Protein AF-A0A0N0GN56-F1 (afdb_monomer)

Secondary structure (DSSP, 8-state):
-----S-----GGGT-----PPTTPPP-HHHHHHHHHHHHHHHHHHHHHHH-SEEEEGGG-TT-EEEETTEEEE-SEEEEETTEEEEE-S-EETTS-TTS-TTS--EEPTTTSSPPPPPTTPPPPSSS-EE-TTS-EEPPPSEEEEEEEEEEEEEE-TTT-GGGS-GGGTS-----EEEEEEEEEEEEEE--SSPPPTTS--HHHHHHH-----EEEEEEPPPP--SSTT---TT-S---SS-EEEEEEEEE-STTSS--EEEEETBTT--EEEEEEEESTTS--EEEES-SBSSSSSB--TT-EEEEE-HHHHHHT---EEEEEEEEETTEEEEEGGG-SS---GGG--SS-EEEEESEEEE--EE-TTS-TTSS-EEEETTEEEEEESS---TT-EEEEEEEGGGTEE---B-TTSPBPPB------EEEEEEEEEEEETTEEEEEEE---EE--GGG-EEEEEEE--SEEE---TT-TTS-EE-SS-EEEEEEETTEE-TT-EEEEEESSSEETTSSSEEEEE--TTSEEEE-EEE--SS--EEEEEEEEEETTEE-TTTSPPEEEEEEE--GGGSB--GGG-HHHHHTT--BHHHHHHHHHHS-------SEEEESTTSSBS-HHHHHHHH--TT-EEEEEE-SEEEEE-S-EEEE--TT-EEEEEEEEEEEEEEEES--EEEES-SEEEEEEEEEEEESS---EEEES-SEEEEES-EEEEEE-TT-EEEEEES-SEEEEES-EEEEEE---THHHHHHHHH-GGGGGGTTT--GGGTTSPPPHHHHHHHHHHHTSTTHHHHHHHHHHHHTSSTT----HHHHHHHHHHHHHHT-SS---HHHHHHHHHHHHHHHH-SSB-EEEEE--SSSEEEEES-EEEEEEEESSSSB--S--HHHHHHHHHHHHTTSSB--B-S-EEEEES-EEEEEEEBHHHHHHHHHHHHHT-BPPPB-SEEEEES-EE--SS-EEEESSEEEEES-EE--SSSEEEEEE-SEEEEES-EEEEEEEEEESSPEEEE--EEEEEEE--

InterPro domains:
  IPR045392 Protein of unknown function DUF6519 [PF20129] (1-105)
  IPR045392 Protein of unknown function DUF6519 [PF20129] (139-192)
  IPR045392 Protein of unknown function DUF6519 [PF20129] (216-433)

Mean predicted aligned error: 19.08 Å

pLDDT: mean 87.14, std 9.73, range [38.59, 97.88]

Solvent-accessible surface area (backbone atoms only — not comparable to full-atom values): 54132 Å² total; per-residue (Å²): 115,56,57,82,64,73,49,89,68,74,53,81,93,74,66,71,84,72,71,80,91,60,90,95,60,88,85,55,68,32,56,56,53,26,38,49,52,45,51,49,53,50,52,22,50,54,40,20,77,72,56,40,58,43,29,24,42,55,92,39,57,17,66,41,76,42,77,50,77,54,39,41,34,30,38,38,29,33,38,32,41,60,29,43,82,46,77,38,93,55,73,35,29,59,47,60,32,96,57,45,65,34,41,40,44,48,56,31,53,80,84,62,88,47,54,68,83,56,49,74,76,57,63,66,55,93,48,67,38,38,69,45,104,80,59,46,82,37,73,50,73,68,25,33,29,43,32,27,40,39,35,35,64,44,68,42,44,53,89,80,40,62,81,72,44,54,75,90,66,75,74,64,74,90,74,72,45,76,41,83,44,58,44,59,37,31,39,50,66,41,80,58,85,74,78,75,53,76,85,51,88,47,71,66,57,56,61,68,70,52,74,68,64,24,26,42,24,51,44,36,35,76,59,76,81,65,93,44,99,85,57,82,72,90,81,39,18,31,67,48,93,58,70,36,22,27,26,44,30,29,52,37,56,29,78,88,78,53,75,31,24,30,32,32,19,58,57,38,37,29,57,66,28,43,54,72,43,74,38,65,69,85,73,52,48,34,33,34,32,76,48,46,55,90,48,94,82,60,38,67,47,57,72,27,29,36,31,40,37,23,52,63,33,62,63,53,56,48,66,50,30,37,30,37,25,67,40,60,58,86,43,32,41,30,47,42,75,91,59,37,75,52,83,80,50,68,62,72,39,78,45,75,30,29,35,32,44,32,61,46,79,44,77,60,64,63,36,58,83,86,51,62,87,88,59,64,66,42,76,77,55,61,32,37,30,38,30,38,31,59,57,49,62,48,48,60,33,22,45,77,46,30,34,34,43,94,73,29,30,48,74,56,66,56,44,99,84,69,46,58,42,72,39,66,56,69,45,69,67,70,35,76,38,62,39,28,35,32,38,31,54,94,54,43,63,44,81,71,41,78,39,60,47,66,40,67,55,83,94,59,52,53,43,59,40,88,69,46,51,59,74,44,73,44,71,64,56,84,93,45,58,87,52,58,45,69,52,97,55,45,40,34,34,32,32,25,46,79,93,42,52,36,54,69,44,44,30,39,37,41,38,78,59,41,28,27,64,92,71,33,50,53,37,75,27,55,15,36,80,79,3,44,24,62,46,50,45,18,45,43,57,58,94,63,41,70,39,43,35,42,37,39,58,38,58,98,87,37,80,53,87,92,71,51,55,72,47,77,34,43,35,33,53,59,52,49,70,76,38,79,36,84,27,89,89,36,68,71,38,44,75,69,68,38,48,21,47,39,56,48,51,54,56,53,68,67,59,68,92,70,92,87,79,72,84,44,51,35,25,23,92,92,37,86,26,73,43,64,64,61,47,48,73,71,57,59,45,65,63,27,80,40,34,37,32,41,44,77,43,83,44,72,57,88,66,67,44,78,45,67,39,29,75,62,10,32,42,35,42,34,40,68,26,83,50,10,32,40,37,24,71,46,30,29,40,36,41,30,30,22,31,29,40,37,42,31,22,25,27,33,43,35,41,56,73,33,56,40,33,34,38,37,44,21,40,27,40,37,38,35,43,27,36,41,38,33,42,17,50,79,67,38,27,49,32,36,42,28,68,30,50,32,37,39,37,32,49,22,38,30,34,13,23,25,74,54,69,79,60,49,55,55,54,49,27,74,53,30,62,81,52,52,83,48,51,85,71,56,40,80,96,40,70,89,51,81,53,51,57,67,59,23,42,53,52,51,61,60,40,67,41,89,64,46,46,57,47,46,42,54,29,46,55,52,36,62,45,71,99,80,29,57,72,55,61,62,39,40,48,32,50,47,53,46,44,51,51,77,68,42,99,57,86,80,49,37,69,64,43,17,50,44,50,42,45,35,43,49,24,50,52,44,77,45,72,9,32,18,38,22,32,34,56,29,64,20,42,34,40,40,28,55,21,35,32,51,11,27,41,28,37,44,20,72,36,60,53,91,69,83,55,63,68,59,47,25,53,46,22,55,30,35,70,69,61,44,34,38,84,38,61,39,84,4,31,42,36,38,34,48,22,39,38,24,34,38,40,52,9,41,68,41,52,56,49,35,52,55,23,67,74,65,52,37,52,44,63,72,30,19,33,31,34,37,37,33,51,23,37,37,62,23,91,57,62,32,52,48,68,18,43,27,38,36,42,32,47,26,40,37,54,47,86,46,71,41,42,28,39,40,40,22,64,38,40,39,40,33,47,26,36,26,81,66,16,30,38,26,32,21,42,42,73,80,46,72,47,74,43,46,46,41,44,79,42,69,48,112

Organism: NCBI:txid857265

Nearest PDB structures (foldseek):
  8df2-assembly1_D  TM=5.346E-01  e=2.810E-01  Akkermansia muciniphila
  8dek-assembly1_A  TM=5.411E-01  e=3.521E-01  Akkermansia muciniphila
  8df2-assembly1_B  TM=5.342E-01  e=5.051E-01  Akkermansia muciniphila
  8df2-assembly1_C  TM=5.339E-01  e=4.828E-01  Akkermansia muciniphila

Radius of gyration: 48.56 Å; Cα contacts (8 Å, |Δi|>4): 2511; chains: 1; bounding box: 110×68×136 Å

Structure (mmCIF, N/CA/C/O backbone):
data_AF-A0A0N0GN56-F1
#
_entry.id   AF-A0A0N0GN56-F1
#
loop_
_atom_site.group_PDB
_atom_site.id
_atom_site.type_symbol
_atom_site.label_atom_id
_atom_site.label_alt_id
_atom_site.label_comp_id
_atom_site.label_asym_id
_atom_site.label_entity_id
_atom_site.label_seq_id
_atom_site.pdbx_PDB_ins_code
_atom_site.Cartn_x
_atom_site.Cartn_y
_atom_site.Cartn_z
_atom_site.occupancy
_atom_site.B_iso_or_equiv
_atom_site.auth_seq_id
_atom_site.auth_comp_id
_atom_site.auth_asym_id
_atom_site.auth_atom_id
_atom_site.pdbx_PDB_model_num
ATOM 1 N N . MET A 1 1 ? -22.949 -3.051 36.235 1.00 74.06 1 MET A N 1
ATOM 2 C CA . MET A 1 1 ? -22.511 -4.186 37.077 1.00 74.06 1 MET A CA 1
ATOM 3 C C . MET A 1 1 ? -23.472 -4.323 38.257 1.00 74.06 1 MET A C 1
ATOM 5 O O . MET A 1 1 ? -23.955 -3.305 38.732 1.00 74.06 1 MET A O 1
ATOM 9 N N . LYS A 1 2 ? -23.795 -5.554 38.660 1.00 84.31 2 LYS A N 1
ATOM 10 C CA . LYS A 1 2 ? -24.793 -5.956 39.678 1.00 84.31 2 LYS A CA 1
ATOM 11 C C . LYS A 1 2 ? -24.222 -7.005 40.649 1.00 84.31 2 LYS A C 1
ATOM 13 O O . LYS A 1 2 ? -24.972 -7.693 41.329 1.00 84.31 2 LYS A O 1
ATOM 18 N N . ALA A 1 3 ? -22.906 -7.213 40.626 1.00 86.88 3 ALA A N 1
ATOM 19 C CA . ALA A 1 3 ? -22.238 -8.258 41.391 1.00 86.88 3 ALA A CA 1
ATOM 20 C C . ALA A 1 3 ? -21.689 -7.705 42.709 1.00 86.88 3 ALA A C 1
ATOM 22 O O . ALA A 1 3 ? -21.178 -6.584 42.755 1.00 86.88 3 ALA A O 1
ATOM 23 N N . ASP A 1 4 ? -21.770 -8.528 43.749 1.00 88.06 4 ASP A N 1
ATOM 24 C CA . ASP A 1 4 ? -21.054 -8.316 45.001 1.00 88.06 4 ASP A CA 1
ATOM 25 C C . ASP A 1 4 ? -19.596 -8.759 44.811 1.00 88.06 4 ASP A C 1
ATOM 27 O O . ASP A 1 4 ? -19.342 -9.918 44.473 1.00 88.06 4 ASP A O 1
ATOM 31 N N . LEU A 1 5 ? -18.659 -7.816 44.920 1.00 90.69 5 LEU A N 1
ATOM 32 C CA . LEU A 1 5 ? -17.244 -7.997 44.587 1.00 90.69 5 LEU A CA 1
ATOM 33 C C . LEU A 1 5 ? -16.364 -7.417 45.689 1.00 90.69 5 LEU A C 1
ATOM 35 O O . LEU A 1 5 ? -16.663 -6.365 46.253 1.00 90.69 5 LEU A O 1
ATOM 39 N N . THR A 1 6 ? -15.210 -8.039 45.935 1.00 91.56 6 THR A N 1
ATOM 40 C CA . THR A 1 6 ? -14.276 -7.546 46.958 1.00 91.56 6 THR A CA 1
ATOM 41 C C . THR A 1 6 ? -13.559 -6.268 46.507 1.00 91.56 6 THR A C 1
ATOM 43 O O . THR A 1 6 ? -13.352 -5.348 47.309 1.00 91.56 6 THR A O 1
ATOM 46 N N . ARG A 1 7 ? -13.075 -6.247 45.254 1.00 91.50 7 ARG A N 1
ATOM 47 C CA . ARG A 1 7 ? -12.394 -5.125 44.568 1.00 91.50 7 ARG A CA 1
ATOM 48 C C . ARG A 1 7 ? -12.033 -5.510 43.125 1.00 91.50 7 ARG A C 1
ATOM 50 O O . ARG A 1 7 ? -11.931 -6.695 42.820 1.00 91.50 7 ARG A O 1
ATOM 57 N N . SER A 1 8 ? -11.720 -4.514 42.299 1.00 89.19 8 SER A N 1
ATOM 58 C CA . SER A 1 8 ? -10.972 -4.696 41.047 1.00 89.19 8 SER A CA 1
ATOM 59 C C . SER A 1 8 ? -9.474 -4.455 41.281 1.00 89.19 8 SER A C 1
ATOM 61 O O . SER A 1 8 ? -9.111 -3.533 42.014 1.00 89.19 8 SER A O 1
ATOM 63 N N . THR A 1 9 ? -8.599 -5.294 40.715 1.00 90.38 9 THR A N 1
ATOM 64 C CA . THR A 1 9 ? -7.135 -5.206 40.907 1.00 90.38 9 THR A CA 1
ATOM 65 C C . THR A 1 9 ? -6.310 -5.127 39.625 1.00 90.38 9 THR A C 1
ATOM 67 O O . THR A 1 9 ? -5.106 -4.901 39.739 1.00 90.38 9 THR A O 1
ATOM 70 N N . ASP A 1 10 ? -6.905 -5.246 38.429 1.00 89.19 10 ASP A N 1
ATOM 71 C CA . ASP A 1 10 ? -6.140 -5.108 37.177 1.00 89.19 10 ASP A CA 1
ATOM 72 C C . ASP A 1 10 ? -5.543 -3.699 37.065 1.00 89.19 10 ASP A C 1
ATOM 74 O O . ASP A 1 10 ? -6.233 -2.686 37.185 1.00 89.19 10 ASP A O 1
ATOM 78 N N . GLN A 1 11 ? -4.233 -3.643 36.828 1.00 87.44 11 GLN A N 1
ATOM 79 C CA . GLN A 1 11 ? -3.478 -2.407 36.645 1.00 87.44 11 GLN A CA 1
ATOM 80 C C . GLN A 1 11 ? -2.708 -2.479 35.324 1.00 87.44 11 GLN A C 1
ATOM 82 O O . GLN A 1 11 ? -1.548 -2.912 35.301 1.00 87.44 11 GLN A O 1
ATOM 87 N N . PRO A 1 12 ? -3.311 -2.023 34.208 1.00 88.75 12 PRO A N 1
ATOM 88 C CA . PRO A 1 12 ? -2.708 -2.130 32.883 1.00 88.75 12 PRO A CA 1
ATOM 89 C C . PRO A 1 12 ? -1.294 -1.548 32.767 1.00 88.75 12 PRO A C 1
ATOM 91 O O . PRO A 1 12 ? -0.465 -2.108 32.047 1.00 88.75 12 PRO A O 1
ATOM 94 N N . ALA A 1 13 ? -1.003 -0.480 33.517 1.00 88.00 13 ALA A N 1
ATOM 95 C CA . ALA A 1 13 ? 0.289 0.207 33.536 1.00 88.00 13 ALA A CA 1
ATOM 96 C C . ALA A 1 13 ? 1.439 -0.608 34.161 1.00 88.00 13 ALA A C 1
ATOM 98 O O . ALA A 1 13 ? 2.600 -0.289 33.930 1.00 88.00 13 ALA A O 1
ATOM 99 N N . LEU A 1 14 ? 1.142 -1.652 34.945 1.00 90.25 14 LEU A N 1
ATOM 100 C CA . LEU A 1 14 ? 2.160 -2.521 35.552 1.00 90.25 14 LEU A CA 1
ATOM 101 C C . LEU A 1 14 ? 2.526 -3.726 34.675 1.00 90.25 14 LEU A C 1
ATOM 103 O O . LEU A 1 14 ? 3.444 -4.473 35.008 1.00 90.25 14 LEU A O 1
ATOM 107 N N . HIS A 1 15 ? 1.832 -3.915 33.548 1.00 92.44 15 HIS A N 1
ATOM 108 C CA . HIS A 1 15 ? 2.120 -4.959 32.559 1.00 92.44 15 HIS A CA 1
ATOM 109 C C . HIS A 1 15 ? 2.107 -6.397 33.114 1.00 92.44 15 HIS A C 1
ATOM 111 O O . HIS A 1 15 ? 2.840 -7.268 32.634 1.00 92.44 15 HIS A O 1
ATOM 117 N N . TYR A 1 16 ? 1.257 -6.682 34.106 1.00 94.50 16 TYR A N 1
ATOM 118 C CA . TYR A 1 16 ? 1.056 -8.054 34.567 1.00 94.50 16 TYR A CA 1
ATOM 119 C C . TYR A 1 16 ? 0.500 -8.941 33.447 1.00 94.50 16 TYR A C 1
ATOM 121 O O . TYR A 1 16 ? -0.388 -8.548 32.693 1.00 94.50 16 TYR A O 1
ATOM 129 N N . ARG A 1 17 ? 1.043 -10.161 33.346 1.00 93.88 17 ARG A N 1
ATOM 130 C CA . ARG A 1 17 ? 0.671 -11.151 32.319 1.00 93.88 17 ARG A CA 1
ATOM 131 C C . ARG A 1 17 ? -0.308 -12.216 32.820 1.00 93.88 17 ARG A C 1
ATOM 133 O O . ARG A 1 17 ? -1.021 -12.814 32.020 1.00 93.88 17 ARG A O 1
ATOM 140 N N . SER A 1 18 ? -0.289 -12.525 34.113 1.00 95.12 18 SER A N 1
ATOM 141 C CA . SER A 1 18 ? -1.111 -13.583 34.710 1.00 95.12 18 SER A CA 1
ATOM 142 C C . SER A 1 18 ? -1.076 -13.510 36.233 1.00 95.12 18 SER A C 1
ATOM 144 O O . SER A 1 18 ? -0.006 -13.248 36.790 1.00 95.12 18 SER A O 1
ATOM 146 N N . VAL A 1 19 ? -2.169 -13.894 36.883 1.00 95.06 19 VAL A N 1
ATOM 147 C CA . VAL A 1 19 ? -2.247 -14.144 38.326 1.00 95.06 19 VAL A CA 1
ATOM 148 C C . VAL A 1 19 ? -1.756 -15.566 38.628 1.00 95.06 19 VAL A C 1
ATOM 150 O O . VAL A 1 19 ? -1.991 -16.508 37.867 1.00 95.06 19 VAL A O 1
ATOM 153 N N . ARG A 1 20 ? -1.016 -15.750 39.729 1.00 94.69 20 ARG A N 1
ATOM 154 C CA . ARG A 1 20 ? -0.431 -17.046 40.118 1.00 94.69 20 ARG A CA 1
ATOM 155 C C . ARG A 1 20 ? -1.016 -17.530 41.439 1.00 94.69 20 ARG A C 1
ATOM 157 O O . ARG A 1 20 ? -0.731 -16.960 42.487 1.00 94.69 20 ARG A O 1
ATOM 164 N N . MET A 1 21 ? -1.779 -18.623 41.390 1.00 94.06 21 MET A N 1
ATOM 165 C CA . MET A 1 21 ? -2.294 -19.276 42.595 1.00 94.06 21 MET A CA 1
ATOM 166 C C . MET A 1 21 ? -1.149 -19.853 43.434 1.00 94.06 21 MET A C 1
ATOM 168 O O . MET A 1 21 ? -0.272 -20.546 42.915 1.00 94.06 21 MET A O 1
ATOM 172 N N . GLN A 1 22 ? -1.183 -19.601 44.740 1.00 93.38 22 GLN A N 1
ATOM 173 C CA . GLN A 1 22 ? -0.234 -20.164 45.698 1.00 93.38 22 GLN A CA 1
ATOM 174 C C . GLN A 1 22 ? -0.864 -21.323 46.469 1.00 93.38 22 GLN A C 1
ATOM 176 O O . GLN A 1 22 ? -2.019 -21.254 46.893 1.00 93.38 22 GLN A O 1
ATOM 181 N N . GLN A 1 23 ? -0.087 -22.382 46.693 1.00 94.25 23 GLN A N 1
ATOM 182 C CA . GLN A 1 23 ? -0.547 -23.549 47.440 1.00 94.25 23 GLN A CA 1
ATOM 183 C C . GLN A 1 23 ? -0.969 -23.162 48.868 1.00 94.25 23 GLN A C 1
ATOM 185 O O . GLN A 1 23 ? -0.217 -22.516 49.596 1.00 94.25 23 GLN A O 1
ATOM 190 N N . GLY A 1 24 ? -2.171 -23.585 49.271 1.00 93.62 24 GLY A N 1
ATOM 191 C CA . GLY A 1 24 ? -2.682 -23.420 50.637 1.00 93.62 24 GLY A CA 1
ATOM 192 C C . GLY A 1 24 ? -3.113 -21.998 51.016 1.00 93.62 24 GLY A C 1
ATOM 193 O O . GLY A 1 24 ? -3.394 -21.757 52.189 1.00 93.62 24 GLY A O 1
ATOM 194 N N . ARG A 1 25 ? -3.161 -21.052 50.068 1.00 92.75 25 ARG A N 1
ATOM 195 C CA . ARG A 1 25 ? -3.676 -19.692 50.299 1.00 92.75 25 ARG A CA 1
ATOM 196 C C . ARG A 1 25 ? -5.165 -19.597 49.953 1.00 92.75 25 ARG A C 1
ATOM 198 O O . ARG A 1 25 ? -5.656 -20.337 49.105 1.00 92.75 25 ARG A O 1
ATOM 205 N N . VAL A 1 26 ? -5.867 -18.683 50.626 1.00 92.75 26 VAL A N 1
ATOM 206 C CA . VAL A 1 26 ? -7.277 -18.365 50.352 1.00 92.75 26 VAL A CA 1
ATOM 207 C C . VAL A 1 26 ? -7.380 -17.707 48.976 1.00 92.75 26 VAL A C 1
ATOM 209 O O . VAL A 1 26 ? -6.558 -16.854 48.654 1.00 92.75 26 VAL A O 1
ATOM 212 N N . GLN A 1 27 ? -8.371 -18.110 48.182 1.00 89.81 27 GLN A N 1
ATOM 213 C CA . GLN A 1 27 ? -8.668 -17.491 46.890 1.00 89.81 27 GLN A CA 1
ATOM 214 C C . GLN A 1 27 ? -9.666 -16.350 47.071 1.00 89.81 27 GLN A C 1
ATOM 216 O O . GLN A 1 27 ? -10.633 -16.496 47.820 1.00 89.81 27 GLN A O 1
ATOM 221 N N . LEU A 1 28 ? -9.433 -15.239 46.375 1.00 91.31 28 LEU A N 1
ATOM 222 C CA . LEU A 1 28 ? -10.363 -14.118 46.294 1.00 91.31 28 LEU A CA 1
ATOM 223 C C . LEU A 1 28 ? -10.974 -14.045 44.891 1.00 91.31 28 LEU A C 1
ATOM 225 O O . LEU A 1 28 ? -10.330 -14.393 43.902 1.00 91.31 28 LEU A O 1
ATOM 229 N N . ASP A 1 29 ? -12.200 -13.535 44.801 1.00 92.44 29 ASP A N 1
ATOM 230 C CA . ASP A 1 29 ? -12.862 -13.209 43.531 1.00 92.44 29 ASP A CA 1
ATOM 231 C C . ASP A 1 29 ? -12.021 -12.234 42.693 1.00 92.44 29 ASP A C 1
ATOM 233 O O . ASP A 1 29 ? -11.911 -12.395 41.478 1.00 92.44 29 ASP A O 1
ATOM 237 N N . ALA A 1 30 ? -11.357 -11.279 43.355 1.00 92.69 30 ALA A N 1
ATOM 238 C CA . ALA A 1 30 ? -10.481 -10.298 42.721 1.00 92.69 30 ALA A CA 1
ATOM 239 C C . ALA A 1 30 ? -9.366 -10.948 41.881 1.00 92.69 30 ALA A C 1
ATOM 241 O O . ALA A 1 30 ? -9.117 -10.500 40.767 1.00 92.69 30 ALA A O 1
ATOM 242 N N . ASP A 1 31 ? -8.756 -12.040 42.360 1.00 94.00 31 ASP A N 1
ATOM 243 C CA . ASP A 1 31 ? -7.668 -12.734 41.654 1.00 94.00 31 ASP A CA 1
ATOM 244 C C . ASP A 1 31 ? -8.163 -13.390 40.351 1.00 94.00 31 ASP A C 1
ATOM 246 O O . ASP A 1 31 ? -7.476 -13.385 39.326 1.00 94.00 31 ASP A O 1
ATOM 250 N N . TRP A 1 32 ? -9.371 -13.963 40.379 1.00 92.69 32 TRP A N 1
ATOM 251 C CA . TRP A 1 32 ? -9.999 -14.577 39.207 1.00 92.69 32 TRP A CA 1
ATOM 252 C C . TRP A 1 32 ? -10.462 -13.516 38.200 1.00 92.69 32 TRP A C 1
ATOM 254 O O . TRP A 1 32 ? -10.197 -13.641 37.002 1.00 92.69 32 TRP A O 1
ATOM 264 N N . ASN A 1 33 ? -11.087 -12.442 38.690 1.00 93.44 33 ASN A N 1
ATOM 265 C CA . ASN A 1 33 ? -11.523 -11.312 37.872 1.00 93.44 33 ASN A CA 1
ATOM 266 C C . ASN A 1 33 ? -10.335 -10.611 37.192 1.00 93.44 33 ASN A C 1
ATOM 268 O O . ASN A 1 33 ? -10.395 -10.339 35.994 1.00 93.44 33 ASN A O 1
ATOM 272 N N . GLU A 1 34 ? -9.230 -10.382 37.912 1.00 94.56 34 GLU A N 1
ATOM 273 C CA . GLU A 1 34 ? -8.000 -9.799 37.358 1.00 94.56 34 GLU A CA 1
ATOM 274 C C . GLU A 1 34 ? -7.398 -10.685 36.263 1.00 94.56 34 GLU A C 1
ATOM 276 O O . GLU A 1 34 ? -7.030 -10.191 35.197 1.00 94.56 34 GLU A O 1
ATOM 281 N N . GLN A 1 35 ? -7.345 -12.005 36.471 1.00 95.50 35 GLN A N 1
ATOM 282 C CA . GLN A 1 35 ? -6.849 -12.922 35.445 1.00 95.50 35 GLN A CA 1
ATOM 283 C C . GLN A 1 35 ? -7.685 -12.855 34.155 1.00 95.50 35 GLN A C 1
ATOM 285 O O . GLN A 1 35 ? -7.108 -12.893 33.063 1.00 95.50 35 GLN A O 1
ATOM 290 N N . ASN A 1 36 ? -9.011 -12.743 34.261 1.00 93.94 36 ASN A N 1
ATOM 291 C CA . ASN A 1 36 ? -9.884 -12.580 33.097 1.00 93.94 36 ASN A CA 1
ATOM 292 C C . ASN A 1 36 ? -9.672 -11.223 32.415 1.00 93.94 36 ASN A C 1
ATOM 294 O O . ASN A 1 36 ? -9.503 -11.185 31.198 1.00 93.94 36 ASN A O 1
ATOM 298 N N . ALA A 1 37 ? -9.598 -10.132 33.183 1.00 92.69 37 ALA A N 1
ATOM 299 C CA . ALA A 1 37 ? -9.342 -8.791 32.656 1.00 92.69 37 ALA A CA 1
ATOM 300 C C . ALA A 1 37 ? -8.014 -8.716 31.880 1.00 92.69 37 ALA A C 1
ATOM 302 O O . ALA A 1 37 ? -7.984 -8.209 30.759 1.00 92.69 37 ALA A O 1
ATOM 303 N N . ILE A 1 38 ? -6.932 -9.301 32.413 1.00 94.56 38 ILE A N 1
ATOM 304 C CA . ILE A 1 38 ? -5.623 -9.354 31.739 1.00 94.56 38 ILE A CA 1
ATOM 305 C C . ILE A 1 38 ? -5.708 -10.099 30.397 1.00 94.56 38 ILE A C 1
ATOM 307 O O . ILE A 1 38 ? -5.122 -9.660 29.405 1.00 94.56 38 ILE A O 1
ATOM 311 N N . VAL A 1 39 ? -6.412 -11.236 30.352 1.00 95.06 39 VAL A N 1
ATOM 312 C CA . VAL A 1 39 ? -6.535 -12.048 29.128 1.00 95.06 39 VAL A CA 1
ATOM 313 C C . VAL A 1 39 ? -7.394 -11.343 28.087 1.00 95.06 39 VAL A C 1
ATOM 315 O O . VAL A 1 39 ? -6.968 -11.257 26.936 1.00 95.06 39 VAL A O 1
ATOM 318 N N . ASN A 1 40 ? -8.548 -10.808 28.486 1.00 92.81 40 ASN A N 1
ATOM 319 C CA . ASN A 1 40 ? -9.449 -10.089 27.586 1.00 92.81 40 ASN A CA 1
ATOM 320 C C . ASN A 1 40 ? -8.754 -8.865 26.991 1.00 92.81 40 ASN A C 1
ATOM 322 O O . ASN A 1 40 ? -8.650 -8.767 25.772 1.00 92.81 40 ASN A O 1
ATOM 326 N N . ARG A 1 41 ? -8.125 -8.029 27.829 1.00 92.19 41 ARG A N 1
ATOM 327 C CA . ARG A 1 41 ? -7.338 -6.871 27.378 1.00 92.19 41 ARG A CA 1
ATOM 328 C C . ARG A 1 41 ? -6.251 -7.262 26.381 1.00 92.19 41 ARG A C 1
ATOM 330 O O . ARG A 1 41 ? -6.036 -6.556 25.404 1.00 92.19 41 ARG A O 1
ATOM 337 N N . ARG A 1 42 ? -5.552 -8.382 26.602 1.00 94.44 42 ARG A N 1
ATOM 338 C CA . ARG A 1 42 ? -4.550 -8.874 25.646 1.00 94.44 42 ARG A CA 1
ATOM 339 C C . ARG A 1 42 ? -5.187 -9.240 24.302 1.00 94.44 42 ARG A C 1
ATOM 341 O O . ARG A 1 42 ? -4.675 -8.812 23.275 1.00 94.44 42 ARG A O 1
ATOM 348 N N . VAL A 1 43 ? -6.256 -10.038 24.305 1.00 94.44 43 VAL A N 1
ATOM 349 C CA . VAL A 1 43 ? -6.912 -10.523 23.076 1.00 94.44 43 VAL A CA 1
ATOM 350 C C . VAL A 1 43 ? -7.551 -9.376 22.294 1.00 94.44 43 VAL A C 1
ATOM 352 O O . VAL A 1 43 ? -7.404 -9.310 21.074 1.00 94.44 43 VAL A O 1
ATOM 355 N N . GLU A 1 44 ? -8.223 -8.459 22.982 1.00 93.38 44 GLU A N 1
ATOM 356 C CA . GLU A 1 44 ? -8.873 -7.291 22.386 1.00 93.38 44 GLU A CA 1
ATOM 357 C C . GLU A 1 44 ? -7.838 -6.344 21.765 1.00 93.38 44 GLU A C 1
ATOM 359 O O . GLU A 1 44 ? -7.980 -5.975 20.599 1.00 93.38 44 GLU A O 1
ATOM 364 N N . THR A 1 45 ? -6.751 -6.028 22.482 1.00 93.06 45 THR A N 1
ATOM 365 C CA . THR A 1 45 ? -5.652 -5.210 21.940 1.00 93.06 45 THR A CA 1
ATOM 366 C C . THR A 1 45 ? -4.967 -5.891 20.756 1.00 93.06 45 THR A C 1
ATOM 368 O O . THR A 1 45 ? -4.803 -5.256 19.722 1.00 93.06 45 THR A O 1
ATOM 371 N N . GLU A 1 46 ? -4.625 -7.184 20.846 1.00 94.06 46 GLU A N 1
ATOM 372 C CA . GLU A 1 46 ? -4.020 -7.925 19.722 1.00 94.06 46 GLU A CA 1
ATOM 373 C C . GLU A 1 46 ? -4.935 -7.918 18.485 1.00 94.06 46 GLU A C 1
ATOM 375 O O . GLU A 1 46 ? -4.467 -7.742 17.359 1.00 94.06 46 GLU A O 1
ATOM 380 N N . THR A 1 47 ? -6.247 -8.065 18.684 1.00 92.94 47 THR A N 1
ATOM 381 C CA . THR A 1 47 ? -7.238 -8.030 17.600 1.00 92.94 47 THR A CA 1
ATOM 382 C C . THR A 1 47 ? -7.322 -6.641 16.974 1.00 92.94 47 THR A C 1
ATOM 384 O O . THR A 1 47 ? -7.282 -6.524 15.749 1.00 92.94 47 THR A O 1
ATOM 387 N N . ARG A 1 48 ? -7.388 -5.591 17.798 1.00 92.19 48 ARG A N 1
ATOM 388 C CA . ARG A 1 48 ? -7.417 -4.195 17.349 1.00 92.19 48 ARG A CA 1
ATOM 389 C C . ARG A 1 48 ? -6.149 -3.813 16.585 1.00 92.19 48 ARG A C 1
ATOM 391 O O . ARG A 1 48 ? -6.250 -3.260 15.497 1.00 92.19 48 ARG A O 1
ATOM 398 N N . ASP A 1 49 ? -4.973 -4.149 17.107 1.00 92.50 49 ASP A N 1
ATOM 399 C CA . ASP A 1 49 ? -3.688 -3.841 16.467 1.00 92.50 49 ASP A CA 1
ATOM 400 C C . ASP A 1 49 ? -3.510 -4.596 15.136 1.00 92.50 49 ASP A C 1
ATOM 402 O O . ASP A 1 49 ? -2.813 -4.123 14.239 1.00 92.50 49 ASP A O 1
ATOM 406 N N . THR A 1 50 ? -4.156 -5.759 14.985 1.00 89.25 50 THR A N 1
ATOM 407 C CA . THR A 1 50 ? -4.079 -6.584 13.766 1.00 89.25 50 THR A CA 1
ATOM 408 C C . THR A 1 50 ? -5.098 -6.174 12.701 1.00 89.25 50 THR A C 1
ATOM 410 O O . THR A 1 50 ? -4.782 -6.201 11.512 1.00 89.25 50 THR A O 1
ATOM 413 N N . LEU A 1 51 ? -6.332 -5.850 13.099 1.00 89.38 51 LEU A N 1
ATOM 414 C CA . LEU A 1 51 ? -7.460 -5.646 12.180 1.00 89.38 51 LEU A CA 1
ATOM 415 C C . LEU A 1 51 ? -7.890 -4.176 12.042 1.00 89.38 51 LEU A C 1
ATOM 417 O O . LEU A 1 51 ? -8.577 -3.836 11.081 1.00 89.38 51 LEU A O 1
ATOM 421 N N . GLY A 1 52 ? -7.488 -3.313 12.975 1.00 89.56 52 GLY A N 1
ATOM 422 C CA . GLY A 1 52 ? -7.982 -1.946 13.123 1.00 89.56 52 GLY A CA 1
ATOM 423 C C . GLY A 1 52 ? -9.178 -1.829 14.077 1.00 89.56 52 GLY A C 1
ATOM 424 O O . GLY A 1 52 ? -9.624 -2.800 14.692 1.00 89.56 52 GLY A O 1
ATOM 425 N N . ASP A 1 53 ? -9.704 -0.608 14.202 1.00 89.62 53 ASP A N 1
ATOM 426 C CA . ASP A 1 53 ? -10.814 -0.278 15.111 1.00 89.62 53 ASP A CA 1
ATOM 427 C C . ASP A 1 53 ? -12.159 -0.883 14.662 1.00 89.62 53 ASP A C 1
ATOM 429 O O . ASP A 1 53 ? -13.008 -1.198 15.491 1.00 89.62 53 ASP A O 1
ATOM 433 N N . VAL A 1 54 ? -12.361 -1.074 13.357 1.00 91.38 54 VAL A N 1
ATOM 434 C CA . VAL A 1 54 ? -13.558 -1.700 12.772 1.00 91.38 54 VAL A CA 1
ATOM 435 C C . VAL A 1 54 ? -13.092 -2.667 11.696 1.00 91.38 54 VAL A C 1
ATOM 437 O O . VAL A 1 54 ? -12.350 -2.249 10.812 1.00 91.38 54 VAL A O 1
ATOM 440 N N . ALA A 1 55 ? -13.526 -3.928 11.732 1.00 90.94 55 ALA A N 1
ATOM 441 C CA . ALA A 1 55 ? -13.132 -4.906 10.718 1.00 90.94 55 ALA A CA 1
ATOM 442 C C . ALA A 1 55 ? -14.174 -6.012 10.510 1.00 90.94 55 ALA A C 1
ATOM 444 O O . ALA A 1 55 ? -14.568 -6.690 11.457 1.00 90.94 55 ALA A O 1
ATOM 445 N N . ALA A 1 56 ? -14.584 -6.256 9.266 1.00 91.12 56 ALA A N 1
ATOM 446 C CA . ALA A 1 56 ? -15.519 -7.326 8.907 1.00 91.12 56 ALA A CA 1
ATOM 447 C C . ALA A 1 56 ? -14.824 -8.402 8.047 1.00 91.12 56 ALA A C 1
ATOM 449 O O . ALA A 1 56 ? -14.208 -8.067 7.032 1.00 91.12 56 ALA A O 1
ATOM 450 N N . PRO A 1 57 ? -14.899 -9.701 8.392 1.00 88.69 57 PRO A N 1
ATOM 451 C CA . PRO A 1 57 ? -14.331 -10.750 7.553 1.00 88.69 57 PRO A CA 1
ATOM 452 C C . PRO A 1 57 ? -15.062 -10.838 6.210 1.00 88.69 57 PRO A C 1
ATOM 454 O O . PRO A 1 57 ? -16.265 -11.066 6.164 1.00 88.69 57 PRO A O 1
ATOM 457 N N . LEU A 1 58 ? -14.328 -10.765 5.102 1.00 82.50 58 LEU A N 1
ATOM 458 C CA . LEU A 1 58 ? -14.899 -10.794 3.752 1.00 82.50 58 LEU A CA 1
ATOM 459 C C . LEU A 1 58 ? -15.647 -12.101 3.431 1.00 82.50 58 LEU A C 1
ATOM 461 O O . LEU A 1 58 ? -16.595 -12.097 2.659 1.00 82.50 58 LEU A O 1
ATOM 465 N N . ALA A 1 59 ? -15.206 -13.234 3.987 1.00 73.62 59 ALA A N 1
ATOM 466 C CA . ALA A 1 59 ? -15.832 -14.539 3.745 1.00 73.62 59 ALA A CA 1
ATOM 467 C C . ALA A 1 59 ? -17.139 -14.751 4.535 1.00 73.62 59 ALA A C 1
ATOM 469 O O . ALA A 1 59 ? -17.878 -15.692 4.254 1.00 73.62 59 ALA A O 1
ATOM 470 N N . LEU A 1 60 ? -17.383 -13.914 5.544 1.00 75.56 60 LEU A N 1
ATOM 471 C CA . LEU A 1 60 ? -18.572 -13.907 6.392 1.00 75.56 60 LEU A CA 1
ATOM 472 C C . LEU A 1 60 ? -18.991 -12.443 6.546 1.00 75.56 60 LEU A C 1
ATOM 474 O O . LEU A 1 60 ? -18.914 -11.904 7.653 1.00 75.56 60 LEU A O 1
ATOM 478 N N . ASP A 1 61 ? -19.353 -11.817 5.421 1.00 67.69 61 ASP A N 1
ATOM 479 C CA . ASP A 1 61 ? -19.615 -10.384 5.214 1.00 67.69 61 ASP A CA 1
ATOM 480 C C . ASP A 1 61 ? -20.891 -9.883 5.917 1.00 67.69 61 ASP A C 1
ATOM 482 O O . ASP A 1 61 ? -21.740 -9.182 5.357 1.00 67.69 61 ASP A O 1
ATOM 486 N N . GLY A 1 62 ? -20.999 -10.228 7.196 1.00 83.38 62 GLY A N 1
ATOM 487 C CA . GLY A 1 62 ? -22.060 -9.821 8.090 1.00 83.38 62 GLY A CA 1
ATOM 488 C C . GLY A 1 62 ? -22.112 -8.322 8.287 1.00 83.38 62 GLY A C 1
ATOM 489 O O . GLY A 1 62 ? -21.163 -7.584 7.998 1.00 83.38 62 GLY A O 1
ATOM 490 N N . PHE A 1 63 ? -23.244 -7.883 8.827 1.00 95.00 63 PHE A N 1
ATOM 491 C CA . PHE A 1 63 ? -23.508 -6.478 9.106 1.00 95.00 63 PHE A CA 1
ATOM 492 C C . PHE A 1 63 ? -23.498 -5.589 7.848 1.00 95.00 63 PHE A C 1
ATOM 494 O O . PHE A 1 63 ? -23.393 -4.371 7.971 1.00 95.00 63 PHE A O 1
ATOM 501 N N . ASP A 1 64 ? -23.638 -6.167 6.647 1.00 94.06 64 ASP A N 1
ATOM 502 C CA . ASP A 1 64 ? -23.970 -5.393 5.450 1.00 94.06 64 ASP A CA 1
ATOM 503 C C . ASP A 1 64 ? -25.367 -4.812 5.607 1.00 94.06 64 ASP A C 1
ATOM 505 O O . ASP A 1 64 ? -26.301 -5.498 6.035 1.00 94.06 64 ASP A O 1
ATOM 509 N N . LEU A 1 65 ? -25.484 -3.541 5.245 1.00 95.88 65 LEU A N 1
ATOM 510 C CA . LEU A 1 65 ? -26.709 -2.776 5.336 1.00 95.88 65 LEU A CA 1
ATOM 511 C C . LEU A 1 65 ? -27.255 -2.536 3.938 1.00 95.88 65 LEU A C 1
ATOM 513 O O . LEU A 1 65 ? -26.616 -1.880 3.113 1.00 95.88 65 LEU A O 1
ATOM 517 N N . THR A 1 66 ? -28.458 -3.044 3.683 1.00 95.56 66 THR A N 1
ATOM 518 C CA . THR A 1 66 ? -29.148 -2.905 2.394 1.00 95.56 66 THR A CA 1
ATOM 519 C C . THR A 1 66 ? -30.556 -2.363 2.596 1.00 95.56 66 THR A C 1
ATOM 521 O O . THR A 1 66 ? -31.226 -2.673 3.580 1.00 95.56 66 THR A O 1
ATOM 524 N N . VAL A 1 67 ? -31.019 -1.511 1.679 1.00 95.19 67 VAL A N 1
ATOM 525 C CA . VAL A 1 67 ? -32.380 -0.962 1.752 1.00 95.19 67 VAL A CA 1
ATOM 526 C C . VAL A 1 67 ? -33.390 -2.082 1.508 1.00 95.19 67 VAL A C 1
ATOM 528 O O . VAL A 1 67 ? -33.281 -2.821 0.532 1.00 95.19 67 VAL A O 1
ATOM 531 N N . SER A 1 68 ? -34.394 -2.180 2.375 1.00 90.38 68 SER A N 1
ATOM 532 C CA . SER A 1 68 ? -35.481 -3.153 2.279 1.00 90.38 68 SER A CA 1
ATOM 533 C C . SER A 1 68 ? -36.812 -2.462 2.580 1.00 90.38 68 SER A C 1
ATOM 535 O O . SER A 1 68 ? -37.259 -2.376 3.726 1.00 90.38 68 SER A O 1
ATOM 537 N N . GLY A 1 69 ? -37.431 -1.894 1.540 1.00 86.38 69 GLY A N 1
ATOM 538 C CA . GLY A 1 69 ? -38.646 -1.086 1.677 1.00 86.38 69 GLY A CA 1
ATOM 539 C C . GLY A 1 69 ? -38.419 0.157 2.547 1.00 86.38 69 GLY A C 1
ATOM 540 O O . GLY A 1 69 ? -37.480 0.912 2.319 1.00 86.38 69 GLY A O 1
ATOM 541 N N . GLY A 1 70 ? -39.270 0.365 3.558 1.00 86.75 70 GLY A N 1
ATOM 542 C CA . GLY A 1 70 ? -39.140 1.450 4.549 1.00 86.75 70 GLY A CA 1
ATOM 543 C C . GLY A 1 70 ? -38.181 1.140 5.709 1.00 86.75 70 GLY A C 1
ATOM 544 O O . GLY A 1 70 ? -38.313 1.711 6.793 1.00 86.75 70 GLY A O 1
ATOM 545 N N . ASN A 1 71 ? -37.281 0.175 5.523 1.00 92.38 71 ASN A N 1
ATOM 546 C CA . ASN A 1 71 ? -36.370 -0.328 6.543 1.00 92.38 71 ASN A CA 1
ATOM 547 C C . ASN A 1 71 ? -34.993 -0.639 5.929 1.00 92.38 71 ASN A C 1
ATOM 549 O O . ASN A 1 71 ? -34.799 -0.559 4.715 1.00 92.38 71 ASN A O 1
ATOM 553 N N . ILE A 1 72 ? -34.031 -1.001 6.772 1.00 96.19 72 ILE A N 1
ATOM 554 C CA . ILE A 1 72 ? -32.671 -1.372 6.383 1.00 96.19 72 ILE A CA 1
ATOM 555 C C . ILE A 1 72 ? -32.400 -2.777 6.926 1.00 96.19 72 ILE A C 1
ATOM 557 O O . I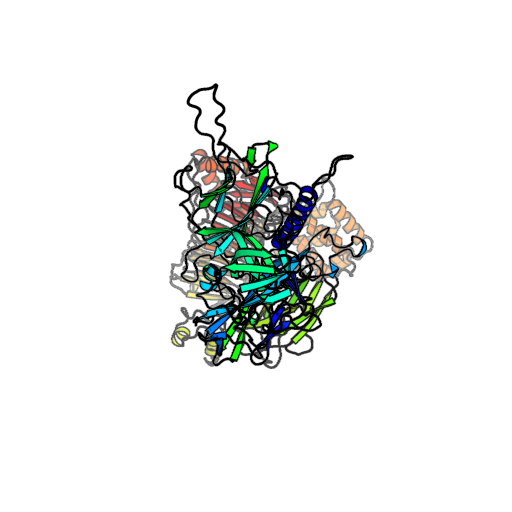LE A 1 72 ? -32.514 -3.021 8.129 1.00 96.19 72 ILE A O 1
ATOM 561 N N . ALA A 1 73 ? -32.096 -3.706 6.021 1.00 96.25 73 ALA A N 1
ATOM 562 C CA . ALA A 1 73 ? -31.747 -5.087 6.325 1.00 96.25 73 ALA A CA 1
ATOM 563 C C . ALA A 1 73 ? -30.279 -5.199 6.756 1.00 96.25 73 ALA A C 1
ATOM 565 O O . ALA A 1 73 ? -29.430 -4.463 6.260 1.00 96.25 73 ALA A O 1
ATOM 566 N N . ILE A 1 74 ? -30.008 -6.137 7.663 1.00 96.38 74 ILE A N 1
ATOM 567 C CA . ILE A 1 74 ? -28.706 -6.431 8.265 1.00 96.38 74 ILE A CA 1
ATOM 568 C C . ILE A 1 74 ? -28.343 -7.875 7.908 1.00 96.38 74 ILE A C 1
ATOM 570 O O . ILE A 1 74 ? -29.072 -8.806 8.277 1.00 96.38 74 ILE A O 1
ATOM 574 N N . SER A 1 75 ? -27.226 -8.081 7.206 1.00 94.94 75 SER A N 1
ATOM 575 C CA . SER A 1 75 ? -26.764 -9.429 6.847 1.00 94.94 75 SER A CA 1
ATOM 576 C C . SER A 1 75 ? -26.233 -10.214 8.065 1.00 94.94 75 SER A C 1
ATOM 578 O O . SER A 1 75 ? -25.683 -9.623 9.006 1.00 94.94 75 SER A O 1
ATOM 580 N N . PRO A 1 76 ? -26.389 -11.553 8.091 1.00 95.12 76 PRO A N 1
ATOM 581 C CA . PRO A 1 76 ? -25.755 -12.407 9.096 1.00 95.12 76 PRO A CA 1
ATOM 582 C C . PRO A 1 76 ? -24.236 -12.484 8.891 1.00 95.12 76 PRO A C 1
ATOM 584 O O . PRO A 1 76 ? -23.760 -12.470 7.760 1.00 95.12 76 PRO A O 1
ATOM 587 N N . GLY A 1 77 ? -23.473 -12.618 9.975 1.00 93.69 77 GLY A N 1
ATOM 588 C CA . GLY A 1 77 ? -22.018 -12.785 9.940 1.00 93.69 77 GLY A CA 1
ATOM 589 C C . GLY A 1 77 ? -21.327 -12.150 11.144 1.00 93.69 77 GLY A C 1
ATOM 590 O O . GLY A 1 77 ? -21.889 -12.115 12.239 1.00 93.69 77 GLY A O 1
ATOM 591 N N . ARG A 1 78 ? -20.086 -11.689 10.960 1.00 93.81 78 ARG A N 1
ATOM 592 C CA . ARG A 1 78 ? -19.221 -11.214 12.054 1.00 93.81 78 ARG A CA 1
ATOM 593 C C . ARG A 1 78 ? -18.655 -9.835 11.767 1.00 93.81 78 ARG A C 1
ATOM 595 O O . ARG A 1 78 ? -18.373 -9.511 10.619 1.00 93.81 78 ARG A O 1
ATOM 602 N N . ILE A 1 79 ? -18.422 -9.063 12.818 1.00 94.50 79 ILE A N 1
ATOM 603 C CA . ILE A 1 79 ? -17.639 -7.829 12.755 1.00 94.50 79 ILE A CA 1
ATOM 604 C C . ILE A 1 79 ? -16.867 -7.654 14.062 1.00 94.50 79 ILE A C 1
ATOM 606 O O . ILE A 1 79 ? -17.359 -8.005 15.130 1.00 94.50 79 ILE A O 1
ATOM 610 N N . TYR A 1 80 ? -15.646 -7.142 13.976 1.00 94.12 80 TYR A N 1
ATOM 611 C CA . TYR A 1 80 ? -14.815 -6.789 15.118 1.00 94.12 80 TYR A CA 1
ATOM 612 C C . TYR A 1 80 ? -14.868 -5.280 15.327 1.00 94.12 80 TYR A C 1
ATOM 614 O O . TYR A 1 80 ? -14.723 -4.523 14.363 1.00 94.12 80 TYR A O 1
ATOM 622 N N . LEU A 1 81 ? -15.072 -4.854 16.572 1.00 94.25 81 LEU A N 1
ATOM 623 C CA . LEU A 1 81 ? -15.184 -3.448 16.940 1.00 94.25 81 LEU A CA 1
ATOM 624 C C . LEU A 1 81 ? -14.327 -3.143 18.172 1.00 94.25 81 LEU A C 1
ATOM 626 O O . LEU A 1 81 ? -14.599 -3.649 19.255 1.00 94.25 81 LEU A O 1
ATOM 630 N N . ASN A 1 82 ? -13.262 -2.356 18.002 1.00 90.69 82 ASN A N 1
ATOM 631 C CA . ASN A 1 82 ? -12.201 -2.130 18.995 1.00 90.69 82 ASN A CA 1
ATOM 632 C C . ASN A 1 82 ? -11.706 -3.432 19.656 1.00 90.69 82 ASN A C 1
ATOM 634 O O . ASN A 1 82 ? -11.487 -3.483 20.862 1.00 90.69 82 ASN A O 1
ATOM 638 N N . GLY A 1 83 ? -11.558 -4.498 18.864 1.00 91.75 83 GLY A N 1
ATOM 639 C CA . GLY A 1 83 ? -11.131 -5.818 19.337 1.00 91.75 83 GLY A CA 1
ATOM 640 C C . GLY A 1 83 ? -12.256 -6.736 19.832 1.00 91.75 83 GLY A C 1
ATOM 641 O O . GLY A 1 83 ? -12.031 -7.936 19.977 1.00 91.75 83 GLY A O 1
ATOM 642 N N . LEU A 1 84 ? -13.475 -6.223 20.023 1.00 93.88 84 LEU A N 1
ATOM 643 C CA . LEU A 1 84 ? -14.630 -7.005 20.460 1.00 93.88 84 LEU A CA 1
ATOM 644 C C . LEU A 1 84 ? -15.316 -7.709 19.280 1.00 93.88 84 LEU A C 1
ATOM 646 O O . LEU A 1 84 ? -15.658 -7.072 18.285 1.00 93.88 84 LEU A O 1
ATOM 650 N N . LEU A 1 85 ? -15.553 -9.017 19.393 1.00 93.75 85 LEU A N 1
ATOM 651 C CA . LEU A 1 85 ? -16.239 -9.814 18.369 1.00 93.75 85 LEU A CA 1
ATOM 652 C C . LEU A 1 85 ? -17.762 -9.675 18.490 1.00 93.75 85 LEU A C 1
ATOM 654 O O . LEU A 1 85 ? -18.354 -10.196 19.428 1.00 93.75 85 LEU A O 1
ATOM 658 N N . CYS A 1 86 ? -18.398 -9.060 17.497 1.00 94.88 86 CYS A N 1
ATOM 659 C CA . CYS A 1 86 ? -19.849 -9.031 17.333 1.00 94.88 86 CYS A CA 1
ATOM 660 C C . CYS A 1 86 ? -20.295 -10.113 16.338 1.00 94.88 86 CYS A C 1
ATOM 662 O O . CYS A 1 86 ? -19.762 -10.213 15.229 1.00 94.88 86 CYS A O 1
ATOM 664 N N . GLU A 1 87 ? -21.315 -10.891 16.704 1.00 94.56 87 GLU A N 1
ATOM 665 C CA . GLU A 1 87 ? -21.887 -11.936 15.848 1.00 94.56 87 GLU A CA 1
ATOM 666 C C . GLU A 1 87 ? -23.379 -11.685 15.611 1.00 94.56 87 GLU A C 1
ATOM 668 O O . GLU A 1 87 ? -24.156 -11.514 16.554 1.00 94.56 87 GLU A O 1
ATOM 673 N N . ASN A 1 88 ? -23.785 -11.691 14.340 1.00 95.00 88 ASN A N 1
ATOM 674 C CA . ASN A 1 88 ? -25.182 -11.702 13.932 1.00 95.00 88 ASN A CA 1
ATOM 675 C C . ASN A 1 88 ? -25.524 -13.068 13.324 1.00 95.00 88 ASN A C 1
ATOM 677 O O . ASN A 1 88 ? -25.116 -13.381 12.205 1.00 95.00 88 ASN A O 1
ATOM 681 N N . ALA A 1 89 ? -26.266 -13.891 14.065 1.00 92.50 89 ALA A N 1
ATOM 682 C CA . ALA A 1 89 ? -26.527 -15.281 13.690 1.00 92.50 89 ALA A CA 1
ATOM 683 C C . ALA A 1 89 ? -27.512 -15.441 12.514 1.00 92.50 89 ALA A C 1
ATOM 685 O O . ALA A 1 89 ? -27.466 -16.452 11.816 1.00 92.50 89 ALA A O 1
ATOM 686 N N . ALA A 1 90 ? -28.407 -14.473 12.293 1.00 93.81 90 ALA A N 1
ATOM 687 C CA . ALA A 1 90 ? -29.451 -14.537 11.271 1.00 93.81 90 ALA A CA 1
ATOM 688 C C . ALA A 1 90 ? -29.729 -13.153 10.664 1.00 93.81 90 ALA A C 1
ATOM 690 O O . ALA A 1 90 ? -29.403 -12.127 11.254 1.00 93.81 90 ALA A O 1
ATOM 691 N N . ALA A 1 91 ? -30.335 -13.114 9.475 1.00 91.56 91 ALA A N 1
ATOM 692 C CA . ALA A 1 91 ? -30.735 -11.850 8.862 1.00 91.56 91 ALA A CA 1
ATOM 693 C C . ALA A 1 91 ? -31.719 -11.087 9.768 1.00 91.56 91 ALA A C 1
ATOM 695 O O . ALA A 1 91 ? -32.655 -11.676 10.313 1.00 91.56 91 ALA A O 1
ATOM 696 N N . ALA A 1 92 ? -31.510 -9.780 9.906 1.00 94.81 92 ALA A N 1
ATOM 697 C CA . ALA A 1 92 ? -32.325 -8.895 10.736 1.00 94.81 92 ALA A CA 1
ATOM 698 C C . ALA A 1 92 ? -32.597 -7.567 10.011 1.00 94.81 92 ALA A C 1
ATOM 700 O O . ALA A 1 92 ? -32.179 -7.368 8.873 1.00 94.81 92 ALA A O 1
ATOM 701 N N . THR A 1 93 ? -33.304 -6.646 10.660 1.00 95.56 93 THR A N 1
ATOM 702 C CA . THR A 1 93 ? -33.472 -5.260 10.200 1.00 95.56 93 THR A CA 1
ATOM 703 C C . THR A 1 93 ? -33.202 -4.296 11.350 1.00 95.56 93 THR A C 1
ATOM 705 O O . THR A 1 93 ? -33.172 -4.730 12.501 1.00 95.56 93 THR A O 1
ATOM 708 N N . LEU A 1 94 ? -33.053 -2.995 11.084 1.00 94.81 94 LEU A N 1
ATOM 709 C CA . LEU A 1 94 ? -32.787 -2.012 12.148 1.00 94.81 94 LEU A CA 1
ATOM 710 C C . LEU A 1 94 ? -33.835 -2.003 13.270 1.00 94.81 94 LEU A C 1
ATOM 712 O O . LEU A 1 94 ? -33.478 -1.773 14.419 1.00 94.81 94 LEU A O 1
ATOM 716 N N . ILE A 1 95 ? -35.103 -2.283 12.972 1.00 94.69 95 ILE A N 1
ATOM 717 C CA . ILE A 1 95 ? -36.180 -2.314 13.982 1.00 94.69 95 ILE A CA 1
ATOM 718 C C . ILE A 1 95 ? -36.459 -3.724 14.527 1.00 94.69 95 ILE A C 1
ATOM 720 O O . ILE A 1 95 ? -37.312 -3.892 15.389 1.00 94.69 95 ILE A O 1
ATOM 724 N N . SER A 1 96 ? -35.779 -4.753 14.012 1.00 94.25 96 SER A N 1
ATOM 725 C CA . SER A 1 96 ? -35.991 -6.157 14.401 1.00 94.25 96 SER A CA 1
ATOM 726 C C . SER A 1 96 ? -34.696 -6.866 14.809 1.00 94.25 96 SER A C 1
ATOM 728 O O . SER A 1 96 ? -34.626 -8.095 14.787 1.00 94.25 96 SER A O 1
ATOM 730 N N . GLN A 1 97 ? -33.642 -6.102 15.089 1.00 94.62 97 GLN A N 1
ATOM 731 C CA . GLN A 1 97 ? -32.351 -6.617 15.533 1.00 94.62 97 GLN A CA 1
ATOM 732 C C . GLN A 1 97 ? -32.439 -7.142 16.982 1.00 94.62 97 GLN A C 1
ATOM 734 O O . GLN A 1 97 ? -33.223 -6.608 17.764 1.00 94.62 97 GLN A O 1
ATOM 739 N N . PRO A 1 98 ? -31.643 -8.155 17.377 1.00 91.25 98 PRO A N 1
ATOM 740 C CA . PRO A 1 98 ? -31.848 -8.879 18.639 1.00 91.25 98 PRO A CA 1
ATOM 741 C C . PRO A 1 98 ? -31.770 -8.021 19.906 1.00 91.25 98 PRO A C 1
ATOM 743 O O . PRO A 1 98 ? -32.481 -8.280 20.872 1.00 91.25 98 PRO A O 1
ATOM 746 N N . SER A 1 99 ? -30.901 -7.010 19.905 1.00 92.56 99 SER A N 1
ATOM 747 C CA . SER A 1 99 ? -30.582 -6.228 21.104 1.00 92.56 99 SER A CA 1
ATOM 748 C C . SER A 1 99 ? -31.245 -4.855 21.143 1.00 92.56 99 SER A C 1
ATOM 750 O O . SER A 1 99 ? -30.960 -4.091 22.059 1.00 92.56 99 SER A O 1
ATOM 752 N N . LEU A 1 100 ? -32.088 -4.506 20.167 1.00 94.38 100 LEU A N 1
ATOM 753 C CA . LEU A 1 100 ? -32.866 -3.266 20.179 1.00 94.38 100 LEU A CA 1
ATOM 754 C C . LEU A 1 100 ? -34.353 -3.636 20.243 1.00 94.38 100 LEU A C 1
ATOM 756 O O . LEU A 1 100 ? -34.844 -4.266 19.305 1.00 94.38 100 LEU A O 1
ATOM 760 N N . PRO A 1 101 ? -35.083 -3.272 21.313 1.00 93.44 101 PRO A N 1
ATOM 761 C CA . PRO A 1 101 ? -36.507 -3.571 21.404 1.00 93.44 101 PRO A CA 1
ATOM 762 C C . PRO A 1 101 ? -37.269 -3.000 20.204 1.00 93.44 101 PRO A C 1
ATOM 764 O O . PRO A 1 101 ? -37.070 -1.849 19.823 1.00 93.44 101 PRO A O 1
ATOM 767 N N . GLY A 1 102 ? -38.153 -3.798 19.601 1.00 92.56 102 GLY A N 1
ATOM 768 C CA . GLY A 1 102 ? -38.761 -3.455 18.309 1.00 92.56 102 GLY A CA 1
ATOM 769 C C . GLY A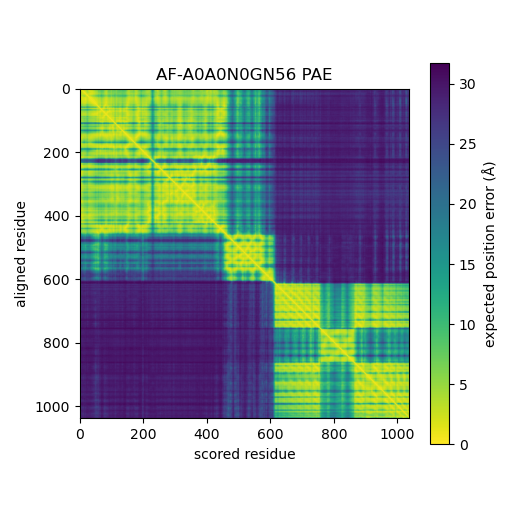 1 102 ? -39.705 -2.249 18.323 1.00 92.56 102 GLY A C 1
ATOM 770 O O . GLY A 1 102 ? -40.127 -1.793 17.267 1.00 92.56 102 GLY A O 1
ATOM 771 N N . ASN A 1 103 ? -40.056 -1.727 19.497 1.00 92.31 103 ASN A N 1
ATOM 772 C CA . ASN A 1 103 ? -40.820 -0.492 19.669 1.00 92.31 103 ASN A CA 1
ATOM 773 C C . ASN A 1 103 ? -39.926 0.748 19.868 1.00 92.31 103 ASN A C 1
ATOM 775 O O . ASN A 1 103 ? -40.451 1.847 20.016 1.00 92.31 103 ASN A O 1
ATOM 779 N N . VAL A 1 104 ? -38.598 0.616 19.865 1.00 93.38 104 VAL A N 1
ATOM 780 C CA . VAL A 1 104 ? -37.659 1.741 19.988 1.00 93.38 104 VAL A CA 1
ATOM 781 C C . VAL A 1 104 ? -37.310 2.291 18.604 1.00 93.38 104 VAL A C 1
ATOM 783 O O . VAL A 1 104 ? -36.983 1.541 17.686 1.00 93.38 104 VAL A O 1
ATOM 786 N N . SER A 1 105 ? -37.345 3.620 18.457 1.00 93.38 105 SER A N 1
ATOM 787 C CA . SER A 1 105 ? -36.828 4.304 17.263 1.00 93.38 105 SER A CA 1
ATOM 788 C C . SER A 1 105 ? -35.316 4.079 17.160 1.00 93.38 105 SER A C 1
ATOM 790 O O . SER A 1 105 ? -34.617 4.380 18.123 1.00 93.38 105 SER A O 1
ATOM 792 N N . PRO A 1 106 ? -34.769 3.610 16.025 1.00 94.69 106 PRO A N 1
ATOM 793 C CA . PRO A 1 106 ? -33.326 3.431 15.864 1.00 94.69 106 PRO A CA 1
ATOM 794 C C . PRO A 1 106 ? -32.588 4.741 15.523 1.00 94.69 106 PRO A C 1
ATOM 796 O O . PRO A 1 106 ? -31.405 4.691 15.187 1.00 94.69 106 PRO A O 1
ATOM 799 N N . ILE A 1 107 ? -33.263 5.899 15.551 1.00 93.19 107 ILE A N 1
ATOM 800 C CA . ILE A 1 107 ? -32.706 7.196 15.143 1.00 93.19 107 ILE A CA 1
ATOM 801 C C . ILE A 1 107 ? -32.269 8.010 16.366 1.00 93.19 107 ILE A C 1
ATOM 803 O O . ILE A 1 107 ? -33.082 8.310 17.239 1.00 93.19 107 ILE A O 1
ATOM 807 N N . ILE A 1 108 ? -31.009 8.447 16.374 1.00 89.31 108 ILE A N 1
ATOM 808 C CA . ILE A 1 108 ? -30.500 9.490 17.268 1.00 89.31 108 ILE A CA 1
ATOM 809 C C . ILE A 1 108 ? -30.599 10.841 16.570 1.00 89.31 108 ILE A C 1
ATOM 811 O O . ILE A 1 108 ? -30.029 11.057 15.497 1.00 89.31 108 ILE A O 1
ATOM 815 N N . VAL A 1 109 ? -31.280 11.770 17.237 1.00 76.00 109 VAL A N 1
ATOM 816 C CA . VAL A 1 109 ? -31.334 13.178 16.845 1.00 76.00 109 VAL A CA 1
ATOM 817 C C . VAL A 1 109 ? -30.208 13.926 17.563 1.00 76.00 109 VAL A C 1
ATOM 819 O O . VAL A 1 109 ? -29.985 13.714 18.760 1.00 76.00 109 VAL A O 1
ATOM 822 N N . THR A 1 110 ? -29.505 14.804 16.845 1.00 64.50 110 THR A N 1
ATOM 823 C CA . THR A 1 110 ? -28.241 15.454 17.257 1.00 64.50 110 THR A CA 1
ATOM 824 C C . THR A 1 110 ? -28.251 16.148 18.624 1.00 64.50 110 THR A C 1
ATOM 826 O O . THR A 1 110 ? -27.189 16.336 19.209 1.00 64.50 110 THR A O 1
ATOM 829 N N . SER A 1 111 ? -29.416 16.504 19.170 1.00 57.28 111 SER A N 1
ATOM 830 C CA . SER A 1 111 ? -29.548 17.168 20.471 1.00 57.28 111 SER A CA 1
ATOM 831 C C . SER A 1 111 ? -29.509 16.238 21.690 1.00 57.28 111 SER A C 1
ATOM 833 O O . SER A 1 111 ? -29.409 16.737 22.804 1.00 57.28 111 SER A O 1
ATOM 835 N N . SER A 1 112 ? -29.648 14.919 21.512 1.00 60.25 112 SER A N 1
ATOM 836 C CA . SER A 1 112 ? -29.953 13.986 22.616 1.00 60.25 112 SER A CA 1
ATOM 837 C C . SER A 1 112 ? -28.834 13.008 22.983 1.00 60.25 112 SER A C 1
ATOM 839 O O . SER A 1 112 ? -28.830 12.512 24.102 1.00 60.25 112 SER A O 1
ATOM 841 N N . GLY A 1 113 ? -27.892 12.715 22.079 1.00 70.62 113 GLY A N 1
ATOM 842 C CA . GLY A 1 113 ? -26.749 11.817 22.331 1.00 70.62 113 GLY A CA 1
ATOM 843 C C . GLY A 1 113 ? -27.082 10.330 22.564 1.00 70.62 113 GLY A C 1
ATOM 844 O O . GLY A 1 113 ? -26.201 9.489 22.412 1.00 70.62 113 GLY A O 1
ATOM 845 N N . TYR A 1 114 ? -28.339 9.990 22.861 1.00 79.94 114 TYR A N 1
ATOM 846 C CA . TYR A 1 114 ? -28.824 8.641 23.162 1.00 79.94 114 TYR A CA 1
ATOM 847 C C . TYR A 1 114 ? -30.174 8.378 22.476 1.00 79.94 114 TYR A C 1
ATOM 849 O O . TYR A 1 114 ? -30.866 9.306 22.056 1.00 79.94 114 TYR A O 1
ATOM 857 N N . LEU A 1 115 ? -30.570 7.106 22.373 1.00 89.06 115 LEU A N 1
ATOM 858 C CA . LEU A 1 115 ? -31.929 6.746 21.956 1.00 89.06 115 LEU A CA 1
ATOM 859 C C . LEU A 1 115 ? -32.908 7.015 23.102 1.00 89.06 115 LEU A C 1
ATOM 861 O O . LEU A 1 115 ? -32.622 6.670 24.244 1.00 89.06 115 LEU A O 1
ATOM 865 N N . GLY A 1 116 ? -34.065 7.601 22.796 1.00 86.19 116 GLY A N 1
ATOM 866 C CA . GLY A 1 116 ? -35.117 7.834 23.786 1.00 86.19 116 GLY A CA 1
ATOM 867 C C . GLY A 1 116 ? -35.895 6.563 24.141 1.00 86.19 116 GLY A C 1
ATOM 868 O O . GLY A 1 116 ? -36.038 5.659 23.314 1.00 86.19 116 GLY A O 1
ATOM 869 N N . LEU A 1 117 ? -36.445 6.523 25.360 1.00 88.25 117 LEU A N 1
ATOM 870 C CA . LEU A 1 117 ? -37.429 5.510 25.746 1.00 88.25 117 LEU A CA 1
ATOM 871 C C . LEU A 1 117 ? -38.669 5.591 24.839 1.00 88.25 117 LEU A C 1
ATOM 873 O O . LEU A 1 117 ? -39.106 6.695 24.490 1.00 88.25 117 LEU A O 1
ATOM 877 N N . PRO A 1 118 ? -39.269 4.447 24.475 1.00 90.38 118 PRO A N 1
ATOM 878 C CA . PRO A 1 118 ? -40.519 4.451 23.740 1.00 90.38 118 PRO A CA 1
ATOM 879 C C . PRO A 1 118 ? -41.662 4.935 24.654 1.00 90.38 118 PRO A C 1
ATOM 881 O O . PRO A 1 118 ? -41.628 4.698 25.865 1.00 90.38 118 PRO A O 1
ATOM 884 N N . PRO A 1 119 ? -42.700 5.590 24.107 1.00 89.12 119 PRO A N 1
ATOM 885 C CA . PRO A 1 119 ? -43.889 5.946 24.874 1.00 89.12 119 PRO A CA 1
ATOM 886 C C . PRO A 1 119 ? -44.552 4.722 25.522 1.00 89.12 119 PRO A C 1
ATOM 888 O O . PRO A 1 119 ? -44.508 3.613 24.984 1.00 89.12 119 PRO A O 1
ATOM 891 N N . ALA A 1 120 ? -45.227 4.934 26.653 1.00 85.19 120 ALA A N 1
ATOM 892 C CA . ALA A 1 120 ? -45.989 3.892 27.336 1.00 85.19 120 ALA A CA 1
ATOM 893 C C . ALA A 1 120 ? -46.974 3.194 26.375 1.00 85.19 120 ALA A C 1
ATOM 895 O O . ALA A 1 120 ? -47.783 3.847 25.715 1.00 85.19 120 ALA A O 1
ATOM 896 N N . GLY A 1 121 ? -46.908 1.861 26.298 1.00 83.31 121 GLY A N 1
ATOM 897 C CA . GLY A 1 121 ? -47.773 1.061 25.421 1.00 83.31 121 GLY A CA 1
ATOM 898 C C . GLY A 1 121 ? -47.423 1.111 23.927 1.00 83.31 121 GLY A C 1
ATOM 899 O O . GLY A 1 121 ? -48.230 0.667 23.109 1.00 83.31 121 GLY A O 1
ATOM 900 N N . ALA A 1 122 ? -46.249 1.630 23.552 1.00 88.50 122 ALA A N 1
ATOM 901 C CA . ALA A 1 122 ? -45.796 1.641 22.165 1.00 88.50 122 ALA A CA 1
ATOM 902 C C . ALA A 1 122 ? -45.718 0.223 21.573 1.00 88.50 122 ALA A C 1
ATOM 904 O O . ALA A 1 122 ? -45.058 -0.670 22.115 1.00 88.50 122 ALA A O 1
ATOM 905 N N . VAL A 1 123 ? -46.377 0.042 20.427 1.00 90.19 123 VAL A N 1
ATOM 906 C CA . VAL A 1 123 ? -46.340 -1.192 19.633 1.00 90.19 123 VAL A CA 1
ATOM 907 C C . VAL A 1 123 ? -45.034 -1.298 18.831 1.00 90.19 123 VAL A C 1
ATOM 909 O O . VAL A 1 123 ? -44.410 -0.271 18.554 1.00 90.19 123 VAL A O 1
ATOM 912 N N . PRO A 1 124 ? -44.610 -2.512 18.429 1.00 92.44 124 PRO A N 1
ATOM 913 C CA . PRO A 1 124 ? -43.453 -2.682 17.556 1.00 92.44 124 PRO A CA 1
ATOM 914 C C . PRO A 1 124 ? -43.577 -1.882 16.254 1.00 92.44 124 PRO A C 1
ATOM 916 O O . PRO A 1 124 ? -44.636 -1.861 15.621 1.00 92.44 124 PRO A O 1
ATOM 919 N N . LEU A 1 125 ? -42.482 -1.245 15.847 1.00 93.38 125 LEU A N 1
ATOM 920 C CA . LEU A 1 125 ? -42.392 -0.464 14.622 1.00 93.38 125 LEU A CA 1
ATOM 921 C C . LEU A 1 125 ? -42.493 -1.374 13.391 1.00 93.38 125 LEU A C 1
ATOM 923 O O . LEU A 1 125 ? -41.942 -2.474 13.359 1.00 93.38 125 LEU A O 1
ATOM 927 N N . THR A 1 126 ? -43.151 -0.888 12.339 1.00 91.75 126 THR A N 1
ATOM 928 C CA . THR A 1 126 ? -43.235 -1.576 11.035 1.00 91.75 126 THR A CA 1
ATOM 929 C C . THR A 1 126 ? -42.269 -1.008 9.991 1.00 91.75 126 THR A C 1
ATOM 931 O O . THR A 1 126 ? -42.033 -1.629 8.957 1.00 91.75 126 THR A O 1
ATOM 934 N N . SER A 1 127 ? -41.718 0.178 10.246 1.00 92.50 127 SER A N 1
ATOM 935 C CA . SER A 1 127 ? -40.741 0.887 9.412 1.00 92.50 127 SER A CA 1
ATOM 936 C C . SER A 1 127 ? -39.884 1.798 10.289 1.00 92.50 127 SER A C 1
ATOM 938 O O . SER A 1 127 ? -40.263 2.087 11.424 1.00 92.50 127 SER A O 1
ATOM 940 N N . ILE A 1 128 ? -38.759 2.289 9.768 1.00 94.62 128 ILE A N 1
ATOM 941 C CA . ILE A 1 128 ? -37.907 3.235 10.501 1.00 94.62 128 ILE A CA 1
ATOM 942 C C . ILE A 1 128 ? -38.667 4.557 10.689 1.00 94.62 128 ILE A C 1
ATOM 944 O O . ILE A 1 128 ? -39.010 5.222 9.713 1.00 94.62 128 ILE A O 1
ATOM 948 N N . GLN A 1 129 ? -38.943 4.922 11.940 1.00 91.81 129 GLN A N 1
ATOM 949 C CA . GLN A 1 129 ? -39.722 6.100 12.337 1.00 91.81 129 GLN A CA 1
ATOM 950 C C . GLN A 1 129 ? -39.203 6.653 13.664 1.00 91.81 129 GLN A C 1
ATOM 952 O O . GLN A 1 129 ? -38.551 5.929 14.414 1.00 91.81 129 GLN A O 1
ATOM 957 N N . ASN A 1 130 ? -39.522 7.914 13.959 1.00 89.56 130 ASN A N 1
ATOM 958 C CA . ASN A 1 130 ? -39.187 8.563 15.225 1.00 89.56 130 ASN A CA 1
ATOM 959 C C . ASN A 1 130 ? -40.450 8.930 16.024 1.00 89.56 130 ASN A C 1
ATOM 961 O O . ASN A 1 130 ? -41.526 9.087 15.448 1.00 89.56 130 ASN A O 1
ATOM 965 N N . TYR A 1 131 ? -40.318 9.104 17.338 1.00 88.38 131 TYR A N 1
ATOM 966 C CA . TYR A 1 131 ? -41.395 9.590 18.200 1.00 88.38 131 TYR A CA 1
ATOM 967 C C . TYR A 1 131 ? -41.363 11.120 18.294 1.00 88.38 131 TYR A C 1
ATOM 969 O O . TYR A 1 131 ? -40.345 11.713 18.645 1.00 88.38 131 TYR A O 1
ATOM 977 N N . GLY A 1 132 ? -42.483 11.773 17.975 1.00 80.12 132 GLY A N 1
ATOM 978 C CA . GLY A 1 132 ? -42.656 13.218 18.139 1.00 80.12 132 GLY A CA 1
ATOM 979 C C . GLY A 1 132 ? -42.927 13.635 19.591 1.00 80.12 132 GLY A C 1
ATOM 980 O O . GLY A 1 132 ? -43.094 12.797 20.477 1.00 80.12 132 GLY A O 1
ATOM 981 N N . SER A 1 133 ? -43.076 14.944 19.828 1.00 71.50 133 SER A N 1
ATOM 982 C CA . SER A 1 133 ? -43.268 15.579 21.152 1.00 71.50 133 SER A CA 1
ATOM 983 C C . SER A 1 133 ? -44.570 15.227 21.904 1.00 71.50 133 SER A C 1
ATOM 985 O O . SER A 1 133 ? -44.879 15.830 22.926 1.00 71.50 133 SER A O 1
ATOM 987 N N . GLY A 1 134 ? -45.320 14.228 21.441 1.00 71.44 134 GLY A N 1
ATOM 988 C CA . GLY A 1 134 ? -46.487 13.654 22.119 1.00 71.44 134 GLY A CA 1
ATOM 989 C C . GLY A 1 134 ? -46.554 12.127 22.019 1.00 71.44 134 GLY A C 1
ATOM 990 O O . GLY A 1 134 ? -47.629 11.560 22.176 1.00 71.44 134 GLY A O 1
ATOM 991 N N . GLY A 1 135 ? -45.443 11.461 21.679 1.00 80.50 135 GLY A N 1
ATOM 992 C CA . GLY A 1 135 ? -45.370 10.002 21.532 1.00 80.50 135 GLY A CA 1
ATOM 993 C C . GLY A 1 135 ? -45.969 9.439 20.236 1.00 80.50 135 GLY A C 1
ATOM 994 O O . GLY A 1 135 ? -45.997 8.227 20.054 1.00 80.50 135 GLY A O 1
ATOM 995 N N . ALA A 1 136 ? -46.430 10.291 19.315 1.00 86.44 136 ALA A N 1
ATOM 996 C CA . ALA A 1 136 ? -46.900 9.863 17.999 1.00 86.44 136 ALA A CA 1
ATOM 997 C C . ALA A 1 136 ? -45.727 9.532 17.060 1.00 86.44 136 ALA A C 1
ATOM 999 O O . ALA A 1 136 ? -44.702 10.216 17.079 1.00 86.44 136 ALA A O 1
ATOM 1000 N N . LEU A 1 137 ? -45.901 8.516 16.212 1.00 89.50 137 LEU A N 1
ATOM 1001 C CA . LEU A 1 137 ? -44.922 8.140 15.191 1.00 89.50 137 LEU A CA 1
ATOM 1002 C C . LEU A 1 137 ? -44.873 9.180 14.066 1.00 89.50 137 LEU A C 1
ATOM 1004 O O . LEU A 1 137 ? -45.906 9.590 13.535 1.00 89.50 137 LEU A O 1
ATOM 1008 N N . ALA A 1 138 ? -43.662 9.565 13.679 1.00 89.44 138 ALA A N 1
ATOM 1009 C CA . ALA A 1 138 ? -43.371 10.468 12.576 1.00 89.44 138 ALA A CA 1
ATOM 1010 C C . ALA A 1 138 ? -42.353 9.837 11.617 1.00 89.44 138 ALA A C 1
ATOM 1012 O O . ALA A 1 138 ? -41.513 9.023 12.014 1.00 89.44 138 ALA A O 1
ATOM 1013 N N . ALA A 1 139 ? -42.429 10.219 10.339 1.00 88.50 139 ALA A N 1
ATOM 1014 C CA . ALA A 1 139 ? -41.430 9.817 9.354 1.00 88.50 139 ALA A CA 1
ATOM 1015 C C . ALA A 1 139 ? -40.047 10.407 9.713 1.00 88.50 139 ALA A C 1
ATOM 1017 O O . ALA A 1 139 ? -39.992 11.482 10.320 1.00 88.50 139 ALA A O 1
ATOM 1018 N N . PRO A 1 140 ? -38.942 9.734 9.342 1.00 90.88 140 PRO A N 1
ATOM 1019 C CA . PRO A 1 140 ? -37.600 10.298 9.467 1.00 90.88 140 PRO A CA 1
ATOM 1020 C C . PRO A 1 140 ? -37.495 11.628 8.712 1.00 90.88 140 PRO A C 1
ATOM 1022 O O . PRO A 1 140 ? -38.155 11.807 7.686 1.00 90.88 140 PRO A O 1
ATOM 1025 N N . ALA A 1 141 ? -36.671 12.548 9.212 1.00 90.25 141 ALA A N 1
ATOM 1026 C CA . ALA A 1 141 ? -36.420 13.803 8.518 1.00 90.25 141 ALA A CA 1
ATOM 1027 C C . ALA A 1 141 ? -35.650 13.556 7.207 1.00 90.25 141 ALA A C 1
ATOM 1029 O O . ALA A 1 141 ? -34.948 12.555 7.049 1.00 90.25 141 ALA A O 1
ATOM 1030 N N . ASP A 1 142 ? -35.790 14.479 6.258 1.00 91.94 142 ASP A N 1
ATOM 1031 C CA . ASP A 1 142 ? -34.996 14.445 5.033 1.00 91.94 142 ASP A CA 1
ATOM 1032 C C . ASP A 1 142 ? -33.549 14.840 5.351 1.00 91.94 142 ASP A C 1
ATOM 1034 O O . ASP A 1 142 ? -33.299 15.867 5.989 1.00 91.94 142 ASP A O 1
ATOM 1038 N N . GLY A 1 143 ? -32.586 14.044 4.890 1.00 92.25 143 GLY A N 1
ATOM 1039 C CA . GLY A 1 143 ? -31.178 14.275 5.201 1.00 92.25 143 GLY A CA 1
ATOM 1040 C C . GLY A 1 143 ? -30.292 13.052 5.019 1.00 92.25 143 GLY A C 1
ATOM 1041 O O . GLY A 1 143 ? -30.707 12.017 4.488 1.00 92.25 143 GLY A O 1
ATOM 1042 N N . VAL A 1 144 ? -29.042 13.193 5.453 1.00 93.56 144 VAL A N 1
ATOM 1043 C CA . VAL A 1 144 ? -28.057 12.113 5.482 1.00 93.56 144 VAL A CA 1
ATOM 1044 C C . VAL A 1 144 ? -27.987 11.528 6.889 1.00 93.56 144 VAL A C 1
ATOM 1046 O O . VAL A 1 144 ? -27.997 12.252 7.883 1.00 93.56 144 VAL A O 1
ATOM 1049 N N . TYR A 1 145 ? -27.873 10.205 6.959 1.00 94.56 145 TYR A N 1
ATOM 1050 C CA . TYR A 1 145 ? -27.766 9.436 8.188 1.00 94.56 145 TYR A CA 1
ATOM 1051 C C . TYR A 1 145 ? -26.509 8.569 8.167 1.00 94.56 145 TYR A C 1
ATOM 1053 O O . TYR A 1 145 ? -26.218 7.891 7.176 1.00 94.56 145 TYR A O 1
ATOM 1061 N N . VAL A 1 146 ? -25.786 8.550 9.285 1.00 95.69 146 VAL A N 1
ATOM 1062 C CA . VAL A 1 146 ? -24.714 7.579 9.523 1.00 95.69 146 VAL A CA 1
ATOM 1063 C C . VAL A 1 146 ? -25.337 6.355 10.177 1.00 95.69 146 VAL A C 1
ATOM 1065 O O . VAL A 1 146 ? -25.802 6.433 11.313 1.00 95.69 146 VAL A O 1
ATOM 1068 N N . ALA A 1 147 ? -25.332 5.223 9.478 1.00 96.75 147 ALA A N 1
ATOM 1069 C CA . ALA A 1 147 ? -25.615 3.941 10.101 1.00 96.75 147 ALA A CA 1
ATOM 1070 C C . ALA A 1 147 ? -24.341 3.439 10.778 1.00 96.75 147 ALA A C 1
ATOM 1072 O O . ALA A 1 147 ? -23.310 3.253 10.122 1.00 96.75 147 ALA A O 1
ATOM 1073 N N . TYR A 1 148 ? -24.396 3.233 12.087 1.00 96.00 148 TYR A N 1
ATOM 1074 C CA . TYR A 1 148 ? -23.239 2.834 12.879 1.00 96.00 148 TYR A CA 1
ATOM 1075 C C . TYR A 1 148 ? -23.588 1.707 13.839 1.00 96.00 148 TYR A C 1
ATOM 1077 O O . TYR A 1 148 ? -24.725 1.598 14.294 1.00 96.00 148 TYR A O 1
ATOM 1085 N N . ILE A 1 149 ? -22.594 0.879 14.144 1.00 96.12 149 ILE A N 1
ATOM 1086 C CA . ILE A 1 149 ? -22.666 -0.137 15.186 1.00 96.12 149 ILE A CA 1
ATOM 1087 C C . ILE A 1 149 ? -22.103 0.426 16.487 1.00 96.12 149 ILE A C 1
ATOM 1089 O O . ILE A 1 149 ? -21.061 1.083 16.500 1.00 96.12 149 ILE A O 1
ATOM 1093 N N . GLU A 1 150 ? -22.803 0.158 17.578 1.00 94.56 150 GLU A N 1
ATOM 1094 C CA . GLU A 1 150 ? -22.346 0.364 18.943 1.00 94.56 150 GLU A CA 1
ATOM 1095 C C . GLU A 1 150 ? -22.293 -0.989 19.646 1.00 94.56 150 GLU A C 1
ATOM 1097 O O . GLU A 1 150 ? -23.262 -1.748 19.580 1.00 94.56 150 GLU A O 1
ATOM 1102 N N . THR A 1 151 ? -21.186 -1.292 20.325 1.00 94.31 151 THR A N 1
ATOM 1103 C CA . THR A 1 151 ? -21.065 -2.497 21.157 1.00 94.31 151 THR A CA 1
ATOM 1104 C C . THR A 1 151 ? -20.584 -2.179 22.564 1.00 94.31 151 THR A C 1
ATOM 1106 O O . THR A 1 151 ? -19.797 -1.251 22.762 1.00 94.31 151 THR A O 1
ATOM 1109 N N . TRP A 1 152 ? -21.067 -2.951 23.535 1.00 92.44 152 TRP A N 1
ATOM 1110 C CA . TRP A 1 152 ? -20.676 -2.861 24.937 1.00 92.44 152 TRP A CA 1
ATOM 1111 C C . TRP A 1 152 ? -20.924 -4.178 25.676 1.00 92.44 152 TRP A C 1
ATOM 1113 O O . TRP A 1 152 ? -21.595 -5.080 25.171 1.00 92.44 152 TRP A O 1
ATOM 1123 N N . LEU A 1 153 ? -20.409 -4.280 26.902 1.00 91.12 153 LEU A N 1
ATOM 1124 C CA . LEU A 1 153 ? -20.649 -5.420 27.785 1.00 91.12 153 LEU A CA 1
ATOM 1125 C C . LEU A 1 153 ? -21.829 -5.133 28.723 1.00 91.12 153 LEU A C 1
ATOM 1127 O O . LEU A 1 153 ? -21.812 -4.186 29.509 1.00 91.12 153 LEU A O 1
ATOM 1131 N N . ARG A 1 154 ? -22.872 -5.959 28.647 1.00 91.12 154 ARG A N 1
ATOM 1132 C CA . ARG A 1 154 ? -24.019 -5.949 29.556 1.00 91.12 154 ARG A CA 1
ATOM 1133 C C . ARG A 1 154 ? -23.812 -6.991 30.647 1.00 91.12 154 ARG A C 1
ATOM 1135 O O . ARG A 1 154 ? -23.619 -8.167 30.363 1.00 91.12 154 ARG A O 1
ATOM 1142 N N . HIS A 1 155 ? -23.925 -6.570 31.901 1.00 90.81 155 HIS A N 1
ATOM 1143 C CA . HIS A 1 155 ? -23.791 -7.470 33.043 1.00 90.81 155 HIS A CA 1
ATOM 1144 C C . HIS A 1 155 ? -25.102 -8.221 33.325 1.00 90.81 155 HIS A C 1
ATOM 1146 O O . HIS A 1 155 ? -26.142 -7.605 33.590 1.00 90.81 155 HIS A O 1
ATOM 1152 N N . ILE A 1 156 ? -25.033 -9.549 33.273 1.00 93.25 156 ILE A N 1
ATOM 1153 C CA . ILE A 1 156 ? -26.150 -10.488 33.385 1.00 93.25 156 ILE A CA 1
ATOM 1154 C C . ILE A 1 156 ? -26.026 -11.296 34.677 1.00 93.25 156 ILE A C 1
ATOM 1156 O O . ILE A 1 156 ? -24.989 -11.891 34.995 1.00 93.25 156 ILE A O 1
ATOM 1160 N N . THR A 1 157 ? -27.126 -11.344 35.413 1.00 91.62 157 THR A N 1
ATOM 1161 C CA . THR A 1 157 ? -27.319 -12.153 36.612 1.00 91.62 157 THR A CA 1
ATOM 1162 C C . THR A 1 157 ? -28.464 -13.133 36.391 1.00 91.62 157 THR A C 1
ATOM 1164 O O . THR A 1 157 ? -29.128 -13.139 35.353 1.00 91.62 157 THR A O 1
ATOM 1167 N N . ALA A 1 158 ? -28.747 -13.940 37.407 1.00 90.25 158 ALA A N 1
ATOM 1168 C CA . ALA A 1 158 ? -29.882 -14.844 37.375 1.00 90.25 158 ALA A CA 1
ATOM 1169 C C . ALA A 1 158 ? -31.258 -14.150 37.391 1.00 90.25 158 ALA A C 1
ATOM 1171 O O . ALA A 1 158 ? -32.278 -14.817 37.225 1.00 90.25 158 ALA A O 1
ATOM 1172 N N . LEU A 1 159 ? -31.302 -12.830 37.612 1.00 89.62 159 LEU A N 1
ATOM 1173 C CA . LEU A 1 159 ? -32.527 -12.035 37.498 1.00 89.62 159 LEU A CA 1
ATOM 1174 C C . LEU A 1 159 ? -32.919 -11.781 36.038 1.00 89.62 159 LEU A C 1
ATOM 1176 O O . LEU A 1 159 ? -34.097 -11.591 35.751 1.00 89.62 159 LEU A O 1
ATOM 1180 N N . GLU A 1 160 ? -31.943 -11.752 35.130 1.00 91.25 160 GLU A N 1
ATOM 1181 C CA . GLU A 1 160 ? -32.161 -11.661 33.685 1.00 91.25 160 GLU A CA 1
ATOM 1182 C C . GLU A 1 160 ? -32.258 -13.052 33.052 1.00 91.25 160 GLU A C 1
ATOM 1184 O O . GLU A 1 160 ? -33.143 -13.299 32.238 1.00 91.25 160 GLU A O 1
ATOM 1189 N N . ASP A 1 161 ? -31.353 -13.958 33.433 1.00 90.94 161 ASP A N 1
ATOM 1190 C CA . ASP A 1 161 ? -31.280 -15.319 32.901 1.00 90.94 161 ASP A CA 1
ATOM 1191 C C . ASP A 1 161 ? -31.274 -16.349 34.042 1.00 90.94 161 ASP A C 1
ATOM 1193 O O . ASP A 1 161 ? -30.214 -16.674 34.590 1.00 90.94 161 ASP A O 1
ATOM 1197 N N . PRO A 1 162 ? -32.443 -16.911 34.403 1.00 89.12 162 PRO A N 1
ATOM 1198 C CA . PRO A 1 162 ? -32.554 -17.886 35.483 1.00 89.12 162 PRO A CA 1
ATOM 1199 C C . PRO A 1 162 ? -31.692 -19.144 35.305 1.00 89.12 162 PRO A C 1
ATOM 1201 O O . PRO A 1 162 ? -31.418 -19.819 36.297 1.00 89.12 162 PRO A O 1
ATOM 1204 N N . LEU A 1 163 ? -31.243 -19.469 34.084 1.00 89.62 163 LEU A N 1
ATOM 1205 C CA . LEU A 1 163 ? -30.419 -20.654 33.805 1.00 89.62 163 LEU A CA 1
ATOM 1206 C C . LEU A 1 163 ? -28.970 -20.508 34.291 1.00 89.62 163 LEU A C 1
ATOM 1208 O O . LEU A 1 163 ? -28.241 -21.496 34.362 1.00 89.62 163 LEU A O 1
ATOM 1212 N N . ILE A 1 164 ? -28.547 -19.296 34.660 1.00 90.00 164 ILE A N 1
ATOM 1213 C CA . ILE A 1 164 ? -27.236 -19.037 35.271 1.00 90.00 164 ILE A CA 1
ATOM 1214 C C . ILE A 1 164 ? -27.105 -19.687 36.659 1.00 90.00 164 ILE A C 1
ATOM 1216 O O . ILE A 1 164 ? -25.984 -19.991 37.086 1.00 90.00 164 ILE A O 1
ATOM 1220 N N . ARG A 1 165 ? -28.228 -19.899 37.360 1.00 87.56 165 ARG A N 1
ATOM 1221 C CA . ARG A 1 165 ? -28.274 -20.517 38.693 1.00 87.56 165 ARG A CA 1
ATOM 1222 C C . ARG A 1 165 ? -28.012 -22.011 38.635 1.00 87.56 165 ARG A C 1
ATOM 1224 O O . ARG A 1 165 ? -28.678 -22.740 37.907 1.00 87.56 165 ARG A O 1
ATOM 1231 N N . GLU A 1 166 ? -27.135 -22.480 39.519 1.00 86.56 166 GLU A N 1
ATOM 1232 C CA . GLU A 1 166 ? -27.042 -23.906 39.820 1.00 86.56 166 GLU A CA 1
ATOM 1233 C C . GLU A 1 166 ? -28.212 -24.308 40.723 1.00 86.56 166 GLU A C 1
ATOM 1235 O O . GLU A 1 166 ? -28.266 -23.959 41.908 1.00 86.56 166 GLU A O 1
ATOM 1240 N N . VAL A 1 167 ? -29.155 -25.057 40.154 1.00 86.25 167 VAL A N 1
ATOM 1241 C CA . VAL A 1 167 ? -30.366 -25.518 40.843 1.00 86.25 167 VAL A CA 1
ATOM 1242 C C . VAL A 1 167 ? -30.043 -26.354 42.085 1.00 86.25 167 VAL A C 1
ATOM 1244 O O . VAL A 1 167 ? -30.794 -26.306 43.060 1.00 86.25 167 VAL A O 1
ATOM 1247 N N . ALA A 1 168 ? -28.907 -27.059 42.103 1.00 86.56 168 ALA A N 1
ATOM 1248 C CA . ALA A 1 168 ? -28.470 -27.865 43.240 1.00 86.56 168 ALA A CA 1
ATOM 1249 C C . ALA A 1 168 ? -28.080 -27.040 44.481 1.00 86.56 168 ALA A C 1
ATOM 1251 O O . ALA A 1 168 ? -28.089 -27.580 45.587 1.00 86.56 168 ALA A O 1
ATOM 1252 N N . LEU A 1 169 ? -27.756 -25.748 44.332 1.00 84.75 169 LEU A N 1
ATOM 1253 C CA . LEU A 1 169 ? -27.367 -24.885 45.457 1.00 84.75 169 LEU A CA 1
ATOM 1254 C C . LEU A 1 169 ? -28.563 -24.258 46.188 1.00 84.75 169 LEU A C 1
ATOM 1256 O O . LEU A 1 169 ? -28.380 -23.642 47.235 1.00 84.75 169 LEU A O 1
ATOM 1260 N N . GLY A 1 170 ? -29.788 -24.420 45.677 1.00 75.44 170 GLY A N 1
ATOM 1261 C CA . GLY A 1 170 ? -31.000 -23.983 46.375 1.00 75.44 170 GLY A CA 1
ATOM 1262 C C . GLY A 1 170 ? -31.200 -22.464 46.442 1.00 75.44 170 GLY A C 1
ATOM 1263 O O . GLY A 1 170 ? -31.902 -21.993 47.333 1.00 75.44 170 GLY A O 1
ATOM 1264 N N . GLY A 1 171 ? -30.604 -21.692 45.522 1.00 70.94 171 GLY A N 1
ATOM 1265 C CA . GLY A 1 171 ? -30.883 -20.256 45.365 1.00 70.94 171 GLY A CA 1
ATOM 1266 C C . GLY A 1 171 ? -29.686 -19.293 45.288 1.00 70.94 171 GLY A C 1
ATOM 1267 O O . GLY A 1 171 ? -29.828 -18.283 44.600 1.00 70.94 171 GLY A O 1
ATOM 1268 N N . PRO A 1 172 ? -28.531 -19.530 45.943 1.00 72.62 172 PRO A N 1
ATOM 1269 C CA . PRO A 1 172 ? -27.377 -18.638 45.840 1.00 72.62 172 PRO A CA 1
ATOM 1270 C C . PRO A 1 172 ? -26.757 -18.613 44.440 1.00 72.62 172 PRO A C 1
ATOM 1272 O O . PRO A 1 172 ? -26.488 -19.656 43.844 1.00 72.62 172 PRO A O 1
ATOM 1275 N N . ASP A 1 173 ? -26.464 -17.405 43.962 1.00 77.31 173 ASP A N 1
ATOM 1276 C CA . ASP A 1 173 ? -25.711 -17.173 42.732 1.00 77.31 173 ASP A CA 1
ATOM 1277 C C . ASP A 1 173 ? -24.207 -17.275 43.020 1.00 77.31 173 ASP A C 1
ATOM 1279 O O . ASP A 1 173 ? -23.702 -16.593 43.911 1.00 77.31 173 ASP A O 1
ATOM 1283 N N . SER A 1 174 ? -23.485 -18.128 42.285 1.00 81.56 174 SER A N 1
ATOM 1284 C CA . SER A 1 174 ? -22.034 -18.312 42.461 1.00 81.56 174 SER A CA 1
ATOM 1285 C C . SER A 1 174 ? -21.186 -17.404 41.567 1.00 81.56 174 SER A C 1
ATOM 1287 O O . SER A 1 174 ? -20.032 -17.133 41.884 1.00 81.56 174 SER A O 1
ATOM 1289 N N . ALA A 1 175 ? -21.738 -16.947 40.443 1.00 88.25 175 ALA A N 1
ATOM 1290 C CA . ALA A 1 175 ? -21.059 -16.092 39.477 1.00 88.25 175 ALA A CA 1
ATOM 1291 C C . ALA A 1 175 ? -22.082 -15.332 38.622 1.00 88.25 175 ALA A C 1
ATOM 1293 O O . ALA A 1 175 ? -23.255 -15.701 38.552 1.00 88.25 175 ALA A O 1
ATOM 1294 N N . THR A 1 176 ? -21.613 -14.328 37.886 1.00 91.94 176 THR A N 1
ATOM 1295 C CA . THR A 1 176 ? -22.392 -13.507 36.939 1.00 91.94 176 THR A CA 1
ATOM 1296 C C . THR A 1 176 ? -21.696 -13.495 35.576 1.00 91.94 176 THR A C 1
ATOM 1298 O O . THR A 1 176 ? -20.604 -14.053 35.460 1.00 91.94 176 THR A O 1
ATOM 1301 N N . ARG A 1 177 ? -22.350 -12.996 34.521 1.00 92.56 177 ARG A N 1
ATOM 1302 C CA . ARG A 1 177 ? -21.869 -13.072 33.127 1.00 92.56 177 ARG A CA 1
ATOM 1303 C C . ARG A 1 177 ? -21.759 -11.664 32.559 1.00 92.56 177 ARG A C 1
ATOM 1305 O O . ARG A 1 177 ? -22.629 -10.840 32.820 1.00 92.56 177 ARG A O 1
ATOM 1312 N N . ASP A 1 178 ? -20.757 -11.429 31.727 1.00 91.75 178 ASP A N 1
ATOM 1313 C CA . ASP A 1 178 ? -20.771 -10.305 30.798 1.00 91.75 178 ASP A CA 1
ATOM 1314 C C . ASP A 1 178 ? -21.256 -10.809 29.440 1.00 91.75 178 ASP A C 1
ATOM 1316 O O . ASP A 1 178 ? -20.701 -11.744 28.863 1.00 91.75 178 ASP A O 1
ATOM 1320 N N . GLN A 1 179 ? -22.339 -10.213 28.955 1.00 92.50 179 GLN A N 1
ATOM 1321 C CA . GLN A 1 179 ? -22.894 -10.448 27.633 1.00 92.50 179 GLN A CA 1
ATOM 1322 C C . GLN A 1 179 ? -22.435 -9.325 26.714 1.00 92.50 179 GLN A C 1
ATOM 1324 O O . GLN A 1 179 ? -22.725 -8.158 26.967 1.00 92.50 179 GLN A O 1
ATOM 1329 N N . LEU A 1 180 ? -21.768 -9.668 25.616 1.00 93.69 180 LEU A N 1
ATOM 1330 C CA . LEU A 1 180 ? -21.502 -8.693 24.572 1.00 93.69 180 LEU A CA 1
ATOM 1331 C C . LEU A 1 180 ? -22.801 -8.343 23.839 1.00 93.69 180 LEU A C 1
ATOM 1333 O O . LEU A 1 180 ? -23.471 -9.212 23.282 1.00 93.69 180 LEU A O 1
ATOM 1337 N N . VAL A 1 181 ? -23.141 -7.060 23.843 1.00 95.06 181 VAL A N 1
ATOM 1338 C CA . VAL A 1 181 ? -24.315 -6.504 23.178 1.00 95.06 181 VAL A CA 1
ATOM 1339 C C . VAL A 1 181 ? -23.859 -5.627 22.024 1.00 95.06 181 VAL A C 1
ATOM 1341 O O . VAL A 1 181 ? -22.907 -4.863 22.153 1.00 95.06 181 VAL A O 1
ATOM 1344 N N . TRP A 1 182 ? -24.550 -5.723 20.893 1.00 95.56 182 TRP A N 1
ATOM 1345 C CA . TRP A 1 182 ? -24.380 -4.825 19.756 1.00 95.56 182 TRP A CA 1
ATOM 1346 C C . TRP A 1 182 ? -25.730 -4.269 19.309 1.00 95.56 182 TRP A C 1
ATOM 1348 O O . TRP A 1 182 ? -26.741 -4.970 19.367 1.00 95.56 182 TRP A O 1
ATOM 1358 N N . GLN A 1 183 ? -25.743 -3.024 18.841 1.00 96.12 183 GLN A N 1
ATOM 1359 C CA . GLN A 1 183 ? -26.892 -2.382 18.201 1.00 96.12 183 GLN A CA 1
ATOM 1360 C C . GLN A 1 183 ? -26.424 -1.567 16.998 1.00 96.12 183 GLN A C 1
ATOM 1362 O O . GLN A 1 183 ? -25.391 -0.905 17.060 1.00 96.12 183 GLN A O 1
ATOM 1367 N N . ILE A 1 184 ? -27.211 -1.565 15.926 1.00 96.62 184 ILE A N 1
ATOM 1368 C CA . ILE A 1 184 ? -27.033 -0.662 14.789 1.00 96.62 184 ILE A CA 1
ATOM 1369 C C . ILE A 1 184 ? -28.051 0.469 14.897 1.00 96.62 184 ILE A C 1
ATOM 1371 O O . ILE A 1 184 ? -29.250 0.223 15.044 1.00 96.62 184 ILE A O 1
ATOM 1375 N N . LYS A 1 185 ? -27.571 1.707 14.824 1.00 95.81 185 LYS A N 1
ATOM 1376 C CA . LYS A 1 185 ? -28.359 2.932 15.002 1.00 95.81 185 LYS A CA 1
ATOM 1377 C C . LYS A 1 185 ? -28.119 3.885 13.838 1.00 95.81 185 LYS A C 1
ATOM 1379 O O . LYS A 1 185 ? -27.133 3.759 13.112 1.00 95.81 185 LYS A O 1
ATOM 1384 N N . LEU A 1 186 ? -29.025 4.839 13.669 1.00 95.62 186 LEU A N 1
ATOM 1385 C CA . LEU A 1 186 ? -28.938 5.900 12.672 1.00 95.62 186 LEU A CA 1
ATOM 1386 C C . LEU A 1 186 ? -28.690 7.231 13.373 1.00 95.62 186 LEU A C 1
ATOM 1388 O O . LEU A 1 186 ? -29.528 7.687 14.143 1.00 95.62 186 LEU A O 1
ATOM 1392 N N . LEU A 1 187 ? -27.560 7.867 13.092 1.00 94.75 187 LEU A N 1
ATOM 1393 C CA . LEU A 1 187 ? -27.280 9.231 13.530 1.00 94.75 187 LEU A CA 1
ATOM 1394 C C . LEU A 1 187 ? -27.664 10.204 12.417 1.00 94.75 187 LEU A C 1
ATOM 1396 O O . LEU A 1 187 ? -27.087 10.140 11.330 1.00 94.75 187 LEU A O 1
ATOM 1400 N N . ASP A 1 188 ? -28.607 11.102 12.692 1.00 92.38 188 ASP A N 1
ATOM 1401 C CA . ASP A 1 188 ? -28.942 12.200 11.781 1.00 92.38 188 ASP A CA 1
ATOM 1402 C C . ASP A 1 188 ? -27.772 13.192 11.702 1.00 92.38 188 ASP A C 1
ATOM 1404 O O . ASP A 1 188 ? -27.338 13.724 12.726 1.00 92.38 188 ASP A O 1
ATOM 1408 N N . VAL A 1 189 ? -27.239 13.437 10.502 1.00 90.56 189 VAL A N 1
ATOM 1409 C CA . VAL A 1 189 ? -26.185 14.443 10.269 1.00 90.56 189 VAL A CA 1
ATOM 1410 C C . VAL A 1 189 ? -26.665 15.617 9.412 1.00 90.56 189 VAL A C 1
ATOM 1412 O O . VAL A 1 189 ? -25.869 16.487 9.055 1.00 90.56 189 VAL A O 1
ATOM 1415 N N . GLY A 1 190 ? -27.967 15.680 9.125 1.00 86.56 190 GLY A N 1
ATOM 1416 C CA . GLY A 1 190 ? -28.605 16.730 8.342 1.00 86.56 190 GLY A CA 1
ATOM 1417 C C . GLY A 1 190 ? -28.283 16.679 6.847 1.00 86.56 190 GLY A C 1
ATOM 1418 O O . GLY A 1 190 ? -27.772 15.694 6.309 1.00 86.56 190 GLY A O 1
ATOM 1419 N N . ALA A 1 191 ? -28.613 17.763 6.144 1.00 82.50 191 ALA A N 1
ATOM 1420 C CA . ALA A 1 191 ? -28.309 17.915 4.726 1.00 82.50 191 ALA A CA 1
ATOM 1421 C C . ALA A 1 191 ? -26.838 18.318 4.529 1.00 82.50 191 ALA A C 1
ATOM 1423 O O . ALA A 1 191 ? -26.430 19.418 4.904 1.00 82.50 191 ALA A O 1
ATOM 1424 N N . VAL A 1 192 ? -26.050 17.439 3.907 1.00 80.19 192 VAL A N 1
ATOM 1425 C CA . VAL A 1 192 ? -24.630 17.664 3.598 1.00 80.19 192 VAL A CA 1
ATOM 1426 C C . VAL A 1 192 ? -24.450 17.708 2.077 1.00 80.19 192 VAL A C 1
ATOM 1428 O O . VAL A 1 192 ? -24.905 16.804 1.378 1.00 80.19 192 VAL A O 1
ATOM 1431 N N . SER A 1 193 ? -23.818 18.770 1.558 1.00 79.31 193 SER A N 1
ATOM 1432 C CA . SER A 1 193 ? -23.575 18.970 0.120 1.00 79.31 193 SER A CA 1
ATOM 1433 C C . SER A 1 193 ? -22.114 19.364 -0.153 1.00 79.31 193 SER A C 1
ATOM 1435 O O . SER A 1 193 ? -21.662 20.365 0.409 1.00 79.31 193 SER A O 1
ATOM 1437 N N . PRO A 1 194 ? -21.389 18.662 -1.050 1.00 84.31 194 PRO A N 1
ATOM 1438 C CA . PRO A 1 194 ? -21.811 17.451 -1.770 1.00 84.31 194 PRO A CA 1
ATOM 1439 C C . PRO A 1 194 ? -22.064 16.268 -0.816 1.00 84.31 194 PRO A C 1
ATOM 1441 O O . PRO A 1 194 ? -21.703 16.338 0.358 1.00 84.31 194 PRO A O 1
ATOM 1444 N N . ALA A 1 195 ? -22.708 15.204 -1.312 1.00 82.25 195 ALA A N 1
ATOM 1445 C CA . ALA A 1 195 ? -23.008 14.022 -0.503 1.00 82.25 195 ALA A CA 1
ATOM 1446 C C . ALA A 1 195 ? -21.720 13.473 0.154 1.00 82.25 195 ALA A C 1
ATOM 1448 O O . ALA A 1 195 ? -20.700 13.351 -0.533 1.00 82.25 195 ALA A O 1
ATOM 1449 N N . PRO A 1 196 ? -21.734 13.179 1.466 1.00 89.12 196 PRO A N 1
ATOM 1450 C CA . PRO A 1 196 ? -20.539 12.759 2.179 1.00 89.12 196 PRO A CA 1
ATOM 1451 C C . PRO A 1 196 ? -20.147 11.333 1.787 1.00 89.12 196 PRO A C 1
ATOM 1453 O O . PRO A 1 196 ? -20.989 10.517 1.417 1.00 89.12 196 PRO A O 1
ATOM 1456 N N . THR A 1 197 ? -18.859 11.038 1.923 1.00 89.25 197 THR A N 1
ATOM 1457 C CA . THR A 1 197 ? -18.308 9.676 1.858 1.00 89.25 197 THR A CA 1
ATOM 1458 C C . THR A 1 197 ? -17.983 9.204 3.269 1.00 89.25 197 THR A C 1
ATOM 1460 O O . THR A 1 197 ? -17.927 10.012 4.203 1.00 89.25 197 THR A O 1
ATOM 1463 N N . CYS A 1 198 ? -17.718 7.916 3.463 1.00 87.44 198 CYS A N 1
ATOM 1464 C CA . CYS A 1 198 ? -17.361 7.378 4.781 1.00 87.44 198 CYS A CA 1
ATOM 1465 C C . CYS A 1 198 ? -16.122 8.052 5.414 1.00 87.44 198 CYS A C 1
ATOM 1467 O O . CYS A 1 198 ? -16.020 8.128 6.644 1.00 87.44 198 CYS A O 1
ATOM 1469 N N . ALA A 1 199 ? -15.228 8.603 4.581 1.00 87.75 199 ALA A N 1
ATOM 1470 C CA . ALA A 1 199 ? -14.047 9.372 4.980 1.00 87.75 199 ALA A CA 1
ATOM 1471 C C . ALA A 1 199 ? -14.333 10.848 5.325 1.00 87.75 199 ALA A C 1
ATOM 1473 O O . ALA A 1 199 ? -13.456 11.533 5.850 1.00 87.75 199 ALA A O 1
ATOM 1474 N N . THR A 1 200 ? -15.535 11.363 5.053 1.00 88.81 200 THR A N 1
ATOM 1475 C CA . THR A 1 200 ? -15.897 12.746 5.382 1.00 88.81 200 THR A CA 1
ATOM 1476 C C . THR A 1 200 ? -15.977 12.930 6.910 1.00 88.81 200 THR A C 1
ATOM 1478 O O . THR A 1 200 ? -16.700 12.176 7.575 1.00 88.81 200 THR A O 1
ATOM 1481 N N . PRO A 1 201 ? -15.267 13.921 7.493 1.00 88.88 201 PRO A N 1
ATOM 1482 C CA . PRO A 1 201 ? -15.428 14.289 8.899 1.00 88.88 201 PRO A CA 1
ATOM 1483 C C . PRO A 1 201 ? -16.838 14.828 9.155 1.00 88.88 201 PRO A C 1
ATOM 1485 O O . PRO A 1 201 ? -17.326 15.676 8.407 1.00 88.88 201 PRO A O 1
ATOM 1488 N N . LEU A 1 202 ? -17.499 14.341 10.204 1.00 89.94 202 LEU A N 1
ATOM 1489 C CA . LEU A 1 202 ? -18.878 14.703 10.535 1.00 89.94 202 LEU A CA 1
ATOM 1490 C C . LEU A 1 202 ? -18.928 15.106 12.009 1.00 89.94 202 LEU A C 1
ATOM 1492 O O . LEU A 1 202 ? -18.844 14.252 12.884 1.00 89.94 202 LEU A O 1
ATOM 1496 N N . ALA A 1 203 ? -19.117 16.396 12.295 1.00 89.88 203 ALA A N 1
ATOM 1497 C CA . ALA A 1 203 ? -19.112 16.904 13.670 1.00 89.88 203 ALA A CA 1
ATOM 1498 C C . ALA A 1 203 ? -20.097 16.183 14.623 1.00 89.88 203 ALA A C 1
ATOM 1500 O O . ALA A 1 203 ? -19.703 15.906 15.757 1.00 89.88 203 ALA A O 1
ATOM 1501 N N . PRO A 1 204 ? -21.333 15.809 14.209 1.00 90.25 204 PRO A N 1
ATOM 1502 C CA . PRO A 1 204 ? -22.215 15.018 15.070 1.00 90.25 204 PRO A CA 1
ATOM 1503 C C . PRO A 1 204 ? -21.652 13.629 15.398 1.00 90.25 204 PRO A C 1
ATOM 1505 O O . PRO A 1 204 ? -21.845 13.134 16.506 1.00 90.25 204 PRO A O 1
ATOM 1508 N N . TRP A 1 205 ? -20.939 13.007 14.451 1.00 91.69 205 TRP A N 1
ATOM 1509 C CA . TRP A 1 205 ? -20.270 11.723 14.665 1.00 91.69 205 TRP A CA 1
ATOM 1510 C C . TRP A 1 205 ? -19.118 11.867 15.659 1.00 91.69 205 TRP A C 1
ATOM 1512 O O . TRP A 1 205 ? -19.053 11.113 16.626 1.00 91.69 205 TRP A O 1
ATOM 1522 N N . ASP A 1 206 ? -18.259 12.870 15.466 1.00 91.00 206 ASP A N 1
ATOM 1523 C CA . ASP A 1 206 ? -17.103 13.116 16.333 1.00 91.00 206 ASP A CA 1
ATOM 1524 C C . ASP A 1 206 ? -17.534 13.425 17.778 1.00 91.00 206 ASP A C 1
ATOM 1526 O O . ASP A 1 206 ? -16.903 12.966 18.730 1.00 91.00 206 ASP A O 1
ATOM 1530 N N . ALA A 1 207 ? -18.649 14.143 17.953 1.00 87.75 207 ALA A N 1
ATOM 1531 C CA . ALA A 1 207 ? -19.242 14.401 19.263 1.00 87.75 207 ALA A CA 1
ATOM 1532 C C . ALA A 1 207 ? -19.785 13.124 19.931 1.00 87.75 207 ALA A C 1
ATOM 1534 O O . ALA A 1 207 ? -19.569 12.927 21.127 1.00 87.75 207 ALA A O 1
ATOM 1535 N N . LEU A 1 208 ? -20.446 12.241 19.171 1.00 87.88 208 LEU A N 1
ATOM 1536 C CA . LEU A 1 208 ? -21.001 10.980 19.678 1.00 87.88 208 LEU A CA 1
ATOM 1537 C C . LEU A 1 208 ? -19.903 10.037 20.195 1.00 87.88 208 LEU A C 1
ATOM 1539 O O . LEU A 1 208 ? -20.038 9.441 21.266 1.00 87.88 208 LEU A O 1
ATOM 1543 N N . ILE A 1 209 ? -18.803 9.905 19.451 1.00 88.88 209 ILE A N 1
ATOM 1544 C CA . ILE A 1 209 ? -17.734 8.952 19.789 1.00 88.88 209 ILE A CA 1
ATOM 1545 C C . ILE A 1 209 ? -16.703 9.506 20.777 1.00 88.88 209 ILE A C 1
ATOM 1547 O O . ILE A 1 209 ? -15.842 8.749 21.225 1.00 88.88 209 ILE A O 1
ATOM 1551 N N . LYS A 1 210 ? -16.764 10.800 21.125 1.00 87.44 210 LYS A N 1
ATOM 1552 C CA . LYS A 1 210 ? -15.802 11.437 22.036 1.00 87.44 210 LYS A CA 1
ATOM 1553 C C . LYS A 1 210 ? -15.812 10.737 23.409 1.00 87.44 210 LYS A C 1
ATOM 1555 O O . LYS A 1 210 ? -16.822 10.837 24.102 1.00 87.44 210 LYS A O 1
ATOM 1560 N N . PRO A 1 211 ? -14.716 10.089 23.851 1.00 85.44 211 PRO A N 1
ATOM 1561 C CA . PRO A 1 211 ? -14.675 9.436 25.159 1.00 85.44 211 PRO A CA 1
ATOM 1562 C C . PRO A 1 211 ? -14.976 10.417 26.306 1.00 85.44 211 PRO A C 1
ATOM 1564 O O . PRO A 1 211 ? -14.631 11.598 26.185 1.00 85.44 211 PRO A O 1
ATOM 1567 N N . PRO A 1 212 ? -15.588 9.959 27.415 1.00 86.38 212 PRO A N 1
ATOM 1568 C CA . PRO A 1 212 ? -15.737 10.789 28.605 1.00 86.38 212 PRO A CA 1
ATOM 1569 C C . PRO A 1 212 ? -14.352 11.185 29.135 1.00 86.38 212 PRO A C 1
ATOM 1571 O O . PRO A 1 212 ? -13.465 10.344 29.280 1.00 86.38 212 PRO A O 1
ATOM 1574 N N . ASP A 1 213 ? -14.158 12.479 29.385 1.00 89.56 213 ASP A N 1
ATOM 1575 C CA . ASP A 1 213 ? -12.907 13.062 29.893 1.00 89.56 213 ASP A CA 1
ATOM 1576 C C . ASP A 1 213 ? -13.058 13.631 31.319 1.00 89.56 213 ASP A C 1
ATOM 1578 O O . ASP A 1 213 ? -12.092 14.132 31.897 1.00 89.56 213 ASP A O 1
ATOM 1582 N N . GLY A 1 214 ? -14.246 13.495 31.922 1.00 90.50 214 GLY A N 1
ATOM 1583 C CA . GLY A 1 214 ? -14.465 13.744 33.344 1.00 90.50 214 GLY A CA 1
ATOM 1584 C C . GLY A 1 214 ? -13.749 12.712 34.219 1.00 90.50 214 GLY A C 1
ATOM 1585 O O . GLY A 1 214 ? -13.752 11.516 33.931 1.00 90.50 214 GLY A O 1
ATOM 1586 N N . THR A 1 215 ? -13.126 13.165 35.308 1.00 94.75 215 THR A N 1
ATOM 1587 C CA . THR A 1 215 ? -12.355 12.292 36.210 1.00 94.75 215 THR A CA 1
ATOM 1588 C C . THR A 1 215 ? -12.779 12.466 37.665 1.00 94.75 215 THR A C 1
ATOM 1590 O O . THR A 1 215 ? -13.272 13.524 38.063 1.00 94.75 215 THR A O 1
ATOM 1593 N N . LEU A 1 216 ? -12.586 11.421 38.469 1.00 96.00 216 LEU A N 1
ATOM 1594 C CA . LEU A 1 216 ? -12.881 11.403 39.901 1.00 96.00 216 LEU A CA 1
ATOM 1595 C C . LEU A 1 216 ? -11.617 11.068 40.688 1.00 96.00 216 LEU A C 1
ATOM 1597 O O . LEU A 1 216 ? -10.824 10.234 40.266 1.00 96.00 216 LEU A O 1
ATOM 1601 N N . GLY A 1 217 ? -11.426 11.715 41.832 1.00 96.12 217 GLY A N 1
ATOM 1602 C CA . GLY A 1 217 ? -10.470 11.300 42.856 1.00 96.12 217 GLY A CA 1
ATOM 1603 C C . GLY A 1 217 ? -11.219 10.861 44.107 1.00 96.12 217 GLY A C 1
ATOM 1604 O O . GLY A 1 217 ? -12.217 11.488 44.467 1.00 96.12 217 GLY A O 1
ATOM 1605 N N . ALA A 1 218 ? -10.740 9.816 44.779 1.00 96.62 218 ALA A N 1
ATOM 1606 C CA . ALA A 1 218 ? -11.282 9.361 46.055 1.00 96.62 218 ALA A CA 1
ATOM 1607 C C . ALA A 1 218 ? -10.201 9.358 47.137 1.00 96.62 218 ALA A C 1
ATOM 1609 O O . ALA A 1 218 ? -9.029 9.099 46.865 1.00 96.62 218 ALA A O 1
ATOM 1610 N N . ARG A 1 219 ? -10.594 9.654 48.374 1.00 94.88 219 ARG A N 1
ATOM 1611 C CA . ARG A 1 219 ? -9.712 9.581 49.544 1.00 94.88 219 ARG A CA 1
ATOM 1612 C C . ARG A 1 219 ? -10.510 9.290 50.806 1.00 94.88 219 ARG A C 1
ATOM 1614 O O . ARG A 1 219 ? -11.710 9.570 50.860 1.00 94.88 219 ARG A O 1
ATOM 1621 N N . ALA A 1 220 ? -9.827 8.821 51.842 1.00 93.25 220 ALA A N 1
ATOM 1622 C CA . ALA A 1 220 ? -10.351 8.924 53.191 1.00 93.25 220 ALA A CA 1
ATOM 1623 C C . ALA A 1 220 ? -10.140 10.343 53.750 1.00 93.25 220 ALA A C 1
ATOM 1625 O O . ALA A 1 220 ? -9.253 11.084 53.316 1.00 93.25 220 ALA A O 1
ATOM 1626 N N . GLU A 1 221 ? -10.987 10.738 54.695 1.00 90.25 221 GLU A N 1
ATOM 1627 C CA . GLU A 1 221 ? -10.989 12.060 55.304 1.00 90.25 221 GLU A CA 1
ATOM 1628 C C . GLU A 1 221 ? -9.615 12.341 55.927 1.00 90.25 221 GLU A C 1
ATOM 1630 O O . GLU A 1 221 ? -9.186 11.606 56.822 1.00 90.25 221 GLU A O 1
ATOM 1635 N N . PRO A 1 222 ? -8.889 13.366 55.446 1.00 84.25 222 PRO A N 1
ATOM 1636 C CA . PRO A 1 222 ? -7.550 13.636 55.935 1.00 84.25 222 PRO A CA 1
ATOM 1637 C C . PRO A 1 222 ? -7.620 14.064 57.398 1.00 84.25 222 PRO A C 1
ATOM 1639 O O . PRO A 1 222 ? -8.456 14.883 57.778 1.00 84.25 222 PRO A O 1
ATOM 1642 N N . GLY A 1 223 ? -6.717 13.534 58.221 1.00 72.38 223 GLY A N 1
ATOM 1643 C CA . GLY A 1 223 ? -6.623 13.968 59.607 1.00 72.38 223 GLY A CA 1
ATOM 1644 C C . GLY A 1 223 ? -6.237 15.437 59.705 1.00 72.38 223 GLY A C 1
ATOM 1645 O O . GLY A 1 223 ? -5.419 15.930 58.926 1.00 72.38 223 GLY A O 1
ATOM 1646 N N . ALA A 1 224 ? -6.814 16.138 60.681 1.00 64.25 224 ALA A N 1
ATOM 1647 C CA . ALA A 1 224 ? -6.344 17.468 61.033 1.00 64.25 224 ALA A CA 1
ATOM 1648 C C . ALA A 1 224 ? -4.853 17.396 61.397 1.00 64.25 224 ALA A C 1
ATOM 1650 O O . ALA A 1 224 ? -4.432 16.483 62.115 1.00 64.25 224 ALA A O 1
ATOM 1651 N N . THR A 1 225 ? -4.056 18.349 60.906 1.00 57.34 225 THR A N 1
ATOM 1652 C CA . THR A 1 225 ? -2.640 18.467 61.264 1.00 57.34 225 THR A CA 1
ATOM 1653 C C . THR A 1 225 ? -2.535 18.548 62.783 1.00 57.34 225 THR A C 1
ATOM 1655 O O . THR A 1 225 ? -3.032 19.502 63.383 1.00 57.34 225 THR A O 1
ATOM 1658 N N . ALA A 1 226 ? -1.931 17.536 63.408 1.00 51.12 226 ALA A N 1
ATOM 1659 C CA . ALA A 1 226 ? -1.814 17.479 64.855 1.00 51.12 226 ALA A CA 1
ATOM 1660 C C . ALA A 1 226 ? -1.018 18.697 65.344 1.00 51.12 226 ALA A C 1
ATOM 1662 O O . ALA A 1 226 ? 0.161 18.852 65.029 1.00 51.12 226 ALA A O 1
ATOM 1663 N N . THR A 1 227 ? -1.660 19.574 66.113 1.00 56.31 227 THR A N 1
ATOM 1664 C CA . THR A 1 227 ? -0.978 20.675 66.808 1.00 56.31 227 THR A CA 1
ATOM 1665 C C . THR A 1 227 ? -0.106 20.173 67.964 1.00 56.31 227 THR A C 1
ATOM 1667 O O . THR A 1 227 ? 0.684 20.946 68.497 1.00 56.31 227 THR A O 1
ATOM 1670 N N . ASP A 1 228 ? -0.228 18.891 68.336 1.00 56.84 228 ASP A N 1
ATOM 1671 C CA . ASP A 1 228 ? 0.525 18.231 69.403 1.00 56.84 228 ASP A CA 1
ATOM 1672 C C . ASP A 1 228 ? 0.822 16.757 69.035 1.00 56.84 228 ASP A C 1
ATOM 1674 O O . ASP A 1 228 ? -0.087 16.009 68.676 1.00 56.84 228 ASP A O 1
ATOM 1678 N N . LEU A 1 229 ? 2.090 16.332 69.123 1.00 55.34 229 LEU A N 1
ATOM 1679 C CA . LEU A 1 229 ? 2.605 15.017 68.675 1.00 55.34 229 LEU A CA 1
ATOM 1680 C C . LEU A 1 229 ? 2.058 13.816 69.475 1.00 55.34 229 LEU A C 1
ATOM 1682 O O . LEU A 1 229 ? 2.281 12.670 69.088 1.00 55.34 229 LEU A O 1
ATOM 1686 N N . CYS A 1 230 ? 1.349 14.069 70.577 1.00 65.75 230 CYS A N 1
ATOM 1687 C CA . CYS A 1 230 ? 0.793 13.051 71.473 1.00 65.75 230 CYS A CA 1
ATOM 1688 C C . CYS A 1 230 ? -0.731 12.862 71.342 1.00 65.75 230 CYS A C 1
ATOM 1690 O O . CYS A 1 230 ? -1.290 11.999 72.020 1.00 65.75 230 CYS A O 1
ATOM 1692 N N . LEU A 1 231 ? -1.414 13.644 70.495 1.00 52.66 231 LEU A N 1
ATOM 1693 C CA . LEU A 1 231 ? -2.853 13.515 70.249 1.00 52.66 231 LEU A CA 1
ATOM 1694 C C . LEU A 1 231 ? -3.105 12.791 68.918 1.00 52.66 231 LEU A C 1
ATOM 1696 O O . LEU A 1 231 ? -2.938 13.362 67.843 1.00 52.66 231 LEU A O 1
ATOM 1700 N N . LEU A 1 232 ? -3.555 11.535 68.996 1.00 49.28 232 LEU A N 1
ATOM 1701 C CA . LEU A 1 232 ? -4.224 10.861 67.880 1.00 49.28 232 LEU A CA 1
ATOM 1702 C C . LEU A 1 232 ? -5.554 11.584 67.631 1.00 49.28 232 LEU A C 1
ATOM 1704 O O . LEU A 1 232 ? -6.420 11.583 68.505 1.00 49.28 232 LEU A O 1
ATOM 1708 N N . THR A 1 233 ? -5.719 12.219 66.470 1.00 52.22 233 THR A N 1
ATOM 1709 C CA . THR A 1 233 ? -6.995 12.819 66.062 1.00 52.22 233 THR A CA 1
ATOM 1710 C C . THR A 1 233 ? -7.999 11.692 65.760 1.00 52.22 233 THR A C 1
ATOM 1712 O O . THR A 1 233 ? -7.785 10.937 64.814 1.00 52.22 233 THR A O 1
ATOM 1715 N N . PRO A 1 234 ? -9.087 11.520 66.542 1.00 55.03 234 PRO A N 1
ATOM 1716 C CA . PRO A 1 234 ? -9.959 10.340 66.435 1.00 55.03 234 PRO A CA 1
ATOM 1717 C C . PRO A 1 234 ? -10.868 10.311 65.194 1.00 55.03 234 PRO A C 1
ATOM 1719 O O . PRO A 1 234 ? -11.576 9.334 64.979 1.00 55.03 234 PRO A O 1
ATOM 1722 N N . GLU A 1 235 ? -10.899 11.391 64.410 1.00 63.56 235 GLU A N 1
ATOM 1723 C CA . GLU A 1 235 ? -11.938 11.643 63.400 1.00 63.56 235 GLU A CA 1
ATOM 1724 C C . GLU A 1 235 ? -11.444 11.473 61.951 1.00 63.56 235 GLU A C 1
ATOM 1726 O O . GLU A 1 235 ? -12.217 11.637 61.012 1.00 63.56 235 GLU A O 1
ATOM 1731 N N . ALA A 1 236 ? -10.175 11.106 61.748 1.00 74.19 236 ALA A N 1
ATOM 1732 C CA . ALA A 1 236 ? -9.572 10.924 60.427 1.00 74.19 236 ALA A CA 1
ATOM 1733 C C . ALA A 1 236 ? -9.808 9.519 59.845 1.00 74.19 236 ALA A C 1
ATOM 1735 O O . ALA A 1 236 ? -9.946 8.544 60.584 1.00 74.19 236 ALA A O 1
ATOM 1736 N N . GLY A 1 237 ? -9.758 9.401 58.520 1.00 87.12 237 GLY A N 1
ATOM 1737 C CA . GLY A 1 237 ? -9.774 8.118 57.824 1.00 87.12 237 GLY A CA 1
ATOM 1738 C C . GLY A 1 237 ? -11.166 7.505 57.648 1.00 87.12 237 GLY A C 1
ATOM 1739 O O . GLY A 1 237 ? -12.191 8.111 57.960 1.00 87.12 237 GLY A O 1
ATOM 1740 N N . TYR A 1 238 ? -11.195 6.284 57.120 1.00 90.19 238 TYR A N 1
ATOM 1741 C CA . TYR A 1 238 ? -12.397 5.464 56.984 1.00 90.19 238 TYR A CA 1
ATOM 1742 C C . TYR A 1 238 ? -12.807 4.869 58.339 1.00 90.19 238 TYR A C 1
ATOM 1744 O O . TYR A 1 238 ? -11.995 4.237 59.015 1.00 90.19 238 TYR A O 1
ATOM 1752 N N . ARG A 1 239 ? -14.072 5.068 58.732 1.00 90.50 239 ARG A N 1
ATOM 1753 C CA . ARG A 1 239 ? -14.559 4.843 60.111 1.00 90.50 239 ARG A CA 1
ATOM 1754 C C . ARG A 1 239 ? -15.510 3.659 60.293 1.00 90.50 239 ARG A C 1
ATOM 1756 O O . ARG A 1 239 ? -15.951 3.410 61.412 1.00 90.50 239 ARG A O 1
ATOM 1763 N N . SER A 1 240 ? -15.859 2.943 59.228 1.00 87.94 240 SER A N 1
ATOM 1764 C CA . SER A 1 240 ? -16.753 1.784 59.343 1.00 87.94 240 SER A CA 1
ATOM 1765 C C . SER A 1 240 ? -15.993 0.519 59.763 1.00 87.94 240 SER A C 1
ATOM 1767 O O . SER A 1 240 ? -14.812 0.340 59.455 1.00 87.94 240 SER A O 1
ATOM 1769 N N . LEU A 1 241 ? -16.691 -0.366 60.481 1.00 87.06 241 LEU A N 1
ATOM 1770 C CA . LEU A 1 241 ? -16.162 -1.641 60.980 1.00 87.06 241 LEU A CA 1
ATOM 1771 C C . LEU A 1 241 ? -16.027 -2.709 59.883 1.00 87.06 241 LEU A C 1
ATOM 1773 O O . LEU A 1 241 ? -15.366 -3.723 60.096 1.00 87.06 241 LEU A O 1
ATOM 1777 N N . GLU A 1 242 ? -16.649 -2.483 58.728 1.00 88.81 242 GLU A N 1
ATOM 1778 C CA . GLU A 1 242 ? -16.698 -3.426 57.616 1.00 88.81 242 GLU A CA 1
ATOM 1779 C C . GLU A 1 242 ? -15.837 -2.960 56.442 1.00 88.81 242 GLU A C 1
ATOM 1781 O O . GLU A 1 242 ? -15.719 -1.765 56.159 1.00 88.81 242 GLU A O 1
ATOM 1786 N N . ASN A 1 243 ? -15.281 -3.920 55.703 1.00 92.62 243 ASN A N 1
ATOM 1787 C CA . ASN A 1 243 ? -14.700 -3.632 54.396 1.00 92.62 243 ASN A CA 1
ATOM 1788 C C . ASN A 1 243 ? -15.832 -3.427 53.391 1.00 92.62 243 ASN A C 1
ATOM 1790 O O . ASN A 1 243 ? -16.772 -4.212 53.372 1.00 92.62 243 ASN A O 1
ATOM 1794 N N . GLN A 1 244 ? -15.712 -2.401 52.554 1.00 93.81 244 GLN A N 1
ATOM 1795 C CA . GLN A 1 244 ? -16.767 -2.001 51.624 1.00 93.81 244 GLN A CA 1
ATOM 1796 C C . GLN A 1 244 ? -16.198 -1.772 50.218 1.00 93.81 244 GLN A C 1
ATOM 1798 O O . GLN A 1 244 ? -14.987 -1.554 50.053 1.00 93.81 244 GLN A O 1
ATOM 1803 N N . LEU A 1 245 ? -17.063 -1.835 49.205 1.00 95.12 245 LEU A N 1
ATOM 1804 C CA . LEU A 1 245 ? -16.742 -1.492 47.819 1.00 95.12 245 LEU A CA 1
ATOM 1805 C C . LEU A 1 245 ? -17.731 -0.432 47.341 1.00 95.12 245 LEU A C 1
ATOM 1807 O O . LEU A 1 245 ? -18.776 -0.736 46.770 1.00 95.12 245 LEU A O 1
ATOM 1811 N N . TYR A 1 246 ? -17.382 0.831 47.565 1.00 96.06 246 TYR A N 1
ATOM 1812 C CA . TYR A 1 246 ? -18.232 1.936 47.148 1.00 96.06 246 TYR A CA 1
ATOM 1813 C C . TYR A 1 246 ? -18.291 2.007 45.623 1.00 96.06 246 TYR A C 1
ATOM 1815 O O . TYR A 1 246 ? -17.264 1.875 44.963 1.00 96.06 246 TYR A O 1
ATOM 1823 N N . ARG A 1 247 ? -19.469 2.275 45.065 1.00 95.88 247 ARG A N 1
ATOM 1824 C CA . ARG A 1 247 ? -19.677 2.612 43.653 1.00 95.88 247 ARG A CA 1
ATOM 1825 C C . ARG A 1 247 ? -20.279 4.000 43.566 1.00 95.88 247 ARG A C 1
ATOM 1827 O O . ARG A 1 247 ? -21.328 4.240 44.154 1.00 95.88 247 ARG A O 1
ATOM 1834 N N . VAL A 1 248 ? -19.641 4.878 42.807 1.00 96.81 248 VAL A N 1
ATOM 1835 C CA . VAL A 1 248 ? -20.161 6.202 42.439 1.00 96.81 248 VAL A CA 1
ATOM 1836 C C . VAL A 1 248 ? -20.508 6.156 40.960 1.00 96.81 248 VAL A C 1
ATOM 1838 O O . VAL A 1 248 ? -19.644 5.799 40.169 1.00 96.81 248 VAL A O 1
ATOM 1841 N N . GLU A 1 249 ? -21.746 6.479 40.587 1.00 95.44 249 GLU A N 1
ATOM 1842 C CA . GLU A 1 249 ? -22.260 6.373 39.215 1.00 95.44 249 GLU A CA 1
ATOM 1843 C C . GLU A 1 249 ? -23.018 7.640 38.801 1.00 95.44 249 GLU A C 1
ATOM 1845 O O . GLU A 1 249 ? -23.836 8.164 39.557 1.00 95.44 249 GLU A O 1
ATOM 1850 N N . ILE A 1 250 ? -22.783 8.130 37.586 1.00 94.12 250 ILE A N 1
ATOM 1851 C CA . ILE A 1 250 ? -23.503 9.273 37.017 1.00 94.12 250 ILE A CA 1
ATOM 1852 C C . ILE A 1 250 ? -24.942 8.861 36.689 1.00 94.12 250 ILE A C 1
ATOM 1854 O O . ILE A 1 250 ? -25.173 7.926 35.923 1.00 94.12 250 ILE A O 1
ATOM 1858 N N . HIS A 1 251 ? -25.913 9.568 37.270 1.00 93.31 251 HIS A N 1
ATOM 1859 C CA . HIS A 1 251 ? -27.340 9.352 37.022 1.00 93.31 251 HIS A CA 1
ATOM 1860 C C . HIS A 1 251 ? -27.848 10.247 35.888 1.00 93.31 251 HIS A C 1
ATOM 1862 O O . HIS A 1 251 ? -28.477 9.748 34.963 1.00 93.31 251 HIS A O 1
ATOM 1868 N N . ASP A 1 252 ? -27.504 11.540 35.930 1.00 89.69 252 ASP A N 1
ATOM 1869 C CA . ASP A 1 252 ? -27.804 12.515 34.880 1.00 89.69 252 ASP A CA 1
ATOM 1870 C C . ASP A 1 252 ? -26.539 13.283 34.509 1.00 89.69 252 ASP A C 1
ATOM 1872 O O . ASP A 1 252 ? -25.838 13.794 35.386 1.00 89.69 252 ASP A O 1
ATOM 1876 N N . ASP A 1 253 ? -26.289 13.440 33.213 1.00 86.19 253 ASP A N 1
ATOM 1877 C CA . ASP A 1 253 ? -25.172 14.230 32.678 1.00 86.19 253 ASP A CA 1
ATOM 1878 C C . ASP A 1 253 ? -25.535 15.710 32.425 1.00 86.19 253 ASP A C 1
ATOM 1880 O O . ASP A 1 253 ? -24.692 16.507 32.018 1.00 86.19 253 ASP A O 1
ATOM 1884 N N . GLY A 1 254 ? -26.790 16.098 32.685 1.00 81.38 254 GLY A N 1
ATOM 1885 C CA . GLY A 1 254 ? -27.301 17.456 32.475 1.00 81.38 254 GLY A CA 1
ATOM 1886 C C . GLY A 1 254 ? -27.657 17.796 31.021 1.00 81.38 254 GLY A C 1
ATOM 1887 O O . GLY A 1 254 ? -28.142 18.898 30.757 1.00 81.38 254 GLY A O 1
ATOM 1888 N N . SER A 1 255 ? -27.493 16.863 30.075 1.00 72.75 255 SER A N 1
ATOM 1889 C CA . SER A 1 255 ? -27.799 17.077 28.648 1.00 72.75 255 SER A CA 1
ATOM 1890 C C . SER A 1 255 ? -29.284 17.365 28.377 1.00 72.75 255 SER A C 1
ATOM 1892 O O . SER A 1 255 ? -29.614 18.128 27.471 1.00 72.75 255 SER A O 1
ATOM 1894 N N . GLY A 1 256 ? -30.186 16.843 29.215 1.00 63.91 256 GLY A N 1
ATOM 1895 C CA . GLY A 1 256 ? -31.634 17.084 29.151 1.00 63.91 256 GLY A CA 1
ATOM 1896 C C . GLY A 1 256 ? -32.108 18.443 29.693 1.00 63.91 256 GLY A C 1
ATOM 1897 O O . GLY A 1 256 ? -33.306 18.624 29.895 1.00 63.91 256 GLY A O 1
ATOM 1898 N N . GLY A 1 257 ? -31.202 19.388 29.982 1.00 63.31 257 GLY A N 1
ATOM 1899 C CA . GLY A 1 257 ? -31.531 20.714 30.533 1.00 63.31 257 GLY A CA 1
ATOM 1900 C C . GLY A 1 257 ? -31.713 20.759 32.059 1.00 63.31 257 GLY A C 1
ATOM 1901 O O . GLY A 1 257 ? -32.058 21.807 32.606 1.00 63.31 257 GLY A O 1
ATOM 1902 N N . GLY A 1 258 ? -31.479 19.637 32.747 1.00 71.69 258 GLY A N 1
ATOM 1903 C CA . GLY A 1 258 ? -31.430 19.530 34.207 1.00 71.69 258 GLY A CA 1
ATOM 1904 C C . GLY A 1 258 ? -30.015 19.691 34.773 1.00 71.69 258 GLY A C 1
ATOM 1905 O O . GLY A 1 258 ? -29.043 19.861 34.041 1.00 71.69 258 GLY A O 1
ATOM 1906 N N . LYS A 1 259 ? -29.884 19.622 36.101 1.00 83.12 259 LYS A N 1
ATOM 1907 C CA . LYS A 1 259 ? -28.569 19.579 36.756 1.00 83.12 259 LYS A CA 1
ATOM 1908 C C . LYS A 1 259 ? -27.964 18.178 36.650 1.00 83.12 259 LYS A C 1
ATOM 1910 O O . LYS A 1 259 ? -28.690 17.201 36.813 1.00 83.12 259 LYS A O 1
ATOM 1915 N N . ALA A 1 260 ? -26.650 18.086 36.448 1.00 90.50 260 ALA A N 1
ATOM 1916 C CA . ALA A 1 260 ? -25.944 16.812 36.515 1.00 90.50 260 ALA A CA 1
ATOM 1917 C C . ALA A 1 260 ? -25.994 16.244 37.945 1.00 90.50 260 ALA A C 1
ATOM 1919 O O . ALA A 1 260 ? -25.856 16.984 38.925 1.00 90.50 260 ALA A O 1
ATOM 1920 N N . ARG A 1 261 ? -26.210 14.936 38.077 1.00 94.31 261 ARG A N 1
ATOM 1921 C CA . ARG A 1 261 ? -26.355 14.240 39.366 1.00 94.31 261 ARG A CA 1
ATOM 1922 C C . ARG A 1 261 ? -25.631 12.904 39.330 1.00 94.31 261 ARG A C 1
ATOM 1924 O O . ARG A 1 261 ? -25.605 12.234 38.299 1.00 94.31 261 ARG A O 1
ATOM 1931 N N . PHE A 1 262 ? -25.104 12.486 40.473 1.00 95.88 262 PHE A N 1
ATOM 1932 C CA . PHE A 1 262 ? -24.545 11.152 40.664 1.00 95.88 262 PHE A CA 1
ATOM 1933 C C . PHE A 1 262 ? -25.248 10.440 41.819 1.00 95.88 262 PHE A C 1
ATOM 1935 O O . PHE A 1 262 ? -25.711 11.061 42.774 1.00 95.88 262 PHE A O 1
ATOM 1942 N N . LYS A 1 263 ? -25.318 9.120 41.728 1.00 96.19 263 LYS A N 1
ATOM 1943 C CA . LYS A 1 263 ? -25.812 8.215 42.765 1.00 96.19 263 LYS A CA 1
ATOM 1944 C C . LYS A 1 263 ? -24.651 7.379 43.279 1.00 96.19 263 LYS A C 1
ATOM 1946 O O . LYS A 1 263 ? -23.672 7.159 42.562 1.00 96.19 263 LYS A O 1
ATOM 1951 N N . TRP A 1 264 ? -24.729 6.916 44.518 1.00 96.94 264 TRP A N 1
ATOM 1952 C CA . TRP A 1 264 ? -23.690 6.044 45.055 1.00 96.94 264 TRP A CA 1
ATOM 1953 C C . TRP A 1 264 ? -24.251 4.948 45.951 1.00 96.94 264 TRP A C 1
ATOM 1955 O O . TRP A 1 264 ? -25.360 5.051 46.477 1.00 96.94 264 TRP A O 1
ATOM 1965 N N . SER A 1 265 ? -23.495 3.861 46.067 1.00 95.25 265 SER A N 1
ATOM 1966 C CA . SER A 1 265 ? -23.804 2.727 46.935 1.00 95.25 265 SER A CA 1
ATOM 1967 C C . SER A 1 265 ? -22.541 2.258 47.644 1.00 95.25 265 SER A C 1
ATOM 1969 O O . SER A 1 265 ? -21.480 2.225 47.020 1.00 95.25 265 SER A O 1
ATOM 1971 N N . ARG A 1 266 ? -22.641 1.887 48.922 1.00 93.25 266 ARG A N 1
ATOM 1972 C CA . ARG A 1 266 ? -21.526 1.295 49.688 1.00 93.25 266 ARG A CA 1
ATOM 1973 C C . ARG A 1 266 ? -21.202 -0.151 49.276 1.00 93.25 266 ARG A C 1
ATOM 1975 O O . ARG A 1 266 ? -20.060 -0.573 49.415 1.00 93.25 266 ARG A O 1
ATOM 1982 N N . ASP A 1 267 ? -22.187 -0.855 48.712 1.00 91.69 267 ASP A N 1
ATOM 1983 C CA . ASP A 1 267 ? -22.154 -2.286 48.372 1.00 91.69 267 ASP A CA 1
ATOM 1984 C C . ASP A 1 267 ? -22.068 -2.516 46.844 1.00 91.69 267 ASP A C 1
ATOM 1986 O O . ASP A 1 267 ? -22.720 -3.397 46.284 1.00 91.69 267 ASP A O 1
ATOM 1990 N N . ASN A 1 268 ? -21.351 -1.660 46.109 1.00 93.00 268 ASN A N 1
ATOM 1991 C CA . ASN A 1 268 ? -21.205 -1.712 44.644 1.00 93.00 268 ASN A CA 1
ATOM 1992 C C . ASN A 1 268 ? -22.534 -1.695 43.842 1.00 93.00 268 ASN A C 1
ATOM 1994 O O . ASN A 1 268 ? -22.564 -2.030 42.655 1.00 93.00 268 ASN A O 1
ATOM 1998 N N . GLY A 1 269 ? -23.656 -1.320 44.467 1.00 91.50 269 GLY A N 1
ATOM 1999 C CA . GLY A 1 269 ? -24.986 -1.424 43.857 1.00 91.50 269 GLY A CA 1
ATOM 2000 C C . GLY A 1 269 ? -25.410 -2.872 43.563 1.00 91.50 269 GLY A C 1
ATOM 2001 O O . GLY A 1 269 ? -26.162 -3.109 42.615 1.00 91.50 269 GLY A O 1
ATOM 2002 N N . CYS A 1 270 ? -24.921 -3.850 44.333 1.00 90.88 270 CYS A N 1
ATOM 2003 C CA . CYS A 1 270 ? -25.185 -5.277 44.110 1.00 90.88 270 CYS A CA 1
ATOM 2004 C C . CYS A 1 270 ? -26.589 -5.733 44.558 1.00 90.88 270 CYS A C 1
ATOM 2006 O O . CYS A 1 270 ? -27.062 -6.791 44.145 1.00 90.88 270 CYS A O 1
ATOM 2008 N N . ILE A 1 271 ? -27.285 -4.935 45.375 1.00 92.00 271 ILE A N 1
ATOM 2009 C CA . ILE A 1 271 ? -28.617 -5.263 45.895 1.00 92.00 271 ILE A CA 1
ATOM 2010 C C . ILE A 1 271 ? -29.668 -4.957 44.821 1.00 92.00 271 ILE A C 1
ATOM 2012 O O . ILE A 1 271 ? -30.074 -3.807 44.625 1.00 92.00 271 ILE A O 1
ATOM 2016 N N . VAL A 1 272 ? -30.108 -6.010 44.129 1.00 92.81 272 VAL A N 1
ATOM 2017 C CA . VAL A 1 272 ? -31.099 -5.956 43.045 1.00 92.81 272 VAL A CA 1
ATOM 2018 C C . VAL A 1 272 ? -32.219 -6.967 43.296 1.00 92.81 272 VAL A C 1
ATOM 2020 O O . VAL A 1 272 ? -31.971 -8.071 43.781 1.00 92.81 272 VAL A O 1
ATOM 2023 N N . SER A 1 273 ? -33.454 -6.603 42.950 1.00 92.94 273 SER A N 1
ATOM 2024 C CA . SER A 1 273 ? -34.633 -7.462 43.100 1.00 92.94 273 SER A CA 1
ATOM 2025 C C . SER A 1 273 ? -35.620 -7.278 41.952 1.00 92.94 273 SER A C 1
ATOM 2027 O O . SER A 1 273 ? -35.747 -6.179 41.417 1.00 92.94 273 SER A O 1
ATOM 2029 N N . THR A 1 274 ? -36.330 -8.338 41.569 1.00 94.12 274 THR A N 1
ATOM 2030 C CA . THR A 1 274 ? -37.411 -8.267 40.573 1.00 94.12 274 THR A CA 1
ATOM 2031 C C . THR A 1 274 ? -38.626 -7.560 41.168 1.00 94.12 274 THR A C 1
ATOM 2033 O O . THR A 1 274 ? -39.010 -7.851 42.303 1.00 94.12 274 THR A O 1
ATOM 2036 N N . VAL A 1 275 ? -39.264 -6.674 40.403 1.00 95.06 275 VAL A N 1
ATOM 2037 C CA . VAL A 1 275 ? -40.563 -6.101 40.778 1.00 95.06 275 VAL A CA 1
ATOM 2038 C C . VAL A 1 275 ? -41.655 -7.082 40.373 1.00 95.06 275 VAL A C 1
ATOM 2040 O O . VAL A 1 275 ? -41.790 -7.434 39.205 1.00 95.06 275 VAL A O 1
ATOM 2043 N N . VAL A 1 276 ? -42.423 -7.548 41.350 1.00 94.50 276 VAL A N 1
ATOM 2044 C CA . VAL A 1 276 ? -43.476 -8.551 41.169 1.00 94.50 276 VAL A CA 1
ATOM 2045 C C . VAL A 1 276 ? -44.794 -7.866 40.829 1.00 94.50 276 VAL A C 1
ATOM 2047 O O . VAL A 1 276 ? -45.472 -8.281 39.889 1.00 94.50 276 VAL A O 1
ATOM 2050 N N . ARG A 1 277 ? -45.168 -6.814 41.574 1.00 92.00 277 ARG A N 1
ATOM 2051 C CA . ARG A 1 277 ? -46.445 -6.100 41.397 1.00 92.00 277 ARG A CA 1
ATOM 2052 C C . ARG A 1 277 ? -46.340 -4.612 41.718 1.00 92.00 277 ARG A C 1
ATOM 2054 O O . ARG A 1 277 ? -45.722 -4.228 42.707 1.00 92.00 277 ARG A O 1
ATOM 2061 N N . TRP A 1 278 ? -47.047 -3.810 40.926 1.00 92.75 278 TRP A N 1
ATOM 2062 C CA . TRP A 1 278 ? -47.386 -2.420 41.220 1.00 92.75 278 TRP A CA 1
ATOM 2063 C C . TRP A 1 278 ? -48.685 -2.427 42.018 1.00 92.75 278 TRP A C 1
ATOM 2065 O O . TRP A 1 278 ? -49.701 -2.961 41.567 1.00 92.75 278 TRP A O 1
ATOM 2075 N N . LEU A 1 279 ? -48.653 -1.891 43.230 1.00 88.44 279 LEU A N 1
ATOM 2076 C CA . LEU A 1 279 ? -49.825 -1.752 44.082 1.00 88.44 279 LEU A CA 1
ATOM 2077 C C . LEU A 1 279 ? -50.299 -0.297 43.992 1.00 88.44 279 LEU A C 1
ATOM 2079 O O . LEU A 1 279 ? -49.492 0.629 43.992 1.00 88.44 279 LEU A O 1
ATOM 2083 N N . ASN A 1 280 ? -51.617 -0.097 43.924 1.00 80.88 280 ASN A N 1
ATOM 2084 C CA . ASN A 1 280 ? -52.260 1.218 43.766 1.00 80.88 280 ASN A CA 1
ATOM 2085 C C . ASN A 1 280 ? -52.070 1.888 42.378 1.00 80.88 280 ASN A C 1
ATOM 2087 O O . ASN A 1 280 ? -52.092 3.112 42.270 1.00 80.88 280 ASN A O 1
ATOM 2091 N N . ASP A 1 281 ? -51.920 1.092 41.314 1.00 66.38 281 ASP A N 1
ATOM 2092 C CA . ASP A 1 281 ? -51.964 1.535 39.905 1.00 66.38 281 ASP A CA 1
ATOM 2093 C C . ASP A 1 281 ? -53.312 2.238 39.575 1.00 66.38 281 ASP A C 1
ATOM 2095 O O . ASP A 1 281 ? -54.353 1.754 40.041 1.00 66.38 281 ASP A O 1
ATOM 2099 N N . PRO A 1 282 ? -53.363 3.379 38.838 1.00 65.75 282 PRO A N 1
ATOM 2100 C CA . PRO A 1 282 ? -52.336 3.957 37.953 1.00 65.75 282 PRO A CA 1
ATOM 2101 C C . PRO A 1 282 ? -51.243 4.813 38.620 1.00 65.75 282 PRO A C 1
ATOM 2103 O O . PRO A 1 282 ? -50.235 5.103 37.993 1.00 65.75 282 PRO A O 1
ATOM 2106 N N . THR A 1 283 ? -51.397 5.238 39.877 1.00 76.94 283 THR A N 1
ATOM 2107 C CA . THR A 1 283 ? -50.384 6.047 40.593 1.00 76.94 283 THR A CA 1
ATOM 2108 C C . THR A 1 283 ? -49.728 5.219 41.689 1.00 76.94 283 THR A C 1
ATOM 2110 O O . THR A 1 283 ? -49.854 5.527 42.879 1.00 76.94 283 THR A O 1
ATOM 2113 N N . ALA A 1 284 ? -49.083 4.126 41.284 1.00 80.38 284 ALA A N 1
ATOM 2114 C CA . ALA A 1 284 ? -48.499 3.172 42.212 1.00 80.38 284 ALA A CA 1
ATOM 2115 C C . ALA A 1 284 ? -47.444 3.840 43.108 1.00 80.38 284 ALA A C 1
ATOM 2117 O O . ALA A 1 284 ? -46.488 4.447 42.630 1.00 80.38 284 ALA A O 1
ATOM 2118 N N . ASN A 1 285 ? -47.619 3.718 44.422 1.00 90.56 285 ASN A N 1
ATOM 2119 C CA . ASN A 1 285 ? -46.673 4.184 45.442 1.00 90.56 285 ASN A CA 1
ATOM 2120 C C . ASN A 1 285 ? -46.190 3.050 46.363 1.00 90.56 285 ASN A C 1
ATOM 2122 O O . ASN A 1 285 ? -45.354 3.275 47.242 1.00 90.56 285 ASN A O 1
ATOM 2126 N N . GLU A 1 286 ? -46.718 1.842 46.168 1.00 92.81 286 GLU A N 1
ATOM 2127 C CA . GLU A 1 286 ? -46.325 0.619 46.854 1.00 92.81 286 GLU A CA 1
ATOM 2128 C C . GLU A 1 286 ? -45.985 -0.448 45.808 1.00 92.81 286 GLU A C 1
ATOM 2130 O O . GLU A 1 286 ? -46.708 -0.633 44.831 1.00 92.81 286 GLU A O 1
ATOM 2135 N N . PHE A 1 287 ? -44.874 -1.153 46.003 1.00 94.69 287 PHE A N 1
ATOM 2136 C CA . PHE A 1 287 ? -44.352 -2.120 45.039 1.00 94.69 287 PHE A CA 1
ATOM 2137 C C . PHE A 1 287 ? -43.976 -3.406 45.760 1.00 94.69 287 PHE A C 1
ATOM 2139 O O . PHE A 1 287 ? -43.211 -3.381 46.723 1.00 94.69 287 PHE A O 1
ATOM 2146 N N . GLU A 1 288 ? -44.503 -4.537 45.306 1.00 95.19 288 GLU A N 1
ATOM 2147 C CA . GLU A 1 288 ? -44.081 -5.848 45.792 1.00 95.19 288 GLU A CA 1
ATOM 2148 C C . GLU A 1 288 ? -42.838 -6.288 45.016 1.00 95.19 288 GLU A C 1
ATOM 2150 O O . GLU A 1 288 ? -42.873 -6.365 43.787 1.00 95.19 288 GLU A O 1
ATOM 2155 N N . VAL A 1 289 ? -41.746 -6.584 45.718 1.00 94.62 289 VAL A N 1
ATOM 2156 C CA . VAL A 1 289 ? -40.490 -7.086 45.141 1.00 94.62 289 VAL A CA 1
ATOM 2157 C C . VAL A 1 289 ? -40.267 -8.550 45.518 1.00 94.62 289 VAL A C 1
ATOM 2159 O O . VAL A 1 289 ? -40.771 -9.025 46.531 1.00 94.62 289 VAL A O 1
ATOM 2162 N N . ALA A 1 290 ? -39.494 -9.293 44.728 1.00 92.31 290 ALA A N 1
ATOM 2163 C CA . ALA A 1 290 ? -39.249 -10.716 44.989 1.00 92.31 290 ALA A CA 1
ATOM 2164 C C . ALA A 1 290 ? -38.534 -10.953 46.334 1.00 92.31 290 ALA A C 1
ATOM 2166 O O . ALA A 1 290 ? -38.788 -11.936 47.030 1.00 92.31 290 ALA A O 1
ATOM 2167 N N . SER A 1 291 ? -37.648 -10.031 46.703 1.00 89.62 291 SER A N 1
ATOM 2168 C CA . SER A 1 291 ? -36.968 -9.980 47.996 1.00 89.62 291 SER A CA 1
ATOM 2169 C C . SER A 1 291 ? -36.514 -8.555 48.293 1.00 89.62 291 SER A C 1
ATOM 2171 O O . SER A 1 291 ? -36.066 -7.855 47.386 1.00 89.62 291 SER A O 1
ATOM 2173 N N . ILE A 1 292 ? -36.586 -8.123 49.550 1.00 88.94 292 ILE A N 1
ATOM 2174 C CA . ILE A 1 292 ? -35.980 -6.852 49.968 1.00 88.94 292 ILE A CA 1
ATOM 2175 C C . ILE A 1 292 ? -34.487 -6.981 50.278 1.00 88.94 292 ILE A C 1
ATOM 2177 O O . ILE A 1 292 ? -33.842 -5.960 50.443 1.00 88.94 292 ILE A O 1
ATOM 2181 N N . GLY A 1 293 ? -33.911 -8.182 50.359 1.00 83.56 293 GLY A N 1
ATOM 2182 C CA . GLY A 1 293 ? -32.516 -8.381 50.765 1.00 83.56 293 GLY A CA 1
ATOM 2183 C C . GLY A 1 293 ? -32.308 -9.632 51.612 1.00 83.56 293 GLY A C 1
ATOM 2184 O O . GLY A 1 293 ? -33.266 -10.332 51.938 1.00 83.56 293 GLY A O 1
ATOM 2185 N N . ARG A 1 294 ? -31.050 -9.936 51.955 1.00 73.12 294 ARG A N 1
ATOM 2186 C CA . ARG A 1 294 ? -30.698 -11.131 52.752 1.00 73.12 294 ARG A CA 1
ATOM 2187 C C . ARG A 1 294 ? -30.809 -10.895 54.258 1.00 73.12 294 ARG A C 1
ATOM 2189 O O . ARG A 1 294 ? -31.195 -11.805 54.986 1.00 73.12 294 ARG A O 1
ATOM 2196 N N . ASP A 1 295 ? -30.480 -9.689 54.709 1.00 76.56 295 ASP A N 1
ATOM 2197 C CA . ASP A 1 295 ? -30.445 -9.308 56.121 1.00 76.56 295 ASP A CA 1
ATOM 2198 C C . ASP A 1 295 ? -30.732 -7.804 56.313 1.00 76.56 295 ASP A C 1
ATOM 2200 O O . ASP A 1 295 ? -31.047 -7.084 55.365 1.00 76.56 295 ASP A O 1
ATOM 2204 N N . ALA A 1 296 ? -30.666 -7.327 57.559 1.00 72.06 296 ALA A N 1
ATOM 2205 C CA . ALA A 1 296 ? -30.993 -5.946 57.919 1.00 72.06 296 ALA A CA 1
ATOM 2206 C C . ALA A 1 296 ? -30.023 -4.888 57.350 1.00 72.06 296 ALA A C 1
ATOM 2208 O O . ALA A 1 296 ? -30.398 -3.719 57.276 1.00 72.06 296 ALA A O 1
ATOM 2209 N N . TYR A 1 297 ? -28.810 -5.276 56.953 1.00 74.06 297 TYR A N 1
ATOM 2210 C CA . TYR A 1 297 ? -27.783 -4.385 56.405 1.00 74.06 297 TYR A CA 1
ATOM 2211 C C . TYR A 1 297 ? -27.769 -4.436 54.870 1.00 74.06 297 TYR A C 1
ATOM 2213 O O . TYR A 1 297 ? -27.750 -3.396 54.206 1.00 74.06 297 TYR A O 1
ATOM 2221 N N . LEU A 1 298 ? -27.896 -5.637 54.304 1.00 82.19 298 LEU A N 1
ATOM 2222 C CA . LEU A 1 298 ? -27.998 -5.915 52.872 1.00 82.19 298 LEU A CA 1
ATOM 2223 C C . LEU A 1 298 ? -29.461 -6.022 52.424 1.00 82.19 298 LEU A C 1
ATOM 2225 O O . LEU A 1 298 ? -29.873 -7.008 51.801 1.00 82.19 298 LEU A O 1
ATOM 2229 N N . SER A 1 299 ? -30.260 -5.007 52.760 1.00 88.12 299 SER A N 1
ATOM 2230 C CA . SER A 1 299 ? -31.649 -4.883 52.312 1.00 88.12 299 SER A CA 1
ATOM 2231 C C . SER A 1 299 ? -32.027 -3.481 51.851 1.00 88.12 299 SER A C 1
ATOM 2233 O O . SER A 1 299 ? -31.356 -2.490 52.141 1.00 88.12 299 SER A O 1
ATOM 2235 N N . ILE A 1 300 ? -33.115 -3.420 51.088 1.00 92.50 300 ILE A N 1
ATOM 2236 C CA . ILE A 1 300 ? -33.897 -2.231 50.785 1.00 92.50 300 ILE A CA 1
ATOM 2237 C C . ILE A 1 300 ? -34.599 -1.827 52.083 1.00 92.50 300 ILE A C 1
ATOM 2239 O O . ILE A 1 300 ? -35.433 -2.563 52.616 1.00 92.50 300 ILE A O 1
ATOM 2243 N N . SER A 1 301 ? -34.248 -0.655 52.596 1.00 91.69 301 SER A N 1
ATOM 2244 C CA . SER A 1 301 ? -34.709 -0.145 53.886 1.00 91.69 301 SER A CA 1
ATOM 2245 C C . SER A 1 301 ? -35.246 1.281 53.759 1.00 91.69 301 SER A C 1
ATOM 2247 O O . SER A 1 301 ? -35.030 1.970 52.762 1.00 91.69 301 SER A O 1
ATOM 2249 N N . ALA A 1 302 ? -35.999 1.740 54.759 1.00 92.44 302 ALA A N 1
ATOM 2250 C CA . ALA A 1 302 ? -36.485 3.116 54.775 1.00 92.44 302 ALA A CA 1
ATOM 2251 C C . ALA A 1 302 ? -35.310 4.112 54.768 1.00 92.44 302 ALA A C 1
ATOM 2253 O O . ALA A 1 302 ? -34.347 3.950 55.513 1.00 92.44 302 ALA A O 1
ATOM 2254 N N . GLY A 1 303 ? -35.409 5.155 53.944 1.00 91.62 303 GLY A N 1
ATOM 2255 C CA . GLY A 1 303 ? -34.393 6.196 53.798 1.00 91.62 303 GLY A CA 1
ATOM 2256 C C . GLY A 1 303 ? -33.437 5.998 52.621 1.00 91.62 303 GLY A C 1
ATOM 2257 O O . GLY A 1 303 ? -32.900 6.999 52.149 1.00 91.62 303 GLY A O 1
ATOM 2258 N N . CYS A 1 304 ? -33.273 4.769 52.114 1.00 93.69 304 CYS A N 1
ATOM 2259 C CA . CYS A 1 304 ? -32.478 4.511 50.911 1.00 93.69 304 CYS A CA 1
ATOM 2260 C C . CYS A 1 304 ? -33.221 4.923 49.629 1.00 93.69 304 CYS A C 1
ATOM 2262 O O . CYS A 1 304 ? -34.420 5.228 49.642 1.00 93.69 304 CYS A O 1
ATOM 2264 N N . TRP A 1 305 ? -32.505 4.907 48.512 1.00 96.25 305 TRP A N 1
ATOM 2265 C CA . TRP A 1 305 ? -33.059 5.130 47.183 1.00 96.25 305 TRP A CA 1
ATOM 2266 C C . TRP A 1 305 ? -33.198 3.806 46.434 1.00 96.25 305 TRP A C 1
ATOM 2268 O O . TRP A 1 305 ? -32.349 2.922 46.549 1.00 96.25 305 TRP A O 1
ATOM 2278 N N . VAL A 1 306 ? -34.254 3.671 45.636 1.00 96.19 306 VAL A N 1
ATOM 2279 C CA . VAL A 1 306 ? -34.430 2.546 44.712 1.00 96.19 306 VAL A CA 1
ATOM 2280 C C . VAL A 1 306 ? -34.573 3.061 43.288 1.00 96.19 306 VAL A C 1
ATOM 2282 O O . VAL A 1 306 ? -35.336 3.986 43.021 1.00 96.19 306 VAL A O 1
ATOM 2285 N N . GLU A 1 307 ? -33.809 2.473 42.375 1.00 96.56 307 GLU A N 1
ATOM 2286 C CA . GLU A 1 307 ? -33.876 2.744 40.940 1.00 96.56 307 GLU A CA 1
ATOM 2287 C C . GLU A 1 307 ? -34.713 1.665 40.267 1.00 96.56 307 GLU A C 1
ATOM 2289 O O . GLU A 1 307 ? -34.322 0.499 40.298 1.00 96.56 307 GLU A O 1
ATOM 2294 N N . PHE A 1 308 ? -35.832 2.052 39.661 1.00 95.75 308 PHE A N 1
ATOM 2295 C CA . PHE A 1 308 ? -36.669 1.198 38.825 1.00 95.75 308 PHE A CA 1
ATOM 2296 C C . PHE A 1 308 ? -36.147 1.203 37.396 1.00 95.75 308 PHE A C 1
ATOM 2298 O O . PHE A 1 308 ? -35.985 2.261 36.792 1.00 95.75 308 PHE A O 1
ATOM 2305 N N . TYR A 1 309 ? -35.893 0.021 36.853 1.00 95.00 309 TYR A N 1
ATOM 2306 C CA . TYR A 1 309 ? -35.407 -0.154 35.491 1.00 95.00 309 TYR A CA 1
ATOM 2307 C C . TYR A 1 309 ? -35.816 -1.526 34.960 1.00 95.00 309 TYR A C 1
ATOM 2309 O O . TYR A 1 309 ? -36.192 -2.428 35.708 1.00 95.00 309 TYR A O 1
ATOM 2317 N N . ASP A 1 310 ? -35.736 -1.690 33.651 1.00 94.12 310 ASP A N 1
ATOM 2318 C CA . ASP A 1 310 ? -36.086 -2.919 32.945 1.00 94.12 310 ASP A CA 1
ATOM 2319 C C . ASP A 1 310 ? -34.998 -3.214 31.888 1.00 94.12 310 ASP A C 1
ATOM 2321 O O . ASP A 1 310 ? -33.962 -2.540 31.852 1.00 94.12 310 ASP A O 1
ATOM 2325 N N . ASP A 1 311 ? -35.164 -4.239 31.052 1.00 93.62 311 ASP A N 1
ATOM 2326 C CA . ASP A 1 311 ? -34.177 -4.549 30.005 1.00 93.62 311 ASP A CA 1
ATOM 2327 C C . ASP A 1 311 ? -34.025 -3.416 28.979 1.00 93.62 311 ASP A C 1
ATOM 2329 O O . ASP A 1 311 ? -32.928 -3.206 28.463 1.00 93.62 311 ASP A O 1
ATOM 2333 N N . THR A 1 312 ? -35.095 -2.664 28.706 1.00 93.50 312 THR A N 1
ATOM 2334 C CA . THR A 1 312 ? -35.093 -1.541 27.758 1.00 93.50 312 THR A CA 1
ATOM 2335 C C . THR A 1 312 ? -34.140 -0.448 28.228 1.00 93.50 312 THR A C 1
ATOM 2337 O O . THR A 1 312 ? -33.299 0.003 27.455 1.00 93.50 312 THR A O 1
ATOM 2340 N N . HIS A 1 313 ? -34.202 -0.069 29.507 1.00 92.50 313 HIS A N 1
ATOM 2341 C CA . HIS A 1 313 ? -33.303 0.940 30.081 1.00 92.50 313 HIS A CA 1
ATOM 2342 C C . HIS A 1 313 ? -31.829 0.532 29.931 1.00 92.50 313 HIS A C 1
ATOM 2344 O O . HIS A 1 313 ? -31.004 1.324 29.472 1.00 92.50 313 HIS A O 1
ATOM 2350 N N . GLU A 1 314 ? -31.503 -0.729 30.237 1.00 90.94 314 GLU A N 1
ATOM 2351 C CA . GLU A 1 314 ? -30.132 -1.240 30.117 1.00 90.94 314 GLU A CA 1
ATOM 2352 C C . GLU A 1 314 ? -29.638 -1.280 28.671 1.00 90.94 314 GLU A C 1
ATOM 2354 O O . GLU A 1 314 ? -28.493 -0.914 28.401 1.00 90.94 314 GLU A O 1
ATOM 2359 N N . LEU A 1 315 ? -30.492 -1.716 27.740 1.00 92.56 315 LEU A N 1
ATOM 2360 C CA . LEU A 1 315 ? -30.151 -1.811 26.321 1.00 92.56 315 LEU A CA 1
ATOM 2361 C C . LEU A 1 315 ? -29.991 -0.437 25.663 1.00 92.56 315 LEU A C 1
ATOM 2363 O O . LEU A 1 315 ? -29.255 -0.316 24.686 1.00 92.56 315 LEU A O 1
ATOM 2367 N N . LEU A 1 316 ? -30.654 0.598 26.178 1.00 91.12 316 LEU A N 1
ATOM 2368 C CA . LEU A 1 316 ? -30.493 1.971 25.692 1.00 91.12 316 LEU A CA 1
ATOM 2369 C C . LEU A 1 316 ? -29.400 2.744 26.444 1.00 91.12 316 LEU A C 1
ATOM 2371 O O . LEU A 1 316 ? -28.961 3.792 25.972 1.00 91.12 316 LEU A O 1
ATOM 2375 N N . GLY A 1 317 ? -28.897 2.205 27.559 1.00 88.50 317 GLY A N 1
ATOM 2376 C CA . GLY A 1 317 ? -27.912 2.878 28.406 1.00 88.50 317 GLY A CA 1
ATOM 2377 C C . GLY A 1 317 ? -28.470 4.080 29.149 1.00 88.50 317 GLY A C 1
ATOM 2378 O O . GLY A 1 317 ? -27.737 5.033 29.391 1.00 88.50 317 GLY A O 1
ATOM 2379 N N . LEU A 1 318 ? -29.763 4.054 29.450 1.00 89.12 318 LEU A N 1
ATOM 2380 C CA . LEU A 1 318 ? -30.440 5.116 30.174 1.00 89.12 318 LEU A CA 1
ATOM 2381 C C . LEU A 1 318 ? -30.509 4.762 31.657 1.00 89.12 318 LEU A C 1
ATOM 2383 O O . LEU A 1 318 ? -30.615 3.590 32.029 1.00 89.12 318 LEU A O 1
ATOM 2387 N N . ALA A 1 319 ? -30.472 5.786 32.504 1.00 90.69 319 ALA A N 1
ATOM 2388 C CA . ALA A 1 319 ? -30.765 5.613 33.915 1.00 90.69 319 ALA A CA 1
ATOM 2389 C C . ALA A 1 319 ? -32.238 5.232 34.114 1.00 90.69 319 ALA A C 1
ATOM 2391 O O . ALA A 1 319 ? -33.109 5.642 33.345 1.00 90.69 319 ALA A O 1
ATOM 2392 N N . GLY A 1 320 ? -32.507 4.446 35.154 1.00 93.38 320 GLY A N 1
ATOM 2393 C CA . GLY A 1 320 ? -33.870 4.148 35.574 1.00 93.38 320 GLY A CA 1
ATOM 2394 C C . GLY A 1 320 ? -34.511 5.311 36.331 1.00 93.38 320 GLY A C 1
ATOM 2395 O O . GLY A 1 320 ? -33.878 6.330 36.604 1.00 93.38 320 GLY A O 1
ATOM 2396 N N . THR A 1 321 ? -35.758 5.137 36.751 1.00 94.38 321 THR A N 1
ATOM 2397 C CA . THR A 1 321 ? -36.424 6.100 37.634 1.00 94.38 321 THR A CA 1
ATOM 2398 C C . THR A 1 321 ? -35.981 5.872 39.078 1.00 94.38 321 THR A C 1
ATOM 2400 O O . THR A 1 321 ? -36.283 4.836 39.670 1.00 94.38 321 THR A O 1
ATOM 2403 N N . LEU A 1 322 ? -35.285 6.844 39.672 1.00 95.69 322 LEU A N 1
ATOM 2404 C CA . LEU A 1 322 ? -34.904 6.835 41.086 1.00 95.69 322 LEU A CA 1
ATOM 2405 C C . LEU A 1 322 ? -36.020 7.415 41.949 1.00 95.69 322 LEU A C 1
ATOM 2407 O O . LEU A 1 322 ? -36.581 8.456 41.618 1.00 95.69 322 LEU A O 1
ATOM 2411 N N . VAL A 1 323 ? -36.298 6.781 43.086 1.00 96.62 323 VAL A N 1
ATOM 2412 C CA . VAL A 1 323 ? -37.266 7.268 44.074 1.00 96.62 323 VAL A CA 1
ATOM 2413 C C . VAL A 1 323 ? -36.851 6.858 45.488 1.00 96.62 323 VAL A C 1
ATOM 2415 O O . VAL A 1 323 ? -36.257 5.796 45.698 1.00 96.62 323 VAL A O 1
ATOM 2418 N N . LYS A 1 324 ? -37.139 7.703 46.480 1.00 96.81 324 LYS A N 1
ATOM 2419 C CA . LYS A 1 324 ? -36.775 7.450 47.876 1.00 96.81 324 LYS A CA 1
ATOM 2420 C C . LYS A 1 324 ? -37.766 6.508 48.559 1.00 96.81 324 LYS A C 1
ATOM 2422 O O . LYS A 1 324 ? -38.981 6.684 48.458 1.00 96.81 324 LYS A O 1
ATOM 2427 N N . VAL A 1 325 ? -37.251 5.528 49.301 1.00 96.25 325 VAL A N 1
ATOM 2428 C CA . VAL A 1 325 ? -38.051 4.570 50.076 1.00 96.25 325 VAL A CA 1
ATOM 2429 C C . VAL A 1 325 ? -38.453 5.186 51.411 1.00 96.25 325 VAL A C 1
ATOM 2431 O O . VAL A 1 325 ? -37.606 5.634 52.184 1.00 96.25 325 VAL A O 1
ATOM 2434 N N . THR A 1 326 ? -39.745 5.163 51.725 1.00 96.19 326 THR A N 1
ATOM 2435 C CA . THR A 1 326 ? -40.278 5.663 53.004 1.00 96.19 326 THR A CA 1
ATOM 2436 C C . THR A 1 326 ? -40.505 4.545 54.009 1.00 96.19 326 THR A C 1
ATOM 2438 O O . THR A 1 326 ? -40.328 4.749 55.210 1.00 96.19 326 THR A O 1
ATOM 2441 N N . ARG A 1 327 ? -40.889 3.356 53.535 1.00 93.56 327 ARG A N 1
ATOM 2442 C CA . ARG A 1 327 ? -41.217 2.210 54.384 1.00 93.56 327 ARG A CA 1
ATOM 2443 C C . ARG A 1 327 ? -41.030 0.900 53.629 1.00 93.56 327 ARG A C 1
ATOM 2445 O O . ARG A 1 327 ? -41.320 0.824 52.441 1.00 93.56 327 ARG A O 1
ATOM 2452 N N . THR A 1 328 ? -40.641 -0.147 54.348 1.00 91.94 328 THR A N 1
ATOM 2453 C CA . THR A 1 328 ? -40.723 -1.532 53.876 1.00 91.94 328 THR A CA 1
ATOM 2454 C C . THR A 1 328 ? -41.556 -2.371 54.845 1.00 91.94 328 THR A C 1
ATOM 2456 O O . THR A 1 328 ? -41.499 -2.180 56.061 1.00 91.94 328 THR A O 1
ATOM 2459 N N . ALA A 1 329 ? -42.394 -3.261 54.313 1.00 91.69 329 ALA A N 1
ATOM 2460 C CA . ALA A 1 329 ? -43.246 -4.160 55.088 1.00 91.69 329 ALA A CA 1
ATOM 2461 C C . ALA A 1 329 ? -43.322 -5.526 54.391 1.00 91.69 329 ALA A C 1
ATOM 2463 O O . ALA A 1 329 ? -43.977 -5.679 53.360 1.00 91.69 329 ALA A O 1
ATOM 2464 N N . GLY A 1 330 ? -42.626 -6.525 54.942 1.00 90.31 330 GLY A N 1
ATOM 2465 C CA . GLY A 1 330 ? -42.391 -7.781 54.229 1.00 90.31 330 GLY A CA 1
ATOM 2466 C C . GLY A 1 330 ? -41.646 -7.513 52.919 1.00 90.31 330 GLY A C 1
ATOM 2467 O O . GLY A 1 330 ? -40.614 -6.852 52.926 1.00 90.31 330 GLY A O 1
ATOM 2468 N N . ASN A 1 331 ? -42.212 -7.972 51.805 1.00 93.62 331 ASN A N 1
ATOM 2469 C CA . ASN A 1 331 ? -41.683 -7.742 50.459 1.00 93.62 331 ASN A CA 1
ATOM 2470 C C . ASN A 1 331 ? -42.274 -6.503 49.758 1.00 93.62 331 ASN A C 1
ATOM 2472 O O . ASN A 1 331 ? -42.037 -6.298 48.570 1.00 93.62 331 ASN A O 1
ATOM 2476 N N . VAL A 1 332 ? -43.050 -5.678 50.466 1.00 94.94 332 VAL A N 1
ATOM 2477 C CA . VAL A 1 332 ? -43.638 -4.452 49.913 1.00 94.94 332 VAL A CA 1
ATOM 2478 C C . VAL A 1 332 ? -42.769 -3.247 50.261 1.00 94.94 332 VAL A C 1
ATOM 2480 O O . VAL A 1 332 ? -42.443 -3.019 51.428 1.00 94.94 332 VAL A O 1
ATOM 2483 N N . VAL A 1 333 ? -42.423 -2.462 49.244 1.00 94.50 333 VAL A N 1
ATOM 2484 C CA . VAL A 1 333 ? -41.651 -1.218 49.322 1.00 94.50 333 VAL A CA 1
ATOM 2485 C C . VAL A 1 333 ? -42.586 -0.042 49.044 1.00 94.50 333 VAL A C 1
ATOM 2487 O O . VAL A 1 333 ? -43.179 0.040 47.972 1.00 94.50 333 VAL A O 1
ATOM 2490 N N . THR A 1 334 ? -42.722 0.874 50.002 1.00 95.00 334 THR A N 1
ATOM 2491 C CA . THR A 1 334 ? -43.456 2.139 49.853 1.00 95.00 334 THR A CA 1
ATOM 2492 C C . THR A 1 334 ? -42.470 3.265 49.541 1.00 95.00 334 THR A C 1
ATOM 2494 O O . THR A 1 334 ? -41.442 3.392 50.214 1.00 95.00 334 THR A O 1
ATOM 2497 N N . VAL A 1 335 ? -42.784 4.107 48.556 1.00 95.62 335 VAL A N 1
ATOM 2498 C CA . VAL A 1 335 ? -41.889 5.175 48.070 1.00 95.62 335 VAL A CA 1
ATOM 2499 C C . VAL A 1 335 ? -42.518 6.567 48.178 1.00 95.62 335 VAL A C 1
ATOM 2501 O O . VAL A 1 335 ? -43.738 6.706 48.274 1.00 95.62 335 VAL A O 1
ATOM 2504 N N . ASP A 1 336 ? -41.685 7.608 48.166 1.00 95.12 336 ASP A N 1
ATOM 2505 C CA . ASP A 1 336 ? -42.107 9.012 48.094 1.00 95.12 336 ASP A CA 1
ATOM 2506 C C . ASP A 1 336 ? -42.070 9.516 46.646 1.00 95.12 336 ASP A C 1
ATOM 2508 O O . ASP A 1 336 ? -41.019 9.910 46.136 1.00 95.12 336 ASP A O 1
ATOM 2512 N N . LEU A 1 337 ? -43.234 9.550 45.993 1.00 93.06 337 LEU A N 1
ATOM 2513 C CA . LEU A 1 337 ? -43.367 9.979 44.597 1.00 93.06 337 LEU A CA 1
ATOM 2514 C C . LEU A 1 337 ? -42.887 11.417 44.337 1.00 93.06 337 LEU A C 1
ATOM 2516 O O . LEU A 1 337 ? -42.549 11.737 43.202 1.00 93.06 337 LEU A O 1
ATOM 2520 N N . THR A 1 338 ? -42.808 12.283 45.353 1.00 93.62 338 THR A N 1
ATOM 2521 C CA . THR A 1 338 ? -42.302 13.659 45.174 1.00 93.62 338 THR A CA 1
ATOM 2522 C C . THR A 1 338 ? -40.798 13.710 44.912 1.00 93.62 338 THR A C 1
ATOM 2524 O O . THR A 1 338 ? -40.291 14.698 44.384 1.00 93.62 338 THR A O 1
ATOM 2527 N N . THR A 1 339 ? -40.089 12.633 45.256 1.00 94.12 339 THR A N 1
ATOM 2528 C CA . THR A 1 339 ? -38.645 12.479 45.041 1.00 94.12 339 THR A CA 1
ATOM 2529 C C . THR A 1 339 ? -38.302 11.779 43.729 1.00 94.12 339 THR A C 1
ATOM 2531 O O . THR A 1 339 ? -37.121 11.648 43.411 1.00 94.12 339 THR A O 1
ATOM 2534 N N . ALA A 1 340 ? -39.308 11.312 42.981 1.00 93.44 340 ALA A N 1
ATOM 2535 C CA . ALA A 1 340 ? -39.098 10.530 41.774 1.00 93.44 340 ALA A CA 1
ATOM 2536 C C . ALA A 1 340 ? -38.375 11.350 40.691 1.00 93.44 340 ALA A C 1
ATOM 2538 O O . ALA A 1 340 ? -38.755 12.485 40.397 1.00 93.44 340 ALA A O 1
ATOM 2539 N N . THR A 1 341 ? -37.343 10.775 40.072 1.00 91.69 341 THR A N 1
ATOM 2540 C CA . THR A 1 341 ? -36.605 11.430 38.976 1.00 91.69 341 THR A CA 1
ATOM 2541 C C . THR A 1 341 ? -37.309 11.324 37.623 1.00 91.69 341 THR A C 1
ATOM 2543 O O . THR A 1 341 ? -36.929 12.020 36.684 1.00 91.69 341 THR A O 1
ATOM 2546 N N . GLY A 1 342 ? -38.359 10.507 37.535 1.00 89.75 342 GLY A N 1
ATOM 2547 C CA . GLY A 1 342 ? -39.131 10.230 36.331 1.00 89.75 342 GLY A CA 1
ATOM 2548 C C . GLY A 1 342 ? -40.450 9.507 36.645 1.00 89.75 342 GLY A C 1
ATOM 2549 O O . GLY A 1 342 ? -40.778 9.299 37.816 1.00 89.75 342 GLY A O 1
ATOM 2550 N N . PRO A 1 343 ? -41.231 9.141 35.616 1.00 88.81 343 PRO A N 1
ATOM 2551 C CA . PRO A 1 343 ? -42.465 8.371 35.775 1.00 88.81 343 PRO A CA 1
ATOM 2552 C C . PRO A 1 343 ? -42.211 6.936 36.277 1.00 88.81 343 PRO A C 1
ATOM 2554 O O . PRO A 1 343 ? -41.153 6.351 36.030 1.00 88.81 343 PRO A O 1
ATOM 2557 N N . LEU A 1 344 ? -43.199 6.370 36.982 1.00 89.56 344 LEU A N 1
ATOM 2558 C CA . LEU A 1 344 ? -43.169 5.016 37.567 1.00 89.56 344 LEU A CA 1
ATOM 2559 C C . LEU A 1 344 ? -44.291 4.100 37.039 1.00 89.56 344 LEU A C 1
ATOM 2561 O O . LEU A 1 344 ? -44.529 3.024 37.593 1.00 89.56 344 LEU A O 1
ATOM 2565 N N . ASP A 1 345 ? -44.980 4.514 35.974 1.00 86.75 345 ASP A N 1
ATOM 2566 C CA . ASP A 1 345 ? -46.098 3.776 35.385 1.00 86.75 345 ASP A CA 1
ATOM 2567 C C . ASP A 1 345 ? -45.662 2.376 34.926 1.00 86.75 345 ASP A C 1
ATOM 2569 O O . ASP A 1 345 ? -44.669 2.225 34.210 1.00 86.75 345 ASP A O 1
ATOM 2573 N N . GLN A 1 346 ? -46.427 1.339 35.286 1.00 88.00 346 GLN A N 1
ATOM 2574 C CA . GLN A 1 346 ? -46.104 -0.055 34.948 1.00 88.00 346 GLN A CA 1
ATOM 2575 C C . GLN A 1 346 ? -45.805 -0.284 33.447 1.00 88.00 346 GLN A C 1
ATOM 2577 O O . GLN A 1 346 ? -44.850 -1.005 33.145 1.00 88.00 346 GLN A O 1
ATOM 2582 N N . PRO A 1 347 ? -46.536 0.321 32.481 1.00 88.06 347 PRO A N 1
ATOM 2583 C CA . PRO A 1 347 ? -46.269 0.118 31.054 1.00 88.06 347 PRO A CA 1
ATOM 2584 C C . PRO A 1 347 ? -44.899 0.613 30.563 1.00 88.06 347 PRO A C 1
ATOM 2586 O O . PRO A 1 347 ? -44.513 0.269 29.447 1.00 88.06 347 PRO A O 1
ATOM 2589 N N . LEU A 1 348 ? -44.176 1.414 31.354 1.00 86.88 348 LEU A N 1
ATOM 2590 C CA . LEU A 1 348 ? -42.815 1.870 31.043 1.00 86.88 348 LEU A CA 1
ATOM 2591 C C . LEU A 1 348 ? -41.736 0.839 31.414 1.00 86.88 348 LEU A C 1
ATOM 2593 O O . LEU A 1 348 ? -40.591 0.982 30.994 1.00 86.88 348 LEU A O 1
ATOM 2597 N N . PHE A 1 349 ? -42.095 -0.207 32.166 1.00 91.19 349 PHE A N 1
ATOM 2598 C CA . PHE A 1 349 ? -41.188 -1.259 32.641 1.00 91.19 349 PHE A CA 1
ATOM 2599 C C . PHE A 1 349 ? -41.665 -2.644 32.186 1.00 91.19 349 PHE A C 1
ATOM 2601 O O . PHE A 1 349 ? -41.830 -3.571 32.981 1.00 91.19 349 PHE A O 1
ATOM 2608 N N . ALA A 1 350 ? -41.948 -2.772 30.890 1.00 86.19 350 ALA A N 1
ATOM 2609 C CA . ALA A 1 350 ? -42.599 -3.951 30.329 1.00 86.19 350 ALA A CA 1
ATOM 2610 C C . ALA A 1 350 ? -41.693 -5.198 30.254 1.00 86.19 350 ALA A C 1
ATOM 2612 O O . ALA A 1 350 ? -42.223 -6.308 30.173 1.00 86.19 350 ALA A O 1
ATOM 2613 N N . SER A 1 351 ? -40.359 -5.052 30.278 1.00 90.25 351 SER A N 1
ATOM 2614 C CA . SER A 1 351 ? -39.420 -6.170 30.078 1.00 90.25 351 SER A CA 1
ATOM 2615 C C . SER A 1 351 ? -38.543 -6.444 31.299 1.00 90.25 351 SER A C 1
ATOM 2617 O O . SER A 1 351 ? -37.531 -5.780 31.497 1.00 90.25 351 SER A O 1
ATOM 2619 N N . ASN A 1 352 ? -38.881 -7.476 32.079 1.00 93.19 352 ASN A N 1
ATOM 2620 C CA . ASN A 1 352 ? -38.139 -7.896 33.279 1.00 93.19 352 ASN A CA 1
ATOM 2621 C C . ASN A 1 352 ? -37.859 -6.737 34.259 1.00 93.19 352 ASN A C 1
ATOM 2623 O O . ASN A 1 352 ? -36.702 -6.366 34.481 1.00 93.19 352 ASN A O 1
ATOM 2627 N N . PRO A 1 353 ? -38.903 -6.148 34.860 1.00 94.88 353 PRO A N 1
ATOM 2628 C CA . PRO A 1 353 ? -38.729 -5.014 35.748 1.00 94.88 353 PRO A CA 1
ATOM 2629 C C . PRO A 1 353 ? -37.977 -5.373 37.029 1.00 94.88 353 PRO A C 1
ATOM 2631 O O . PRO A 1 353 ? -38.244 -6.383 37.689 1.00 94.88 353 PRO A O 1
ATOM 2634 N N . ARG A 1 354 ? -37.055 -4.498 37.419 1.00 95.06 354 ARG A N 1
ATOM 2635 C CA . ARG A 1 354 ? -36.176 -4.662 38.575 1.00 95.06 354 ARG A CA 1
ATOM 2636 C C . ARG A 1 354 ? -36.042 -3.352 39.337 1.00 95.06 354 ARG A C 1
ATOM 2638 O O . ARG A 1 354 ? -36.231 -2.265 38.795 1.00 95.06 354 ARG A O 1
ATOM 2645 N N . VAL A 1 355 ? -35.653 -3.484 40.597 1.00 95.31 355 VAL A N 1
ATOM 2646 C CA . VAL A 1 355 ? -35.182 -2.384 41.433 1.00 95.31 355 VAL A CA 1
ATOM 2647 C C . VAL A 1 355 ? -33.750 -2.624 41.875 1.00 95.31 355 VAL A C 1
ATOM 2649 O O . VAL A 1 355 ? -33.377 -3.757 42.183 1.00 95.31 355 VAL A O 1
ATOM 2652 N N . ARG A 1 356 ? -32.948 -1.560 41.930 1.00 95.00 356 ARG A N 1
ATOM 2653 C CA . ARG A 1 356 ? -31.605 -1.562 42.532 1.00 95.00 356 ARG A CA 1
ATOM 2654 C C . ARG A 1 356 ? -31.545 -0.559 43.675 1.00 95.00 356 ARG A C 1
ATOM 2656 O O . ARG A 1 356 ? -32.009 0.568 43.514 1.00 95.00 356 ARG A O 1
ATOM 2663 N N . ARG A 1 357 ? -30.966 -0.957 44.811 1.00 95.12 357 ARG A N 1
ATOM 2664 C CA . ARG A 1 357 ? -30.743 -0.059 45.953 1.00 95.12 357 ARG A CA 1
ATOM 2665 C C . ARG A 1 357 ? -29.544 0.861 45.707 1.00 95.12 357 ARG A C 1
ATOM 2667 O O . ARG A 1 357 ? -28.488 0.409 45.271 1.00 95.12 357 ARG A O 1
ATOM 2674 N N . TRP A 1 358 ? -29.702 2.115 46.112 1.00 96.25 358 TRP A N 1
ATOM 2675 C CA . TRP A 1 358 ? -28.668 3.140 46.211 1.00 96.25 358 TRP A CA 1
ATOM 2676 C C . TRP A 1 358 ? -28.730 3.815 47.590 1.00 96.25 358 TRP A C 1
ATOM 2678 O O . TRP A 1 358 ? -29.792 3.863 48.217 1.00 96.25 358 TRP A O 1
ATOM 2688 N N . ASP A 1 359 ? -27.597 4.307 48.090 1.00 95.06 359 ASP A N 1
ATOM 2689 C CA . ASP A 1 359 ? -27.524 4.963 49.401 1.00 95.06 359 ASP A CA 1
ATOM 2690 C C . ASP A 1 359 ? -27.941 6.439 49.310 1.00 95.06 359 ASP A C 1
ATOM 2692 O O . ASP A 1 359 ? -28.720 6.890 50.149 1.00 95.06 359 ASP A O 1
ATOM 2696 N N . ASP A 1 360 ? -27.511 7.171 48.274 1.00 95.25 360 ASP A N 1
ATOM 2697 C CA . ASP A 1 360 ? -27.961 8.551 48.045 1.00 95.25 360 ASP A CA 1
ATOM 2698 C C . ASP A 1 360 ? -27.915 9.000 46.572 1.00 95.25 360 ASP A C 1
ATOM 2700 O O . ASP A 1 360 ? -27.258 8.373 45.733 1.00 95.25 360 ASP A O 1
ATOM 2704 N N . LEU A 1 361 ? -28.591 10.119 46.287 1.00 95.19 361 LEU A N 1
ATOM 2705 C CA . LEU A 1 361 ? -28.570 10.859 45.021 1.00 95.19 361 LEU A CA 1
ATOM 2706 C C . LEU A 1 361 ? -28.123 12.303 45.285 1.00 95.19 361 LEU A C 1
ATOM 2708 O O . LEU A 1 361 ? -28.777 13.044 46.017 1.00 95.19 361 LEU A O 1
ATOM 2712 N N . VAL A 1 362 ? -27.029 12.722 44.652 1.00 95.00 362 VAL A N 1
ATOM 2713 C CA . VAL A 1 362 ? -26.335 13.981 44.950 1.00 95.00 362 VAL A CA 1
ATOM 2714 C C . VAL A 1 362 ? -26.144 14.808 43.675 1.00 95.00 362 VAL A C 1
ATOM 2716 O O . VAL A 1 362 ? -25.884 14.274 42.597 1.00 95.00 362 VAL A O 1
ATOM 2719 N N . GLU A 1 363 ? -26.266 16.133 43.784 1.00 93.25 363 GLU A N 1
ATOM 2720 C CA . GLU A 1 363 ? -25.921 17.062 42.699 1.00 93.25 363 GLU A CA 1
ATOM 2721 C C . GLU A 1 363 ? -24.415 17.008 42.412 1.00 93.25 363 GLU A C 1
ATOM 2723 O O . GLU A 1 363 ? -23.585 17.148 43.315 1.00 93.25 363 GLU A O 1
ATOM 2728 N N . LEU A 1 364 ? -24.050 16.806 41.146 1.00 92.25 364 LEU A N 1
ATOM 2729 C CA . LEU A 1 364 ? -22.655 16.739 40.739 1.00 92.25 364 LEU A CA 1
ATOM 2730 C C . LEU A 1 364 ? -22.066 18.148 40.722 1.00 92.25 364 LEU A C 1
ATOM 2732 O O . LEU A 1 364 ? -22.470 19.004 39.936 1.00 92.25 364 LEU A O 1
ATOM 2736 N N . THR A 1 365 ? -21.071 18.372 41.579 1.00 91.25 365 THR A N 1
ATOM 2737 C CA . THR A 1 365 ? -20.262 19.592 41.573 1.00 91.25 365 THR A CA 1
ATOM 2738 C C . THR A 1 365 ? -18.822 19.239 41.223 1.00 91.25 365 THR A C 1
ATOM 2740 O O . THR A 1 365 ? -18.142 18.528 41.960 1.00 91.25 365 THR A O 1
ATOM 2743 N N . SER A 1 366 ? -18.359 19.721 40.071 1.00 90.62 366 SER A N 1
ATOM 2744 C CA . SER A 1 366 ? -16.985 19.539 39.606 1.00 90.62 366 SER A CA 1
ATOM 2745 C C . SER A 1 366 ? -16.144 20.794 39.849 1.00 90.62 366 SER A C 1
ATOM 2747 O O . SER A 1 366 ? -16.657 21.889 40.117 1.00 90.62 366 SER A O 1
ATOM 2749 N N . LYS A 1 367 ? -14.821 20.625 39.827 1.00 92.00 367 LYS A N 1
ATOM 2750 C CA . LYS A 1 367 ? -13.847 21.722 39.884 1.00 92.00 367 LYS A CA 1
ATOM 2751 C C . LYS A 1 367 ? -12.824 21.577 38.760 1.00 92.00 367 LYS A C 1
ATOM 2753 O O . LYS A 1 367 ? -12.476 20.451 38.411 1.00 92.00 367 LYS A O 1
ATOM 2758 N N . PRO A 1 368 ? -12.225 22.672 38.268 1.00 90.94 368 PRO A N 1
ATOM 2759 C CA . PRO A 1 368 ? -11.144 22.559 37.300 1.00 90.94 368 PRO A CA 1
ATOM 2760 C C . PRO A 1 368 ? -9.952 21.831 37.930 1.00 90.94 368 PRO A C 1
ATOM 2762 O O . PRO A 1 368 ? -9.694 21.960 39.132 1.00 90.94 368 PRO A O 1
ATOM 2765 N N . ALA A 1 369 ? -9.186 21.103 37.115 1.00 86.31 369 ALA A N 1
ATOM 2766 C CA . ALA A 1 369 ? -8.017 20.344 37.577 1.00 86.31 369 ALA A CA 1
ATOM 2767 C C . ALA A 1 369 ? -6.988 21.225 38.316 1.00 86.31 369 ALA A C 1
ATOM 2769 O O . ALA A 1 369 ? -6.318 20.769 39.237 1.00 86.31 369 ALA A O 1
ATOM 2770 N N . ALA A 1 370 ? -6.899 22.507 37.941 1.00 88.25 370 ALA A N 1
ATOM 2771 C CA . ALA A 1 370 ? -6.008 23.491 38.551 1.00 88.25 370 ALA A CA 1
ATOM 2772 C C . ALA A 1 370 ? -6.489 24.041 39.912 1.00 88.25 370 ALA A C 1
ATOM 2774 O O . ALA A 1 370 ? -5.732 24.752 40.574 1.00 88.25 370 ALA A O 1
ATOM 2775 N N . ALA A 1 371 ? -7.728 23.764 40.339 1.00 90.62 371 ALA A N 1
ATOM 2776 C CA . ALA A 1 371 ? -8.216 24.210 41.645 1.00 90.62 371 ALA A CA 1
ATOM 2777 C C . ALA A 1 371 ? -7.442 23.529 42.783 1.00 90.62 371 ALA A C 1
ATOM 2779 O O . ALA A 1 371 ? -7.077 22.353 42.675 1.00 90.62 371 ALA A O 1
ATOM 2780 N N . ALA A 1 372 ? -7.240 24.251 43.892 1.00 90.06 372 ALA A N 1
ATOM 2781 C CA . ALA A 1 372 ? -6.469 23.775 45.037 1.00 90.06 372 ALA A CA 1
ATOM 2782 C C . ALA A 1 372 ? -6.918 22.372 45.471 1.00 90.06 372 ALA A C 1
ATOM 2784 O O . ALA A 1 372 ? -8.112 22.077 45.527 1.00 90.06 372 ALA A O 1
ATOM 2785 N N . TYR A 1 373 ? -5.965 21.485 45.776 1.00 89.00 373 TYR A N 1
ATOM 2786 C CA . TYR A 1 373 ? -6.267 20.077 46.066 1.00 89.00 373 TYR A CA 1
ATOM 2787 C C . TYR A 1 373 ? -7.251 19.902 47.235 1.00 89.00 373 TYR A C 1
ATOM 2789 O O . TYR A 1 373 ? -8.022 18.952 47.235 1.00 89.00 373 TYR A O 1
ATOM 2797 N N . ALA A 1 374 ? -7.261 20.816 48.210 1.00 87.94 374 ALA A N 1
ATOM 2798 C CA . ALA A 1 374 ? -8.159 20.763 49.364 1.00 87.94 374 ALA A CA 1
ATOM 2799 C C . ALA A 1 374 ? -9.628 21.112 49.046 1.00 87.94 374 ALA A C 1
ATOM 2801 O O . ALA A 1 374 ? -10.507 20.742 49.821 1.00 87.94 374 ALA A O 1
ATOM 2802 N N . ASP A 1 375 ? -9.904 21.766 47.916 1.00 90.19 375 ASP A N 1
ATOM 2803 C CA . ASP A 1 375 ? -11.241 22.254 47.570 1.00 90.19 375 ASP A CA 1
ATOM 2804 C C . ASP A 1 375 ? -12.057 21.203 46.807 1.00 90.19 375 ASP A C 1
ATOM 2806 O O . ASP A 1 375 ? -11.503 20.379 46.082 1.00 90.19 375 ASP A O 1
ATOM 2810 N N . GLY A 1 376 ? -13.389 21.266 46.908 1.00 90.62 376 GLY A N 1
ATOM 2811 C CA . GLY A 1 376 ? -14.302 20.488 46.056 1.00 90.62 376 GLY A CA 1
ATOM 2812 C C . GLY A 1 376 ? -14.472 19.011 46.424 1.00 90.62 376 GLY A C 1
ATOM 2813 O O . GLY A 1 376 ? -14.976 18.251 45.604 1.00 90.62 376 GLY A O 1
ATOM 2814 N N . TRP A 1 377 ? -14.058 18.596 47.623 1.00 94.44 377 TRP A N 1
ATOM 2815 C CA . TRP A 1 377 ? -14.339 17.254 48.138 1.00 94.44 377 TRP A CA 1
ATOM 2816 C C . TRP A 1 377 ? -15.765 17.159 48.680 1.00 94.44 377 TRP A C 1
ATOM 2818 O O . TRP A 1 377 ? -16.193 17.988 49.482 1.00 94.44 377 TRP A O 1
ATOM 2828 N N . ILE A 1 378 ? -16.477 16.123 48.254 1.00 95.56 378 ILE A N 1
ATOM 2829 C CA . ILE A 1 378 ? -17.842 15.782 48.640 1.00 95.56 378 ILE A CA 1
ATOM 2830 C C . ILE A 1 378 ? -17.762 14.568 49.566 1.00 95.56 378 ILE A C 1
ATOM 2832 O O . ILE A 1 378 ? -17.166 13.551 49.209 1.00 95.56 378 ILE A O 1
ATOM 2836 N N . ALA A 1 379 ? -18.335 14.675 50.764 1.00 94.88 379 ALA A N 1
ATOM 2837 C CA . ALA A 1 379 ? -18.429 13.552 51.690 1.00 94.88 379 ALA A CA 1
ATOM 2838 C C . ALA A 1 379 ? -19.555 12.604 51.253 1.00 94.88 379 ALA A C 1
ATOM 2840 O O . ALA A 1 379 ? -20.671 13.062 51.012 1.00 94.88 379 ALA A O 1
ATOM 2841 N N . LEU A 1 380 ? -19.258 11.304 51.170 1.00 94.88 380 LEU A N 1
ATOM 2842 C CA . LEU A 1 380 ? -20.271 10.267 50.956 1.00 94.88 380 LEU A CA 1
ATOM 2843 C C . LEU A 1 380 ? -20.807 9.798 52.312 1.00 94.88 380 LEU A C 1
ATOM 2845 O O . LEU A 1 380 ? -21.927 10.117 52.693 1.00 94.88 380 LEU A O 1
ATOM 2849 N N . GLU A 1 381 ? -19.967 9.106 53.081 1.00 93.69 381 GLU A N 1
ATOM 2850 C CA . GLU A 1 381 ? -20.221 8.709 54.468 1.00 93.69 381 GLU A CA 1
ATOM 2851 C C . GLU A 1 381 ? -18.936 8.184 55.127 1.00 93.69 381 GLU A C 1
ATOM 2853 O O . GLU A 1 381 ? -17.966 7.885 54.435 1.00 93.69 381 GLU A O 1
ATOM 2858 N N . ASN A 1 382 ? -18.934 8.015 56.457 1.00 91.88 382 ASN A N 1
ATOM 2859 C CA . ASN A 1 382 ? -17.899 7.283 57.212 1.00 91.88 382 ASN A CA 1
ATOM 2860 C C . ASN A 1 382 ? -16.441 7.645 56.866 1.00 91.88 382 ASN A C 1
ATOM 2862 O O . ASN A 1 382 ? -15.551 6.801 56.952 1.00 91.88 382 ASN A O 1
ATOM 2866 N N . GLY A 1 383 ? -16.202 8.902 56.488 1.00 91.56 383 GLY A N 1
ATOM 2867 C CA . GLY A 1 383 ? -14.885 9.417 56.122 1.00 91.56 383 GLY A CA 1
ATOM 2868 C C . GLY A 1 383 ? -14.489 9.199 54.661 1.00 91.56 383 GLY A C 1
ATOM 2869 O O . GLY A 1 383 ? -13.412 9.628 54.276 1.00 91.56 383 GLY A O 1
ATOM 2870 N N . VAL A 1 384 ? -15.320 8.588 53.816 1.00 95.81 384 VAL A N 1
ATOM 2871 C CA . VAL A 1 384 ? -15.062 8.491 52.370 1.00 95.81 384 VAL A CA 1
ATOM 2872 C C . VAL A 1 384 ? -15.443 9.803 51.690 1.00 95.81 384 VAL A C 1
ATOM 2874 O O . VAL A 1 384 ? -16.566 10.295 51.834 1.00 95.81 384 VAL A O 1
ATOM 2877 N N . GLN A 1 385 ? -14.504 10.368 50.934 1.00 96.31 385 GLN A N 1
ATOM 2878 C CA . GLN A 1 385 ? -14.690 11.599 50.174 1.00 96.31 385 GLN A CA 1
ATOM 2879 C C . GLN A 1 385 ? -14.342 11.384 48.704 1.00 96.31 385 GLN A C 1
ATOM 2881 O O . GLN A 1 385 ? -13.376 10.690 48.377 1.00 96.31 385 GLN A O 1
ATOM 2886 N N . VAL A 1 386 ? -15.088 12.045 47.823 1.00 97.12 386 VAL A N 1
ATOM 2887 C CA . VAL A 1 386 ? -14.829 12.061 46.379 1.00 97.12 386 VAL A CA 1
ATOM 2888 C C . VAL A 1 386 ? -14.755 13.481 45.849 1.00 97.12 386 VAL A C 1
ATOM 2890 O O . VAL A 1 386 ? -15.352 14.397 46.410 1.00 97.12 386 VAL A O 1
ATOM 2893 N N . ARG A 1 387 ? -14.027 13.680 44.757 1.00 96.00 387 ARG A N 1
ATOM 2894 C CA . ARG A 1 387 ? -13.961 14.960 44.053 1.00 96.00 387 ARG A CA 1
ATOM 2895 C C . ARG A 1 387 ? -13.998 14.725 42.554 1.00 96.00 387 ARG A C 1
ATOM 2897 O O . ARG A 1 387 ? -13.168 13.987 42.032 1.00 96.00 387 ARG A O 1
ATOM 2904 N N . PHE A 1 388 ? -14.901 15.426 41.879 1.00 96.12 388 PHE A N 1
ATOM 2905 C CA . PHE A 1 388 ? -14.988 15.444 40.424 1.00 96.12 388 PHE A CA 1
ATOM 2906 C C . PHE A 1 388 ? -14.154 16.585 39.841 1.00 96.12 388 PHE A C 1
ATOM 2908 O O . PHE A 1 388 ? -14.164 17.713 40.350 1.00 96.12 388 PHE A O 1
ATOM 2915 N N . VAL A 1 389 ? -13.453 16.294 38.753 1.00 95.31 389 VAL A N 1
ATOM 2916 C CA . VAL A 1 389 ? -12.770 17.287 37.924 1.00 95.31 389 VAL A CA 1
ATOM 2917 C C . VAL A 1 389 ? -13.599 17.563 36.676 1.00 95.31 389 VAL A C 1
ATOM 2919 O O . VAL A 1 389 ? -14.204 16.643 36.129 1.00 95.31 389 VAL A O 1
ATOM 2922 N N . ASP A 1 390 ? -13.635 18.826 36.248 1.00 91.94 390 ASP A N 1
ATOM 2923 C CA . ASP A 1 390 ? -14.386 19.265 35.067 1.00 91.94 390 ASP A CA 1
ATOM 2924 C C . ASP A 1 390 ? -14.066 18.408 33.832 1.00 91.94 390 ASP A C 1
ATOM 2926 O O . ASP A 1 390 ? -12.902 18.170 33.510 1.00 91.94 390 ASP A O 1
ATOM 2930 N N . GLY A 1 391 ? -15.119 17.991 33.132 1.00 89.62 391 GLY A N 1
ATOM 2931 C CA . GLY A 1 391 ? -15.059 17.197 31.911 1.00 89.62 391 GLY A CA 1
ATOM 2932 C C . GLY A 1 391 ? -16.457 16.772 31.462 1.00 89.62 391 GLY A C 1
ATOM 2933 O O . GLY A 1 391 ? -17.467 17.135 32.069 1.00 89.62 391 GLY A O 1
ATOM 2934 N N . HIS A 1 392 ? -16.516 16.020 30.375 1.00 87.38 392 HIS A N 1
ATOM 2935 C CA . HIS A 1 392 ? -17.708 15.375 29.856 1.00 87.38 392 HIS A CA 1
ATOM 2936 C C . HIS A 1 392 ? -17.942 14.062 30.605 1.00 87.38 392 HIS A C 1
ATOM 2938 O O . HIS A 1 392 ? -17.123 13.143 30.538 1.00 87.38 392 HIS A O 1
ATOM 2944 N N . PHE A 1 393 ? -19.074 14.001 31.300 1.00 87.75 393 PHE A N 1
ATOM 2945 C CA . PHE A 1 393 ? -19.600 12.812 31.959 1.00 87.75 393 PHE A CA 1
ATOM 2946 C C . PHE A 1 393 ? -20.761 12.251 31.141 1.00 87.75 393 PHE A C 1
ATOM 2948 O O . PHE A 1 393 ? -21.493 13.016 30.509 1.00 87.75 393 PHE A O 1
ATOM 2955 N N . ARG A 1 394 ? -20.947 10.934 31.178 1.00 87.12 394 ARG A N 1
ATOM 2956 C CA . ARG A 1 394 ? -22.066 10.231 30.543 1.00 87.12 394 ARG A CA 1
ATOM 2957 C C . ARG A 1 394 ? -22.882 9.487 31.585 1.00 87.12 394 ARG A C 1
ATOM 2959 O O . ARG A 1 394 ? -22.355 9.048 32.606 1.00 87.12 394 ARG A O 1
ATOM 2966 N N . VAL A 1 395 ? -24.171 9.313 31.314 1.00 89.06 395 VAL A N 1
ATOM 2967 C CA . VAL A 1 395 ? -25.042 8.485 32.158 1.00 89.06 395 VAL A CA 1
ATOM 2968 C C . VAL A 1 395 ? -24.462 7.071 32.265 1.00 89.06 395 VAL A C 1
ATOM 2970 O O . VAL A 1 395 ? -24.099 6.455 31.263 1.00 89.06 395 VAL A O 1
ATOM 2973 N N . GLY A 1 396 ? -24.353 6.562 33.492 1.00 89.31 396 GLY A N 1
ATOM 2974 C CA . GLY A 1 396 ? -23.788 5.245 33.780 1.00 89.31 396 GLY A CA 1
ATOM 2975 C C . GLY A 1 396 ? -22.262 5.190 33.908 1.00 89.31 396 GLY A C 1
ATOM 2976 O O . GLY A 1 396 ? -21.752 4.128 34.275 1.00 89.31 396 GLY A O 1
ATOM 2977 N N . ASP A 1 397 ? -21.525 6.284 33.669 1.00 91.12 397 ASP A N 1
ATOM 2978 C CA . ASP A 1 397 ? -20.104 6.369 34.038 1.00 91.12 397 ASP A CA 1
ATOM 2979 C C . ASP A 1 397 ? -19.957 6.113 35.540 1.00 91.12 397 ASP A C 1
ATOM 2981 O O . ASP A 1 397 ? -20.702 6.677 36.343 1.00 91.12 397 ASP A O 1
ATOM 2985 N N . TYR A 1 398 ? -19.019 5.249 35.935 1.00 93.62 398 TYR A N 1
ATOM 2986 C CA . TYR A 1 398 ? -18.863 4.873 37.337 1.00 93.62 398 TYR A CA 1
ATOM 2987 C C . TYR A 1 398 ? -17.412 4.632 37.753 1.00 93.62 398 TYR A C 1
ATOM 2989 O O . TYR A 1 398 ? -16.552 4.344 36.922 1.00 93.62 398 TYR A O 1
ATOM 2997 N N . TRP A 1 399 ? -17.180 4.691 39.064 1.00 94.50 399 TRP A N 1
ATOM 2998 C CA . TRP A 1 399 ? -15.918 4.377 39.736 1.00 94.50 399 TRP A CA 1
ATOM 2999 C C . TRP A 1 399 ? -16.182 3.472 40.934 1.00 94.50 399 TRP A C 1
ATOM 3001 O O . TRP A 1 399 ? -17.198 3.646 41.617 1.00 94.50 399 TRP A O 1
ATOM 3011 N N . THR A 1 400 ? -15.262 2.552 41.218 1.00 95.19 400 THR A N 1
ATOM 3012 C CA . THR A 1 400 ? -15.293 1.730 42.429 1.00 95.19 400 THR A CA 1
ATOM 3013 C C . THR A 1 400 ? -14.186 2.133 43.402 1.00 95.19 400 THR A C 1
ATOM 3015 O O . THR A 1 400 ? -13.056 2.415 43.015 1.00 95.19 400 THR A O 1
ATOM 3018 N N . ILE A 1 401 ? -14.512 2.215 44.692 1.00 96.25 401 ILE A N 1
ATOM 3019 C CA . ILE A 1 401 ? -13.610 2.703 45.741 1.00 96.25 401 ILE A CA 1
ATOM 3020 C C . ILE A 1 401 ? -13.590 1.660 46.868 1.00 96.25 401 ILE A C 1
ATOM 3022 O O . ILE A 1 401 ? -14.483 1.645 47.722 1.00 96.25 401 ILE A O 1
ATOM 3026 N N . PRO A 1 402 ? -12.593 0.756 46.891 1.00 96.25 402 PRO A N 1
ATOM 3027 C CA . PRO A 1 402 ? -12.483 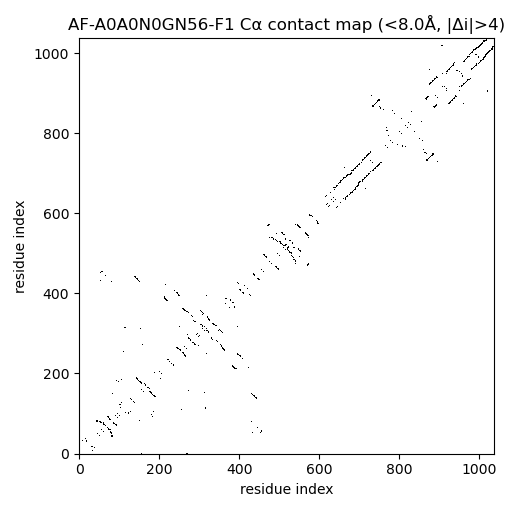-0.235 47.952 1.00 96.25 402 PRO A CA 1
ATOM 3028 C C . PRO A 1 402 ? -12.051 0.439 49.260 1.00 96.25 402 PRO A C 1
ATOM 3030 O O . PRO A 1 402 ? -10.954 0.983 49.339 1.00 96.25 402 PRO A O 1
ATOM 3033 N N . ALA A 1 403 ? -12.869 0.367 50.306 1.00 95.50 403 ALA A N 1
ATOM 3034 C CA . ALA A 1 403 ? -12.541 0.882 51.637 1.00 95.50 403 ALA A CA 1
ATOM 3035 C C . ALA A 1 403 ? -12.145 -0.265 52.575 1.00 95.50 403 ALA A C 1
ATOM 3037 O O . ALA A 1 403 ? -12.745 -1.349 52.529 1.00 95.50 403 ALA A O 1
ATOM 3038 N N . ARG A 1 404 ? -11.108 -0.070 53.399 1.00 94.75 404 ARG A N 1
ATOM 3039 C CA . ARG A 1 404 ? -10.589 -1.109 54.303 1.00 94.75 404 ARG A CA 1
ATOM 3040 C C . ARG A 1 404 ? -10.463 -0.597 55.728 1.00 94.75 404 ARG A C 1
ATOM 3042 O O . ARG A 1 404 ? -9.695 0.319 56.010 1.00 94.75 404 ARG A O 1
ATOM 3049 N N . THR A 1 405 ? -11.154 -1.265 56.650 1.00 92.00 405 THR A N 1
ATOM 3050 C CA . THR A 1 405 ? -11.101 -0.949 58.086 1.00 92.00 405 THR A CA 1
ATOM 3051 C C . THR A 1 405 ? -9.702 -1.160 58.655 1.00 92.00 405 THR A C 1
ATOM 3053 O O . THR A 1 405 ? -9.241 -0.371 59.467 1.00 92.00 405 THR A O 1
ATOM 3056 N N . ALA A 1 406 ? -8.987 -2.192 58.192 1.00 90.56 406 ALA A N 1
ATOM 3057 C CA . ALA A 1 406 ? -7.652 -2.521 58.695 1.00 90.56 406 ALA A CA 1
ATOM 3058 C C . ALA A 1 406 ? -6.607 -1.414 58.458 1.00 90.56 406 ALA A C 1
ATOM 3060 O O . ALA A 1 406 ? -5.625 -1.342 59.192 1.00 90.56 406 ALA A O 1
ATOM 3061 N N . THR A 1 407 ? -6.804 -0.575 57.437 1.00 89.75 407 THR A N 1
ATOM 3062 C CA . THR A 1 407 ? -5.921 0.556 57.117 1.00 89.75 407 THR A CA 1
ATOM 3063 C C . THR A 1 407 ? -6.541 1.906 57.462 1.00 89.75 407 THR A C 1
ATOM 3065 O O . THR A 1 407 ? -5.875 2.919 57.283 1.00 89.75 407 THR A O 1
ATOM 3068 N N . SER A 1 408 ? -7.797 1.937 57.924 1.00 90.81 408 SER A N 1
ATOM 3069 C CA . SER A 1 408 ? -8.602 3.158 58.071 1.00 90.81 408 SER A CA 1
ATOM 3070 C C . SER A 1 408 ? -8.552 4.060 56.828 1.00 90.81 408 SER A C 1
ATOM 3072 O O . SER A 1 408 ? -8.549 5.284 56.946 1.00 90.81 408 SER A O 1
ATOM 3074 N N . ASP A 1 409 ? -8.501 3.471 55.629 1.00 92.31 409 ASP A N 1
ATOM 3075 C CA . ASP A 1 409 ? -8.294 4.204 54.373 1.00 92.31 409 ASP A CA 1
ATOM 3076 C C . ASP A 1 409 ? -9.020 3.540 53.189 1.00 92.31 409 ASP A C 1
ATOM 3078 O O . ASP A 1 409 ? -9.522 2.412 53.287 1.00 92.31 409 ASP A O 1
ATOM 3082 N N . VAL A 1 410 ? -9.061 4.243 52.060 1.00 94.50 410 VAL A N 1
ATOM 3083 C CA . VAL A 1 410 ? -9.489 3.724 50.760 1.00 94.50 410 VAL A CA 1
ATOM 3084 C C . VAL A 1 410 ? -8.284 3.258 49.946 1.00 94.50 410 VAL A C 1
ATOM 3086 O O . VAL A 1 410 ? -7.230 3.886 49.925 1.00 94.50 410 VAL A O 1
ATOM 3089 N N . LEU A 1 411 ? -8.439 2.149 49.229 1.00 94.12 411 LEU A N 1
ATOM 3090 C CA . LEU A 1 411 ? -7.439 1.634 48.298 1.00 94.12 411 LEU A CA 1
ATOM 3091 C C . LEU A 1 411 ? -7.562 2.367 46.958 1.00 94.12 411 LEU A C 1
ATOM 3093 O O . LEU A 1 411 ? -8.017 1.796 45.970 1.00 94.12 411 LEU A O 1
ATOM 3097 N N . TRP A 1 412 ? -7.188 3.644 46.947 1.00 93.75 412 TRP A N 1
ATOM 3098 C CA . TRP A 1 412 ? -7.215 4.492 45.758 1.00 93.75 412 TRP A CA 1
ATOM 3099 C C . TRP A 1 412 ? -5.793 4.787 45.252 1.00 93.75 412 TRP A C 1
ATOM 3101 O O . TRP A 1 412 ? -4.896 5.012 46.069 1.00 93.75 412 TRP A O 1
ATOM 3111 N N . PRO A 1 413 ? -5.543 4.809 43.930 1.00 92.44 413 PRO A N 1
ATOM 3112 C CA . PRO A 1 413 ? -4.235 5.172 43.393 1.00 92.44 413 PRO A CA 1
ATOM 3113 C C . PRO A 1 413 ? -3.791 6.581 43.806 1.00 92.44 413 PRO A C 1
ATOM 3115 O O . PRO A 1 413 ? -4.540 7.552 43.685 1.00 92.44 413 PRO A O 1
ATOM 3118 N N . ALA A 1 414 ? -2.542 6.699 44.255 1.00 90.88 414 ALA A N 1
ATOM 3119 C CA . ALA A 1 414 ? -1.949 7.955 44.700 1.00 90.88 414 ALA A CA 1
ATOM 3120 C C . ALA A 1 414 ? -0.720 8.336 43.861 1.00 90.88 414 ALA A C 1
ATOM 3122 O O . ALA A 1 414 ? 0.020 7.478 43.377 1.00 90.88 414 ALA A O 1
ATOM 3123 N N . ALA A 1 415 ? -0.500 9.639 43.694 1.00 89.81 415 ALA A N 1
ATOM 3124 C CA . ALA A 1 415 ? 0.715 10.199 43.119 1.00 89.81 415 ALA A CA 1
ATOM 3125 C C . ALA A 1 415 ? 1.908 10.027 44.077 1.00 89.81 415 ALA A C 1
ATOM 3127 O O . ALA A 1 415 ? 1.752 9.699 45.253 1.00 89.81 415 ALA A O 1
ATOM 3128 N N . ALA A 1 416 ? 3.119 10.311 43.588 1.00 88.19 416 ALA A N 1
ATOM 3129 C CA . ALA A 1 416 ? 4.343 10.224 44.390 1.00 88.19 416 ALA A CA 1
ATOM 3130 C C . ALA A 1 416 ? 4.340 11.141 45.634 1.00 88.19 416 ALA A C 1
ATOM 3132 O O . ALA A 1 416 ? 5.076 10.883 46.583 1.00 88.19 416 ALA A O 1
ATOM 3133 N N . ASP A 1 417 ? 3.517 12.195 45.643 1.00 87.69 417 ASP A N 1
ATOM 3134 C CA . ASP A 1 417 ? 3.336 13.112 46.775 1.00 87.69 417 ASP A CA 1
ATOM 3135 C C . ASP A 1 417 ? 2.215 12.682 47.746 1.00 87.69 417 ASP A C 1
ATOM 3137 O O . ASP A 1 417 ? 1.854 13.443 48.644 1.00 87.69 417 ASP A O 1
ATOM 3141 N N . GLY A 1 418 ? 1.659 11.478 47.573 1.00 86.00 418 GLY A N 1
ATOM 3142 C CA . GLY A 1 418 ? 0.611 10.908 48.422 1.00 86.00 418 GLY A CA 1
ATOM 3143 C C . GLY A 1 418 ? -0.798 11.441 48.149 1.00 86.00 418 GLY A C 1
ATOM 3144 O O . GLY A 1 418 ? -1.736 11.057 48.844 1.00 86.00 418 GLY A O 1
ATOM 3145 N N . LYS A 1 419 ? -0.987 12.316 47.153 1.00 91.19 419 LYS A N 1
ATOM 3146 C CA . LYS A 1 419 ? -2.321 12.799 46.766 1.00 91.19 419 LYS A CA 1
ATOM 3147 C C . LYS A 1 419 ? -3.051 11.774 45.909 1.00 91.19 419 LYS A C 1
ATOM 3149 O O . LYS A 1 419 ? -2.441 11.120 45.069 1.00 91.19 419 LYS A O 1
ATOM 3154 N N . ALA A 1 420 ? -4.368 11.689 46.075 1.00 93.25 420 ALA A N 1
ATOM 3155 C CA . ALA A 1 420 ? -5.227 10.857 45.246 1.00 93.25 420 ALA A CA 1
ATOM 3156 C C . ALA A 1 420 ? -5.113 11.272 43.773 1.00 93.25 420 ALA A C 1
ATOM 3158 O O . ALA A 1 420 ? -5.195 12.460 43.446 1.00 93.25 420 ALA A O 1
ATOM 3159 N N . LEU A 1 421 ? -4.932 10.291 42.891 1.00 94.12 421 LEU A N 1
ATOM 3160 C 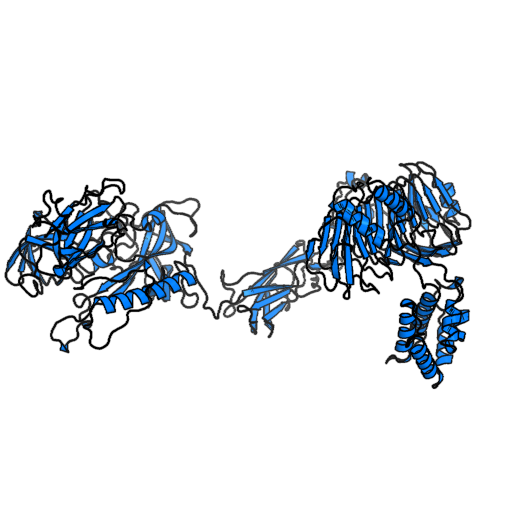CA . LEU A 1 421 ? -4.972 10.505 41.450 1.00 94.12 421 LEU A CA 1
ATOM 3161 C C . LEU A 1 421 ? -6.414 10.717 40.991 1.00 94.12 421 LEU A C 1
ATOM 3163 O O . LEU A 1 421 ? -7.341 10.116 41.528 1.00 94.12 421 LEU A O 1
ATOM 3167 N N . PHE A 1 422 ? -6.597 11.549 39.971 1.00 94.12 422 PHE A N 1
ATOM 3168 C CA . PHE A 1 422 ? -7.885 11.694 39.302 1.00 94.12 422 PHE A CA 1
ATOM 3169 C C . PHE A 1 422 ? -7.960 10.686 38.160 1.00 94.12 422 PHE A C 1
ATOM 3171 O O . PHE A 1 422 ? -7.147 10.724 37.237 1.00 94.12 422 PHE A O 1
ATOM 3178 N N . MET A 1 423 ? -8.905 9.757 38.256 1.00 92.25 423 MET A N 1
ATOM 3179 C CA . MET A 1 423 ? -9.047 8.629 37.344 1.00 92.25 423 MET A CA 1
ATOM 3180 C C . MET A 1 423 ? -10.260 8.815 36.437 1.00 92.25 423 MET A C 1
ATOM 3182 O O . MET A 1 423 ? -11.305 9.304 36.871 1.00 92.25 423 MET A O 1
ATOM 3186 N N . ALA A 1 424 ? -10.122 8.395 35.180 1.00 92.50 424 ALA A N 1
ATOM 3187 C CA . ALA A 1 424 ? -11.245 8.235 34.257 1.00 92.50 424 ALA A CA 1
ATOM 3188 C C . ALA A 1 424 ? -12.255 7.205 34.808 1.00 92.50 424 ALA A C 1
ATOM 3190 O O . ALA A 1 424 ? -11.864 6.379 35.641 1.00 92.50 424 ALA A O 1
ATOM 3191 N N . PRO A 1 425 ? -13.536 7.256 34.398 1.00 91.75 425 PRO A N 1
ATOM 3192 C CA . PRO A 1 425 ? -14.516 6.255 34.808 1.00 91.75 425 PRO A CA 1
ATOM 3193 C C . PRO A 1 425 ? -14.066 4.855 34.394 1.00 91.75 425 PRO A C 1
ATOM 3195 O O . PRO A 1 425 ? -13.532 4.664 33.303 1.00 91.75 425 PRO A O 1
ATOM 3198 N N . GLU A 1 426 ? -14.313 3.874 35.261 1.00 87.25 426 GLU A N 1
ATOM 3199 C CA . GLU A 1 426 ? -14.163 2.458 34.911 1.00 87.25 426 GLU A CA 1
ATOM 3200 C C . GLU A 1 426 ? -15.154 2.102 33.801 1.00 87.25 426 GLU A C 1
ATOM 3202 O O . GLU A 1 426 ? -14.765 1.480 32.817 1.00 87.25 426 GLU A O 1
ATOM 3207 N N . GLY A 1 427 ? -16.395 2.595 33.947 1.00 68.56 427 GLY A N 1
ATOM 3208 C CA . GLY A 1 427 ? -17.414 2.697 32.902 1.00 68.56 427 GLY A CA 1
ATOM 3209 C C . GLY A 1 427 ? -17.771 1.391 32.187 1.00 68.56 427 GLY A C 1
ATOM 3210 O O . GLY A 1 427 ? -17.214 0.324 32.416 1.00 68.56 427 GLY A O 1
ATOM 3211 N N . THR A 1 428 ? -18.756 1.459 31.294 1.00 68.50 428 THR A N 1
ATOM 3212 C CA . THR A 1 428 ? -18.953 0.375 30.324 1.00 68.50 428 THR A CA 1
ATOM 3213 C C . THR A 1 428 ? -18.175 0.746 29.070 1.00 68.50 428 THR A C 1
ATOM 3215 O O . THR A 1 428 ? -18.493 1.756 28.443 1.00 68.50 428 THR A O 1
ATOM 3218 N N . LEU A 1 429 ? -17.169 -0.051 28.699 1.00 71.12 429 LEU A N 1
ATOM 3219 C CA . LEU A 1 429 ? -16.460 0.105 27.426 1.00 71.12 429 LEU A CA 1
ATOM 3220 C C . LEU A 1 429 ? -17.477 0.066 26.278 1.00 71.12 429 LEU A C 1
ATOM 3222 O O . LEU A 1 429 ? -18.099 -0.965 26.023 1.00 71.12 429 LEU A O 1
ATOM 3226 N N . ARG A 1 430 ? -17.661 1.213 25.619 1.00 86.00 430 ARG A N 1
ATOM 3227 C CA . ARG A 1 430 ? -18.484 1.368 24.418 1.00 86.00 430 ARG A CA 1
ATOM 3228 C C . ARG A 1 430 ? -17.572 1.574 23.227 1.00 86.00 430 ARG A C 1
ATOM 3230 O O . ARG A 1 430 ? -16.746 2.487 23.235 1.00 86.00 430 ARG A O 1
ATOM 3237 N N . ALA A 1 431 ? -17.730 0.747 22.205 1.00 91.06 431 ALA A N 1
ATOM 3238 C CA . ALA A 1 431 ? -17.040 0.924 20.938 1.00 91.06 431 ALA A CA 1
ATOM 3239 C C . ALA A 1 431 ? -18.040 1.256 19.831 1.00 91.06 431 ALA A C 1
ATOM 3241 O O . ALA A 1 431 ? -19.167 0.763 19.831 1.00 91.06 431 ALA A O 1
ATOM 3242 N N . PHE A 1 432 ? -17.612 2.111 18.904 1.00 92.94 432 PHE A N 1
ATOM 3243 C CA . PHE A 1 432 ? -18.441 2.680 17.845 1.00 92.94 432 PHE A CA 1
ATOM 3244 C C . PHE A 1 432 ? -17.756 2.495 16.494 1.00 92.94 432 PHE A C 1
ATOM 3246 O O . PHE A 1 432 ? -16.551 2.716 16.385 1.00 92.94 432 PHE A O 1
ATOM 3253 N N . GLY A 1 433 ? -18.513 2.131 15.459 1.00 94.06 433 GLY A N 1
ATOM 3254 C CA . GLY A 1 433 ? -17.985 1.965 14.103 1.00 94.06 433 GLY A CA 1
ATOM 3255 C C . GLY A 1 433 ? -19.007 2.345 13.043 1.00 94.06 433 GLY A C 1
ATOM 3256 O O . GLY A 1 433 ? -20.159 1.920 13.111 1.00 94.06 433 GLY A O 1
ATOM 3257 N N . LYS A 1 434 ? -18.607 3.144 12.048 1.00 94.62 434 LYS A N 1
ATOM 3258 C CA . LYS A 1 434 ? -19.472 3.449 10.898 1.00 94.62 434 LYS A CA 1
ATOM 3259 C C . LYS A 1 434 ? -19.645 2.184 10.054 1.00 94.62 434 LYS A C 1
ATOM 3261 O O . LYS A 1 434 ? -18.660 1.526 9.735 1.00 94.62 434 LYS A O 1
ATOM 3266 N N . LEU A 1 435 ? -20.878 1.872 9.662 1.00 95.19 435 LEU A N 1
ATOM 3267 C CA . LEU A 1 435 ? -21.185 0.750 8.771 1.00 95.19 435 LEU A CA 1
ATOM 3268 C C . LEU A 1 435 ? -21.582 1.214 7.373 1.00 95.19 435 LEU A C 1
ATOM 3270 O O . LEU A 1 435 ? -21.167 0.604 6.398 1.00 95.19 435 LEU A O 1
ATOM 3274 N N . ALA A 1 436 ? -22.365 2.285 7.256 1.00 95.75 436 ALA A N 1
ATOM 3275 C CA . ALA A 1 436 ? -22.789 2.820 5.964 1.00 95.75 436 ALA A CA 1
ATOM 3276 C C . ALA A 1 436 ? -23.295 4.261 6.091 1.00 95.75 436 ALA A C 1
ATOM 3278 O O . ALA A 1 436 ? -23.660 4.720 7.178 1.00 95.75 436 ALA A O 1
ATOM 3279 N N . LEU A 1 437 ? -23.374 4.950 4.956 1.00 96.00 437 LEU A N 1
ATOM 3280 C CA . LEU A 1 437 ? -24.081 6.221 4.822 1.00 96.00 437 LEU A CA 1
ATOM 3281 C C . LEU A 1 437 ? -25.381 6.008 4.056 1.00 96.00 437 LEU A C 1
ATOM 3283 O O . LEU A 1 437 ? -25.404 5.321 3.035 1.00 96.00 437 LEU A O 1
ATOM 3287 N N . PHE A 1 438 ? -26.455 6.634 4.526 1.00 95.62 438 PHE A N 1
ATOM 3288 C CA . PHE A 1 438 ? -27.759 6.605 3.874 1.00 95.62 438 PHE A CA 1
ATOM 3289 C C . PHE A 1 438 ? -28.295 8.017 3.653 1.00 95.62 438 PHE A C 1
ATOM 3291 O O . PHE A 1 438 ? -28.103 8.892 4.492 1.00 95.62 438 PHE A O 1
ATOM 3298 N N . ALA A 1 439 ? -29.017 8.226 2.555 1.00 94.00 439 ALA A N 1
ATOM 3299 C CA . ALA A 1 439 ? -29.893 9.379 2.380 1.00 94.00 439 ALA A CA 1
ATOM 3300 C C . ALA A 1 439 ? -31.349 8.956 2.591 1.00 94.00 439 ALA A C 1
ATOM 3302 O O . ALA A 1 439 ? -31.774 7.913 2.081 1.00 94.00 439 ALA A O 1
ATOM 3303 N N . CYS A 1 440 ? -32.102 9.788 3.307 1.00 92.56 440 CYS A N 1
ATOM 3304 C CA . CYS A 1 440 ? -33.549 9.694 3.437 1.00 92.56 440 CYS A CA 1
ATOM 3305 C C . CYS A 1 440 ? -34.198 10.892 2.736 1.00 92.56 440 CYS A C 1
ATOM 3307 O O . CYS A 1 440 ? -33.819 12.037 2.990 1.00 92.56 440 CYS A O 1
ATOM 3309 N N . SER A 1 441 ? -35.170 10.633 1.861 1.00 91.50 441 SER A N 1
ATOM 3310 C CA . SER A 1 441 ? -36.032 11.671 1.285 1.00 91.50 441 SER A CA 1
ATOM 3311 C C . SER A 1 441 ? -37.468 11.170 1.199 1.00 91.50 441 SER A C 1
ATOM 3313 O O . SER A 1 441 ? -37.729 10.111 0.624 1.00 91.50 441 SER A O 1
ATOM 3315 N N . GLY A 1 442 ? -38.403 11.892 1.816 1.00 86.56 442 GLY A N 1
ATOM 3316 C CA . GLY A 1 442 ? -39.813 11.501 1.873 1.00 86.56 442 GLY A CA 1
ATOM 3317 C C . GLY A 1 442 ? -40.042 10.139 2.539 1.00 86.56 442 GLY A C 1
ATOM 3318 O O . GLY A 1 442 ? -40.967 9.423 2.162 1.00 86.56 442 GLY A O 1
ATOM 3319 N N . GLY A 1 443 ? -39.176 9.745 3.482 1.00 84.81 443 GLY A N 1
ATOM 3320 C CA . GLY A 1 443 ? -39.208 8.432 4.139 1.00 84.81 443 GLY A CA 1
ATOM 3321 C C . GLY A 1 443 ? -38.647 7.270 3.305 1.00 84.81 443 GLY A C 1
ATOM 3322 O O . GLY A 1 443 ? -38.737 6.118 3.734 1.00 84.81 443 GLY A O 1
ATOM 3323 N N . VAL A 1 444 ? -38.074 7.545 2.128 1.00 90.44 444 VAL A N 1
ATOM 3324 C CA . VAL A 1 444 ? -37.418 6.547 1.273 1.00 90.44 444 VAL A CA 1
ATOM 3325 C C . VAL A 1 444 ? -35.912 6.570 1.510 1.00 90.44 444 VAL A C 1
ATOM 3327 O O . VAL A 1 444 ? -35.276 7.619 1.408 1.00 90.44 444 VAL A O 1
ATOM 3330 N N . TRP A 1 445 ? -35.344 5.397 1.787 1.00 93.75 445 TRP A N 1
ATOM 3331 C CA . TRP A 1 445 ? -33.921 5.215 2.060 1.00 93.75 445 TRP A CA 1
ATOM 3332 C C . TRP A 1 445 ? -33.134 4.864 0.796 1.00 93.75 445 TRP A C 1
ATOM 3334 O O . TRP A 1 445 ? -33.584 4.078 -0.037 1.00 93.75 445 TRP A O 1
ATOM 3344 N N . SER A 1 446 ? -31.918 5.391 0.681 1.00 94.06 446 SER A N 1
ATOM 3345 C CA . SER A 1 446 ? -30.940 5.008 -0.344 1.00 94.06 446 SER A CA 1
ATOM 3346 C C . SER A 1 446 ? -29.546 4.895 0.274 1.00 94.06 446 SER A C 1
ATOM 3348 O O . SER A 1 446 ? -29.143 5.766 1.045 1.00 94.06 446 SER A O 1
ATOM 3350 N N . LYS A 1 447 ? -28.822 3.803 -0.014 1.00 94.69 447 LYS A N 1
ATOM 3351 C CA . LYS A 1 447 ? -27.434 3.614 0.445 1.00 94.69 447 LYS A CA 1
ATOM 3352 C C . LYS A 1 447 ? -26.532 4.525 -0.388 1.00 94.69 447 LYS A C 1
ATOM 3354 O O . LYS A 1 447 ? -26.538 4.421 -1.612 1.00 94.69 447 LYS A O 1
ATOM 3359 N N . LEU A 1 448 ? -25.801 5.415 0.273 1.00 92.62 448 LEU A N 1
ATOM 3360 C CA . LEU A 1 448 ? -24.828 6.308 -0.356 1.00 92.62 448 LEU A CA 1
ATOM 3361 C C . LEU A 1 448 ? -23.446 5.659 -0.425 1.00 92.62 448 LEU A C 1
ATOM 3363 O O . LEU A 1 448 ? -22.787 5.749 -1.454 1.00 92.62 448 LEU A O 1
ATOM 3367 N N . ASP A 1 449 ? -23.018 5.020 0.666 1.00 91.50 449 ASP A N 1
ATOM 3368 C CA . ASP A 1 449 ? -21.664 4.479 0.805 1.00 91.50 449 ASP A CA 1
ATOM 3369 C C . ASP A 1 449 ? -21.632 3.312 1.813 1.00 91.50 449 ASP A C 1
ATOM 3371 O O . ASP A 1 449 ? -22.472 3.253 2.718 1.00 91.50 449 ASP A O 1
ATOM 3375 N N . ASP A 1 450 ? -20.683 2.383 1.665 1.00 91.69 450 ASP A N 1
ATOM 3376 C CA . ASP A 1 450 ? -20.415 1.291 2.620 1.00 91.69 450 ASP A CA 1
ATOM 3377 C C . ASP A 1 450 ? -19.127 1.602 3.387 1.00 91.69 450 ASP A C 1
ATOM 3379 O O . ASP A 1 450 ? -18.052 1.706 2.803 1.00 91.69 450 ASP A O 1
ATOM 3383 N N . CYS A 1 451 ? -19.238 1.765 4.704 1.00 92.06 451 CYS A N 1
ATOM 3384 C CA . CYS A 1 451 ? -18.129 2.198 5.552 1.00 92.06 451 CYS A CA 1
ATOM 3385 C C . CYS A 1 451 ? -17.378 1.037 6.206 1.00 92.06 451 CYS A C 1
ATOM 3387 O O . CYS A 1 451 ? -16.441 1.280 6.970 1.00 92.06 451 CYS A O 1
ATOM 3389 N N . ARG A 1 452 ? -17.781 -0.215 5.963 1.00 91.50 452 ARG A N 1
ATOM 3390 C CA . ARG A 1 452 ? -17.130 -1.373 6.578 1.00 91.50 452 ARG A CA 1
ATOM 3391 C C . ARG A 1 452 ? -15.732 -1.563 6.000 1.00 91.50 452 ARG A C 1
ATOM 3393 O O . ARG A 1 452 ? -15.555 -1.711 4.793 1.00 91.50 452 ARG A O 1
ATOM 3400 N N . ALA A 1 453 ? -14.738 -1.668 6.875 1.00 88.25 453 ALA A N 1
ATOM 3401 C CA . ALA A 1 453 ? -13.417 -2.143 6.489 1.00 88.25 453 ALA A CA 1
ATOM 3402 C C . ALA A 1 453 ? -13.440 -3.677 6.406 1.00 88.25 453 ALA A C 1
ATOM 3404 O O . ALA A 1 453 ? -13.377 -4.380 7.417 1.00 88.25 453 ALA A O 1
ATOM 3405 N N . VAL A 1 454 ? -13.598 -4.207 5.194 1.00 88.12 454 VAL A N 1
ATOM 3406 C CA . VAL A 1 454 ? -13.626 -5.655 4.959 1.00 88.12 454 VAL A CA 1
ATOM 3407 C C . VAL A 1 454 ? -12.212 -6.208 4.784 1.00 88.12 454 VAL A C 1
ATOM 3409 O O . VAL A 1 454 ? -11.396 -5.618 4.080 1.00 88.12 454 VAL A O 1
ATOM 3412 N N . PHE A 1 455 ? -11.916 -7.361 5.388 1.00 82.19 455 PHE A N 1
ATOM 3413 C CA . PHE A 1 455 ? -10.604 -8.006 5.269 1.00 82.19 455 PHE A CA 1
ATOM 3414 C C . PHE A 1 455 ? -10.720 -9.470 4.816 1.00 82.19 455 PHE A C 1
ATOM 3416 O O . PHE A 1 455 ? -11.582 -10.209 5.303 1.00 82.19 455 PHE A O 1
ATOM 3423 N N . PRO A 1 456 ? -9.873 -9.940 3.883 1.00 77.44 456 PRO A N 1
ATOM 3424 C CA . PRO A 1 456 ? -9.794 -11.358 3.549 1.00 77.44 456 PRO A CA 1
ATOM 3425 C C . PRO A 1 456 ? -9.067 -12.136 4.657 1.00 77.44 456 PRO A C 1
ATOM 3427 O O . PRO A 1 456 ? -8.280 -11.581 5.420 1.00 77.44 456 PRO A O 1
ATOM 3430 N N . THR A 1 457 ? -9.278 -13.452 4.732 1.00 75.00 457 THR A N 1
ATOM 3431 C CA . THR A 1 457 ? -8.465 -14.295 5.631 1.00 75.00 457 THR A CA 1
ATOM 3432 C C . THR A 1 457 ? -6.985 -14.264 5.222 1.00 75.00 457 THR A C 1
ATOM 3434 O O . THR A 1 457 ? -6.680 -14.055 4.049 1.00 75.00 457 THR A O 1
ATOM 3437 N N . LEU A 1 458 ? -6.054 -14.557 6.144 1.00 71.25 458 LEU A N 1
ATOM 3438 C CA . LEU A 1 458 ? -4.610 -14.615 5.835 1.00 71.25 458 LEU A CA 1
ATOM 3439 C C . LEU A 1 458 ? -4.294 -15.534 4.639 1.00 71.25 458 LEU A C 1
ATOM 3441 O O . LEU A 1 458 ? -3.470 -15.212 3.790 1.00 71.25 458 LEU A O 1
ATOM 3445 N N . SER A 1 459 ? -5.004 -16.660 4.517 1.00 66.25 459 SER A N 1
ATOM 3446 C CA . SER A 1 459 ? -4.861 -17.588 3.383 1.00 66.25 459 SER A CA 1
ATOM 3447 C C . SER A 1 459 ? -5.355 -17.032 2.037 1.00 66.25 459 SER A C 1
ATOM 3449 O O . SER A 1 459 ? -5.019 -17.572 0.986 1.00 66.25 459 SER A O 1
ATOM 3451 N N . GLN A 1 460 ? -6.143 -15.957 2.064 1.00 70.69 460 GLN A N 1
ATOM 3452 C CA . GLN A 1 460 ? -6.767 -15.306 0.912 1.00 70.69 460 GLN A CA 1
ATOM 3453 C C . GLN A 1 460 ? -6.154 -13.934 0.593 1.00 70.69 460 GLN A C 1
ATOM 3455 O O . GLN A 1 460 ? -6.675 -13.243 -0.284 1.00 70.69 460 GLN A O 1
ATOM 3460 N N . LEU A 1 461 ? -5.059 -13.544 1.259 1.00 74.94 461 LEU A N 1
ATOM 3461 C CA . LEU A 1 461 ? -4.248 -12.367 0.916 1.00 74.94 461 LEU A CA 1
ATOM 3462 C C . LEU A 1 461 ? -3.427 -12.628 -0.357 1.00 74.94 461 LEU A C 1
ATOM 3464 O O . LEU A 1 461 ? -2.198 -12.611 -0.363 1.00 74.94 461 LEU A O 1
ATOM 3468 N N . THR A 1 462 ? -4.128 -12.922 -1.448 1.00 82.19 462 THR A N 1
ATOM 3469 C CA . THR A 1 462 ? -3.546 -13.083 -2.775 1.00 82.19 462 THR A CA 1
ATOM 3470 C C . THR A 1 462 ? -3.502 -11.732 -3.471 1.00 82.19 462 THR A C 1
ATOM 3472 O O . THR A 1 462 ? -4.546 -11.105 -3.637 1.00 82.19 462 THR A O 1
ATOM 3475 N N . ASN A 1 463 ? -2.327 -11.312 -3.920 1.00 85.81 463 ASN A N 1
ATOM 3476 C CA . ASN A 1 463 ? -2.138 -10.071 -4.660 1.00 85.81 463 ASN A CA 1
ATOM 3477 C C . ASN A 1 463 ? -1.803 -10.349 -6.122 1.00 85.81 463 ASN A C 1
ATOM 3479 O O . ASN A 1 463 ? -1.129 -11.330 -6.442 1.00 85.81 463 ASN A O 1
ATOM 3483 N N . LEU A 1 464 ? -2.290 -9.457 -6.986 1.00 91.56 464 LEU A N 1
ATOM 3484 C CA . LEU A 1 464 ? -1.955 -9.403 -8.401 1.00 91.56 464 LEU A CA 1
ATOM 3485 C C . LEU A 1 464 ? -0.802 -8.409 -8.593 1.00 91.56 464 LEU A C 1
ATOM 3487 O O . LEU A 1 464 ? -0.904 -7.253 -8.179 1.00 91.56 464 LEU A O 1
ATOM 3491 N N . PHE A 1 465 ? 0.280 -8.864 -9.213 1.00 92.94 465 PHE A N 1
ATOM 3492 C CA . PHE A 1 465 ? 1.496 -8.098 -9.462 1.00 92.94 465 PHE A CA 1
ATOM 3493 C C . PHE A 1 465 ? 1.739 -7.954 -10.961 1.00 92.94 465 PHE A C 1
ATOM 3495 O O . PHE A 1 465 ? 1.487 -8.881 -11.733 1.00 92.94 465 PHE A O 1
ATOM 3502 N N . TYR A 1 466 ? 2.258 -6.798 -11.366 1.00 94.06 466 TYR A N 1
ATOM 3503 C CA . TYR A 1 466 ? 2.771 -6.595 -12.716 1.00 94.06 466 TYR A CA 1
ATOM 3504 C C . TYR A 1 466 ? 4.054 -7.411 -12.920 1.00 94.06 466 TYR A C 1
ATOM 3506 O O . TYR A 1 466 ? 4.915 -7.428 -12.039 1.00 94.06 466 TYR A O 1
ATOM 3514 N N . VAL A 1 467 ? 4.179 -8.067 -14.076 1.00 95.12 467 VAL A N 1
ATOM 3515 C CA . VAL A 1 467 ? 5.397 -8.795 -14.468 1.00 95.12 467 VAL A CA 1
ATOM 3516 C C . VAL A 1 467 ? 6.034 -8.148 -15.693 1.00 95.12 467 VAL A C 1
ATOM 3518 O O . VAL A 1 467 ? 7.214 -7.807 -15.656 1.00 95.12 467 VAL A O 1
ATOM 3521 N N . GLY A 1 468 ? 5.271 -7.949 -16.771 1.00 91.38 468 GLY A N 1
ATOM 3522 C CA . GLY A 1 468 ? 5.834 -7.470 -18.032 1.00 91.38 468 GLY A CA 1
ATOM 3523 C C . GLY A 1 468 ? 4.806 -7.279 -19.145 1.00 91.38 468 GLY A C 1
ATOM 3524 O O . GLY A 1 468 ? 3.648 -7.670 -19.017 1.00 91.38 468 GLY A O 1
ATOM 3525 N N . GLY A 1 469 ? 5.249 -6.689 -20.258 1.00 90.88 469 GLY A N 1
ATOM 3526 C CA . GLY A 1 469 ? 4.447 -6.527 -21.478 1.00 90.88 469 GLY A CA 1
ATOM 3527 C C . GLY A 1 469 ? 3.761 -5.167 -21.649 1.00 90.88 469 GLY A C 1
ATOM 3528 O O . GLY A 1 469 ? 3.056 -4.985 -22.637 1.00 90.88 469 GLY A O 1
ATOM 3529 N N . ASP A 1 470 ? 3.966 -4.210 -20.743 1.00 92.00 470 ASP A N 1
ATOM 3530 C CA . ASP A 1 470 ? 3.402 -2.857 -20.864 1.00 92.00 470 ASP A CA 1
ATOM 3531 C C . ASP A 1 470 ? 4.192 -1.941 -21.822 1.00 92.00 470 ASP A C 1
ATOM 3533 O O . ASP A 1 470 ? 5.360 -2.205 -22.124 1.00 92.00 470 ASP A O 1
ATOM 3537 N N . GLY A 1 471 ? 3.566 -0.859 -22.297 1.00 90.94 471 GLY A N 1
ATOM 3538 C CA . GLY A 1 471 ? 4.222 0.217 -23.050 1.00 90.94 471 GLY A CA 1
ATOM 3539 C C . GLY A 1 471 ? 4.672 -0.152 -24.466 1.00 90.94 471 GLY A C 1
ATOM 3540 O O . GLY A 1 471 ? 5.538 0.512 -25.038 1.00 90.94 471 GLY A O 1
ATOM 3541 N N . GLN A 1 472 ? 4.122 -1.222 -25.043 1.00 93.81 472 GLN A N 1
ATOM 3542 C CA . GLN A 1 472 ? 4.528 -1.702 -26.364 1.00 93.81 472 GLN A CA 1
ATOM 3543 C C . GLN A 1 472 ? 3.984 -0.807 -27.489 1.00 93.81 472 GLN A C 1
ATOM 3545 O O . GLN A 1 472 ? 2.860 -0.308 -27.431 1.00 93.81 472 GLN A O 1
ATOM 3550 N N . SER A 1 473 ? 4.776 -0.633 -28.548 1.00 91.12 473 SER A N 1
ATOM 3551 C CA . SER A 1 473 ? 4.419 0.163 -29.725 1.00 91.12 473 SER A CA 1
ATOM 3552 C C . SER A 1 473 ? 4.547 -0.689 -30.985 1.00 91.12 473 SER A C 1
ATOM 3554 O O . SER A 1 473 ? 5.568 -1.353 -31.169 1.00 91.12 473 SER A O 1
ATOM 3556 N N . VAL A 1 474 ? 3.527 -0.685 -31.846 1.00 91.50 474 VAL A N 1
ATOM 3557 C CA . VAL A 1 474 ? 3.509 -1.463 -33.098 1.00 91.50 474 VAL A CA 1
ATOM 3558 C C . VAL A 1 474 ? 3.098 -0.608 -34.290 1.00 91.50 474 VAL A C 1
ATOM 3560 O O . VAL A 1 474 ? 2.345 0.354 -34.157 1.00 91.50 474 VAL A O 1
ATOM 3563 N N . LEU A 1 475 ? 3.611 -0.957 -35.469 1.00 88.38 475 LEU A N 1
ATOM 3564 C CA . LEU A 1 475 ? 3.295 -0.271 -36.720 1.00 88.38 475 LEU A CA 1
ATOM 3565 C C . LEU A 1 475 ? 2.004 -0.858 -37.318 1.00 88.38 475 LEU A C 1
ATOM 3567 O O . LEU A 1 475 ? 1.968 -2.064 -37.573 1.00 88.38 475 LEU A O 1
ATOM 3571 N N . PRO A 1 476 ? 0.953 -0.052 -37.557 1.00 83.69 476 PRO A N 1
ATOM 3572 C CA . PRO A 1 476 ? -0.222 -0.514 -38.283 1.00 83.69 476 PRO A CA 1
ATOM 3573 C C . PRO A 1 476 ? 0.105 -0.754 -39.761 1.00 83.69 476 PRO A C 1
ATOM 3575 O O . PRO A 1 476 ? 0.797 0.044 -40.397 1.00 83.69 476 PRO A O 1
ATOM 3578 N N . ASP A 1 477 ? -0.446 -1.826 -40.332 1.00 78.69 477 ASP A N 1
ATOM 3579 C CA . ASP A 1 477 ? -0.383 -2.058 -41.773 1.00 78.69 477 ASP A CA 1
ATOM 3580 C C . ASP A 1 477 ? -1.425 -1.182 -42.484 1.00 78.69 477 ASP A C 1
ATOM 3582 O O . ASP A 1 477 ? -2.622 -1.478 -42.515 1.00 78.69 477 ASP A O 1
ATOM 3586 N N . SER A 1 478 ? -0.961 -0.068 -43.047 1.00 71.25 478 SER A N 1
ATOM 3587 C CA . SER A 1 478 ? -1.803 0.868 -43.801 1.00 71.25 478 SER A CA 1
ATOM 3588 C C . SER A 1 478 ? -2.328 0.295 -45.125 1.00 71.25 478 SER A C 1
ATOM 3590 O O . SER A 1 478 ? -3.305 0.819 -45.661 1.00 71.25 478 SER A O 1
ATOM 3592 N N . LEU A 1 479 ? -1.742 -0.796 -45.633 1.00 74.00 479 LEU A N 1
ATOM 3593 C CA . LEU A 1 479 ? -2.205 -1.505 -46.831 1.00 74.00 479 LEU A CA 1
ATOM 3594 C C . LEU A 1 479 ? -3.275 -2.560 -46.506 1.00 74.00 479 LEU A C 1
ATOM 3596 O O . LEU A 1 479 ? -3.980 -3.012 -47.410 1.00 74.00 479 LEU A O 1
ATOM 3600 N N . ASN A 1 480 ? -3.440 -2.912 -45.228 1.00 75.00 480 ASN A N 1
ATOM 3601 C CA . ASN A 1 480 ? -4.484 -3.808 -44.739 1.00 75.00 480 ASN A CA 1
ATOM 3602 C C . ASN A 1 480 ? -5.148 -3.267 -43.453 1.00 75.00 480 ASN A C 1
ATOM 3604 O O . ASN A 1 480 ? -4.947 -3.794 -42.356 1.00 75.00 480 ASN A O 1
ATOM 3608 N N . PRO A 1 481 ? -5.992 -2.226 -43.561 1.00 66.62 481 PRO A N 1
ATOM 3609 C CA . PRO A 1 481 ? -6.581 -1.562 -42.399 1.00 66.62 481 PRO A CA 1
ATOM 3610 C C . PRO A 1 481 ? -7.560 -2.428 -41.590 1.00 66.62 481 PRO A C 1
ATOM 3612 O O . PRO A 1 481 ? -7.942 -2.046 -40.490 1.00 66.62 481 PRO A O 1
ATOM 3615 N N . ALA A 1 482 ? -7.967 -3.594 -42.102 1.00 68.19 482 ALA A N 1
ATOM 3616 C CA . ALA A 1 482 ? -8.879 -4.502 -41.409 1.00 68.19 482 ALA A CA 1
ATOM 3617 C C . ALA A 1 482 ? -8.173 -5.483 -40.450 1.00 68.19 482 ALA A C 1
ATOM 3619 O O . ALA A 1 482 ? -8.855 -6.177 -39.695 1.00 68.19 482 ALA A O 1
ATOM 3620 N N . SER A 1 483 ? -6.838 -5.585 -40.476 1.00 78.69 483 SER A N 1
ATOM 3621 C CA . SER A 1 483 ? -6.101 -6.532 -39.629 1.00 78.69 483 SER A CA 1
ATOM 3622 C C . SER A 1 483 ? -5.610 -5.904 -38.326 1.00 78.69 483 SER A C 1
ATOM 3624 O O . SER A 1 483 ? -4.936 -4.874 -38.341 1.00 78.69 483 SER A O 1
ATOM 3626 N N . ASN A 1 484 ? -5.883 -6.575 -37.203 1.00 87.38 484 ASN A N 1
ATOM 3627 C CA . ASN A 1 484 ? -5.248 -6.267 -35.923 1.00 87.38 484 ASN A CA 1
ATOM 3628 C C . ASN A 1 484 ? -3.752 -6.622 -35.970 1.00 87.38 484 ASN A C 1
ATOM 3630 O O . ASN A 1 484 ? -3.371 -7.612 -36.599 1.00 87.38 484 ASN A O 1
ATOM 3634 N N . VAL A 1 485 ? -2.917 -5.864 -35.259 1.00 89.56 485 VAL A N 1
ATOM 3635 C CA . VAL A 1 485 ? -1.459 -6.071 -35.218 1.00 89.56 485 VAL A CA 1
ATOM 3636 C C . VAL A 1 485 ? -1.042 -6.617 -33.857 1.00 89.56 485 VAL A C 1
ATOM 3638 O O . VAL A 1 485 ? -1.278 -5.981 -32.832 1.00 89.56 485 VAL A O 1
ATOM 3641 N N . ALA A 1 486 ? -0.437 -7.805 -33.841 1.00 91.31 486 ALA A N 1
ATOM 3642 C CA . ALA A 1 486 ? -0.010 -8.477 -32.616 1.00 91.31 486 ALA A CA 1
ATOM 3643 C C . ALA A 1 486 ? 1.137 -7.736 -31.917 1.00 91.31 486 ALA A C 1
ATOM 3645 O O . ALA A 1 486 ? 2.103 -7.323 -32.561 1.00 91.31 486 ALA A O 1
ATOM 3646 N N . LEU A 1 487 ? 1.054 -7.618 -30.590 1.00 93.69 487 LEU A N 1
ATOM 3647 C CA . LEU A 1 487 ? 2.167 -7.128 -29.785 1.00 93.69 487 LEU A CA 1
ATOM 3648 C C . LEU A 1 487 ? 3.324 -8.148 -29.763 1.00 93.69 487 LEU A C 1
ATOM 3650 O O . LEU A 1 487 ? 3.067 -9.353 -29.679 1.00 93.69 487 LEU A O 1
ATOM 3654 N N . PRO A 1 488 ? 4.594 -7.694 -29.796 1.00 91.31 488 PRO A N 1
ATOM 3655 C CA . PRO A 1 488 ? 5.765 -8.576 -29.774 1.00 91.31 488 PRO A CA 1
ATOM 3656 C C . PRO A 1 488 ? 5.892 -9.450 -28.521 1.00 91.31 488 PRO A C 1
ATOM 3658 O O . PRO A 1 488 ? 6.453 -10.543 -28.591 1.00 91.31 488 PRO A O 1
ATOM 3661 N N . LYS A 1 489 ? 5.407 -8.971 -27.370 1.00 94.75 489 LYS A N 1
ATOM 3662 C CA . LYS A 1 489 ? 5.421 -9.698 -26.095 1.00 94.75 489 LYS A CA 1
ATOM 3663 C C . LYS A 1 489 ? 4.005 -9.823 -25.523 1.00 94.75 489 LYS A C 1
ATOM 3665 O O . LYS A 1 489 ? 3.204 -8.898 -25.680 1.00 94.75 489 LYS A O 1
ATOM 3670 N N . PRO A 1 490 ? 3.676 -10.937 -24.846 1.00 95.44 490 PRO A N 1
ATOM 3671 C CA . PRO A 1 490 ? 2.417 -11.051 -24.122 1.00 95.44 490 PRO A CA 1
ATOM 3672 C C . PRO A 1 490 ? 2.383 -10.086 -22.931 1.00 95.44 490 PRO A C 1
ATOM 3674 O O . PRO A 1 490 ? 3.423 -9.659 -22.429 1.00 95.44 490 PRO A O 1
ATOM 3677 N N . LEU A 1 491 ? 1.177 -9.775 -22.467 1.00 96.81 491 LEU A N 1
ATOM 3678 C CA . LEU A 1 491 ? 0.965 -9.120 -21.181 1.00 96.81 491 LEU A CA 1
ATOM 3679 C C . LEU A 1 491 ? 1.081 -10.173 -20.083 1.00 96.81 491 LEU A C 1
ATOM 3681 O O . LEU A 1 491 ? 0.460 -11.233 -20.192 1.00 96.81 491 LEU A O 1
ATOM 3685 N N . GLU A 1 492 ? 1.845 -9.886 -19.035 1.00 97.19 492 GLU A N 1
ATOM 3686 C CA . GLU A 1 492 ? 2.131 -10.829 -17.957 1.00 97.19 492 GLU A CA 1
ATOM 3687 C C . GLU A 1 492 ? 1.838 -10.222 -16.585 1.00 97.19 492 GLU A C 1
ATOM 3689 O O . GLU A 1 492 ? 2.241 -9.100 -16.256 1.00 97.19 492 GLU A O 1
ATOM 3694 N N . VAL A 1 493 ? 1.161 -11.012 -15.756 1.00 96.69 493 VAL A N 1
ATOM 3695 C CA . VAL A 1 493 ? 0.855 -10.704 -14.356 1.00 96.69 493 VAL A CA 1
ATOM 3696 C C . VAL A 1 493 ? 1.104 -11.922 -13.479 1.00 96.69 493 VAL A C 1
ATOM 3698 O O . VAL A 1 493 ? 1.069 -13.063 -13.937 1.00 96.69 493 VAL A O 1
ATOM 3701 N N . ALA A 1 494 ? 1.332 -11.681 -12.197 1.00 95.25 494 ALA A N 1
ATOM 3702 C CA . ALA A 1 494 ? 1.674 -12.688 -11.207 1.00 95.25 494 ALA A CA 1
ATOM 3703 C C . ALA A 1 494 ? 0.662 -12.689 -10.055 1.00 95.25 494 ALA A C 1
ATOM 3705 O O . ALA A 1 494 ? 0.281 -11.627 -9.572 1.00 95.25 494 ALA A O 1
ATOM 3706 N N . VAL A 1 495 ? 0.253 -13.867 -9.580 1.00 93.56 495 VAL A N 1
ATOM 3707 C CA . VAL A 1 495 ? -0.619 -14.034 -8.407 1.00 93.56 495 VAL A CA 1
ATOM 3708 C C . VAL A 1 495 ? 0.148 -14.733 -7.295 1.00 93.56 495 VAL A C 1
ATOM 3710 O O . VAL A 1 495 ? 0.589 -15.873 -7.451 1.00 93.56 495 VAL A O 1
ATOM 3713 N N . PHE A 1 496 ? 0.297 -14.047 -6.165 1.00 90.75 496 PHE A N 1
ATOM 3714 C CA . PHE A 1 496 ? 1.078 -14.522 -5.022 1.00 90.75 496 PHE A CA 1
ATOM 3715 C C . PHE A 1 496 ? 0.303 -14.340 -3.720 1.00 90.75 496 PHE A C 1
ATOM 3717 O O . PHE A 1 496 ? -0.397 -13.345 -3.551 1.00 90.75 496 PHE A O 1
ATOM 3724 N N . ASN A 1 497 ? 0.464 -15.275 -2.783 1.00 85.44 497 ASN A N 1
ATOM 3725 C CA . ASN A 1 497 ? 0.108 -15.094 -1.377 1.00 85.44 497 ASN A CA 1
ATOM 3726 C C . ASN A 1 497 ? 1.401 -14.865 -0.582 1.00 85.44 497 ASN A C 1
ATOM 3728 O O . ASN A 1 497 ? 2.181 -15.795 -0.358 1.00 85.44 497 ASN A O 1
ATOM 3732 N N . GLY A 1 498 ? 1.672 -13.610 -0.220 1.00 80.50 498 GLY A N 1
ATOM 3733 C CA . GLY A 1 498 ? 2.983 -13.210 0.291 1.00 80.50 498 GLY A CA 1
ATOM 3734 C C . GLY A 1 498 ? 4.083 -13.507 -0.735 1.00 80.50 498 GLY A C 1
ATOM 3735 O O . GLY A 1 498 ? 4.050 -12.989 -1.845 1.00 80.50 498 GLY A O 1
ATOM 3736 N N . GLN A 1 499 ? 5.040 -14.365 -0.374 1.00 80.44 499 GLN A N 1
ATOM 3737 C CA . GLN A 1 499 ? 6.125 -14.811 -1.264 1.00 80.44 499 GLN A CA 1
ATOM 3738 C C . GLN A 1 499 ? 5.804 -16.096 -2.050 1.00 80.44 499 GLN A C 1
ATOM 3740 O O . GLN A 1 499 ? 6.631 -16.561 -2.831 1.00 80.44 499 GLN A O 1
ATOM 3745 N N . PHE A 1 500 ? 4.637 -16.708 -1.825 1.00 86.69 500 PHE A N 1
ATOM 3746 C CA . PHE A 1 500 ? 4.299 -18.009 -2.397 1.00 86.69 500 PHE A CA 1
ATOM 3747 C C . PHE A 1 500 ? 3.465 -17.848 -3.678 1.00 86.69 500 PHE A C 1
ATOM 3749 O O . PHE A 1 500 ? 2.393 -17.237 -3.620 1.00 86.69 500 PHE A O 1
ATOM 3756 N N . PRO A 1 501 ? 3.909 -18.396 -4.825 1.00 91.50 501 PRO A N 1
ATOM 3757 C CA . PRO A 1 501 ? 3.148 -18.333 -6.068 1.00 91.50 501 PRO A CA 1
ATOM 3758 C C . PRO A 1 501 ? 1.855 -19.149 -5.967 1.00 91.50 501 PRO A C 1
ATOM 3760 O O . PRO A 1 501 ? 1.837 -20.247 -5.406 1.00 91.50 501 PRO A O 1
ATOM 3763 N N . VAL A 1 502 ? 0.768 -18.627 -6.537 1.00 91.25 502 VAL A N 1
ATOM 3764 C CA . VAL A 1 502 ? -0.538 -19.298 -6.562 1.00 91.25 502 VAL A CA 1
ATOM 3765 C C . VAL A 1 502 ? -0.786 -19.863 -7.953 1.00 91.25 502 VAL A C 1
ATOM 3767 O O . VAL A 1 502 ? -0.983 -19.110 -8.905 1.00 91.25 502 VAL A O 1
ATOM 3770 N N . ALA A 1 503 ? -0.806 -21.188 -8.072 1.00 92.25 503 ALA A N 1
ATOM 3771 C CA . ALA A 1 503 ? -1.113 -21.879 -9.322 1.00 92.25 503 ALA A CA 1
ATOM 3772 C C . ALA A 1 503 ? -2.627 -21.966 -9.582 1.00 92.25 503 ALA A C 1
ATOM 3774 O O . ALA A 1 503 ? -3.419 -22.049 -8.642 1.00 92.25 503 ALA A O 1
ATOM 3775 N N . ASN A 1 504 ? -3.019 -22.024 -10.858 1.00 91.75 504 ASN A N 1
ATOM 3776 C CA . ASN A 1 504 ? -4.404 -22.177 -11.326 1.00 91.75 504 ASN A CA 1
ATOM 3777 C C . ASN A 1 504 ? -5.367 -21.044 -10.916 1.00 91.75 504 ASN A C 1
ATOM 3779 O O . ASN A 1 504 ? -6.587 -21.203 -10.994 1.00 91.75 504 ASN A O 1
ATOM 3783 N N . ALA A 1 505 ? -4.848 -19.888 -10.505 1.00 91.38 505 ALA A N 1
ATOM 3784 C CA . ALA A 1 505 ? -5.650 -18.691 -10.294 1.00 91.38 505 ALA A CA 1
ATOM 3785 C C . ALA A 1 505 ? -6.097 -18.126 -11.650 1.00 91.38 505 ALA A C 1
ATOM 3787 O O . ALA A 1 505 ? -5.318 -18.096 -12.599 1.00 91.38 505 ALA A O 1
ATOM 3788 N N . SER A 1 506 ? -7.353 -17.691 -11.756 1.00 94.69 506 SER A N 1
ATOM 3789 C CA . SER A 1 506 ? -7.917 -17.168 -13.007 1.00 94.69 506 SER A CA 1
ATOM 3790 C C . SER A 1 506 ? -7.814 -15.648 -13.053 1.00 94.69 506 SER A C 1
ATOM 3792 O O . SER A 1 506 ? -8.348 -14.972 -12.177 1.00 94.69 506 SER A O 1
ATOM 3794 N N . VAL A 1 507 ? -7.171 -15.101 -14.081 1.00 94.94 507 VAL A N 1
ATOM 3795 C CA . VAL A 1 507 ? -7.045 -13.657 -14.301 1.00 94.94 507 VAL A CA 1
ATOM 3796 C C . VAL A 1 507 ? -7.788 -13.272 -15.572 1.00 94.94 507 VAL A C 1
ATOM 3798 O O . VAL A 1 507 ? -7.532 -13.832 -16.635 1.00 94.94 507 VAL A O 1
ATOM 3801 N N . SER A 1 508 ? -8.709 -12.318 -15.460 1.00 94.88 508 SER A N 1
ATOM 3802 C CA . SER A 1 508 ? -9.418 -11.736 -16.597 1.00 94.88 508 SER A CA 1
ATOM 3803 C C . SER A 1 508 ? -8.635 -10.563 -17.155 1.00 94.88 508 SER A C 1
ATOM 3805 O O . SER A 1 508 ? -8.306 -9.639 -16.417 1.00 94.88 508 SER A O 1
ATOM 3807 N N . PHE A 1 509 ? -8.420 -10.573 -18.461 1.00 96.19 509 PHE A N 1
ATOM 3808 C CA . PHE A 1 509 ? -7.897 -9.460 -19.236 1.00 96.19 509 PHE A CA 1
ATOM 3809 C C . PHE A 1 509 ? -9.028 -8.892 -20.083 1.00 96.19 509 PHE A C 1
ATOM 3811 O O . PHE A 1 509 ? -9.748 -9.649 -20.738 1.00 96.19 509 PHE A O 1
ATOM 3818 N N . VAL A 1 510 ? -9.196 -7.574 -20.057 1.00 96.00 510 VAL A N 1
ATOM 3819 C CA . VAL A 1 510 ? -10.204 -6.865 -20.851 1.00 96.00 510 VAL A CA 1
ATOM 3820 C C . VAL A 1 510 ? -9.527 -5.721 -21.582 1.00 96.00 510 VAL A C 1
ATOM 3822 O O . VAL A 1 510 ? -8.943 -4.849 -20.941 1.00 96.00 510 VAL A O 1
ATOM 3825 N N . VAL A 1 511 ? -9.605 -5.728 -22.910 1.00 95.69 511 VAL A N 1
ATOM 3826 C CA . VAL A 1 511 ? -9.034 -4.684 -23.769 1.00 95.69 511 VAL A CA 1
ATOM 3827 C C . VAL A 1 511 ? -10.108 -3.709 -24.225 1.00 95.69 511 VAL A C 1
ATOM 3829 O O . VAL A 1 511 ? -11.266 -4.088 -24.408 1.00 95.69 511 VAL A O 1
ATOM 3832 N N . THR A 1 512 ? -9.727 -2.453 -24.443 1.00 93.88 512 THR A N 1
ATOM 3833 C CA . THR A 1 512 ? -10.626 -1.452 -25.034 1.00 93.88 512 THR A CA 1
ATOM 3834 C C . THR A 1 512 ? -10.930 -1.762 -26.493 1.00 93.88 512 THR A C 1
ATOM 3836 O O . THR A 1 512 ? -12.064 -1.596 -26.933 1.00 93.88 512 THR A O 1
ATOM 3839 N N . GLU A 1 513 ? -9.917 -2.214 -27.237 1.00 91.56 513 GLU A N 1
ATOM 3840 C CA . GLU A 1 513 ? -9.970 -2.494 -28.671 1.00 91.56 513 GLU A CA 1
ATOM 3841 C C . GLU A 1 513 ? -8.984 -3.612 -29.052 1.00 91.56 513 GLU A C 1
ATOM 3843 O O . GLU A 1 513 ? -8.144 -4.045 -28.254 1.00 91.56 513 GLU A O 1
ATOM 3848 N N . GLY A 1 514 ? -9.094 -4.089 -30.292 1.00 91.50 514 GLY A N 1
ATOM 3849 C CA . GLY A 1 514 ? -8.249 -5.150 -30.820 1.00 91.50 514 GLY A CA 1
ATOM 3850 C C . GLY A 1 514 ? -8.795 -6.535 -30.506 1.00 91.50 514 GLY A C 1
ATOM 3851 O O . GLY A 1 514 ? -10.004 -6.762 -30.542 1.00 91.50 514 GLY A O 1
ATOM 3852 N N . ALA A 1 515 ? -7.903 -7.486 -30.252 1.00 93.75 515 ALA A N 1
ATOM 3853 C CA . ALA A 1 515 ? -8.282 -8.844 -29.886 1.00 93.75 515 ALA A CA 1
ATOM 3854 C C . ALA A 1 515 ? -7.261 -9.476 -28.939 1.00 93.75 515 ALA A C 1
ATOM 3856 O O . ALA A 1 515 ? -6.048 -9.363 -29.137 1.00 93.75 515 ALA A O 1
ATOM 3857 N N . LEU A 1 516 ? -7.767 -10.182 -27.934 1.00 94.12 516 LEU A N 1
ATOM 3858 C CA . LEU A 1 516 ? -7.000 -11.083 -27.081 1.00 94.12 516 LEU A CA 1
ATOM 3859 C C . LEU A 1 516 ? -6.987 -12.502 -27.670 1.00 94.12 516 LEU A C 1
ATOM 3861 O O . LEU A 1 516 ? -7.667 -12.800 -28.659 1.00 94.12 516 LEU A O 1
ATOM 3865 N N . ALA A 1 517 ? -6.218 -13.400 -27.051 1.00 83.44 517 ALA A N 1
ATOM 3866 C CA . ALA A 1 517 ? -6.212 -14.820 -27.394 1.00 83.44 517 ALA A CA 1
ATOM 3867 C C . ALA A 1 517 ? -7.650 -15.390 -27.435 1.00 83.44 517 ALA A C 1
ATOM 3869 O O . ALA A 1 517 ? -8.380 -15.321 -26.450 1.00 83.44 517 ALA A O 1
ATOM 3870 N N . GLY A 1 518 ? -8.060 -15.930 -28.590 1.00 76.25 518 GLY A N 1
ATOM 3871 C CA . GLY A 1 518 ? -9.434 -16.396 -28.844 1.00 76.25 518 GLY A CA 1
ATOM 3872 C C . GLY A 1 518 ? -10.312 -15.436 -29.662 1.00 76.25 518 GLY A C 1
ATOM 3873 O O . GLY A 1 518 ? -11.418 -15.814 -30.037 1.00 76.25 518 GLY A O 1
ATOM 3874 N N . GLY A 1 519 ? -9.821 -14.234 -29.994 1.00 81.31 519 GLY A N 1
ATOM 3875 C CA . GLY A 1 519 ? -10.444 -13.320 -30.964 1.00 81.31 519 GLY A CA 1
ATOM 3876 C C . GLY A 1 519 ? -11.441 -12.305 -30.391 1.00 81.31 519 GLY A C 1
ATOM 3877 O O . GLY A 1 519 ? -12.045 -11.566 -31.162 1.00 81.31 519 GLY A O 1
ATOM 3878 N N . GLY A 1 520 ? -11.625 -12.257 -29.067 1.00 90.06 520 GLY A N 1
ATOM 3879 C CA . GLY A 1 520 ? -12.535 -11.325 -28.386 1.00 90.06 520 GLY A CA 1
ATOM 3880 C C . GLY A 1 520 ? -11.827 -10.188 -27.639 1.00 90.06 520 GLY A C 1
ATOM 3881 O O . GLY A 1 520 ? -10.601 -10.156 -27.548 1.00 90.06 520 GLY A O 1
ATOM 3882 N N . LEU A 1 521 ? -12.615 -9.274 -27.059 1.00 94.38 521 LEU A N 1
ATOM 3883 C CA . LEU A 1 521 ? -12.127 -8.178 -26.200 1.00 94.38 521 LEU A CA 1
ATOM 3884 C C . LEU A 1 521 ? -11.828 -8.617 -24.756 1.00 94.38 521 LEU A C 1
ATOM 3886 O O . LEU A 1 521 ? -11.292 -7.843 -23.968 1.00 94.38 521 LEU A O 1
ATOM 3890 N N . SER A 1 522 ? -12.185 -9.847 -24.391 1.00 93.81 522 SER A N 1
ATOM 3891 C CA . SER A 1 522 ? -11.901 -10.418 -23.080 1.00 93.81 522 SER A CA 1
ATOM 3892 C C . SER A 1 522 ? -11.301 -11.812 -23.212 1.00 93.81 522 SER A C 1
ATOM 3894 O O . SER A 1 522 ? -11.659 -12.581 -24.105 1.00 93.81 522 SER A O 1
ATOM 3896 N N . ALA A 1 523 ? -10.377 -12.133 -22.312 1.00 94.88 523 ALA A N 1
ATOM 3897 C CA . ALA A 1 523 ? -9.797 -13.462 -22.189 1.00 94.88 523 ALA A CA 1
ATOM 3898 C C . ALA A 1 523 ? -9.477 -13.758 -20.723 1.00 94.88 523 ALA A C 1
ATOM 3900 O O . ALA A 1 523 ? -9.138 -12.858 -19.956 1.00 94.88 523 ALA A O 1
ATOM 3901 N N . ILE A 1 524 ? -9.571 -15.029 -20.338 1.00 94.75 524 ILE A N 1
ATOM 3902 C CA . ILE A 1 524 ? -9.190 -15.495 -19.004 1.00 94.75 524 ILE A CA 1
ATOM 3903 C C . ILE A 1 524 ? -7.945 -16.359 -19.152 1.00 94.75 524 ILE A C 1
ATOM 3905 O O . ILE A 1 524 ? -7.956 -17.334 -19.902 1.00 94.75 524 ILE A O 1
ATOM 3909 N N . ALA A 1 525 ? -6.889 -16.011 -18.423 1.00 94.75 525 ALA A N 1
ATOM 3910 C CA . ALA A 1 525 ? -5.664 -16.794 -18.356 1.00 94.75 525 ALA A CA 1
ATOM 3911 C C . ALA A 1 525 ? -5.496 -17.382 -16.951 1.00 94.75 525 ALA A C 1
ATOM 3913 O O . ALA A 1 525 ? -5.775 -16.723 -15.947 1.00 94.75 525 ALA A O 1
ATOM 3914 N N . THR A 1 526 ? -5.048 -18.633 -16.874 1.00 96.25 526 THR A N 1
ATOM 3915 C CA . THR A 1 526 ? -4.772 -19.316 -15.605 1.00 96.25 526 THR A CA 1
ATOM 3916 C C . THR A 1 526 ? -3.296 -19.229 -15.259 1.00 96.25 526 THR A C 1
ATOM 3918 O O . THR A 1 526 ? -2.447 -19.444 -16.125 1.00 96.25 526 THR A O 1
ATOM 3921 N N . THR A 1 527 ? -2.975 -18.965 -13.995 1.00 95.94 527 THR A N 1
ATOM 3922 C CA . THR A 1 527 ? -1.584 -18.905 -13.547 1.00 95.94 527 THR A CA 1
ATOM 3923 C C . THR A 1 527 ? -0.898 -20.270 -13.590 1.00 95.94 527 THR A C 1
ATOM 3925 O O . THR A 1 527 ? -1.477 -21.304 -13.249 1.00 95.94 527 THR A O 1
ATOM 3928 N N . THR A 1 528 ? 0.374 -20.266 -13.978 1.00 95.94 528 THR A N 1
ATOM 3929 C CA . THR A 1 528 ? 1.266 -21.434 -13.953 1.00 95.94 528 THR A CA 1
ATOM 3930 C C . THR A 1 528 ? 1.707 -21.789 -12.526 1.00 95.94 528 THR A C 1
ATOM 3932 O O . THR A 1 528 ? 1.371 -21.098 -11.565 1.00 95.94 528 THR A O 1
ATOM 3935 N N . ALA A 1 529 ? 2.521 -22.841 -12.367 1.00 93.81 529 ALA A N 1
ATOM 3936 C CA . ALA A 1 529 ? 3.131 -23.202 -11.079 1.00 93.81 529 ALA A CA 1
ATOM 3937 C C . ALA A 1 529 ? 3.978 -22.071 -10.455 1.00 93.81 529 ALA A C 1
ATOM 3939 O O . ALA A 1 529 ? 4.103 -22.002 -9.236 1.00 93.81 529 ALA A O 1
ATOM 3940 N N . ASN A 1 530 ? 4.501 -21.158 -11.281 1.00 93.44 530 ASN A N 1
ATOM 3941 C CA . ASN A 1 530 ? 5.252 -19.979 -10.840 1.00 93.44 530 ASN A CA 1
ATOM 3942 C C . ASN A 1 530 ? 4.344 -18.778 -10.517 1.00 93.44 530 ASN A C 1
ATOM 3944 O O . ASN A 1 530 ? 4.838 -17.682 -10.274 1.00 93.44 530 ASN A O 1
ATOM 3948 N N . GLY A 1 531 ? 3.019 -18.952 -10.551 1.00 94.38 531 GLY A N 1
ATOM 3949 C CA . GLY A 1 531 ? 2.051 -17.895 -10.268 1.00 94.38 531 GLY A CA 1
ATOM 3950 C C . GLY A 1 531 ? 1.835 -16.911 -11.419 1.00 94.38 531 GLY A C 1
ATOM 3951 O O . GLY A 1 531 ? 1.104 -15.947 -11.238 1.00 94.38 531 GLY A O 1
ATOM 3952 N N . ILE A 1 532 ? 2.425 -17.133 -12.598 1.00 96.88 532 ILE A N 1
ATOM 3953 C CA . ILE A 1 532 ? 2.351 -16.201 -13.738 1.00 96.88 532 ILE A CA 1
ATOM 3954 C C . ILE A 1 532 ? 1.193 -16.572 -14.664 1.00 96.88 532 ILE A C 1
ATOM 3956 O O . ILE A 1 532 ? 1.095 -17.729 -15.078 1.00 96.88 532 ILE A O 1
ATOM 3960 N N . ALA A 1 533 ? 0.360 -15.592 -15.008 1.00 96.94 533 ALA A N 1
ATOM 3961 C CA . ALA A 1 533 ? -0.660 -15.641 -16.052 1.00 96.94 533 ALA A CA 1
ATOM 3962 C C . ALA A 1 533 ? -0.263 -14.699 -17.200 1.00 96.94 533 ALA A C 1
ATOM 3964 O O . ALA A 1 533 ? 0.163 -13.569 -16.952 1.00 96.94 533 ALA A O 1
ATOM 3965 N N . SER A 1 534 ? -0.420 -15.150 -18.446 1.00 96.31 534 SER A N 1
ATOM 3966 C CA . SER A 1 534 ? -0.043 -14.380 -19.635 1.00 96.31 534 SER A CA 1
ATOM 3967 C C . SER A 1 534 ? -1.122 -14.403 -20.717 1.00 96.31 534 SER A C 1
ATOM 3969 O O . SER A 1 534 ? -1.846 -15.390 -20.868 1.00 96.31 534 SER A O 1
ATOM 3971 N N . VAL A 1 535 ? -1.241 -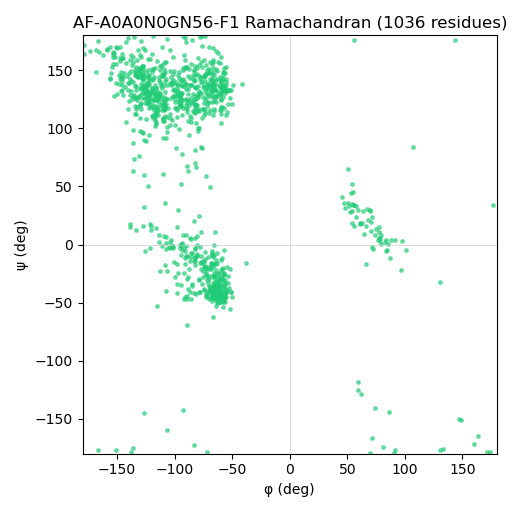13.310 -21.479 1.00 96.19 535 VAL A N 1
ATOM 3972 C CA . VAL A 1 535 ? -2.148 -13.222 -22.633 1.00 96.19 535 VAL A CA 1
ATOM 3973 C C . VAL A 1 535 ? -1.504 -12.469 -23.796 1.00 96.19 535 VAL A C 1
ATOM 3975 O O . VAL A 1 535 ? -0.847 -11.445 -23.613 1.00 96.19 535 VAL A O 1
ATOM 3978 N N . SER A 1 536 ? -1.707 -12.961 -25.017 1.00 95.44 536 SER A N 1
ATOM 3979 C CA . SER A 1 536 ? -1.347 -12.233 -26.236 1.00 95.44 536 SER A CA 1
ATOM 3980 C C . SER A 1 536 ? -2.435 -11.224 -26.592 1.00 95.44 536 SER A C 1
ATOM 3982 O O . SER A 1 536 ? -3.621 -11.558 -26.581 1.00 95.44 536 SER A O 1
ATOM 3984 N N . TRP A 1 537 ? -2.024 -10.013 -26.958 1.00 95.81 537 TRP A N 1
ATOM 3985 C CA . TRP A 1 537 ? -2.914 -8.935 -27.376 1.00 95.81 537 TRP A CA 1
ATOM 3986 C C . TRP A 1 537 ? -2.499 -8.414 -28.751 1.00 95.81 537 TRP A C 1
ATOM 3988 O O . TRP A 1 537 ? -1.314 -8.229 -29.021 1.00 95.81 537 TRP A O 1
ATOM 3998 N N . SER A 1 538 ? -3.476 -8.215 -29.632 1.00 94.00 538 SER A N 1
ATOM 3999 C CA . SER A 1 538 ? -3.306 -7.545 -30.921 1.00 94.00 538 SER A CA 1
ATOM 4000 C C . SER A 1 538 ? -4.107 -6.252 -30.934 1.00 94.00 538 SER A C 1
ATOM 4002 O O . SER A 1 538 ? -5.299 -6.292 -30.633 1.00 94.00 538 SER A O 1
ATOM 4004 N N . LEU A 1 539 ? -3.483 -5.133 -31.302 1.00 94.00 539 LEU A N 1
ATOM 4005 C CA . LEU A 1 539 ? -4.131 -3.821 -31.352 1.00 94.00 539 LEU A CA 1
ATOM 4006 C C . LEU A 1 539 ? -5.026 -3.708 -32.584 1.00 94.00 539 LEU A C 1
ATOM 4008 O O . LEU A 1 539 ? -4.643 -4.158 -33.666 1.00 94.00 539 LEU A O 1
ATOM 4012 N N . ALA A 1 540 ? -6.199 -3.092 -32.437 1.00 91.62 540 ALA A N 1
ATOM 4013 C CA . ALA A 1 540 ? -7.032 -2.753 -33.591 1.00 91.62 540 ALA A CA 1
ATOM 4014 C C . ALA A 1 540 ? -6.370 -1.638 -34.392 1.00 91.62 540 ALA A C 1
ATOM 4016 O O . ALA A 1 540 ? -5.928 -0.662 -33.798 1.00 91.62 540 ALA A O 1
ATOM 4017 N N . ASN A 1 541 ? -6.346 -1.736 -35.719 1.00 87.19 541 ASN A N 1
ATOM 4018 C CA . ASN A 1 541 ? -5.939 -0.621 -36.570 1.00 87.19 541 ASN A CA 1
ATOM 4019 C C . ASN A 1 541 ? -7.082 0.411 -36.653 1.00 87.19 541 ASN A C 1
ATOM 4021 O O . ASN A 1 541 ? -7.917 0.359 -37.555 1.00 87.19 541 ASN A O 1
ATOM 4025 N N . SER A 1 542 ? -7.180 1.294 -35.655 1.00 83.69 542 SER A N 1
ATOM 4026 C CA . SER A 1 542 ? -8.282 2.250 -35.495 1.00 83.69 542 SER A CA 1
ATOM 4027 C C . SER A 1 542 ? -7.784 3.683 -35.274 1.00 83.69 542 SER A C 1
ATOM 4029 O O . SER A 1 542 ? -6.588 3.944 -35.146 1.00 83.69 542 SER A O 1
ATOM 4031 N N . ALA A 1 543 ? -8.718 4.639 -35.213 1.00 82.38 543 ALA A N 1
ATOM 4032 C CA . ALA A 1 543 ? -8.407 6.025 -34.859 1.00 82.38 543 ALA A CA 1
ATOM 4033 C C . ALA A 1 543 ? -7.919 6.179 -33.404 1.00 82.38 543 ALA A C 1
ATOM 4035 O O . ALA A 1 543 ? -7.345 7.212 -33.055 1.00 82.38 543 ALA A O 1
ATOM 4036 N N . ASN A 1 544 ? -8.151 5.174 -32.554 1.00 87.81 544 ASN A N 1
ATOM 4037 C CA . ASN A 1 544 ? -7.687 5.164 -31.179 1.00 87.81 544 ASN A CA 1
ATOM 4038 C C . ASN A 1 544 ? -6.271 4.582 -31.104 1.00 87.81 544 ASN A C 1
ATOM 4040 O O . ASN A 1 544 ? -6.054 3.369 -31.049 1.00 87.81 544 ASN A O 1
ATOM 4044 N N . LEU A 1 545 ? -5.297 5.487 -31.136 1.00 89.19 545 LEU A N 1
ATOM 4045 C CA . LEU A 1 545 ? -3.887 5.139 -31.273 1.00 89.19 545 LEU A CA 1
ATOM 4046 C C . LEU A 1 545 ? -3.275 4.608 -29.978 1.00 89.19 545 LEU A C 1
ATOM 4048 O O . LEU A 1 545 ? -2.282 3.898 -30.050 1.00 89.19 545 LEU A O 1
ATOM 4052 N N . THR A 1 546 ? -3.866 4.893 -28.817 1.00 91.81 546 THR A N 1
ATOM 4053 C CA . THR A 1 546 ? -3.482 4.287 -27.539 1.00 91.81 546 THR A CA 1
ATOM 4054 C C . THR A 1 546 ? -4.630 3.432 -27.039 1.00 91.81 546 THR A C 1
ATOM 4056 O O . THR A 1 546 ? -5.702 3.932 -26.714 1.00 91.81 546 THR A O 1
ATOM 4059 N N . GLN A 1 547 ? -4.398 2.134 -26.945 1.00 94.25 547 GLN A N 1
ATOM 4060 C CA . GLN A 1 547 ? -5.381 1.182 -26.448 1.00 94.25 547 GLN A CA 1
ATOM 4061 C C . GLN A 1 547 ? -4.934 0.720 -25.066 1.00 94.25 547 GLN A C 1
ATOM 4063 O O . GLN A 1 547 ? -3.748 0.802 -24.723 1.00 94.25 547 GLN A O 1
ATOM 4068 N N . THR A 1 548 ? -5.872 0.247 -24.252 1.00 96.19 548 THR A N 1
ATOM 4069 C CA . THR A 1 548 ? -5.561 -0.230 -22.904 1.00 96.19 548 THR A CA 1
ATOM 4070 C C . THR A 1 548 ? -6.095 -1.631 -22.672 1.00 96.19 548 THR A C 1
ATOM 4072 O O . THR A 1 548 ? -7.068 -2.067 -23.290 1.00 96.19 548 THR A O 1
ATOM 4075 N N . CYS A 1 549 ? -5.431 -2.341 -21.767 1.00 96.19 549 CYS A N 1
ATOM 4076 C CA . CYS A 1 549 ? -5.860 -3.627 -21.248 1.00 96.19 549 CYS A CA 1
ATOM 4077 C C . CYS A 1 549 ? -5.877 -3.559 -19.723 1.00 96.19 549 CYS A C 1
ATOM 4079 O O . CYS A 1 549 ? -4.943 -3.042 -19.116 1.00 96.19 549 CYS A O 1
ATOM 4081 N N . VAL A 1 550 ? -6.920 -4.088 -19.093 1.00 96.62 550 VAL A N 1
ATOM 4082 C CA . VAL A 1 550 ? -7.009 -4.197 -17.635 1.00 96.62 550 VAL A CA 1
ATOM 4083 C C . VAL A 1 550 ? -6.993 -5.666 -17.252 1.00 96.62 550 VAL A C 1
ATOM 4085 O O . VAL A 1 550 ? -7.856 -6.432 -17.683 1.00 96.62 550 VAL A O 1
ATOM 4088 N N . ALA A 1 551 ? -6.027 -6.053 -16.421 1.00 96.12 551 ALA A N 1
ATOM 4089 C CA . ALA A 1 551 ? -5.979 -7.368 -15.799 1.00 96.12 551 ALA A CA 1
ATOM 4090 C C . ALA A 1 551 ? -6.581 -7.317 -14.390 1.00 96.12 551 ALA A C 1
ATOM 4092 O O . ALA A 1 551 ? -6.227 -6.462 -13.576 1.00 96.12 551 ALA A O 1
ATOM 4093 N N . THR A 1 552 ? -7.492 -8.243 -14.096 1.00 94.06 552 THR A N 1
ATOM 4094 C CA . THR A 1 552 ? -8.164 -8.378 -12.797 1.00 94.06 552 THR A CA 1
ATOM 4095 C C . THR A 1 552 ? -8.202 -9.841 -12.371 1.00 94.06 552 THR A C 1
ATOM 4097 O O . THR A 1 552 ? -8.645 -10.711 -13.123 1.00 94.06 552 THR A O 1
ATOM 4100 N N . LEU A 1 553 ? -7.758 -10.121 -11.145 1.00 92.44 553 LEU A N 1
ATOM 4101 C CA . LEU A 1 553 ? -7.854 -11.451 -10.548 1.00 92.44 553 LEU A CA 1
ATOM 4102 C C . LEU A 1 553 ? -9.324 -11.802 -10.258 1.00 92.44 553 LEU A C 1
ATOM 4104 O O . LEU A 1 553 ? -10.061 -10.999 -9.683 1.00 92.44 553 LEU A O 1
ATOM 4108 N N . LEU A 1 554 ? -9.750 -13.003 -10.648 1.00 88.88 554 LEU A N 1
ATOM 4109 C CA . LEU A 1 554 ? -11.110 -13.496 -10.442 1.00 88.88 554 LEU A CA 1
ATOM 4110 C C . LEU A 1 554 ? -11.207 -14.326 -9.160 1.00 88.88 554 LEU A C 1
ATOM 4112 O O . LEU A 1 554 ? -10.338 -15.148 -8.869 1.00 88.88 554 LEU A O 1
ATOM 4116 N N . ALA A 1 555 ? -12.317 -14.184 -8.438 1.00 80.44 555 ALA A N 1
ATOM 4117 C CA . ALA A 1 555 ? -12.715 -15.104 -7.376 1.00 80.44 555 ALA A CA 1
ATOM 4118 C C . ALA A 1 555 ? -13.991 -15.836 -7.803 1.00 80.44 555 ALA A C 1
ATOM 4120 O O . ALA A 1 555 ? -14.959 -15.207 -8.223 1.00 80.44 555 ALA A O 1
ATOM 4121 N N . SER A 1 556 ? -13.992 -17.170 -7.728 1.00 77.19 556 SER A N 1
ATOM 4122 C CA . SER A 1 556 ? -15.129 -18.005 -8.157 1.00 77.19 556 SER A CA 1
ATOM 4123 C C . SER A 1 556 ? -15.632 -17.691 -9.578 1.00 77.19 556 SER A C 1
ATOM 4125 O O . SER A 1 556 ? -16.823 -17.783 -9.859 1.00 77.19 556 SER A O 1
ATOM 4127 N N . GLY A 1 557 ? -14.720 -17.300 -10.475 1.00 77.38 557 GLY A N 1
ATOM 4128 C CA . GLY A 1 557 ? -15.028 -16.968 -11.869 1.00 77.38 557 GLY A CA 1
ATOM 4129 C C . GLY A 1 557 ? -15.539 -15.544 -12.118 1.00 77.38 557 GLY A C 1
ATOM 4130 O O . GLY A 1 557 ? -15.816 -15.223 -13.270 1.00 77.38 557 GLY A O 1
ATOM 4131 N N . ALA A 1 558 ? -15.629 -14.683 -11.096 1.00 78.44 558 ALA A N 1
ATOM 4132 C CA . ALA A 1 558 ? -16.090 -13.299 -11.233 1.00 78.44 558 ALA A CA 1
ATOM 4133 C C . ALA A 1 558 ? -15.070 -12.272 -10.687 1.00 78.44 558 ALA A C 1
ATOM 4135 O O . ALA A 1 558 ? -14.340 -12.575 -9.736 1.00 78.44 558 ALA A O 1
ATOM 4136 N N . PRO A 1 559 ? -14.999 -11.051 -11.257 1.00 78.69 559 PRO A N 1
ATOM 4137 C CA . PRO A 1 559 ? -14.244 -9.948 -10.667 1.00 78.69 559 PRO A CA 1
ATOM 4138 C C . PRO A 1 559 ? -14.846 -9.548 -9.316 1.00 78.69 559 PRO A C 1
ATOM 4140 O O . PRO A 1 559 ? -16.067 -9.496 -9.175 1.00 78.69 559 PRO A O 1
ATOM 4143 N N . VAL A 1 560 ? -14.002 -9.217 -8.337 1.00 70.75 560 VAL A N 1
ATOM 4144 C CA . VAL A 1 560 ? -14.454 -8.713 -7.030 1.00 70.75 560 VAL A CA 1
ATOM 4145 C C . VAL A 1 560 ? -13.928 -7.297 -6.835 1.00 70.75 560 VAL A C 1
ATOM 4147 O O . VAL A 1 560 ? -12.720 -7.098 -6.694 1.00 70.75 560 VAL A O 1
ATOM 4150 N N . SER A 1 561 ? -14.834 -6.316 -6.849 1.00 65.56 561 SER A N 1
ATOM 4151 C CA . SER A 1 561 ? -14.482 -4.901 -6.679 1.00 65.56 561 SER A CA 1
ATOM 4152 C C . SER A 1 561 ? -13.784 -4.666 -5.337 1.00 65.56 561 SER A C 1
ATOM 4154 O O . SER A 1 561 ? -14.198 -5.216 -4.319 1.00 65.56 561 SER A O 1
ATOM 4156 N N . GLY A 1 562 ? -12.704 -3.883 -5.342 1.00 62.91 562 GLY A N 1
ATOM 4157 C CA . GLY A 1 562 ? -11.960 -3.500 -4.135 1.00 62.91 562 GLY A CA 1
ATOM 4158 C C . GLY A 1 562 ? -11.132 -4.607 -3.466 1.00 62.91 562 GLY A C 1
ATOM 4159 O O . GLY A 1 562 ? -10.445 -4.320 -2.492 1.00 62.91 562 GLY A O 1
ATOM 4160 N N . LYS A 1 563 ? -11.158 -5.855 -3.964 1.00 69.12 563 LYS A N 1
ATOM 4161 C CA . LYS A 1 563 ? -10.428 -6.976 -3.340 1.00 69.12 563 LYS A CA 1
ATOM 4162 C C . LYS A 1 563 ? -8.992 -7.135 -3.839 1.00 69.12 563 LYS A C 1
ATOM 4164 O O . LYS A 1 563 ? -8.115 -7.503 -3.064 1.00 69.12 563 LYS A O 1
ATOM 4169 N N . TYR A 1 564 ? -8.764 -6.912 -5.131 1.00 80.56 564 TYR A N 1
ATOM 4170 C CA . TYR A 1 564 ? -7.474 -7.135 -5.784 1.00 80.56 564 TYR A CA 1
ATOM 4171 C C . TYR A 1 564 ? -7.064 -5.905 -6.588 1.00 80.56 564 TYR A C 1
ATOM 4173 O O . TYR A 1 564 ? -7.918 -5.230 -7.164 1.00 80.56 564 TYR A O 1
ATOM 4181 N N . ASN A 1 565 ? -5.756 -5.647 -6.666 1.00 82.94 565 ASN A N 1
ATOM 4182 C CA . ASN A 1 565 ? -5.215 -4.611 -7.542 1.00 82.94 565 ASN A CA 1
ATOM 4183 C C . ASN A 1 565 ? -5.614 -4.880 -8.999 1.00 82.94 565 ASN A C 1
ATOM 4185 O O . ASN A 1 565 ? -5.612 -6.028 -9.451 1.00 82.94 565 ASN A O 1
ATOM 4189 N N . GLN A 1 566 ? -5.913 -3.811 -9.733 1.00 91.62 566 GLN A N 1
ATOM 4190 C CA . GLN A 1 566 ? -6.051 -3.849 -11.184 1.00 91.62 566 GLN A CA 1
ATOM 4191 C C . GLN A 1 566 ? -4.721 -3.444 -11.809 1.00 91.62 566 GLN A C 1
ATOM 4193 O O . GLN A 1 566 ? -4.140 -2.426 -11.431 1.00 91.62 566 GLN A O 1
ATOM 4198 N N . ILE A 1 567 ? -4.229 -4.247 -12.749 1.00 95.25 567 ILE A N 1
ATOM 4199 C CA . ILE A 1 567 ? -3.024 -3.910 -13.510 1.00 95.25 567 ILE A CA 1
ATOM 4200 C C . ILE A 1 567 ? -3.473 -3.361 -14.856 1.00 95.25 567 ILE A C 1
ATOM 4202 O O . ILE A 1 567 ? -4.144 -4.052 -15.624 1.00 95.25 567 ILE A O 1
ATOM 4206 N N . HIS A 1 568 ? -3.127 -2.105 -15.107 1.00 95.44 568 HIS A N 1
ATOM 4207 C CA . HIS A 1 568 ? -3.412 -1.425 -16.358 1.00 95.44 568 HIS A CA 1
ATOM 4208 C C . HIS A 1 568 ? -2.197 -1.542 -17.264 1.00 95.44 568 HIS A C 1
ATOM 4210 O O . HIS A 1 568 ? -1.090 -1.210 -16.852 1.00 95.44 568 HIS A O 1
ATOM 4216 N N . PHE A 1 569 ? -2.434 -1.990 -18.486 1.00 96.44 569 PHE A N 1
ATOM 4217 C CA . PHE A 1 569 ? -1.466 -1.971 -19.564 1.00 96.44 569 PHE A CA 1
ATOM 4218 C C . PHE A 1 569 ? -1.916 -0.958 -20.610 1.00 96.44 569 PHE A C 1
ATOM 4220 O O . PHE A 1 569 ? -3.116 -0.819 -20.881 1.00 96.44 569 PHE A O 1
ATOM 4227 N N . ASN A 1 570 ? -0.962 -0.290 -21.235 1.00 95.75 570 ASN A N 1
ATOM 4228 C CA . ASN A 1 570 ? -1.141 0.491 -22.437 1.00 95.75 570 ASN A CA 1
ATOM 4229 C C . ASN A 1 570 ? -0.280 -0.068 -23.573 1.00 95.75 570 ASN A C 1
ATOM 4231 O O . ASN A 1 570 ? 0.774 -0.678 -23.392 1.00 95.75 570 ASN A O 1
ATOM 4235 N N . ALA A 1 571 ? -0.765 0.134 -24.785 1.00 94.56 571 ALA A N 1
ATOM 4236 C CA . ALA A 1 571 ? 0.013 -0.094 -25.985 1.00 94.56 571 ALA A CA 1
ATOM 4237 C C . ALA A 1 571 ? -0.479 0.853 -27.073 1.00 94.56 571 ALA A C 1
ATOM 4239 O O . ALA A 1 571 ? -1.623 1.320 -27.031 1.00 94.56 571 ALA A O 1
ATOM 4240 N N . GLN A 1 572 ? 0.389 1.164 -28.031 1.00 93.44 572 GLN A N 1
ATOM 4241 C CA . GLN A 1 572 ? 0.083 2.179 -29.030 1.00 93.44 572 GLN A CA 1
ATOM 4242 C C . GLN A 1 572 ? 0.403 1.769 -30.466 1.00 93.44 572 GLN A C 1
ATOM 4244 O O . GLN A 1 572 ? 1.355 1.037 -30.740 1.00 93.44 572 GLN A O 1
ATOM 4249 N N . LEU A 1 573 ? -0.397 2.299 -31.388 1.00 91.19 573 LEU A N 1
ATOM 4250 C CA . LEU A 1 573 ? -0.105 2.317 -32.811 1.00 91.19 573 LEU A CA 1
ATOM 4251 C C . LEU A 1 573 ? 0.852 3.468 -33.112 1.00 91.19 573 LEU A C 1
ATOM 4253 O O . LEU A 1 573 ? 0.532 4.639 -32.909 1.00 91.19 573 LEU A O 1
ATOM 4257 N N . SER A 1 574 ? 2.022 3.140 -33.643 1.00 90.06 574 SER A N 1
ATOM 4258 C CA . SER A 1 574 ? 2.981 4.137 -34.104 1.00 90.06 574 SER A CA 1
ATOM 4259 C C . SER A 1 574 ? 2.593 4.611 -35.504 1.00 90.06 574 SER A C 1
ATOM 4261 O O . SER A 1 574 ? 2.779 3.891 -36.483 1.00 90.06 574 SER A O 1
ATOM 4263 N N . VAL A 1 575 ? 2.023 5.817 -35.607 1.00 88.44 575 VAL A N 1
ATOM 4264 C CA . VAL A 1 575 ? 1.618 6.426 -36.886 1.00 88.44 575 VAL A CA 1
ATOM 4265 C C . VAL A 1 575 ? 2.350 7.736 -37.146 1.00 88.44 575 VAL A C 1
ATOM 4267 O O . VAL A 1 575 ? 2.528 8.563 -36.252 1.00 88.44 575 VAL A O 1
ATOM 4270 N N . ALA A 1 576 ? 2.711 7.971 -38.408 1.00 84.50 576 ALA A N 1
ATOM 4271 C CA . ALA A 1 576 ? 3.415 9.181 -38.830 1.00 84.50 576 ALA A CA 1
ATOM 4272 C C . ALA A 1 576 ? 2.608 10.476 -38.589 1.00 84.50 576 ALA A C 1
ATOM 4274 O O . ALA A 1 576 ? 3.198 11.543 -38.424 1.00 84.50 576 ALA A O 1
ATOM 4275 N N . ALA A 1 577 ? 1.273 10.402 -38.516 1.00 84.00 577 ALA A N 1
ATOM 4276 C CA . ALA A 1 577 ? 0.418 11.537 -38.163 1.00 84.00 577 ALA A CA 1
ATOM 4277 C C . ALA A 1 577 ? 0.632 12.060 -36.731 1.00 84.00 577 ALA A C 1
ATOM 4279 O O . ALA A 1 577 ? 0.300 13.211 -36.465 1.00 84.00 577 ALA A O 1
ATOM 4280 N N . GLN A 1 578 ? 1.172 11.252 -35.814 1.00 84.25 578 GLN A N 1
ATOM 4281 C CA . GLN A 1 578 ? 1.465 11.670 -34.436 1.00 84.25 578 GLN A CA 1
ATOM 4282 C C . GLN A 1 578 ? 2.940 11.989 -34.194 1.00 84.25 578 GLN A C 1
ATOM 4284 O O . GLN A 1 578 ? 3.307 12.437 -33.108 1.00 84.25 578 GLN A O 1
ATOM 4289 N N . VAL A 1 579 ? 3.791 11.800 -35.200 1.00 85.62 579 VAL A N 1
ATOM 4290 C CA . VAL A 1 579 ? 5.192 12.200 -35.111 1.00 85.62 579 VAL A CA 1
ATOM 4291 C C . VAL A 1 579 ? 5.277 13.681 -35.454 1.00 85.62 579 VAL A C 1
ATOM 4293 O O . VAL A 1 579 ? 4.974 14.088 -36.579 1.00 85.62 579 VAL A O 1
ATOM 4296 N N . ALA A 1 580 ? 5.657 14.484 -34.460 1.00 86.50 580 ALA A N 1
ATOM 4297 C CA . ALA A 1 580 ? 5.823 15.919 -34.622 1.00 86.50 580 ALA A CA 1
ATOM 4298 C C . ALA A 1 580 ? 6.884 16.219 -35.688 1.00 86.50 580 ALA A C 1
ATOM 4300 O O . ALA A 1 580 ? 7.964 15.630 -35.706 1.00 86.50 580 ALA A O 1
ATOM 4301 N N . TYR A 1 581 ? 6.565 17.164 -36.561 1.00 85.88 581 TYR A N 1
ATOM 4302 C CA . TYR A 1 581 ? 7.478 17.732 -37.540 1.00 85.88 581 TYR A CA 1
ATOM 4303 C C . TYR A 1 581 ? 7.631 19.219 -37.233 1.00 85.88 581 TYR A C 1
ATOM 4305 O O . TYR A 1 581 ? 6.629 19.915 -37.075 1.00 85.88 581 TYR A O 1
ATOM 4313 N N . ASP A 1 582 ? 8.870 19.702 -37.137 1.00 85.56 582 ASP A N 1
ATOM 4314 C CA . ASP A 1 582 ? 9.165 21.128 -36.996 1.00 85.56 582 ASP A CA 1
ATOM 4315 C C . ASP A 1 582 ? 9.285 21.768 -38.390 1.00 85.56 582 ASP A C 1
ATOM 4317 O O . ASP A 1 582 ? 10.287 21.550 -39.082 1.00 85.56 582 ASP A O 1
ATOM 4321 N N . PRO A 1 583 ? 8.294 22.564 -38.834 1.00 82.62 583 PRO A N 1
ATOM 4322 C CA . PRO A 1 583 ? 8.336 23.171 -40.151 1.00 82.62 583 PRO A CA 1
ATOM 4323 C C . PRO A 1 583 ? 9.208 24.424 -40.206 1.00 82.62 583 PRO A C 1
ATOM 4325 O O . PRO A 1 583 ? 9.315 24.987 -41.292 1.00 82.62 583 PRO A O 1
ATOM 4328 N N . ALA A 1 584 ? 9.834 24.879 -39.110 1.00 83.12 584 ALA A N 1
ATOM 4329 C CA . ALA A 1 584 ? 10.502 26.186 -39.031 1.00 83.12 584 ALA A CA 1
ATOM 4330 C C . ALA A 1 584 ? 11.542 26.433 -40.138 1.00 83.12 584 ALA A C 1
ATOM 4332 O O . ALA A 1 584 ? 11.778 27.576 -40.527 1.00 83.12 584 ALA A O 1
ATOM 4333 N N . LYS A 1 585 ? 12.144 25.366 -40.677 1.00 82.00 585 LYS A N 1
ATOM 4334 C CA . LYS A 1 585 ? 13.119 25.428 -41.780 1.00 82.00 585 LYS A CA 1
ATOM 4335 C C . LYS A 1 585 ? 12.518 25.222 -43.176 1.00 82.00 585 LYS A C 1
ATOM 4337 O O . LYS A 1 585 ? 13.246 25.270 -44.160 1.00 82.00 585 LYS A O 1
ATOM 4342 N N . CYS A 1 586 ? 11.212 24.995 -43.290 1.00 78.00 586 CYS A N 1
ATOM 4343 C CA . CYS A 1 586 ? 10.501 24.807 -44.550 1.00 78.00 586 CYS A CA 1
ATOM 4344 C C . CYS A 1 586 ? 9.385 25.861 -44.686 1.00 78.00 586 CYS A C 1
ATOM 4346 O O . CYS A 1 586 ? 8.278 25.656 -44.180 1.00 78.00 586 CYS A O 1
ATOM 4348 N N . PRO A 1 587 ? 9.650 26.998 -45.362 1.00 79.56 587 PRO A N 1
ATOM 4349 C CA . PRO A 1 587 ? 8.701 28.108 -45.476 1.00 79.56 587 PRO A CA 1
ATOM 4350 C C . PRO A 1 587 ? 7.356 27.701 -46.085 1.00 79.56 587 PRO A C 1
ATOM 4352 O O . PRO A 1 587 ? 6.316 28.131 -45.595 1.00 79.56 587 PRO A O 1
ATOM 4355 N N . ASP A 1 588 ? 7.372 26.818 -47.087 1.00 76.44 588 ASP A N 1
ATOM 4356 C CA . ASP A 1 588 ? 6.164 26.287 -47.730 1.00 76.44 588 ASP A CA 1
ATOM 4357 C C . ASP A 1 588 ? 5.296 25.484 -46.746 1.00 76.44 588 ASP A C 1
ATOM 4359 O O . ASP A 1 588 ? 4.079 25.661 -46.695 1.00 76.44 588 ASP A O 1
ATOM 4363 N N . MET A 1 589 ? 5.919 24.629 -45.927 1.00 82.50 589 MET A N 1
ATOM 4364 C CA . MET A 1 589 ? 5.219 23.800 -44.936 1.00 82.50 589 MET A CA 1
ATOM 4365 C C . MET A 1 589 ? 4.792 24.623 -43.714 1.00 82.50 589 MET A C 1
ATOM 4367 O O . MET A 1 589 ? 3.706 24.406 -43.180 1.00 82.50 589 MET A O 1
ATOM 4371 N N . THR A 1 590 ? 5.587 25.625 -43.320 1.00 85.12 590 THR A N 1
ATOM 4372 C CA . THR A 1 590 ? 5.218 26.615 -42.292 1.00 85.12 590 THR A CA 1
ATOM 4373 C C . THR A 1 590 ? 4.000 27.423 -42.734 1.00 85.12 590 THR A C 1
ATOM 4375 O O . THR A 1 590 ? 3.046 27.571 -41.970 1.00 85.12 590 THR A O 1
ATOM 4378 N N . ALA A 1 591 ? 3.990 27.906 -43.980 1.00 81.56 591 ALA A N 1
ATOM 4379 C CA . ALA A 1 591 ? 2.864 28.641 -44.554 1.00 81.56 591 ALA A CA 1
ATOM 4380 C C . ALA A 1 591 ? 1.600 27.769 -44.649 1.00 81.56 591 ALA A C 1
ATOM 4382 O O . ALA A 1 591 ? 0.500 28.249 -44.371 1.00 81.56 591 ALA A O 1
ATOM 4383 N N . ALA A 1 592 ? 1.761 26.480 -44.964 1.00 80.25 592 ALA A N 1
ATOM 4384 C CA . ALA A 1 592 ? 0.688 25.487 -44.967 1.00 80.25 592 ALA A CA 1
ATOM 4385 C C . ALA A 1 592 ? 0.295 24.973 -43.565 1.00 80.25 592 ALA A C 1
ATOM 4387 O O . ALA A 1 592 ? -0.647 24.191 -43.452 1.00 80.25 592 ALA A O 1
ATOM 4388 N N . LYS A 1 593 ? 0.977 25.422 -42.497 1.00 87.62 593 LYS A N 1
ATOM 4389 C CA . LYS A 1 593 ? 0.782 24.989 -41.099 1.00 87.62 593 LYS A CA 1
ATOM 4390 C C . LYS A 1 593 ? 0.914 23.473 -40.893 1.00 87.62 593 LYS A C 1
ATOM 4392 O O . LYS A 1 593 ? 0.234 22.898 -40.047 1.00 87.62 593 LYS A O 1
ATOM 4397 N N . ILE A 1 594 ? 1.789 22.830 -41.659 1.00 88.19 594 ILE A N 1
ATOM 4398 C CA . ILE A 1 594 ? 2.074 21.397 -41.561 1.00 88.19 594 ILE A CA 1
ATOM 4399 C C . ILE A 1 594 ? 3.055 21.155 -40.415 1.00 88.19 594 ILE A C 1
ATOM 4401 O O . ILE A 1 594 ? 4.129 21.744 -40.387 1.00 88.19 594 ILE A O 1
ATOM 4405 N N . ASN A 1 595 ? 2.695 20.284 -39.476 1.00 89.00 595 ASN A N 1
ATOM 4406 C CA . ASN A 1 595 ? 3.459 20.035 -38.247 1.00 89.00 595 ASN A CA 1
ATOM 4407 C C . ASN A 1 595 ? 3.536 18.547 -37.855 1.00 89.00 595 ASN A C 1
ATOM 4409 O O . ASN A 1 595 ? 3.899 18.221 -36.725 1.00 89.00 595 ASN A O 1
ATOM 4413 N N . THR A 1 596 ? 3.203 17.639 -38.776 1.00 91.31 596 THR A N 1
ATOM 4414 C CA . THR A 1 596 ? 3.335 16.187 -38.587 1.00 91.31 596 THR A CA 1
ATOM 4415 C C . THR A 1 596 ? 4.055 15.560 -39.776 1.00 91.31 596 THR A C 1
ATOM 4417 O O . THR A 1 596 ? 3.986 16.079 -40.895 1.00 91.31 596 THR A O 1
ATOM 4420 N N . VAL A 1 597 ? 4.752 14.443 -39.547 1.00 88.69 597 VAL A N 1
ATOM 4421 C CA . VAL A 1 597 ? 5.530 13.752 -40.594 1.00 88.69 597 VAL A CA 1
ATOM 4422 C C . VAL A 1 597 ? 4.635 13.318 -41.754 1.00 88.69 597 VAL A C 1
ATOM 4424 O O . VAL A 1 597 ? 4.993 13.514 -42.913 1.00 88.69 597 VAL A O 1
ATOM 4427 N N . GLN A 1 598 ? 3.445 12.789 -41.462 1.00 87.88 598 GLN A N 1
ATOM 4428 C CA . GLN A 1 598 ? 2.511 12.364 -42.506 1.00 87.88 598 GLN A CA 1
ATOM 4429 C C . GLN A 1 598 ? 2.045 13.532 -43.387 1.00 87.88 598 GLN A C 1
ATOM 4431 O O . GLN A 1 598 ? 2.143 13.447 -44.608 1.00 87.88 598 GLN A O 1
ATOM 4436 N N . ALA A 1 599 ? 1.619 14.649 -42.788 1.00 84.62 599 ALA A N 1
ATOM 4437 C CA . ALA A 1 599 ? 1.155 15.809 -43.549 1.00 84.62 599 ALA A CA 1
ATOM 4438 C C . ALA A 1 599 ? 2.268 16.426 -44.417 1.00 84.62 599 ALA A C 1
ATOM 4440 O O . ALA A 1 599 ? 1.992 16.936 -45.503 1.00 84.62 599 ALA A O 1
ATOM 4441 N N . ALA A 1 600 ? 3.528 16.342 -43.974 1.00 84.31 600 ALA A N 1
ATOM 4442 C CA . ALA A 1 600 ? 4.675 16.765 -44.772 1.00 84.31 600 ALA A CA 1
ATOM 4443 C C . ALA A 1 600 ? 4.890 15.861 -45.998 1.00 84.31 600 ALA A C 1
ATOM 4445 O O . ALA A 1 600 ? 5.077 16.373 -47.103 1.00 84.31 600 ALA A O 1
ATOM 4446 N N . ILE A 1 601 ? 4.816 14.535 -45.833 1.00 83.06 601 ILE A N 1
ATOM 4447 C CA . ILE A 1 601 ? 4.961 13.570 -46.937 1.00 83.06 601 ILE A CA 1
ATOM 4448 C C . ILE A 1 601 ? 3.813 13.709 -47.943 1.00 83.06 601 ILE A C 1
ATOM 4450 O O . ILE A 1 601 ? 4.064 13.768 -49.147 1.00 83.06 601 ILE A O 1
ATOM 4454 N N . ASP A 1 602 ? 2.573 13.829 -47.470 1.00 84.56 602 ASP A N 1
ATOM 4455 C CA . ASP A 1 602 ? 1.394 13.992 -48.328 1.00 84.56 602 ASP A CA 1
ATOM 4456 C C . ASP A 1 602 ? 1.487 15.280 -49.166 1.00 84.56 602 ASP A C 1
ATOM 4458 O O . ASP A 1 602 ? 1.227 15.274 -50.373 1.00 84.56 602 ASP A O 1
ATOM 4462 N N . ALA A 1 603 ? 1.941 16.380 -48.556 1.00 79.38 603 ALA A N 1
ATOM 4463 C CA . ALA A 1 603 ? 2.157 17.650 -49.248 1.00 79.38 603 ALA A CA 1
ATOM 4464 C C . ALA A 1 603 ? 3.294 17.589 -50.281 1.00 79.38 603 ALA A C 1
ATOM 4466 O O . ALA A 1 603 ? 3.212 18.242 -51.325 1.00 79.38 603 ALA A O 1
ATOM 4467 N N . LEU A 1 604 ? 4.338 16.794 -50.028 1.00 73.56 604 LEU A N 1
ATOM 4468 C CA . LEU A 1 604 ? 5.403 16.538 -51.001 1.00 73.56 604 LEU A CA 1
ATOM 4469 C C . LEU A 1 604 ? 4.908 15.681 -52.170 1.00 73.56 604 LEU A C 1
ATOM 4471 O O . LEU A 1 604 ? 5.202 16.001 -53.318 1.00 73.56 604 LEU A O 1
ATOM 4475 N N . CYS A 1 605 ? 4.103 14.650 -51.906 1.00 71.06 605 CYS A N 1
ATOM 4476 C CA . CYS A 1 605 ? 3.528 13.793 -52.946 1.00 71.06 605 CYS A CA 1
ATOM 4477 C C . CYS A 1 605 ? 2.530 14.543 -53.847 1.00 71.06 605 CYS A C 1
ATOM 4479 O O . CYS A 1 605 ? 2.395 14.219 -55.027 1.00 71.06 605 CYS A O 1
ATOM 4481 N N . ALA A 1 606 ? 1.858 15.572 -53.320 1.00 66.38 606 ALA A N 1
ATOM 4482 C CA . ALA A 1 606 ? 0.946 16.432 -54.076 1.00 66.38 606 ALA A CA 1
ATOM 4483 C C . ALA A 1 606 ? 1.660 17.433 -55.010 1.00 66.38 606 ALA A C 1
ATOM 4485 O O . ALA A 1 606 ? 1.047 17.932 -55.960 1.00 66.38 606 ALA A O 1
ATOM 4486 N N . LYS A 1 607 ? 2.952 17.723 -54.792 1.00 61.44 607 LYS A N 1
ATOM 4487 C CA . LYS A 1 607 ? 3.782 18.493 -55.733 1.00 61.44 607 LYS A CA 1
ATOM 4488 C C . LYS A 1 607 ? 4.187 17.568 -56.891 1.00 61.44 607 LYS A C 1
ATOM 4490 O O . LYS A 1 607 ? 5.244 16.951 -56.860 1.00 61.44 607 LYS A O 1
ATOM 4495 N N . GLY A 1 608 ? 3.299 17.435 -57.881 1.00 43.44 608 GLY A N 1
ATOM 4496 C CA . GLY A 1 608 ? 3.413 16.506 -59.014 1.00 43.44 608 GLY A CA 1
ATOM 4497 C C . GLY A 1 608 ? 4.816 16.390 -59.628 1.00 43.44 608 GLY A C 1
ATOM 4498 O O . GLY A 1 608 ? 5.521 17.382 -59.812 1.00 43.44 608 GLY A O 1
ATOM 4499 N N . GLY A 1 609 ? 5.196 15.150 -59.949 1.00 50.00 609 GLY A N 1
ATOM 4500 C CA . GLY A 1 609 ? 6.531 14.771 -60.400 1.00 50.00 609 GLY A CA 1
ATOM 4501 C C . GLY A 1 609 ? 7.057 15.573 -61.593 1.00 50.00 609 GLY A C 1
ATOM 4502 O O . GLY A 1 609 ? 6.508 15.529 -62.692 1.00 50.00 609 GLY A O 1
ATOM 4503 N N . GLY A 1 610 ? 8.192 16.230 -61.371 1.00 38.59 610 GLY A N 1
ATOM 4504 C CA . GLY A 1 610 ? 9.110 16.709 -62.394 1.00 38.59 610 GLY A CA 1
ATOM 4505 C C . GLY A 1 610 ? 10.525 16.345 -61.960 1.00 38.59 610 GLY A C 1
ATOM 4506 O O . GLY A 1 610 ? 11.010 16.842 -60.948 1.00 38.59 610 GLY A O 1
ATOM 4507 N N . GLY A 1 611 ? 11.167 15.430 -62.687 1.00 48.47 611 GLY A N 1
ATOM 4508 C CA . GLY A 1 611 ? 12.576 15.114 -62.479 1.00 48.47 611 GLY A CA 1
ATOM 4509 C C . GLY A 1 611 ? 13.457 16.349 -62.690 1.00 48.47 611 GLY A C 1
ATOM 4510 O O . GLY A 1 611 ? 13.223 17.127 -63.612 1.00 48.47 611 GLY A O 1
ATOM 4511 N N . GLY A 1 612 ? 14.483 16.490 -61.848 1.00 46.19 612 GLY A N 1
ATOM 4512 C CA . GLY A 1 612 ? 15.518 17.518 -61.971 1.00 46.19 612 GLY A CA 1
ATOM 4513 C C . GLY A 1 612 ? 15.401 18.629 -60.930 1.00 46.19 612 GLY A C 1
ATOM 4514 O O . GLY A 1 612 ? 14.864 19.695 -61.202 1.00 46.19 612 GLY A O 1
ATOM 4515 N N . GLY A 1 613 ? 15.956 18.386 -59.745 1.00 42.44 613 GLY A N 1
ATOM 4516 C CA . GLY A 1 613 ? 16.104 19.409 -58.710 1.00 42.44 613 GLY A CA 1
ATOM 4517 C C . GLY A 1 613 ? 16.691 18.866 -57.413 1.00 42.44 613 GLY A C 1
ATOM 4518 O O . GLY A 1 613 ? 16.276 19.279 -56.338 1.00 42.44 613 GLY A O 1
ATOM 4519 N N . GLY A 1 614 ? 17.594 17.884 -57.488 1.00 48.75 614 GLY A N 1
ATOM 4520 C CA . GLY A 1 614 ? 18.331 17.462 -56.303 1.00 48.75 614 GLY A CA 1
ATOM 4521 C C . GLY A 1 614 ? 19.229 18.614 -55.869 1.00 48.75 614 GLY A C 1
ATOM 4522 O O . GLY A 1 614 ? 20.051 19.066 -56.658 1.00 48.75 614 GLY A O 1
ATOM 4523 N N . CYS A 1 615 ? 19.088 19.072 -54.627 1.00 58.41 615 CYS A N 1
ATOM 4524 C CA . CYS A 1 615 ? 19.955 20.071 -53.989 1.00 58.41 615 CYS A CA 1
ATOM 4525 C C . CYS A 1 615 ? 21.447 19.654 -53.965 1.00 58.41 615 CYS A C 1
ATOM 4527 O O . CYS A 1 615 ? 22.296 20.424 -53.525 1.00 58.41 615 CYS A O 1
ATOM 4529 N N . CYS A 1 616 ? 21.761 18.437 -54.421 1.00 72.88 616 CYS A N 1
ATOM 4530 C CA . CYS A 1 616 ? 23.067 17.813 -54.344 1.00 72.88 616 CYS A CA 1
ATOM 4531 C C . CYS A 1 616 ? 23.672 17.593 -55.734 1.00 72.88 616 CYS A C 1
ATOM 4533 O O . CYS A 1 616 ? 23.042 17.041 -56.640 1.00 72.88 616 CYS A O 1
ATOM 4535 N N . VAL A 1 617 ? 24.926 18.005 -55.880 1.00 88.75 617 VAL A N 1
ATOM 4536 C CA . VAL A 1 617 ? 25.764 17.788 -57.058 1.00 88.75 617 VAL A CA 1
ATOM 4537 C C . VAL A 1 617 ? 26.319 16.366 -57.008 1.00 88.75 617 VAL A C 1
ATOM 4539 O O . VAL A 1 617 ? 26.899 15.960 -56.003 1.00 88.75 617 VAL A O 1
ATOM 4542 N N . THR A 1 618 ? 26.154 15.589 -58.079 1.00 91.25 618 THR A N 1
ATOM 4543 C CA . THR A 1 618 ? 26.637 14.200 -58.118 1.00 91.25 618 THR A CA 1
ATOM 4544 C C . THR A 1 618 ? 28.121 14.117 -58.470 1.00 91.25 618 THR A C 1
ATOM 4546 O O . THR A 1 618 ? 28.589 14.762 -59.410 1.00 91.25 618 THR A O 1
ATOM 4549 N N . VAL A 1 619 ? 28.856 13.284 -57.738 1.00 89.50 619 VAL A N 1
ATOM 4550 C CA . VAL A 1 619 ? 30.300 13.062 -57.871 1.00 89.50 619 VAL A CA 1
ATOM 4551 C C . VAL A 1 619 ? 30.550 11.574 -58.132 1.00 89.50 619 VAL A C 1
ATOM 4553 O O . VAL A 1 619 ? 29.984 10.735 -57.435 1.00 89.50 619 VAL A O 1
ATOM 4556 N N . GLY A 1 620 ? 31.372 11.234 -59.126 1.00 87.25 620 GLY A N 1
ATOM 4557 C CA . GLY A 1 620 ? 31.737 9.858 -59.492 1.00 87.25 620 GLY A CA 1
ATOM 4558 C C . GLY A 1 620 ? 31.586 9.556 -60.982 1.00 87.25 620 GLY A C 1
ATOM 4559 O O . GLY A 1 620 ? 31.224 10.421 -61.781 1.00 87.25 620 GLY A O 1
ATOM 4560 N N . LEU A 1 621 ? 31.839 8.305 -61.377 1.00 83.56 621 LEU A N 1
ATOM 4561 C CA . LEU A 1 621 ? 31.701 7.862 -62.768 1.00 83.56 621 LEU A CA 1
ATOM 4562 C C . LEU A 1 621 ? 30.251 8.060 -63.260 1.00 83.56 621 LEU A C 1
ATOM 4564 O O . LEU A 1 621 ? 29.336 7.388 -62.796 1.00 83.56 621 LEU A O 1
ATOM 4568 N N . GLY A 1 622 ? 30.046 8.984 -64.206 1.00 79.19 622 GLY A N 1
ATOM 4569 C CA . GLY A 1 622 ? 28.717 9.354 -64.717 1.00 79.19 622 GLY A CA 1
ATOM 4570 C C . GLY A 1 622 ? 27.993 10.460 -63.931 1.00 79.19 622 GLY A C 1
ATOM 4571 O O . GLY A 1 622 ? 26.850 10.775 -64.261 1.00 79.19 622 GLY A O 1
ATOM 4572 N N . GLY A 1 623 ? 28.635 11.055 -62.919 1.00 84.38 623 GLY A N 1
ATOM 4573 C CA . GLY A 1 623 ? 28.140 12.219 -62.175 1.00 84.38 623 GLY A CA 1
ATOM 4574 C C . GLY A 1 623 ? 28.461 13.559 -62.845 1.00 84.38 623 GLY A C 1
ATOM 4575 O O . GLY A 1 623 ? 29.147 13.611 -63.865 1.00 84.38 623 GLY A O 1
ATOM 4576 N N . GLN A 1 624 ? 27.968 14.656 -62.259 1.00 85.81 624 GLN A N 1
ATOM 4577 C CA . GLN A 1 624 ? 28.274 16.026 -62.704 1.00 85.81 624 GLN A CA 1
ATOM 4578 C C . GLN A 1 624 ? 29.769 16.356 -62.569 1.00 85.81 624 GLN A C 1
ATOM 4580 O O . GLN A 1 624 ? 30.316 17.072 -63.405 1.00 85.81 624 GLN A O 1
ATOM 4585 N N . TYR A 1 625 ? 30.434 15.787 -61.561 1.00 89.25 625 TYR A N 1
ATOM 4586 C CA . TYR A 1 625 ? 31.884 15.828 -61.384 1.00 89.25 625 TYR A CA 1
ATOM 4587 C C . TYR A 1 625 ? 32.454 14.411 -61.385 1.00 89.25 625 TYR A C 1
ATOM 4589 O O . TYR A 1 625 ? 31.936 13.530 -60.706 1.00 89.25 625 TYR A O 1
ATOM 4597 N N . GLY A 1 626 ? 33.548 14.185 -62.116 1.00 85.06 626 GLY A N 1
ATOM 4598 C CA . GLY A 1 626 ? 34.225 12.881 -62.133 1.00 85.06 626 GLY A CA 1
ATOM 4599 C C . GLY A 1 626 ? 35.099 12.607 -60.902 1.00 85.06 626 GLY A C 1
ATOM 4600 O O . GLY A 1 626 ? 35.472 11.462 -60.676 1.00 85.06 626 GLY A O 1
ATOM 4601 N N . ASP A 1 627 ? 35.424 13.644 -60.124 1.00 86.31 627 ASP A N 1
ATOM 4602 C CA . ASP A 1 627 ? 36.364 13.601 -59.000 1.00 86.31 627 ASP A CA 1
ATOM 4603 C C . ASP A 1 627 ? 35.878 14.501 -57.845 1.00 86.31 627 ASP A C 1
ATOM 4605 O O . ASP A 1 627 ? 35.429 15.630 -58.071 1.00 86.31 627 ASP A O 1
ATOM 4609 N N . LEU A 1 628 ? 35.960 13.997 -56.606 1.00 90.94 628 LEU A N 1
ATOM 4610 C CA . LEU A 1 628 ? 35.472 14.683 -55.399 1.00 90.94 628 LEU A CA 1
ATOM 4611 C C . LEU A 1 628 ? 36.268 15.948 -55.079 1.00 90.94 628 LEU A C 1
ATOM 4613 O O . LEU A 1 628 ? 35.694 16.951 -54.654 1.00 90.94 628 LEU A O 1
ATOM 4617 N N . GLN A 1 629 ? 37.580 15.929 -55.302 1.00 89.94 629 GLN A N 1
ATOM 4618 C CA . GLN A 1 629 ? 38.411 17.099 -55.060 1.00 89.94 629 GLN A CA 1
ATOM 4619 C C . GLN A 1 629 ? 38.031 18.247 -56.003 1.00 89.94 629 GLN A C 1
ATOM 4621 O O . GLN A 1 629 ? 37.944 19.392 -55.555 1.00 89.94 629 GLN A O 1
ATOM 4626 N N . ALA A 1 630 ? 37.798 17.960 -57.285 1.00 89.06 630 ALA A N 1
ATOM 4627 C CA . ALA A 1 630 ? 37.378 18.970 -58.252 1.00 89.06 630 ALA A CA 1
ATOM 4628 C C . ALA A 1 630 ? 36.058 19.642 -57.833 1.00 89.06 630 ALA A C 1
ATOM 4630 O O . ALA A 1 630 ? 35.975 20.870 -57.834 1.00 89.06 630 ALA A O 1
ATOM 4631 N N . ALA A 1 631 ? 35.070 18.851 -57.396 1.00 91.38 631 ALA A N 1
ATOM 4632 C CA . ALA A 1 631 ? 33.802 19.363 -56.870 1.00 91.38 631 ALA A CA 1
ATOM 4633 C C . ALA A 1 631 ? 33.999 20.263 -55.636 1.00 91.38 631 ALA A C 1
ATOM 4635 O O . ALA A 1 631 ? 33.461 21.369 -55.587 1.00 91.38 631 ALA A O 1
ATOM 4636 N N . LEU A 1 632 ? 34.797 19.827 -54.656 1.00 92.19 632 LEU A N 1
ATOM 4637 C CA . LEU A 1 632 ? 35.045 20.594 -53.430 1.00 92.19 632 LEU A CA 1
ATOM 4638 C C . LEU A 1 632 ? 35.742 21.934 -53.706 1.00 92.19 632 LEU A C 1
ATOM 4640 O O . LEU A 1 632 ? 35.319 22.960 -53.177 1.00 92.19 632 LEU A O 1
ATOM 4644 N N . LEU A 1 633 ? 36.776 21.944 -54.553 1.00 91.38 633 LEU A N 1
ATOM 4645 C CA . LEU A 1 633 ? 37.530 23.159 -54.889 1.00 91.38 633 LEU A CA 1
ATOM 4646 C C . LEU A 1 633 ? 36.691 24.187 -55.660 1.00 91.38 633 LEU A C 1
ATOM 4648 O O . LEU A 1 633 ? 36.899 25.392 -55.505 1.00 91.38 633 LEU A O 1
ATOM 4652 N N . GLU A 1 634 ? 35.768 23.735 -56.510 1.00 91.06 634 GLU A N 1
ATOM 4653 C CA . GLU A 1 634 ? 34.945 24.639 -57.312 1.00 91.06 634 GLU A CA 1
ATOM 4654 C C . GLU A 1 634 ? 33.753 25.201 -56.530 1.00 91.06 634 GLU A C 1
ATOM 4656 O O . GLU A 1 634 ? 33.464 26.401 -56.631 1.00 91.06 634 GLU A O 1
ATOM 4661 N N . LEU A 1 635 ? 33.077 24.346 -55.758 1.00 90.88 635 LEU A N 1
ATOM 4662 C CA . LEU A 1 635 ? 31.770 24.646 -55.174 1.00 90.88 635 LEU A CA 1
ATOM 4663 C C . LEU A 1 635 ? 31.858 25.203 -53.749 1.00 90.88 635 LEU A C 1
ATOM 4665 O O . LEU A 1 635 ? 31.075 26.081 -53.398 1.00 90.88 635 LEU A O 1
ATOM 4669 N N . SER A 1 636 ? 32.819 24.749 -52.940 1.00 90.88 636 SER A N 1
ATOM 4670 C CA . SER A 1 636 ? 32.891 25.048 -51.500 1.00 90.88 636 SER A CA 1
ATOM 4671 C C . SER A 1 636 ? 33.672 26.336 -51.199 1.00 90.88 636 SER A C 1
ATOM 4673 O O . SER A 1 636 ? 34.733 26.323 -50.574 1.00 90.88 636 SER A O 1
ATOM 4675 N N . LYS A 1 637 ? 33.158 27.471 -51.687 1.00 90.69 637 LYS A N 1
ATOM 4676 C CA . LYS A 1 637 ? 33.703 28.825 -51.442 1.00 90.69 637 LYS A CA 1
ATOM 4677 C C . LYS A 1 637 ? 33.054 29.472 -50.201 1.00 90.69 637 LYS A C 1
ATOM 4679 O O . LYS A 1 637 ? 31.945 29.078 -49.846 1.00 90.69 637 LYS A O 1
ATOM 4684 N N . PRO A 1 638 ? 33.667 30.484 -49.556 1.00 91.56 638 PRO A N 1
ATOM 4685 C CA . PRO A 1 638 ? 33.036 31.188 -48.434 1.00 91.56 638 PRO A CA 1
ATOM 4686 C C . PRO A 1 638 ? 31.623 31.704 -48.766 1.00 91.56 638 PRO A C 1
ATOM 4688 O O . PRO A 1 638 ? 31.411 32.294 -49.829 1.00 91.56 638 PRO A O 1
ATOM 4691 N N . GLY A 1 639 ? 30.665 31.456 -47.872 1.00 89.12 639 GLY A N 1
ATOM 4692 C CA . GLY A 1 639 ? 29.243 31.780 -48.016 1.00 89.12 639 GLY A CA 1
ATOM 4693 C C . GLY A 1 639 ? 28.424 30.815 -48.884 1.00 89.12 639 GLY A C 1
ATOM 4694 O O . GLY A 1 639 ? 27.282 31.136 -49.209 1.00 89.12 639 GLY A O 1
ATOM 4695 N N . SER A 1 640 ? 28.992 29.677 -49.299 1.00 90.12 640 SER A N 1
ATOM 4696 C CA . SER A 1 640 ? 28.296 28.674 -50.120 1.00 90.12 640 SER A CA 1
ATOM 4697 C C . SER A 1 640 ? 27.522 27.643 -49.291 1.00 90.12 640 SER A C 1
ATOM 4699 O O . SER A 1 640 ? 27.912 27.290 -48.181 1.00 90.12 640 SER A O 1
ATOM 4701 N N . GLU A 1 641 ? 26.441 27.121 -49.871 1.00 90.81 641 GLU A N 1
ATOM 4702 C CA . GLU A 1 641 ? 25.678 25.983 -49.352 1.00 90.81 641 GLU A CA 1
ATOM 4703 C C . GLU A 1 641 ? 25.786 24.841 -50.365 1.00 90.81 641 GLU A C 1
ATOM 4705 O O . GLU A 1 641 ? 25.204 24.897 -51.450 1.00 90.81 641 GLU A O 1
ATOM 4710 N N . VAL A 1 642 ? 26.590 23.827 -50.051 1.00 91.19 642 VAL A N 1
ATOM 4711 C CA . VAL A 1 642 ? 26.980 22.772 -50.992 1.00 91.19 642 VAL A CA 1
ATOM 4712 C C . VAL A 1 642 ? 26.553 21.413 -50.459 1.00 91.19 642 VAL A C 1
ATOM 4714 O O . VAL A 1 642 ? 26.925 21.022 -49.355 1.00 91.19 642 VAL A O 1
ATOM 4717 N N . CYS A 1 643 ? 25.826 20.654 -51.277 1.00 92.50 643 CYS A N 1
ATOM 4718 C CA . CYS A 1 643 ? 25.588 19.232 -51.055 1.00 92.50 643 CYS A CA 1
ATOM 4719 C C . CYS A 1 643 ? 26.236 18.420 -52.185 1.00 92.50 643 CYS A C 1
ATOM 4721 O O . CYS A 1 643 ? 26.006 18.706 -53.360 1.00 92.50 643 CYS A O 1
ATOM 4723 N N . LEU A 1 644 ? 27.036 17.413 -51.842 1.00 94.31 644 LEU A N 1
ATOM 4724 C CA . LEU A 1 644 ? 27.692 16.494 -52.771 1.00 94.31 644 LEU A CA 1
ATOM 4725 C C . LEU A 1 644 ? 27.167 15.073 -52.549 1.00 94.31 644 LEU A C 1
ATOM 4727 O O . LEU A 1 644 ? 27.193 14.573 -51.427 1.00 94.31 644 LEU A O 1
ATOM 4731 N N . CYS A 1 645 ? 26.729 14.419 -53.623 1.00 93.62 645 CYS A N 1
ATOM 4732 C CA . CYS A 1 645 ? 26.257 13.036 -53.613 1.00 93.62 645 CYS A CA 1
ATOM 4733 C C . CYS A 1 645 ? 27.277 12.125 -54.310 1.00 93.62 645 CYS A C 1
ATOM 4735 O O . CYS A 1 645 ? 27.457 12.207 -55.529 1.00 93.62 645 CYS A O 1
ATOM 4737 N N . LEU A 1 646 ? 27.946 11.260 -53.548 1.00 93.69 646 LEU A N 1
ATOM 4738 C CA . LEU A 1 646 ? 28.863 10.243 -54.055 1.00 93.69 646 LEU A CA 1
ATOM 4739 C C . LEU A 1 646 ? 28.065 9.116 -54.718 1.00 93.69 646 LEU A C 1
ATOM 4741 O O . LEU A 1 646 ? 27.317 8.390 -54.063 1.00 93.69 646 LEU A O 1
ATOM 4745 N N . LEU A 1 647 ? 28.241 8.950 -56.028 1.00 92.19 647 LEU A N 1
ATOM 4746 C CA . LEU A 1 647 ? 27.671 7.826 -56.769 1.00 92.19 647 LEU A CA 1
ATOM 4747 C C . LEU A 1 647 ? 28.314 6.492 -56.334 1.00 92.19 647 LEU A C 1
ATOM 4749 O O . LEU A 1 647 ? 29.449 6.496 -55.850 1.00 92.19 647 LEU A O 1
ATOM 4753 N N . PRO A 1 648 ? 27.638 5.342 -56.533 1.00 91.50 648 PRO A N 1
ATOM 4754 C CA . PRO A 1 648 ? 28.213 4.037 -56.220 1.00 91.50 648 PRO A CA 1
ATOM 4755 C C . PRO A 1 648 ? 29.553 3.807 -56.938 1.00 91.50 648 PRO A C 1
ATOM 4757 O O . PRO A 1 648 ? 29.658 4.030 -58.146 1.00 91.50 648 PRO A O 1
ATOM 4760 N N . GLY A 1 649 ? 30.562 3.326 -56.212 1.00 87.69 649 GLY A N 1
ATOM 4761 C CA . GLY A 1 649 ? 31.898 3.035 -56.732 1.00 87.69 649 GLY A CA 1
ATOM 4762 C C . GLY A 1 649 ? 33.039 3.570 -55.865 1.00 87.69 649 GLY A C 1
ATOM 4763 O O . GLY A 1 649 ? 32.827 4.109 -54.778 1.00 87.69 649 GLY A O 1
ATOM 4764 N N . LEU A 1 650 ? 34.262 3.394 -56.373 1.00 88.00 650 LEU A N 1
ATOM 4765 C CA . LEU A 1 650 ? 35.500 3.853 -55.747 1.00 88.00 650 LEU A CA 1
ATOM 4766 C C . LEU A 1 650 ? 35.839 5.283 -56.198 1.00 88.00 650 LEU A C 1
ATOM 4768 O O . LEU A 1 650 ? 36.007 5.541 -57.390 1.00 88.00 650 LEU A O 1
ATOM 4772 N N . HIS A 1 651 ? 36.002 6.183 -55.235 1.00 90.31 651 HIS A N 1
ATOM 4773 C CA . HIS A 1 651 ? 36.414 7.575 -55.396 1.00 90.31 651 HIS A CA 1
ATOM 4774 C C . HIS A 1 651 ? 37.821 7.723 -54.827 1.00 90.31 651 HIS A C 1
ATOM 4776 O O . HIS A 1 651 ? 38.011 7.639 -53.618 1.00 90.31 651 HIS A O 1
ATOM 4782 N N . VAL A 1 652 ? 38.825 7.914 -55.681 1.00 89.56 652 VAL A N 1
ATOM 4783 C CA . VAL A 1 652 ? 40.223 8.034 -55.240 1.00 89.56 652 VAL A CA 1
ATOM 4784 C C . VAL A 1 652 ? 40.589 9.507 -55.111 1.00 89.56 652 VAL A C 1
ATOM 4786 O O . VAL A 1 652 ? 40.593 10.231 -56.104 1.00 89.56 652 VAL A O 1
ATOM 4789 N N . LEU A 1 653 ? 40.940 9.952 -53.904 1.00 88.81 653 LEU A N 1
ATOM 4790 C CA . LEU A 1 653 ? 41.433 11.307 -53.681 1.00 88.81 653 LEU A CA 1
ATOM 4791 C C . LEU A 1 653 ? 42.873 11.414 -54.197 1.00 88.81 653 LEU A C 1
ATOM 4793 O O . LEU A 1 653 ? 43.783 10.815 -53.633 1.00 88.81 653 LEU A O 1
ATOM 4797 N N . SER A 1 654 ? 43.088 12.170 -55.275 1.00 82.88 654 SER A N 1
ATOM 4798 C CA . SER A 1 654 ? 44.397 12.231 -55.947 1.00 82.88 654 SER A CA 1
ATOM 4799 C C . SER A 1 654 ? 45.367 13.281 -55.379 1.00 82.88 654 SER A C 1
ATOM 4801 O O . SER A 1 654 ? 46.578 13.169 -55.581 1.00 82.88 654 SER A O 1
ATOM 4803 N N . LYS A 1 655 ? 44.869 14.303 -54.667 1.00 87.06 655 LYS A N 1
ATOM 4804 C CA . LYS A 1 655 ? 45.656 15.353 -53.982 1.00 87.06 655 LYS A CA 1
ATOM 4805 C C . LYS A 1 655 ? 44.920 15.816 -52.709 1.00 87.06 655 LYS A C 1
ATOM 4807 O O . LYS A 1 655 ? 43.699 15.676 -52.653 1.00 87.06 655 LYS A O 1
ATOM 4812 N N . PRO A 1 656 ? 45.603 16.414 -51.713 1.00 88.31 656 PRO A N 1
ATOM 4813 C CA . PRO A 1 656 ? 44.939 16.846 -50.484 1.00 88.31 656 PRO A CA 1
ATOM 4814 C C . PRO A 1 656 ? 44.012 18.041 -50.745 1.00 88.31 656 PRO A C 1
ATOM 4816 O O . PRO A 1 656 ? 44.259 18.848 -51.645 1.00 88.31 656 PRO A O 1
ATOM 4819 N N . VAL A 1 657 ? 42.955 18.164 -49.945 1.00 92.12 657 VAL A N 1
ATOM 4820 C CA . VAL A 1 657 ? 41.994 19.275 -49.997 1.00 92.12 657 VAL A CA 1
ATOM 4821 C C . VAL A 1 657 ? 42.096 20.053 -48.693 1.00 92.12 657 VAL A C 1
ATOM 4823 O O . VAL A 1 657 ? 41.955 19.480 -47.620 1.00 92.12 657 VAL A O 1
ATOM 4826 N N . SER A 1 658 ? 42.348 21.357 -48.781 1.00 93.62 658 SER A N 1
ATOM 4827 C CA . SER A 1 658 ? 42.339 22.261 -47.630 1.00 93.62 658 SER A CA 1
ATOM 4828 C C . SER A 1 658 ? 41.558 23.515 -47.998 1.00 93.62 658 SER A C 1
ATOM 4830 O O . SER A 1 658 ? 41.926 24.208 -48.949 1.00 93.62 658 SER A O 1
ATOM 4832 N N . LEU A 1 659 ? 40.446 23.761 -47.306 1.00 94.62 659 LEU A N 1
ATOM 4833 C CA . LEU A 1 659 ? 39.492 24.819 -47.636 1.00 94.62 659 LEU A CA 1
ATOM 4834 C C . LEU A 1 659 ? 39.100 25.605 -46.387 1.00 94.62 659 LEU A C 1
ATOM 4836 O O . LEU A 1 659 ? 38.712 25.022 -45.378 1.00 94.62 659 LEU A O 1
ATOM 4840 N N . ALA A 1 660 ? 39.126 26.932 -46.500 1.00 94.31 660 ALA A N 1
ATOM 4841 C CA . ALA A 1 660 ? 38.623 27.843 -45.480 1.00 94.31 660 ALA A CA 1
ATOM 4842 C C . ALA A 1 660 ? 37.259 28.405 -45.906 1.00 94.31 660 ALA A C 1
ATOM 4844 O O . ALA A 1 660 ? 37.126 28.944 -47.008 1.00 94.31 660 ALA A O 1
ATOM 4845 N N . GLY A 1 661 ? 36.264 28.265 -45.036 1.00 91.12 661 GLY A N 1
ATOM 4846 C CA . GLY A 1 661 ? 34.931 28.842 -45.164 1.00 91.12 661 GLY A CA 1
ATOM 4847 C C . GLY A 1 661 ? 34.706 30.009 -44.199 1.00 91.12 661 GLY A C 1
ATOM 4848 O O . GLY A 1 661 ? 35.642 30.635 -43.701 1.00 91.12 661 GLY A O 1
ATOM 4849 N N . ASP A 1 662 ? 33.434 30.293 -43.948 1.00 91.50 662 ASP A N 1
ATOM 4850 C CA . ASP A 1 662 ? 32.934 31.210 -42.923 1.00 91.50 662 ASP A CA 1
ATOM 4851 C C . ASP A 1 662 ? 31.671 30.634 -42.247 1.00 91.50 662 ASP A C 1
ATOM 4853 O O . ASP A 1 662 ? 31.159 29.583 -42.644 1.00 91.50 662 ASP A O 1
ATOM 4857 N N . SER A 1 663 ? 31.121 31.338 -41.252 1.00 89.81 663 SER A N 1
ATOM 4858 C CA . SER A 1 663 ? 29.943 30.882 -40.495 1.00 89.81 663 SER A CA 1
ATOM 4859 C C . SER A 1 663 ? 28.656 30.737 -41.321 1.00 89.81 663 SER A C 1
ATOM 4861 O O . SER A 1 663 ? 27.659 30.238 -40.805 1.00 89.81 663 SER A O 1
ATOM 4863 N N . LYS A 1 664 ? 28.655 31.166 -42.589 1.00 92.69 664 LYS A N 1
ATOM 4864 C CA . LYS A 1 664 ? 27.554 30.977 -43.547 1.00 92.69 664 LYS A CA 1
ATOM 4865 C C . LYS A 1 664 ? 27.836 29.857 -44.548 1.00 92.69 664 LYS A C 1
ATOM 4867 O O . LYS A 1 664 ? 27.018 29.608 -45.425 1.00 92.69 664 LYS A O 1
ATOM 4872 N N . THR A 1 665 ? 29.002 29.223 -44.461 1.00 95.69 665 THR A N 1
ATOM 4873 C CA . THR A 1 665 ? 29.413 28.153 -45.365 1.00 95.69 665 THR A CA 1
ATOM 4874 C C . THR A 1 665 ? 28.951 26.809 -44.813 1.00 95.69 665 THR A C 1
ATOM 4876 O O . THR A 1 665 ? 29.330 26.427 -43.702 1.00 95.69 665 THR A O 1
ATOM 4879 N N . HIS A 1 666 ? 28.157 26.075 -45.588 1.00 95.19 666 HIS A N 1
ATOM 4880 C CA . HIS A 1 666 ? 27.579 24.791 -45.198 1.00 95.19 666 HIS A CA 1
ATOM 4881 C C . HIS A 1 666 ? 27.923 23.719 -46.236 1.00 95.19 666 HIS A C 1
ATOM 4883 O O . HIS A 1 666 ? 27.646 23.897 -47.420 1.00 95.19 666 HIS A O 1
ATOM 4889 N N . LEU A 1 667 ? 28.509 22.601 -45.801 1.00 96.06 667 LEU A N 1
ATOM 4890 C CA . LEU A 1 667 ? 28.910 21.497 -46.676 1.00 96.06 667 LEU A CA 1
ATOM 4891 C C . LEU A 1 667 ? 28.306 20.172 -46.202 1.00 96.06 667 LEU A C 1
ATOM 4893 O O . LEU A 1 667 ? 28.464 19.795 -45.043 1.00 96.06 667 LEU A O 1
ATOM 4897 N N . ALA A 1 668 ? 27.676 19.434 -47.112 1.00 95.31 668 ALA A N 1
ATOM 4898 C CA . ALA A 1 668 ? 27.253 18.054 -46.905 1.00 95.31 668 ALA A CA 1
ATOM 4899 C C . ALA A 1 668 ? 27.857 17.148 -47.985 1.00 95.31 668 ALA A C 1
ATOM 4901 O O . ALA A 1 668 ? 27.762 17.453 -49.171 1.00 95.31 668 ALA A O 1
ATOM 4902 N N . ILE A 1 669 ? 28.460 16.030 -47.586 1.00 95.31 669 ILE A N 1
ATOM 4903 C CA . ILE A 1 669 ? 28.925 14.966 -48.482 1.00 95.31 669 ILE A CA 1
ATOM 4904 C C . ILE A 1 669 ? 28.196 13.694 -48.068 1.00 95.31 669 ILE A C 1
ATOM 4906 O O . ILE A 1 669 ? 28.363 13.249 -46.933 1.00 95.31 669 ILE A O 1
ATOM 4910 N N . HIS A 1 670 ? 27.405 13.113 -48.967 1.00 94.81 670 HIS A N 1
ATOM 4911 C CA . HIS A 1 670 ? 26.673 11.883 -48.678 1.00 94.81 670 HIS A CA 1
ATOM 4912 C C . HIS A 1 670 ? 26.790 10.834 -49.788 1.00 94.81 670 HIS A C 1
ATOM 4914 O O . HIS A 1 670 ? 26.992 11.185 -50.949 1.00 94.81 670 HIS A O 1
ATOM 4920 N N . GLY A 1 671 ? 26.662 9.552 -49.446 1.00 91.94 671 GLY A N 1
ATOM 4921 C CA . GLY A 1 671 ? 26.714 8.431 -50.391 1.00 91.94 671 GLY A CA 1
ATOM 4922 C C . GLY A 1 671 ? 25.504 7.494 -50.297 1.00 91.94 671 GLY A C 1
ATOM 4923 O O . GLY A 1 671 ? 24.375 7.937 -50.095 1.00 91.94 671 GLY A O 1
ATOM 4924 N N . ILE A 1 672 ? 25.751 6.194 -50.500 1.00 90.06 672 ILE A N 1
ATOM 4925 C CA . ILE A 1 672 ? 24.762 5.096 -50.444 1.00 90.06 672 ILE A CA 1
ATOM 4926 C C . ILE A 1 672 ? 25.217 3.972 -49.484 1.00 90.06 672 ILE A C 1
ATOM 4928 O O . ILE A 1 672 ? 24.987 2.781 -49.705 1.00 90.06 672 ILE A O 1
ATOM 4932 N N . GLY A 1 673 ? 25.941 4.343 -48.432 1.00 87.25 673 GLY A N 1
ATOM 4933 C CA . GLY A 1 673 ? 26.596 3.436 -47.492 1.00 87.25 673 GLY A CA 1
ATOM 4934 C C . GLY A 1 673 ? 27.843 2.774 -48.103 1.00 87.25 673 GLY A C 1
ATOM 4935 O O . GLY A 1 673 ? 28.548 3.415 -48.888 1.00 87.25 673 GLY A O 1
ATOM 4936 N N . PRO A 1 674 ? 28.100 1.475 -47.839 1.00 79.94 674 PRO A N 1
ATOM 4937 C CA . PRO A 1 674 ? 29.303 0.765 -48.307 1.00 79.94 674 PRO A CA 1
ATOM 4938 C C . PRO A 1 674 ? 29.490 0.704 -49.832 1.00 79.94 674 PRO A C 1
ATOM 4940 O O . PRO A 1 674 ? 30.557 0.331 -50.326 1.00 79.94 674 PRO A O 1
ATOM 4943 N N . GLY A 1 675 ? 28.442 1.033 -50.596 1.00 84.00 675 GLY A N 1
ATOM 4944 C CA . GLY A 1 675 ? 28.490 1.126 -52.053 1.00 84.00 675 GLY A CA 1
ATOM 4945 C C . GLY A 1 675 ? 29.229 2.361 -52.579 1.00 84.00 675 GLY A C 1
ATOM 4946 O O . GLY A 1 675 ? 29.639 2.346 -53.738 1.00 84.00 675 GLY A O 1
ATOM 4947 N N . ALA A 1 676 ? 29.419 3.406 -51.766 1.00 91.69 676 ALA A N 1
ATOM 4948 C CA . ALA A 1 676 ? 30.244 4.572 -52.084 1.00 91.69 676 ALA A CA 1
ATOM 4949 C C . ALA A 1 676 ? 31.519 4.535 -51.229 1.00 91.69 676 ALA A C 1
ATOM 4951 O O . ALA A 1 676 ? 31.447 4.592 -50.004 1.00 91.69 676 ALA A O 1
ATOM 4952 N N . GLN A 1 677 ? 32.681 4.416 -51.875 1.00 91.50 677 GLN A N 1
ATOM 4953 C CA . GLN A 1 677 ? 33.959 4.177 -51.197 1.00 91.50 677 GLN A CA 1
ATOM 4954 C C . GLN A 1 677 ? 34.959 5.283 -51.525 1.00 91.50 677 GLN A C 1
ATOM 4956 O O . GLN A 1 677 ? 35.346 5.436 -52.679 1.00 91.50 677 GLN A O 1
ATOM 4961 N N . LEU A 1 678 ? 35.401 6.044 -50.529 1.00 91.94 678 LEU A N 1
ATOM 4962 C CA . LEU A 1 678 ? 36.413 7.089 -50.654 1.00 91.94 678 LEU A CA 1
ATOM 4963 C C . LEU A 1 678 ? 37.783 6.547 -50.236 1.00 91.94 678 LEU A C 1
ATOM 4965 O O . LEU A 1 678 ? 38.001 6.226 -49.074 1.00 91.94 678 LEU A O 1
ATOM 4969 N N . GLN A 1 679 ? 38.733 6.482 -51.161 1.00 89.62 679 GLN A N 1
ATOM 4970 C CA . GLN A 1 679 ? 40.106 6.078 -50.874 1.00 89.62 679 GLN A CA 1
ATOM 4971 C C . GLN A 1 679 ? 41.019 7.303 -50.767 1.00 89.62 679 GLN A C 1
ATOM 4973 O O . GLN A 1 679 ? 41.074 8.129 -51.679 1.00 89.62 679 GLN A O 1
ATOM 4978 N N . MET A 1 680 ? 41.767 7.395 -49.668 1.00 87.88 680 MET A N 1
ATOM 4979 C CA . MET A 1 680 ? 42.735 8.459 -49.392 1.00 87.88 680 MET A CA 1
ATOM 4980 C C . MET A 1 680 ? 44.079 7.839 -49.001 1.00 87.88 680 MET A C 1
ATOM 4982 O O . MET A 1 680 ? 44.170 7.168 -47.978 1.00 87.88 680 MET A O 1
ATOM 4986 N N . ASP A 1 681 ? 45.125 8.067 -49.798 1.00 84.38 681 ASP A N 1
ATOM 4987 C CA . ASP A 1 681 ? 46.454 7.483 -49.566 1.00 84.38 681 ASP A CA 1
ATOM 4988 C C . ASP A 1 681 ? 47.448 8.528 -49.049 1.00 84.38 681 ASP A C 1
ATOM 4990 O O . ASP A 1 681 ? 47.975 9.326 -49.815 1.00 84.38 681 ASP A O 1
ATOM 4994 N N . ALA A 1 682 ? 47.640 8.581 -47.731 1.00 81.06 682 ALA A N 1
ATOM 4995 C CA . ALA A 1 682 ? 48.367 9.620 -46.994 1.00 81.06 682 ALA A CA 1
ATOM 4996 C C . ALA A 1 682 ? 47.864 11.056 -47.266 1.00 81.06 682 ALA A C 1
ATOM 4998 O O . ALA A 1 682 ? 48.548 12.040 -46.978 1.00 81.06 682 ALA A O 1
ATOM 4999 N N . LEU A 1 683 ? 46.646 11.178 -47.797 1.00 85.75 683 LEU A N 1
ATOM 5000 C CA . LEU A 1 683 ? 45.966 12.426 -48.137 1.00 85.75 683 LEU A CA 1
ATOM 5001 C C . LEU A 1 683 ? 44.770 12.668 -47.211 1.00 85.75 683 LEU A C 1
ATOM 5003 O O . LEU A 1 683 ? 44.368 11.788 -46.450 1.00 85.75 683 LEU A O 1
ATOM 5007 N N . GLY A 1 684 ? 44.193 13.868 -47.282 1.00 89.94 684 GLY A N 1
ATOM 5008 C CA . GLY A 1 684 ? 43.032 14.213 -46.473 1.00 89.94 684 GLY A CA 1
ATOM 5009 C C . GLY A 1 684 ? 42.310 15.482 -46.899 1.00 89.94 684 GLY A C 1
ATOM 5010 O O . GLY A 1 684 ? 42.737 16.194 -47.815 1.00 89.94 684 GLY A O 1
ATOM 5011 N N . ILE A 1 685 ? 41.202 15.723 -46.207 1.00 94.12 685 ILE A N 1
ATOM 5012 C CA . ILE A 1 685 ? 40.277 16.836 -46.357 1.00 94.12 685 ILE A CA 1
ATOM 5013 C C . ILE A 1 685 ? 40.301 17.637 -45.049 1.00 94.12 685 ILE A C 1
ATOM 5015 O O . ILE A 1 685 ? 39.823 17.183 -44.009 1.00 94.12 685 ILE A O 1
ATOM 5019 N N . ALA A 1 686 ? 40.871 18.837 -45.114 1.00 94.75 686 ALA A N 1
ATOM 5020 C CA . ALA A 1 686 ? 40.919 19.799 -44.023 1.00 94.75 686 ALA A CA 1
ATOM 5021 C C . ALA A 1 686 ? 39.963 20.963 -44.306 1.00 94.75 686 ALA A C 1
ATOM 5023 O O . ALA A 1 686 ? 40.092 21.654 -45.318 1.00 94.75 686 ALA A O 1
ATOM 5024 N N . LEU A 1 687 ? 39.004 21.183 -43.414 1.00 96.25 687 LEU A N 1
ATOM 5025 C CA . LEU A 1 687 ? 37.993 22.228 -43.527 1.00 96.25 687 LEU A CA 1
ATOM 5026 C C . LEU A 1 687 ? 38.060 23.127 -42.301 1.00 96.25 687 LEU A C 1
ATOM 5028 O O . LEU A 1 687 ? 38.031 22.631 -41.173 1.00 96.25 687 LEU A O 1
ATOM 5032 N N . SER A 1 688 ? 38.129 24.440 -42.517 1.00 96.25 688 SER A N 1
ATOM 5033 C CA . SER A 1 688 ? 38.161 25.405 -41.420 1.00 96.25 688 SER A CA 1
ATOM 5034 C C . SER A 1 688 ? 37.110 26.505 -41.527 1.00 96.25 688 SER A C 1
ATOM 5036 O O . SER A 1 688 ? 36.818 26.992 -42.617 1.00 96.25 688 SER A O 1
ATOM 5038 N N . GLY A 1 689 ? 36.525 26.897 -40.393 1.00 94.81 689 GLY A N 1
ATOM 5039 C CA . GLY A 1 689 ? 35.626 28.052 -40.284 1.00 94.81 689 GLY A CA 1
ATOM 5040 C C . GLY A 1 689 ? 34.193 27.863 -40.795 1.00 94.81 689 GLY A C 1
ATOM 5041 O O . GLY A 1 689 ? 33.493 28.860 -40.930 1.00 94.81 689 GLY A O 1
ATOM 5042 N N . TYR A 1 690 ? 33.749 26.639 -41.102 1.00 97.06 690 TYR A N 1
ATOM 5043 C CA . TYR A 1 690 ? 32.420 26.373 -41.678 1.00 97.06 690 TYR A CA 1
ATOM 5044 C C . TYR A 1 690 ? 31.291 26.530 -40.646 1.00 97.06 690 TYR A C 1
ATOM 5046 O O . TYR A 1 690 ? 31.432 26.123 -39.495 1.00 97.06 690 TYR A O 1
ATOM 5054 N N . GLY A 1 691 ? 30.124 27.020 -41.073 1.00 95.12 691 GLY A N 1
ATOM 5055 C CA . GLY A 1 691 ? 28.900 27.030 -40.264 1.00 95.12 691 GLY A CA 1
ATOM 5056 C C . GLY A 1 691 ? 28.364 25.620 -39.975 1.00 95.12 691 GLY A C 1
ATOM 5057 O O . GLY A 1 691 ? 27.905 25.335 -38.870 1.00 95.12 691 GLY A O 1
ATOM 5058 N N . SER A 1 692 ? 28.452 24.700 -40.943 1.00 96.31 692 SER A N 1
ATOM 5059 C CA . SER A 1 692 ? 28.231 23.269 -40.690 1.00 96.31 692 SER A CA 1
ATOM 5060 C C . SER A 1 692 ? 28.916 22.369 -41.714 1.00 96.31 692 SER A C 1
ATOM 5062 O O . SER A 1 692 ? 28.869 22.656 -42.910 1.00 96.31 692 SER A O 1
ATOM 5064 N N . VAL A 1 693 ? 29.432 21.226 -41.269 1.00 97.12 693 VAL A N 1
ATOM 5065 C CA . VAL A 1 693 ? 29.937 20.147 -42.127 1.00 97.12 693 VAL A CA 1
ATOM 5066 C C . VAL A 1 693 ? 29.236 18.832 -41.779 1.00 97.12 693 VAL A C 1
ATOM 5068 O O . VAL A 1 693 ? 29.140 18.484 -40.603 1.00 97.12 693 VAL A O 1
ATOM 5071 N N . ALA A 1 694 ? 28.751 18.099 -42.783 1.00 96.75 694 ALA A N 1
ATOM 5072 C CA . ALA A 1 694 ? 28.128 16.784 -42.622 1.00 96.75 694 ALA A CA 1
ATOM 5073 C C . ALA A 1 694 ? 28.742 15.738 -43.568 1.00 96.75 694 ALA A C 1
ATOM 5075 O O . ALA A 1 694 ? 28.817 15.975 -44.773 1.00 96.75 694 ALA A O 1
ATOM 5076 N N . LEU A 1 695 ? 29.141 14.583 -43.031 1.00 97.06 695 LEU A N 1
ATOM 5077 C CA . LEU A 1 695 ? 29.542 13.390 -43.786 1.00 97.06 695 LEU A CA 1
ATOM 5078 C C . LEU A 1 695 ? 28.550 12.256 -43.496 1.00 97.06 695 LEU A C 1
ATOM 5080 O O . LEU A 1 695 ? 28.330 11.947 -42.323 1.00 97.06 695 LEU A O 1
ATOM 5084 N N . GLN A 1 696 ? 27.942 11.668 -44.531 1.00 96.56 696 GLN A N 1
ATOM 5085 C CA . GLN A 1 696 ? 26.833 10.718 -44.368 1.00 96.56 696 GLN A CA 1
ATOM 5086 C C . GLN A 1 696 ? 26.903 9.520 -45.330 1.00 96.56 696 GLN A C 1
ATOM 5088 O O . GLN A 1 696 ? 27.173 9.693 -46.512 1.00 96.56 696 GLN A O 1
ATOM 5093 N N . ASP A 1 697 ? 26.602 8.309 -44.865 1.00 95.50 697 ASP A N 1
ATOM 5094 C CA . ASP A 1 697 ? 26.360 7.141 -45.731 1.00 95.50 697 ASP A CA 1
ATOM 5095 C C . ASP A 1 697 ? 27.489 6.834 -46.746 1.00 95.50 697 ASP A C 1
ATOM 5097 O O . ASP A 1 697 ? 27.238 6.702 -47.946 1.00 95.50 697 ASP A O 1
ATOM 5101 N N . PHE A 1 698 ? 28.747 6.718 -46.318 1.00 94.94 698 PHE A N 1
ATOM 5102 C CA . PHE A 1 698 ? 29.829 6.207 -47.176 1.00 94.94 698 PHE A CA 1
ATOM 5103 C C . PHE A 1 698 ? 30.963 5.566 -46.372 1.00 94.94 698 PHE A C 1
ATOM 5105 O O . PHE A 1 698 ? 31.141 5.834 -45.180 1.00 94.94 698 PHE A O 1
ATOM 5112 N N . ASP A 1 699 ? 31.768 4.755 -47.055 1.00 93.62 699 ASP A N 1
ATOM 5113 C CA . ASP A 1 699 ? 32.979 4.162 -46.494 1.00 93.62 699 ASP A CA 1
ATOM 5114 C C . ASP A 1 699 ? 34.206 4.975 -46.918 1.00 93.62 699 ASP A C 1
ATOM 5116 O O . ASP A 1 699 ? 34.339 5.357 -48.079 1.00 93.62 699 ASP A O 1
ATOM 5120 N N . ALA A 1 700 ? 35.132 5.224 -45.995 1.00 91.56 700 ALA A N 1
ATOM 5121 C CA . ALA A 1 700 ? 36.419 5.847 -46.268 1.00 91.56 700 ALA A CA 1
ATOM 5122 C C . ALA A 1 700 ? 37.573 4.924 -45.857 1.00 91.56 700 ALA A C 1
ATOM 5124 O O . ALA A 1 700 ? 37.623 4.429 -44.728 1.00 91.56 700 ALA A O 1
ATOM 5125 N N . PHE A 1 701 ? 38.522 4.732 -46.770 1.00 87.88 701 PHE A N 1
ATOM 5126 C CA . PHE A 1 701 ? 39.724 3.928 -46.584 1.00 87.88 701 PHE A CA 1
ATOM 5127 C C . PHE A 1 701 ? 40.954 4.826 -46.643 1.00 87.88 701 PHE A C 1
ATOM 5129 O O . PHE A 1 701 ? 41.305 5.360 -47.697 1.00 87.88 701 PHE A O 1
ATOM 5136 N N . CYS A 1 702 ? 41.604 4.980 -45.497 1.00 85.88 702 CYS A N 1
ATOM 5137 C CA . CYS A 1 702 ? 42.751 5.851 -45.306 1.00 85.88 702 CYS A CA 1
ATOM 5138 C C . CYS A 1 702 ? 44.017 4.992 -45.184 1.00 85.88 702 CYS A C 1
ATOM 5140 O O . CYS A 1 702 ? 44.269 4.393 -44.135 1.00 85.88 702 CYS A O 1
ATOM 5142 N N . THR A 1 703 ? 44.803 4.899 -46.255 1.00 76.38 703 THR A N 1
ATOM 5143 C CA . THR A 1 703 ? 46.121 4.245 -46.231 1.00 76.38 703 THR A CA 1
ATOM 5144 C C . THR A 1 703 ? 47.207 5.267 -45.898 1.00 76.38 703 THR A C 1
ATOM 5146 O O . THR A 1 703 ? 47.029 6.458 -46.135 1.00 76.38 703 THR A O 1
ATOM 5149 N N . GLY A 1 704 ? 48.322 4.830 -45.308 1.00 72.88 704 GLY A N 1
ATOM 5150 C CA . GLY A 1 704 ? 49.412 5.728 -44.903 1.00 72.88 704 GLY A CA 1
ATOM 5151 C C . GLY A 1 704 ? 49.079 6.659 -43.724 1.00 72.88 704 GLY A C 1
ATOM 5152 O O . GLY A 1 704 ? 47.985 6.639 -43.172 1.00 72.88 704 GLY A O 1
ATOM 5153 N N . ASP A 1 705 ? 50.043 7.494 -43.329 1.00 72.56 705 ASP A N 1
ATOM 5154 C CA . ASP A 1 705 ? 50.006 8.268 -42.073 1.00 72.56 705 ASP A CA 1
ATOM 5155 C C . ASP A 1 705 ? 49.510 9.727 -42.224 1.00 72.56 705 ASP A C 1
ATOM 5157 O O . ASP A 1 705 ? 49.940 10.637 -41.519 1.00 72.56 705 ASP A O 1
ATOM 5161 N N . GLY A 1 706 ? 48.630 9.990 -43.194 1.00 77.75 706 GLY A N 1
ATOM 5162 C CA . GLY A 1 706 ? 48.060 11.331 -43.417 1.00 77.75 706 GLY A CA 1
ATOM 5163 C C . GLY A 1 706 ? 47.059 11.752 -42.330 1.00 77.75 706 GLY A C 1
ATOM 5164 O O . GLY A 1 706 ? 46.779 10.986 -41.415 1.00 77.75 706 GLY A O 1
ATOM 5165 N N . LEU A 1 707 ? 46.447 12.939 -42.445 1.00 81.94 707 LEU A N 1
ATOM 5166 C CA . LEU A 1 707 ? 45.303 13.389 -41.621 1.00 81.94 707 LEU A CA 1
ATOM 5167 C C . LEU A 1 707 ? 44.023 13.443 -42.484 1.00 81.94 707 LEU A C 1
ATOM 5169 O O . LEU A 1 707 ? 43.788 14.462 -43.129 1.00 81.94 707 LEU A O 1
ATOM 5173 N N . PRO A 1 708 ? 43.217 12.363 -42.538 1.00 83.69 708 PRO A N 1
ATOM 5174 C CA . PRO A 1 708 ? 42.148 12.196 -43.518 1.00 83.69 708 PRO A CA 1
ATOM 5175 C C . PRO A 1 708 ? 41.014 13.200 -43.382 1.00 83.69 708 PRO A C 1
ATOM 5177 O O . PRO A 1 708 ? 40.575 13.738 -44.391 1.00 83.69 708 PRO A O 1
ATOM 5180 N N . PHE A 1 709 ? 40.561 13.478 -42.159 1.00 94.56 709 PHE A N 1
ATOM 5181 C CA . PHE A 1 709 ? 39.519 14.466 -41.909 1.00 94.56 709 PHE A CA 1
ATOM 5182 C C . PHE A 1 709 ? 39.928 15.391 -40.770 1.00 94.56 709 PHE A C 1
ATOM 5184 O O . PHE A 1 709 ? 40.129 14.949 -39.638 1.00 94.56 709 PHE A O 1
ATOM 5191 N N . VAL A 1 710 ? 40.045 16.683 -41.072 1.00 95.06 710 VAL A N 1
ATOM 5192 C CA . VAL A 1 710 ? 40.355 17.726 -40.090 1.00 95.06 710 VAL A CA 1
ATOM 5193 C C . VAL A 1 710 ? 39.287 18.805 -40.172 1.00 95.06 710 VAL A C 1
ATOM 5195 O O . VAL A 1 710 ? 39.095 19.404 -41.227 1.00 95.06 710 VAL A O 1
ATOM 5198 N N . PHE A 1 711 ? 38.614 19.062 -39.056 1.00 96.19 711 PHE A N 1
ATOM 5199 C CA . PHE A 1 711 ? 37.594 20.095 -38.927 1.00 96.19 711 PHE A CA 1
ATOM 5200 C C . PHE A 1 711 ? 38.029 21.090 -37.859 1.00 96.19 711 PHE A C 1
ATOM 5202 O O . PHE A 1 711 ? 38.076 20.754 -36.677 1.00 96.19 711 PHE A O 1
ATOM 5209 N N . ASP A 1 712 ? 38.362 22.304 -38.280 1.00 94.88 712 ASP A N 1
ATOM 5210 C CA . ASP A 1 712 ? 38.909 23.339 -37.404 1.00 94.88 712 ASP A CA 1
ATOM 5211 C C . ASP A 1 712 ? 37.975 24.555 -37.345 1.00 94.88 712 ASP A C 1
ATOM 5213 O O . ASP A 1 712 ? 37.606 25.122 -38.371 1.00 94.88 712 ASP A O 1
ATOM 5217 N N . HIS A 1 713 ? 37.545 24.956 -36.153 1.00 95.06 713 HIS A N 1
ATOM 5218 C CA . HIS A 1 713 ? 36.606 26.063 -35.929 1.00 95.06 713 HIS A CA 1
ATOM 5219 C C . HIS A 1 713 ? 35.329 25.978 -36.789 1.00 95.06 713 HIS A C 1
ATOM 5221 O O . HIS A 1 713 ? 34.815 26.990 -37.266 1.00 95.06 713 HIS A O 1
ATOM 5227 N N . CYS A 1 714 ? 34.830 24.761 -37.022 1.00 95.12 714 CYS A N 1
ATOM 5228 C CA . CYS A 1 714 ? 33.559 24.536 -37.707 1.00 95.12 714 CYS A CA 1
ATOM 5229 C C . CYS A 1 714 ? 32.428 24.504 -36.670 1.00 95.12 714 CYS A C 1
ATOM 5231 O O . CYS A 1 714 ? 32.453 23.653 -35.788 1.00 95.12 714 CYS A O 1
ATOM 5233 N N . ASP A 1 715 ? 31.433 25.392 -36.761 1.00 94.50 715 ASP A N 1
ATOM 5234 C CA . ASP A 1 715 ? 30.385 25.548 -35.737 1.00 94.50 715 ASP A CA 1
ATOM 5235 C C . ASP A 1 715 ? 29.653 24.216 -35.453 1.00 94.50 715 ASP A C 1
ATOM 5237 O O . ASP A 1 715 ? 29.484 23.844 -34.288 1.00 94.50 715 ASP A O 1
ATOM 5241 N N . GLN A 1 716 ? 29.271 23.472 -36.500 1.00 96.50 716 GLN A N 1
ATOM 5242 C CA . GLN A 1 716 ? 28.676 22.132 -36.391 1.00 96.50 716 GLN A CA 1
ATOM 5243 C C . GLN A 1 716 ? 29.419 21.101 -37.251 1.00 96.50 716 GLN A C 1
ATOM 5245 O O . GLN A 1 716 ? 29.601 21.310 -38.450 1.00 96.50 716 GLN A O 1
ATOM 5250 N N . VAL A 1 717 ? 29.776 19.952 -36.675 1.00 97.31 717 VAL A N 1
ATOM 5251 C CA . VAL A 1 717 ? 30.375 18.809 -37.387 1.00 97.31 717 VAL A CA 1
ATOM 5252 C C . VAL A 1 717 ? 29.523 17.566 -37.149 1.00 97.31 717 VAL A C 1
ATOM 5254 O O . VAL A 1 717 ? 29.308 17.171 -36.003 1.00 97.31 717 VAL A O 1
ATOM 5257 N N . ARG A 1 718 ? 29.028 16.944 -38.224 1.00 97.81 718 ARG A N 1
ATOM 5258 C CA . ARG A 1 718 ? 28.206 15.726 -38.169 1.00 97.81 718 ARG A CA 1
ATOM 5259 C C . ARG A 1 718 ? 28.811 14.603 -38.997 1.00 97.81 718 ARG A C 1
ATOM 5261 O O . ARG A 1 718 ? 29.085 14.784 -40.179 1.00 97.81 718 ARG A O 1
ATOM 5268 N N . LEU A 1 719 ? 28.969 13.445 -38.377 1.00 97.56 719 LEU A N 1
ATOM 5269 C CA . LEU A 1 719 ? 29.300 12.178 -39.014 1.00 97.56 719 LEU A CA 1
ATOM 5270 C C . LEU A 1 719 ? 28.141 11.223 -38.739 1.00 97.56 719 LEU A C 1
ATOM 5272 O O . LEU A 1 719 ? 27.862 10.946 -37.572 1.00 97.56 719 LEU A O 1
ATOM 5276 N N . GLU A 1 720 ? 27.461 10.736 -39.771 1.00 96.81 720 GLU A N 1
ATOM 5277 C CA . GLU A 1 720 ? 26.307 9.843 -39.604 1.00 96.81 720 GLU A CA 1
ATOM 5278 C C . GLU A 1 720 ? 26.432 8.639 -40.542 1.00 96.81 720 GLU A C 1
ATOM 5280 O O . GLU A 1 720 ? 26.573 8.808 -41.748 1.00 96.81 720 GLU A O 1
ATOM 5285 N N . GLN A 1 721 ? 26.391 7.415 -40.009 1.00 95.38 721 GLN A N 1
ATOM 5286 C CA . GLN A 1 721 ? 26.451 6.182 -40.817 1.00 95.38 721 GLN A CA 1
ATOM 5287 C C . GLN A 1 721 ? 27.680 6.105 -41.750 1.00 95.38 721 GLN A C 1
ATOM 5289 O O . GLN A 1 721 ? 27.609 5.564 -42.855 1.00 95.38 721 GLN A O 1
ATOM 5294 N N . VAL A 1 722 ? 28.822 6.660 -41.323 1.00 95.31 722 VAL A N 1
ATOM 5295 C CA . VAL A 1 722 ? 30.087 6.577 -42.071 1.00 95.31 722 VAL A CA 1
ATOM 5296 C C . VAL A 1 722 ? 31.038 5.561 -41.449 1.00 95.31 722 VAL A C 1
ATOM 5298 O O . VAL A 1 722 ? 31.204 5.505 -40.227 1.00 95.31 722 VAL A O 1
ATOM 5301 N N . ASN A 1 723 ? 31.714 4.784 -42.296 1.00 93.19 723 ASN A N 1
ATOM 5302 C CA . ASN A 1 723 ? 32.747 3.846 -41.859 1.00 93.19 723 ASN A CA 1
ATOM 5303 C C . ASN A 1 723 ? 34.120 4.355 -42.293 1.00 93.19 723 ASN A C 1
ATOM 5305 O O . ASN A 1 723 ? 34.467 4.278 -43.468 1.00 93.19 723 ASN A O 1
ATOM 5309 N N . ILE A 1 724 ? 34.925 4.854 -41.358 1.00 92.81 724 ILE A N 1
ATOM 5310 C CA . ILE A 1 724 ? 36.263 5.385 -41.647 1.00 92.81 724 ILE A CA 1
ATOM 5311 C C . ILE A 1 724 ? 37.289 4.417 -41.078 1.00 92.81 724 ILE A C 1
ATOM 5313 O O . ILE A 1 724 ? 37.376 4.224 -39.868 1.00 92.81 724 ILE A O 1
ATOM 5317 N N . ASN A 1 725 ? 38.078 3.815 -41.958 1.00 88.00 725 ASN A N 1
ATOM 5318 C CA . ASN A 1 725 ? 39.063 2.800 -41.614 1.00 88.00 725 ASN A CA 1
ATOM 5319 C C . ASN A 1 725 ? 40.443 3.298 -42.034 1.00 88.00 725 ASN A C 1
ATOM 5321 O O . ASN A 1 725 ? 40.610 3.740 -43.172 1.00 88.00 725 ASN A O 1
ATOM 5325 N N . GLY A 1 726 ? 41.448 3.206 -41.165 1.00 82.88 726 GLY A N 1
ATOM 5326 C CA . GLY A 1 726 ? 42.800 3.541 -41.595 1.00 82.88 726 GLY A CA 1
ATOM 5327 C C . GLY A 1 726 ? 43.922 3.271 -40.611 1.00 82.88 726 GLY A C 1
ATOM 5328 O O . GLY A 1 726 ? 43.713 3.018 -39.424 1.00 82.88 726 GLY A O 1
ATOM 5329 N N . LEU A 1 727 ? 45.137 3.335 -41.147 1.00 77.25 727 LEU A N 1
ATOM 5330 C CA . LEU A 1 727 ? 46.379 3.146 -40.404 1.00 77.25 727 LEU A CA 1
ATOM 5331 C C . LEU A 1 727 ? 46.903 4.493 -39.898 1.00 77.25 727 LEU A C 1
ATOM 5333 O O . LEU A 1 727 ? 46.797 5.499 -40.594 1.00 77.25 727 LEU A O 1
ATOM 5337 N N . LYS A 1 728 ? 47.442 4.520 -38.678 1.00 77.81 728 LYS A N 1
ATOM 5338 C CA . LYS A 1 728 ? 47.912 5.730 -37.994 1.00 77.81 728 LYS A CA 1
ATOM 5339 C C . LYS A 1 728 ? 49.191 5.498 -37.221 1.00 77.81 728 LYS A C 1
ATOM 5341 O O . LYS A 1 728 ? 49.271 4.571 -36.427 1.00 77.81 728 LYS A O 1
ATOM 5346 N N . SER A 1 729 ? 50.172 6.377 -37.356 1.00 67.62 729 SER A N 1
ATOM 5347 C CA . SER A 1 729 ? 51.222 6.477 -36.349 1.00 67.62 729 SER A CA 1
ATOM 5348 C C . SER A 1 729 ? 50.634 6.985 -35.028 1.00 67.62 729 SER A C 1
ATOM 5350 O O . SER A 1 729 ? 49.493 7.448 -34.949 1.00 67.62 729 SER A O 1
ATOM 5352 N N . SER A 1 730 ? 51.420 6.925 -33.956 1.00 60.06 730 SER A N 1
ATOM 5353 C CA . SER A 1 730 ? 51.019 7.421 -32.635 1.00 60.06 730 SER A CA 1
ATOM 5354 C C . SER A 1 730 ? 50.653 8.917 -32.601 1.00 60.06 730 SER A C 1
ATOM 5356 O O . SER A 1 730 ? 50.110 9.376 -31.600 1.00 60.06 730 SER A O 1
ATOM 5358 N N . ALA A 1 731 ? 50.939 9.680 -33.665 1.00 59.59 731 ALA A N 1
ATOM 5359 C CA . ALA A 1 731 ? 50.852 11.139 -33.702 1.00 59.59 731 ALA A CA 1
ATOM 5360 C C . ALA A 1 731 ? 49.624 11.717 -34.444 1.00 59.59 731 ALA A C 1
ATOM 5362 O O . ALA A 1 731 ? 49.471 12.939 -34.453 1.00 59.59 731 ALA A O 1
ATOM 5363 N N . GLY A 1 732 ? 48.756 10.899 -35.062 1.00 76.06 732 GLY A N 1
ATOM 5364 C CA . GLY A 1 732 ? 47.625 11.387 -35.873 1.00 76.06 732 GLY A CA 1
ATOM 5365 C C . GLY A 1 732 ? 46.295 10.654 -35.649 1.00 76.06 732 GLY A C 1
ATOM 5366 O O . GLY A 1 732 ? 46.278 9.486 -35.268 1.00 76.06 732 GLY A O 1
ATOM 5367 N N . ALA A 1 733 ? 45.173 11.334 -35.925 1.00 88.94 733 ALA A N 1
ATOM 5368 C CA . ALA A 1 733 ? 43.811 10.789 -35.827 1.00 88.94 733 ALA A CA 1
ATOM 5369 C C . ALA A 1 733 ? 43.134 10.640 -37.201 1.00 88.94 733 ALA A C 1
ATOM 5371 O O . ALA A 1 733 ? 43.502 11.335 -38.154 1.00 88.94 733 ALA A O 1
ATOM 5372 N N . LEU A 1 734 ? 42.177 9.712 -37.350 1.00 91.69 734 LEU A N 1
ATOM 5373 C CA . LEU A 1 734 ? 41.392 9.601 -38.596 1.00 91.69 734 LEU A CA 1
ATOM 5374 C C . LEU A 1 734 ? 40.486 10.812 -38.779 1.00 91.69 734 LEU A C 1
ATOM 5376 O O . LEU A 1 734 ? 40.407 11.358 -39.879 1.00 91.69 734 LEU A O 1
ATOM 5380 N N . VAL A 1 735 ? 39.862 11.225 -37.680 1.00 94.81 735 VAL A N 1
ATOM 5381 C CA . VAL A 1 735 ? 39.062 12.436 -37.588 1.00 94.81 735 VAL A CA 1
ATOM 5382 C C . VAL A 1 735 ? 39.616 13.307 -36.471 1.00 94.81 735 VAL A C 1
ATOM 5384 O O . VAL A 1 735 ? 39.729 12.863 -35.329 1.00 94.81 735 VAL A O 1
ATOM 5387 N N . THR A 1 736 ? 39.913 14.558 -36.794 1.00 94.25 736 THR A N 1
ATOM 5388 C CA . THR A 1 736 ? 40.286 15.586 -35.823 1.00 94.25 736 THR A CA 1
ATOM 5389 C C . THR A 1 736 ? 39.242 16.688 -35.846 1.00 94.25 736 THR A C 1
ATOM 5391 O O . THR A 1 736 ? 38.942 17.222 -36.914 1.00 94.25 736 THR A O 1
ATOM 5394 N N . VAL A 1 737 ? 38.710 17.044 -34.679 1.00 95.44 737 VAL A N 1
ATOM 5395 C CA . VAL A 1 737 ? 37.773 18.160 -34.521 1.00 95.44 737 VAL A CA 1
ATOM 5396 C C . VAL A 1 737 ? 38.298 19.123 -33.461 1.00 95.44 737 VAL A C 1
ATOM 5398 O O . VAL A 1 737 ? 38.582 18.710 -32.336 1.00 95.44 737 VAL A O 1
ATOM 5401 N N . GLY A 1 738 ? 38.404 20.400 -33.818 1.00 93.44 738 GLY A N 1
ATOM 5402 C CA . GLY A 1 738 ? 38.758 21.495 -32.917 1.00 93.44 738 GLY A CA 1
ATOM 5403 C C . GLY A 1 738 ? 37.891 22.727 -33.171 1.00 93.44 738 GLY A C 1
ATOM 5404 O O . GLY A 1 738 ? 37.418 22.951 -34.282 1.00 93.44 738 GLY A O 1
ATOM 5405 N N . GLY A 1 739 ? 37.638 23.518 -32.134 1.00 91.12 739 GLY A N 1
ATOM 5406 C CA . GLY A 1 739 ? 36.903 24.781 -32.163 1.00 91.12 739 GLY A CA 1
ATOM 5407 C C . GLY A 1 739 ? 35.417 24.671 -32.520 1.00 91.12 739 GLY A C 1
ATOM 5408 O O . GLY A 1 739 ? 34.820 25.681 -32.888 1.00 91.12 739 GLY A O 1
ATOM 5409 N N . ALA A 1 740 ? 34.820 23.477 -32.456 1.00 94.19 740 ALA A N 1
ATOM 5410 C CA . ALA A 1 740 ? 33.425 23.253 -32.834 1.00 94.19 740 ALA A CA 1
ATOM 5411 C C . ALA A 1 740 ? 32.456 23.465 -31.663 1.00 94.19 740 ALA A C 1
ATOM 5413 O O . ALA A 1 740 ? 32.763 23.113 -30.526 1.00 94.19 740 ALA A O 1
ATOM 5414 N N . ARG A 1 741 ? 31.253 23.996 -31.930 1.00 92.81 741 ARG A N 1
ATOM 5415 C CA . ARG A 1 741 ? 30.196 24.138 -30.907 1.00 92.81 741 ARG A CA 1
ATOM 5416 C C . ARG A 1 741 ? 29.369 22.875 -30.737 1.00 92.81 741 ARG A C 1
ATOM 5418 O O . ARG A 1 741 ? 28.918 22.606 -29.629 1.00 92.81 741 ARG A O 1
ATOM 5425 N N . GLN A 1 742 ? 29.144 22.133 -31.817 1.00 95.75 742 GLN A N 1
ATOM 5426 C CA . GLN A 1 742 ? 28.375 20.896 -31.791 1.00 95.75 742 GLN A CA 1
ATOM 5427 C C . GLN A 1 742 ? 29.057 19.830 -32.643 1.00 95.75 742 GLN A C 1
ATOM 5429 O O . GLN A 1 742 ? 29.306 20.036 -33.830 1.00 95.75 742 GLN A O 1
ATOM 5434 N N . ILE A 1 743 ? 29.320 18.677 -32.039 1.00 97.62 743 ILE A N 1
ATOM 5435 C CA . ILE A 1 743 ? 29.928 17.521 -32.694 1.00 97.62 743 ILE A CA 1
ATOM 5436 C C . ILE A 1 743 ? 28.967 16.348 -32.525 1.00 97.62 743 ILE A C 1
ATOM 5438 O O . ILE A 1 743 ? 28.566 16.021 -31.410 1.00 97.62 743 ILE A O 1
ATOM 5442 N N . THR A 1 744 ? 28.561 15.718 -33.621 1.00 97.75 744 THR A N 1
ATOM 5443 C CA . THR A 1 744 ? 27.705 14.525 -33.586 1.00 97.75 744 THR A CA 1
ATOM 5444 C C . THR A 1 744 ? 28.335 13.422 -34.414 1.00 97.75 744 THR A C 1
ATOM 5446 O O . THR A 1 744 ? 28.652 13.626 -35.582 1.00 97.75 744 THR A O 1
ATOM 5449 N N . VAL A 1 745 ? 28.519 12.259 -33.800 1.00 97.38 745 VAL A N 1
ATOM 5450 C CA . VAL A 1 745 ? 29.001 11.036 -34.439 1.00 97.38 745 VAL A CA 1
ATOM 5451 C C . VAL A 1 745 ? 27.967 9.958 -34.143 1.00 97.38 745 VAL A C 1
ATOM 5453 O O . VAL A 1 745 ? 27.826 9.548 -32.994 1.00 97.38 745 VAL A O 1
ATOM 5456 N N . GLN A 1 746 ? 27.193 9.554 -35.148 1.00 96.88 746 GLN A N 1
ATOM 5457 C CA . GLN A 1 746 ? 26.051 8.665 -34.948 1.00 96.88 746 GLN A CA 1
ATOM 5458 C C . GLN A 1 746 ? 26.045 7.496 -35.930 1.00 96.88 746 GLN A C 1
ATOM 5460 O O . GLN A 1 746 ? 26.083 7.699 -37.141 1.00 96.88 746 GLN A O 1
ATOM 5465 N N . GLY A 1 747 ? 25.937 6.264 -35.431 1.00 95.69 747 GLY A N 1
ATOM 5466 C CA . GLY A 1 747 ? 25.943 5.077 -36.291 1.00 95.69 747 GLY A CA 1
ATOM 5467 C C . GLY A 1 747 ? 27.243 4.883 -37.076 1.00 95.69 747 GLY A C 1
ATOM 5468 O O . GLY A 1 747 ? 27.242 4.215 -38.105 1.00 95.69 747 GLY A O 1
ATOM 5469 N N . CYS A 1 748 ? 28.337 5.518 -36.656 1.00 96.56 748 CYS A N 1
ATOM 5470 C CA . CYS A 1 748 ? 29.599 5.497 -37.386 1.00 96.56 748 CYS A CA 1
ATOM 5471 C C . CYS A 1 748 ? 30.491 4.363 -36.899 1.00 96.56 748 CYS A C 1
ATOM 5473 O O . CYS A 1 748 ? 30.501 4.041 -35.713 1.00 96.56 748 CYS A O 1
ATOM 5475 N N . THR A 1 749 ? 31.327 3.832 -37.786 1.00 94.44 749 THR A N 1
ATOM 5476 C CA . THR A 1 749 ? 32.414 2.927 -37.401 1.00 94.44 749 THR A CA 1
ATOM 5477 C C . THR A 1 749 ? 33.754 3.576 -37.727 1.00 94.44 749 THR A C 1
ATOM 5479 O O . THR A 1 749 ? 34.156 3.641 -38.886 1.00 94.44 749 THR A O 1
ATOM 5482 N N . LEU A 1 750 ? 34.451 4.084 -36.710 1.00 93.44 750 LEU A N 1
ATOM 5483 C CA . LEU A 1 750 ? 35.770 4.698 -36.840 1.00 93.44 750 LEU A CA 1
ATOM 5484 C C . LEU A 1 750 ? 36.821 3.719 -36.339 1.00 93.44 750 LEU A C 1
ATOM 5486 O O . LEU A 1 750 ? 36.930 3.477 -35.137 1.00 93.44 750 LEU A O 1
ATOM 5490 N N . ARG A 1 751 ? 37.603 3.161 -37.258 1.00 88.44 751 ARG A N 1
ATOM 5491 C CA . ARG A 1 751 ? 38.594 2.146 -36.928 1.00 88.44 751 ARG A CA 1
ATOM 5492 C C . ARG A 1 751 ? 39.998 2.605 -37.265 1.00 88.44 751 ARG A C 1
ATOM 5494 O O . ARG A 1 751 ? 40.358 2.706 -38.439 1.00 88.44 751 ARG A O 1
ATOM 5501 N N . ALA A 1 752 ? 40.778 2.882 -36.227 1.00 86.00 752 ALA A N 1
ATOM 5502 C CA . ALA A 1 752 ? 42.156 3.324 -36.356 1.00 86.00 752 ALA A CA 1
ATOM 5503 C C . ALA A 1 752 ? 43.101 2.302 -35.746 1.00 86.00 752 ALA A C 1
ATOM 5505 O O . ALA A 1 752 ? 42.970 1.922 -34.581 1.00 86.00 752 ALA A O 1
ATOM 5506 N N . TRP A 1 753 ? 44.124 1.938 -36.505 1.00 77.81 753 TRP A N 1
ATOM 5507 C CA . TRP A 1 753 ? 45.131 0.983 -36.058 1.00 77.81 753 TRP A CA 1
ATOM 5508 C C . TRP A 1 753 ? 46.515 1.554 -36.224 1.00 77.81 753 TRP A C 1
ATOM 5510 O O . TRP A 1 753 ? 46.779 2.295 -37.169 1.00 77.81 753 TRP A O 1
ATOM 5520 N N . GLN A 1 754 ? 47.407 1.198 -35.310 1.00 73.38 754 GLN A N 1
ATOM 5521 C CA . GLN A 1 754 ? 48.806 1.523 -35.491 1.00 73.38 754 GLN A CA 1
ATOM 5522 C C . GLN A 1 754 ? 49.424 0.626 -36.551 1.00 73.38 754 GLN A C 1
ATOM 5524 O O . GLN A 1 754 ? 49.130 -0.566 -36.614 1.00 73.38 754 GLN A O 1
ATOM 5529 N N . THR A 1 755 ? 50.291 1.199 -37.383 1.00 63.75 755 THR A N 1
ATOM 5530 C CA . THR A 1 755 ? 51.083 0.432 -38.345 1.00 63.75 755 THR A CA 1
ATOM 5531 C C . THR A 1 755 ? 51.947 -0.575 -37.586 1.00 63.75 755 THR A C 1
ATOM 5533 O O . THR A 1 755 ? 52.940 -0.200 -36.957 1.00 63.75 755 THR A O 1
ATOM 5536 N N . ALA A 1 756 ? 51.559 -1.851 -37.615 1.00 54.12 756 ALA A N 1
ATOM 5537 C CA . ALA A 1 756 ? 52.381 -2.929 -37.097 1.00 54.12 756 ALA A CA 1
ATOM 5538 C C . ALA A 1 756 ? 53.620 -3.083 -37.978 1.00 54.12 756 ALA A C 1
ATOM 5540 O O . ALA A 1 756 ? 53.527 -3.224 -39.197 1.00 54.12 756 ALA A O 1
ATOM 5541 N N . VAL A 1 757 ? 54.788 -3.093 -37.342 1.00 53.28 757 VAL A N 1
ATOM 5542 C CA . VAL A 1 757 ? 56.032 -3.538 -37.966 1.00 53.28 757 VAL A CA 1
ATOM 5543 C C . VAL A 1 757 ? 55.808 -4.968 -38.481 1.00 53.28 757 VAL A C 1
ATOM 5545 O O . VAL A 1 757 ? 55.237 -5.796 -37.772 1.00 53.28 757 VAL A O 1
ATOM 5548 N N . SER A 1 758 ? 56.250 -5.239 -39.709 1.00 55.44 758 SER A N 1
ATOM 5549 C CA . SER A 1 758 ? 56.208 -6.508 -40.465 1.00 55.44 758 SER A CA 1
ATOM 5550 C C . SER A 1 758 ? 56.453 -7.817 -39.673 1.00 55.44 758 SER A C 1
ATOM 5552 O O . SER A 1 758 ? 56.120 -8.897 -40.156 1.00 55.44 758 SER A O 1
ATOM 5554 N N . ASP A 1 759 ? 56.999 -7.754 -38.458 1.00 64.94 759 ASP A N 1
ATOM 5555 C CA . ASP A 1 759 ? 57.515 -8.881 -37.674 1.00 64.94 759 ASP A CA 1
ATOM 5556 C C . ASP A 1 759 ? 56.429 -9.808 -37.076 1.00 64.94 759 ASP A C 1
ATOM 5558 O O . ASP A 1 759 ? 56.712 -10.960 -36.740 1.00 64.94 759 ASP A O 1
ATOM 5562 N N . THR A 1 760 ? 55.173 -9.352 -36.940 1.00 74.44 760 THR A N 1
ATOM 5563 C CA . THR A 1 760 ? 54.101 -10.148 -36.289 1.00 74.44 760 THR A CA 1
ATOM 5564 C C . THR A 1 760 ? 53.662 -11.344 -37.139 1.00 74.44 760 THR A C 1
ATOM 5566 O O . THR A 1 760 ? 53.462 -12.438 -36.606 1.00 74.44 760 THR A O 1
ATOM 5569 N N . LEU A 1 761 ? 53.553 -11.170 -38.461 1.00 78.31 761 LEU A N 1
ATOM 5570 C CA . LEU A 1 761 ? 53.227 -12.259 -39.391 1.00 78.31 761 LEU A CA 1
ATOM 5571 C C . LEU A 1 761 ? 54.324 -13.332 -39.375 1.00 78.31 761 LEU A C 1
ATOM 5573 O O . LEU A 1 761 ? 54.027 -14.523 -39.292 1.00 78.31 761 LEU A O 1
ATOM 5577 N N . ASP A 1 762 ? 55.587 -12.906 -39.376 1.00 80.75 762 ASP A N 1
ATOM 5578 C CA . ASP A 1 762 ? 56.737 -13.808 -39.319 1.00 80.75 762 ASP A CA 1
ATOM 5579 C C . ASP A 1 762 ? 56.822 -14.548 -37.980 1.00 80.75 762 ASP A C 1
ATOM 5581 O O . ASP A 1 762 ? 57.101 -15.747 -37.957 1.00 80.75 762 ASP A O 1
ATOM 5585 N N . MET A 1 763 ? 56.488 -13.891 -36.866 1.00 82.19 763 MET A N 1
ATOM 5586 C CA . MET A 1 763 ? 56.361 -14.543 -35.559 1.00 82.19 763 MET A CA 1
ATOM 5587 C C . MET A 1 763 ? 55.259 -15.614 -35.553 1.00 82.19 763 MET A C 1
ATOM 5589 O O . MET A 1 763 ? 55.476 -16.711 -35.028 1.00 82.19 763 MET A O 1
ATOM 5593 N N . VAL A 1 764 ? 54.076 -15.312 -36.103 1.00 83.88 764 VAL A N 1
ATOM 5594 C CA . VAL A 1 764 ? 52.954 -16.267 -36.175 1.00 83.88 764 VAL A CA 1
ATOM 5595 C C . VAL A 1 764 ? 53.341 -17.472 -37.015 1.00 83.88 764 VAL A C 1
ATOM 5597 O O . VAL A 1 764 ? 53.151 -18.601 -36.567 1.00 83.88 764 VAL A O 1
ATOM 5600 N N . ILE A 1 765 ? 53.944 -17.256 -38.183 1.00 87.38 765 ILE A N 1
ATOM 5601 C CA . ILE A 1 765 ? 54.335 -18.351 -39.071 1.00 87.38 765 ILE A CA 1
ATOM 5602 C C . ILE A 1 765 ? 55.501 -19.164 -38.488 1.00 87.38 765 ILE A C 1
ATOM 5604 O O . ILE A 1 765 ? 55.489 -20.390 -38.566 1.00 87.38 765 ILE A O 1
ATOM 5608 N N . ALA A 1 766 ? 56.458 -18.538 -37.798 1.00 85.19 766 ALA A N 1
ATOM 5609 C CA . ALA A 1 766 ? 57.517 -19.267 -37.094 1.00 85.19 766 ALA A CA 1
ATOM 5610 C C . ALA A 1 766 ? 56.968 -20.220 -36.013 1.00 85.19 766 ALA A C 1
ATOM 5612 O O . ALA A 1 766 ? 57.554 -21.272 -35.756 1.00 85.19 766 ALA A O 1
ATOM 5613 N N . ARG A 1 767 ? 55.839 -19.869 -35.380 1.00 86.38 767 ARG A N 1
ATOM 5614 C CA . ARG A 1 767 ? 55.170 -20.691 -34.354 1.00 86.38 767 ARG A CA 1
ATOM 5615 C C . ARG A 1 767 ? 54.148 -21.668 -34.937 1.00 86.38 767 ARG A C 1
ATOM 5617 O O . ARG A 1 767 ? 53.951 -22.741 -34.369 1.00 86.38 767 ARG A O 1
ATOM 5624 N N . ILE A 1 768 ? 53.531 -21.316 -36.063 1.00 89.62 768 ILE A N 1
ATOM 5625 C CA . ILE A 1 768 ? 52.517 -22.103 -36.773 1.00 89.62 768 ILE A CA 1
ATOM 5626 C C . ILE A 1 768 ? 52.895 -22.172 -38.267 1.00 89.62 768 ILE A C 1
ATOM 5628 O O . ILE A 1 768 ? 52.291 -21.485 -39.096 1.00 89.62 768 ILE A O 1
ATOM 5632 N N . PRO A 1 769 ? 53.890 -23.002 -38.646 1.00 88.56 769 PRO A N 1
ATOM 5633 C CA . PRO A 1 769 ? 54.409 -23.043 -40.017 1.00 88.56 769 PRO A CA 1
ATOM 5634 C C . PRO A 1 769 ? 53.367 -23.351 -41.097 1.00 88.56 769 PRO A C 1
ATOM 5636 O O . PRO A 1 769 ? 53.535 -22.965 -42.251 1.00 88.56 769 PRO A O 1
ATOM 5639 N N . LEU A 1 770 ? 52.269 -24.028 -40.745 1.00 86.38 770 LEU A N 1
ATOM 5640 C CA . LEU A 1 770 ? 51.194 -24.355 -41.688 1.00 86.38 770 LEU A CA 1
ATOM 5641 C C . LEU A 1 770 ? 50.414 -23.127 -42.194 1.00 86.38 770 LEU A C 1
ATOM 5643 O O . LEU A 1 770 ? 49.747 -23.223 -43.226 1.00 86.38 770 LEU A O 1
ATOM 5647 N N . LEU A 1 771 ? 50.530 -21.972 -41.528 1.00 86.44 771 LEU A N 1
ATOM 5648 C CA . LEU A 1 771 ? 49.924 -20.711 -41.970 1.00 86.44 771 LEU A CA 1
ATOM 5649 C C . LEU A 1 771 ? 50.754 -19.968 -43.031 1.00 86.44 771 LEU A C 1
ATOM 5651 O O . LEU A 1 771 ? 50.289 -18.961 -43.554 1.00 86.44 771 LEU A O 1
ATOM 5655 N N . GLU A 1 772 ? 51.942 -20.457 -43.408 1.00 85.69 772 GLU A N 1
ATOM 5656 C CA . GLU A 1 772 ? 52.783 -19.838 -44.452 1.00 85.69 772 GLU A CA 1
ATOM 5657 C C . GLU A 1 772 ? 52.038 -19.691 -45.791 1.00 85.69 772 GLU A C 1
ATOM 5659 O O . GLU A 1 772 ? 52.191 -18.695 -46.495 1.00 85.69 772 GLU A O 1
ATOM 5664 N N . SER A 1 773 ? 51.146 -20.632 -46.113 1.00 77.44 773 SER A N 1
ATOM 5665 C CA . SER A 1 773 ? 50.301 -20.574 -47.315 1.00 77.44 773 SER A CA 1
ATOM 5666 C C . SER A 1 773 ? 49.328 -19.382 -47.342 1.00 77.44 773 SER A C 1
ATOM 5668 O O . SER A 1 773 ? 48.824 -19.034 -48.410 1.00 77.44 773 SER A O 1
ATOM 5670 N N . LEU A 1 774 ? 49.099 -18.722 -46.201 1.00 76.38 774 LEU A N 1
ATOM 5671 C CA . LEU A 1 774 ? 48.260 -17.528 -46.078 1.00 76.38 774 LEU A CA 1
ATOM 5672 C C . LEU A 1 774 ? 49.025 -16.220 -46.300 1.00 76.38 774 LEU A C 1
ATOM 5674 O O . LEU A 1 774 ? 48.409 -15.165 -46.441 1.00 76.38 774 LEU A O 1
ATOM 5678 N N . ARG A 1 775 ? 50.359 -16.253 -46.381 1.00 82.00 775 ARG A N 1
ATOM 5679 C CA . ARG A 1 775 ? 51.181 -15.052 -46.587 1.00 82.00 775 ARG A CA 1
ATOM 5680 C C . ARG A 1 775 ? 50.732 -14.181 -47.780 1.00 82.00 775 ARG A C 1
ATOM 5682 O O . ARG A 1 775 ? 50.669 -12.969 -47.600 1.00 82.00 775 ARG A O 1
ATOM 5689 N N . PRO A 1 776 ? 50.342 -14.725 -48.955 1.00 77.69 776 PRO A N 1
ATOM 5690 C CA . PRO A 1 776 ? 49.948 -13.906 -50.108 1.00 77.69 776 PRO A CA 1
ATOM 5691 C C . PRO A 1 776 ? 48.671 -13.078 -49.908 1.00 77.69 776 PRO A C 1
ATOM 5693 O O . PRO A 1 776 ? 48.482 -12.074 -50.588 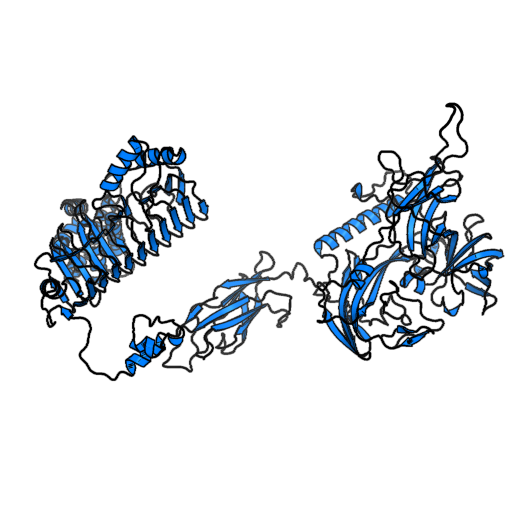1.00 77.69 776 PRO A O 1
ATOM 5696 N N . ILE A 1 777 ? 47.782 -13.500 -49.004 1.00 72.25 777 ILE A N 1
ATOM 5697 C CA . ILE A 1 777 ? 46.532 -12.785 -48.698 1.00 72.25 777 ILE A CA 1
ATOM 5698 C C . ILE A 1 777 ? 46.655 -11.900 -47.452 1.00 72.25 777 ILE A C 1
ATOM 5700 O O . ILE A 1 777 ? 45.832 -11.006 -47.252 1.00 72.25 777 ILE A O 1
ATOM 5704 N N . CYS A 1 778 ? 47.686 -12.132 -46.638 1.00 71.75 778 CYS A N 1
ATOM 5705 C CA . CYS A 1 778 ? 48.063 -11.336 -45.481 1.00 71.75 778 CYS A CA 1
ATOM 5706 C C . CYS A 1 778 ? 49.032 -10.221 -45.901 1.00 71.75 778 CYS A C 1
ATOM 5708 O O . CYS A 1 778 ? 50.199 -10.238 -45.522 1.00 71.75 778 CYS A O 1
ATOM 5710 N N . VAL A 1 779 ? 48.542 -9.257 -46.686 1.00 70.75 779 VAL A N 1
ATOM 5711 C CA . VAL A 1 779 ? 49.286 -8.052 -47.095 1.00 70.75 779 VAL A CA 1
ATOM 5712 C C . VAL A 1 779 ? 48.535 -6.783 -46.687 1.00 70.75 779 VAL A C 1
ATOM 5714 O O . VAL A 1 779 ? 47.305 -6.743 -46.743 1.00 70.75 779 VAL A O 1
ATOM 5717 N N . GLU A 1 780 ? 49.273 -5.739 -46.305 1.00 61.97 780 GLU A N 1
ATOM 5718 C CA . GLU A 1 780 ? 48.736 -4.473 -45.775 1.00 61.97 780 GLU A CA 1
ATOM 5719 C C . GLU A 1 780 ? 47.747 -3.792 -46.738 1.00 61.97 780 GLU A C 1
ATOM 5721 O O . GLU A 1 780 ? 46.658 -3.393 -46.338 1.00 61.97 780 GLU A O 1
ATOM 5726 N N . ALA A 1 781 ? 48.057 -3.768 -48.039 1.00 60.59 781 ALA A N 1
ATOM 5727 C CA . ALA A 1 781 ? 47.189 -3.187 -49.070 1.00 60.59 781 ALA A CA 1
ATOM 5728 C C . ALA A 1 781 ? 45.840 -3.918 -49.242 1.00 60.59 781 ALA A C 1
ATOM 5730 O O . ALA A 1 781 ? 44.913 -3.376 -49.839 1.00 60.59 781 ALA A O 1
ATOM 5731 N N . ALA A 1 782 ? 45.721 -5.148 -48.734 1.00 64.62 782 ALA A N 1
ATOM 5732 C CA . ALA A 1 782 ? 44.509 -5.954 -48.820 1.00 64.62 782 ALA A CA 1
ATOM 5733 C C . ALA A 1 782 ? 43.771 -6.072 -47.481 1.00 64.62 782 ALA A C 1
ATOM 5735 O O . ALA A 1 782 ? 42.799 -6.825 -47.423 1.00 64.62 782 ALA A O 1
ATOM 5736 N N . LEU A 1 783 ? 44.189 -5.351 -46.425 1.00 66.50 783 LEU A N 1
ATOM 5737 C CA . LEU A 1 783 ? 43.604 -5.472 -45.081 1.00 66.50 783 LEU A CA 1
ATOM 5738 C C . LEU A 1 783 ? 42.078 -5.374 -45.111 1.00 66.50 783 LEU A C 1
ATOM 5740 O O . LEU A 1 783 ? 41.387 -6.209 -44.533 1.00 66.50 783 LEU A O 1
ATOM 5744 N N . TRP A 1 784 ? 41.586 -4.394 -45.867 1.00 63.44 784 TRP A N 1
ATOM 5745 C CA . TRP A 1 784 ? 40.180 -4.004 -45.960 1.00 63.44 784 TRP A CA 1
ATOM 5746 C C . TRP A 1 784 ? 39.396 -4.738 -47.048 1.00 63.44 784 TRP A C 1
ATOM 5748 O O . TRP A 1 784 ? 38.175 -4.632 -47.096 1.00 63.44 784 TRP A O 1
ATOM 5758 N N . LEU A 1 785 ? 40.074 -5.489 -47.919 1.00 67.00 785 LEU A N 1
ATOM 5759 C CA . LEU A 1 785 ? 39.434 -6.214 -49.017 1.00 67.00 785 LEU A CA 1
ATOM 5760 C C . LEU A 1 785 ? 38.970 -7.594 -48.542 1.00 67.00 785 LEU A C 1
ATOM 5762 O O . LEU A 1 785 ? 39.742 -8.277 -47.872 1.00 67.00 785 LEU A O 1
ATOM 5766 N N . PRO A 1 786 ? 37.772 -8.075 -48.907 1.00 68.31 786 PRO A N 1
ATOM 5767 C CA . PRO A 1 786 ? 37.344 -9.422 -48.541 1.00 68.31 786 PRO A CA 1
ATOM 5768 C C . PRO A 1 786 ? 38.361 -10.472 -49.016 1.00 68.31 786 PRO A C 1
ATOM 5770 O O . PRO A 1 786 ? 38.910 -10.375 -50.116 1.00 68.31 786 PRO A O 1
ATOM 5773 N N . VAL A 1 787 ? 38.625 -11.488 -48.187 1.00 76.38 787 VAL A N 1
ATOM 5774 C CA . VAL A 1 787 ? 39.442 -12.636 -48.608 1.00 76.38 787 VAL A CA 1
ATOM 5775 C C . VAL A 1 787 ? 38.692 -13.349 -49.731 1.00 76.38 787 VAL A C 1
ATOM 5777 O O . VAL A 1 787 ? 37.538 -13.741 -49.561 1.00 76.38 787 VAL A O 1
ATOM 5780 N N . SER A 1 788 ? 39.327 -13.491 -50.897 1.00 80.38 788 SER A N 1
ATOM 5781 C CA . SER A 1 788 ? 38.676 -14.127 -52.045 1.00 80.38 788 SER A CA 1
ATOM 5782 C C . SER A 1 788 ? 38.264 -15.566 -51.718 1.00 80.38 788 SER A C 1
ATOM 5784 O O . SER A 1 788 ? 39.014 -16.321 -51.091 1.00 80.38 788 SER A O 1
ATOM 5786 N N . LEU A 1 789 ? 37.079 -15.967 -52.188 1.00 81.25 789 LEU A N 1
ATOM 5787 C CA . LEU A 1 789 ? 36.592 -17.336 -52.011 1.00 81.25 789 LEU A CA 1
ATOM 5788 C C . LEU A 1 789 ? 37.532 -18.367 -52.649 1.00 81.25 789 LEU A C 1
ATOM 5790 O O . LEU A 1 789 ? 37.613 -19.491 -52.163 1.00 81.25 789 LEU A O 1
ATOM 5794 N N . ASP A 1 790 ? 38.272 -17.992 -53.692 1.00 81.31 790 ASP A N 1
ATOM 5795 C CA . ASP A 1 790 ? 39.248 -18.871 -54.337 1.00 81.31 790 ASP A CA 1
ATOM 5796 C C . ASP A 1 790 ? 40.463 -19.140 -53.439 1.00 81.31 790 ASP A C 1
ATOM 5798 O O . ASP A 1 790 ? 40.894 -20.289 -53.324 1.00 81.31 790 ASP A O 1
ATOM 5802 N N . ALA A 1 791 ? 40.962 -18.126 -52.723 1.00 78.69 791 ALA A N 1
ATOM 5803 C CA . ALA A 1 791 ? 42.028 -18.308 -51.737 1.00 78.69 791 ALA A CA 1
ATOM 5804 C C . ALA A 1 791 ? 41.570 -19.171 -50.549 1.00 78.69 791 ALA A C 1
ATOM 5806 O O . ALA A 1 791 ? 42.299 -20.066 -50.119 1.00 78.69 791 ALA A O 1
ATOM 5807 N N . ALA A 1 792 ? 40.343 -18.957 -50.060 1.00 82.25 792 ALA A N 1
ATOM 5808 C CA . ALA A 1 792 ? 39.771 -19.770 -48.988 1.00 82.25 792 ALA A CA 1
ATOM 5809 C C . ALA A 1 792 ? 39.560 -21.231 -49.422 1.00 82.25 792 ALA A C 1
ATOM 5811 O O . ALA A 1 792 ? 39.913 -22.148 -48.687 1.00 82.25 792 ALA A O 1
ATOM 5812 N N . ARG A 1 793 ? 39.065 -21.476 -50.644 1.00 84.88 793 ARG A N 1
ATOM 5813 C CA . ARG A 1 793 ? 38.942 -22.833 -51.215 1.00 84.88 793 ARG A CA 1
ATOM 5814 C C . ARG A 1 793 ? 40.295 -23.524 -51.368 1.00 84.88 793 ARG A C 1
ATOM 5816 O O . ARG A 1 793 ? 40.392 -24.716 -51.086 1.00 84.88 793 ARG A O 1
ATOM 5823 N N . ALA A 1 794 ? 41.329 -22.798 -51.796 1.00 82.88 794 ALA A N 1
ATOM 5824 C CA . ALA A 1 794 ? 42.679 -23.340 -51.928 1.00 82.88 794 ALA A CA 1
ATOM 5825 C C . ALA A 1 794 ? 43.264 -23.755 -50.567 1.00 82.88 794 ALA A C 1
ATOM 5827 O O . ALA A 1 794 ? 43.823 -24.846 -50.446 1.00 82.88 794 ALA A O 1
ATOM 5828 N N . PHE A 1 795 ? 43.080 -22.930 -49.530 1.00 83.06 795 PHE A N 1
ATOM 5829 C CA . PHE A 1 795 ? 43.506 -23.268 -48.171 1.00 83.06 795 PHE A CA 1
ATOM 5830 C C . PHE A 1 795 ? 42.688 -24.425 -47.584 1.00 83.06 795 PHE A C 1
ATOM 5832 O O . PHE A 1 795 ? 43.270 -25.348 -47.022 1.00 83.06 795 PHE A O 1
ATOM 5839 N N . LEU A 1 796 ? 41.364 -24.439 -47.794 1.00 83.50 796 LEU A N 1
ATOM 5840 C CA . LEU A 1 796 ? 40.482 -25.541 -47.397 1.00 83.50 796 LEU A CA 1
ATOM 5841 C C . LEU A 1 796 ? 40.945 -26.871 -48.007 1.00 83.50 796 LEU A C 1
ATOM 5843 O O . LEU A 1 796 ? 41.038 -27.874 -47.304 1.00 83.50 796 LEU A O 1
ATOM 5847 N N . ALA A 1 797 ? 41.286 -26.881 -49.298 1.00 82.88 797 ALA A N 1
ATOM 5848 C CA . ALA A 1 797 ? 41.797 -28.064 -49.987 1.00 82.88 797 ALA A CA 1
ATOM 5849 C C . ALA A 1 797 ? 43.148 -28.543 -49.426 1.00 82.88 797 ALA A C 1
ATOM 5851 O O . ALA A 1 797 ? 43.373 -29.749 -49.346 1.00 82.88 797 ALA A O 1
ATOM 5852 N N . PHE A 1 798 ? 44.019 -27.620 -49.004 1.00 82.75 798 PHE A N 1
ATOM 5853 C CA . PHE A 1 798 ? 45.289 -27.936 -48.343 1.00 82.75 798 PHE A CA 1
ATOM 5854 C C . PHE A 1 798 ? 45.056 -28.630 -46.988 1.00 82.75 798 PHE A C 1
ATOM 5856 O O . PHE A 1 798 ? 45.514 -29.753 -46.786 1.00 82.75 798 PHE A O 1
ATOM 5863 N N . ILE A 1 799 ? 44.248 -28.039 -46.101 1.00 78.25 799 ILE A N 1
ATOM 5864 C CA . ILE A 1 799 ? 43.998 -28.578 -44.748 1.00 78.25 799 ILE A CA 1
ATOM 5865 C C . ILE A 1 799 ? 43.072 -29.807 -44.709 1.00 78.25 799 ILE A C 1
ATOM 5867 O O . ILE A 1 799 ? 43.045 -30.506 -43.699 1.00 78.25 799 ILE A O 1
ATOM 5871 N N . SER A 1 800 ? 42.344 -30.107 -45.793 1.00 73.62 800 SER A N 1
ATOM 5872 C CA . SER A 1 800 ? 41.441 -31.272 -45.903 1.00 73.62 800 SER A CA 1
ATOM 5873 C C . SER A 1 800 ? 42.164 -32.631 -45.907 1.00 73.62 800 SER A C 1
ATOM 5875 O O . SER A 1 800 ? 41.519 -33.680 -45.880 1.00 73.62 800 SER A O 1
ATOM 5877 N N . VAL A 1 801 ? 43.502 -32.646 -45.931 1.00 77.25 801 VAL A N 1
ATOM 5878 C CA . VAL A 1 801 ? 44.306 -33.861 -45.749 1.00 77.25 801 VAL A CA 1
ATOM 5879 C C . VAL A 1 801 ? 44.250 -34.290 -44.266 1.00 77.25 801 VAL A C 1
ATOM 5881 O O . VAL A 1 801 ? 44.598 -33.476 -43.409 1.00 77.25 801 VAL A O 1
ATOM 5884 N N . PRO A 1 802 ? 43.879 -35.548 -43.927 1.00 60.97 802 PRO A N 1
ATOM 5885 C CA . PRO A 1 802 ? 43.550 -35.990 -42.556 1.00 60.97 802 PRO A CA 1
ATOM 5886 C C . PRO A 1 802 ? 44.600 -35.735 -41.457 1.00 60.97 802 PRO A C 1
ATOM 5888 O O . PRO A 1 802 ? 44.254 -35.710 -40.274 1.00 60.97 802 PRO A O 1
ATOM 5891 N N . ASP A 1 803 ? 45.859 -35.503 -41.829 1.00 74.88 803 ASP A N 1
ATOM 5892 C CA . ASP A 1 803 ? 46.953 -35.211 -40.900 1.00 74.88 803 ASP A CA 1
ATOM 5893 C C . ASP A 1 803 ? 47.242 -33.707 -40.745 1.00 74.88 803 ASP A C 1
ATOM 5895 O O . ASP A 1 803 ? 47.751 -33.283 -39.707 1.00 74.88 803 ASP A O 1
ATOM 5899 N N . GLN A 1 804 ? 46.895 -32.875 -41.735 1.00 80.44 804 GLN A N 1
ATOM 5900 C CA . GLN A 1 804 ? 47.235 -31.448 -41.728 1.00 80.44 804 GLN A CA 1
ATOM 5901 C C . GLN A 1 804 ? 46.318 -30.618 -40.828 1.00 80.44 804 GLN A C 1
ATOM 5903 O O . GLN A 1 804 ? 46.827 -29.785 -40.083 1.00 80.44 804 GLN A O 1
ATOM 5908 N N . ALA A 1 805 ? 45.006 -30.878 -40.810 1.00 78.69 805 ALA A N 1
ATOM 5909 C CA . ALA A 1 805 ? 44.081 -30.195 -39.896 1.00 78.69 805 ALA A CA 1
ATOM 5910 C C . ALA A 1 805 ? 44.420 -30.464 -38.416 1.00 78.69 805 ALA A C 1
ATOM 5912 O O . ALA A 1 805 ? 44.478 -29.542 -37.605 1.00 78.69 805 ALA A O 1
ATOM 5913 N N . ARG A 1 806 ? 44.737 -31.721 -38.065 1.00 81.19 806 ARG A N 1
ATOM 5914 C CA . ARG A 1 806 ? 45.161 -32.095 -36.701 1.00 81.19 806 ARG A CA 1
ATOM 5915 C C . ARG A 1 806 ? 46.513 -31.489 -36.326 1.00 81.19 806 ARG A C 1
ATOM 5917 O O . ARG A 1 806 ? 46.714 -31.095 -35.177 1.00 81.19 806 ARG A O 1
ATOM 5924 N N . LEU A 1 807 ? 47.443 -31.414 -37.278 1.00 85.25 807 LEU A N 1
ATOM 5925 C CA . LEU A 1 807 ? 48.744 -30.787 -37.062 1.00 85.25 807 LEU A CA 1
ATOM 5926 C C . LEU A 1 807 ? 48.618 -29.267 -36.891 1.00 85.25 807 LEU A C 1
ATOM 5928 O O . LEU A 1 807 ? 49.277 -28.717 -36.011 1.00 85.25 807 LEU A O 1
ATOM 5932 N N . LEU A 1 808 ? 47.753 -28.609 -37.671 1.00 85.44 808 LEU A N 1
ATOM 5933 C CA . LEU A 1 808 ? 47.447 -27.181 -37.554 1.00 85.44 808 LEU A CA 1
ATOM 5934 C C . LEU A 1 808 ? 46.857 -26.859 -36.178 1.00 85.44 808 LEU A C 1
ATOM 5936 O O . LEU A 1 808 ? 47.398 -26.008 -35.480 1.00 85.44 808 LEU A O 1
ATOM 5940 N N . ALA A 1 809 ? 45.853 -27.617 -35.739 1.00 83.12 809 ALA A N 1
ATOM 5941 C CA . ALA A 1 809 ? 45.277 -27.504 -34.400 1.00 83.12 809 ALA A CA 1
ATOM 5942 C C . ALA A 1 809 ? 46.312 -27.692 -33.278 1.00 83.12 809 ALA A C 1
ATOM 5944 O O . ALA A 1 809 ? 46.404 -26.910 -32.335 1.00 83.12 809 ALA A O 1
ATOM 5945 N N . SER A 1 810 ? 47.184 -28.699 -33.408 1.00 85.12 810 SER A N 1
ATOM 5946 C CA . SER A 1 810 ? 48.284 -28.926 -32.461 1.00 85.12 810 SER A CA 1
ATOM 5947 C C . SER A 1 810 ? 49.303 -27.778 -32.430 1.00 85.12 810 SER A C 1
ATOM 5949 O O . SER A 1 810 ? 49.893 -27.505 -31.379 1.00 85.12 810 SER A O 1
ATOM 5951 N N . GLN A 1 811 ? 49.573 -27.138 -33.571 1.00 89.19 811 GLN A N 1
ATOM 5952 C CA . GLN A 1 811 ? 50.459 -25.975 -33.651 1.00 89.19 811 GLN A CA 1
ATOM 5953 C C . GLN A 1 811 ? 49.796 -24.737 -33.044 1.00 89.19 811 GLN A C 1
ATOM 5955 O O . GLN A 1 811 ? 50.445 -24.057 -32.252 1.00 89.19 811 GLN A O 1
ATOM 5960 N N . ILE A 1 812 ? 48.511 -24.497 -33.334 1.00 86.69 812 ILE A N 1
ATOM 5961 C CA . ILE A 1 812 ? 47.721 -23.423 -32.720 1.00 86.69 812 ILE A CA 1
ATOM 5962 C C . ILE A 1 812 ? 47.712 -23.593 -31.198 1.00 86.69 812 ILE A C 1
ATOM 5964 O O . ILE A 1 812 ? 48.180 -22.701 -30.499 1.00 86.69 812 ILE A O 1
ATOM 5968 N N . GLY A 1 813 ? 47.325 -24.766 -30.686 1.00 83.06 813 GLY A N 1
ATOM 5969 C CA . GLY A 1 813 ? 47.271 -25.042 -29.246 1.00 83.06 813 GLY A CA 1
ATOM 5970 C C . GLY A 1 813 ? 48.606 -24.841 -28.516 1.00 83.06 813 GLY A C 1
ATOM 5971 O O . GLY A 1 813 ? 48.630 -24.374 -27.378 1.00 83.06 813 GLY A O 1
ATOM 5972 N N . ARG A 1 814 ? 49.741 -25.140 -29.165 1.00 83.62 814 ARG A N 1
ATOM 5973 C CA . ARG A 1 814 ? 51.086 -24.842 -28.631 1.00 83.62 814 ARG A CA 1
ATOM 5974 C C . ARG A 1 814 ? 51.440 -23.362 -28.715 1.00 83.62 814 ARG A C 1
ATOM 5976 O O . ARG A 1 814 ? 52.076 -22.839 -27.808 1.00 83.62 814 ARG A O 1
ATOM 5983 N N . ALA A 1 815 ? 51.048 -22.687 -29.789 1.00 82.00 815 ALA A N 1
ATOM 5984 C CA . ALA A 1 815 ? 51.281 -21.260 -29.961 1.00 82.00 815 ALA A CA 1
ATOM 5985 C C . ALA A 1 815 ? 50.428 -20.410 -29.004 1.00 82.00 815 ALA A C 1
ATOM 5987 O O . ALA A 1 815 ? 50.801 -19.274 -28.717 1.00 82.00 815 ALA A O 1
ATOM 5988 N N . THR A 1 816 ? 49.330 -20.952 -28.474 1.00 81.88 816 THR A N 1
ATOM 5989 C CA . THR A 1 816 ? 48.402 -20.272 -27.560 1.00 81.88 816 THR A CA 1
ATOM 5990 C C . THR A 1 816 ? 48.542 -20.691 -26.087 1.00 81.88 816 THR A C 1
ATOM 5992 O O . THR A 1 816 ? 47.801 -20.174 -25.255 1.00 81.88 816 THR A O 1
ATOM 5995 N N . SER A 1 817 ? 49.479 -21.581 -25.718 1.00 77.25 817 SER A N 1
ATOM 5996 C CA . SER A 1 817 ? 49.674 -22.043 -24.327 1.00 77.25 817 SER A CA 1
ATOM 5997 C C . SER A 1 817 ? 51.142 -22.012 -23.853 1.00 77.25 817 SER A C 1
ATOM 5999 O O . SER A 1 817 ? 52.069 -22.211 -24.634 1.00 77.25 817 SER A O 1
ATOM 6001 N N . GLY A 1 818 ? 51.366 -21.752 -22.554 1.00 72.19 818 GLY A N 1
ATOM 6002 C CA . GLY A 1 818 ? 52.698 -21.700 -21.916 1.00 72.19 818 GLY A CA 1
ATOM 6003 C C . GLY A 1 818 ? 53.376 -20.315 -21.900 1.00 72.19 818 GLY A C 1
ATOM 6004 O O . GLY A 1 818 ? 52.827 -19.333 -22.394 1.00 72.19 818 GLY A O 1
ATOM 6005 N N . ASP A 1 819 ? 54.592 -20.223 -21.339 1.00 62.31 819 ASP A N 1
ATOM 6006 C CA . ASP A 1 819 ? 55.304 -18.946 -21.089 1.00 62.31 819 ASP A CA 1
ATOM 6007 C C . ASP A 1 819 ? 55.608 -18.125 -22.357 1.00 62.31 819 ASP A C 1
ATOM 6009 O O . ASP A 1 819 ? 55.634 -16.888 -22.324 1.00 62.31 819 ASP A O 1
ATOM 6013 N N . ASN A 1 820 ? 55.779 -18.823 -23.483 1.00 64.00 820 ASN A N 1
ATOM 6014 C CA . ASN A 1 820 ? 56.051 -18.264 -24.806 1.00 64.00 820 ASN A CA 1
ATOM 6015 C C . ASN A 1 820 ? 54.796 -18.143 -25.688 1.00 64.00 820 ASN A C 1
ATOM 6017 O O . ASN A 1 820 ? 54.944 -17.956 -26.893 1.00 64.00 820 ASN A O 1
ATOM 6021 N N . ALA A 1 821 ? 53.579 -18.234 -25.141 1.00 73.31 821 ALA A N 1
ATOM 6022 C CA . ALA A 1 821 ? 52.342 -18.096 -25.915 1.00 73.31 821 ALA A CA 1
ATOM 6023 C C . ALA A 1 821 ? 52.272 -16.768 -26.697 1.00 73.31 821 ALA A C 1
ATOM 6025 O O . ALA A 1 821 ? 52.898 -15.766 -26.340 1.00 73.31 821 ALA A O 1
ATOM 6026 N N . ILE A 1 822 ? 51.533 -16.757 -27.805 1.00 71.25 822 ILE A N 1
ATOM 6027 C CA . ILE A 1 822 ? 51.179 -15.541 -28.541 1.00 71.25 822 ILE A CA 1
ATOM 6028 C C . ILE A 1 822 ? 50.242 -14.728 -27.640 1.00 71.25 822 ILE A C 1
ATOM 6030 O O . ILE A 1 822 ? 49.134 -15.162 -27.339 1.00 71.25 822 ILE A O 1
ATOM 6034 N N . ARG A 1 823 ? 50.728 -13.577 -27.159 1.00 63.81 823 ARG A N 1
ATOM 6035 C CA . ARG A 1 823 ? 50.069 -12.769 -26.118 1.00 63.81 823 ARG A CA 1
ATOM 6036 C C . ARG A 1 823 ? 49.059 -11.722 -26.602 1.00 63.81 823 ARG A C 1
ATOM 6038 O O . ARG A 1 823 ? 48.165 -11.423 -25.813 1.00 63.81 823 ARG A O 1
ATOM 6045 N N . PRO A 1 824 ? 49.151 -11.138 -27.817 1.00 70.75 824 PRO A N 1
ATOM 6046 C CA . PRO A 1 824 ? 48.118 -10.214 -28.272 1.00 70.75 824 PRO A CA 1
ATOM 6047 C C . PRO A 1 824 ? 46.754 -10.913 -28.287 1.00 70.75 824 PRO A C 1
ATOM 6049 O O . PRO A 1 824 ? 46.574 -11.908 -28.985 1.00 70.75 824 PRO A O 1
ATOM 6052 N N . MET A 1 825 ? 45.804 -10.417 -27.490 1.00 66.62 825 MET A N 1
ATOM 6053 C CA . MET A 1 825 ? 44.524 -11.095 -27.242 1.00 66.62 825 MET A CA 1
ATOM 6054 C C . MET A 1 825 ? 43.676 -11.230 -28.513 1.00 66.62 825 MET A C 1
ATOM 6056 O O . MET A 1 825 ? 43.021 -12.247 -28.714 1.00 66.62 825 MET A O 1
ATOM 6060 N N . THR A 1 826 ? 43.720 -10.235 -29.401 1.00 68.62 826 THR A N 1
ATOM 6061 C CA . THR A 1 826 ? 43.057 -10.269 -30.716 1.00 68.62 826 THR A CA 1
ATOM 6062 C C . THR A 1 826 ? 43.587 -11.407 -31.584 1.00 68.62 826 THR A C 1
ATOM 6064 O O . THR A 1 826 ? 42.812 -12.128 -32.207 1.00 68.62 826 THR A O 1
ATOM 6067 N N . LEU A 1 827 ? 44.902 -11.621 -31.560 1.00 75.25 827 LEU A N 1
ATOM 6068 C CA . LEU A 1 827 ? 45.580 -12.687 -32.289 1.00 75.25 827 LEU A CA 1
ATOM 6069 C C . LEU A 1 827 ? 45.361 -14.057 -31.646 1.00 75.25 827 LEU A C 1
ATOM 6071 O O . LEU A 1 827 ? 45.111 -15.026 -32.353 1.00 75.25 827 LEU A O 1
ATOM 6075 N N . TYR A 1 828 ? 45.374 -14.131 -30.314 1.00 76.25 828 TYR A N 1
ATOM 6076 C CA . TYR A 1 828 ? 44.990 -15.329 -29.567 1.00 76.25 828 TYR A CA 1
ATOM 6077 C C . TYR A 1 828 ? 43.554 -15.763 -29.899 1.00 76.25 828 TYR A C 1
ATOM 6079 O O . TYR A 1 828 ? 43.334 -16.926 -30.228 1.00 76.25 828 TYR A O 1
ATOM 6087 N N . ARG A 1 829 ? 42.589 -14.830 -29.868 1.00 76.12 829 ARG A N 1
ATOM 6088 C CA . ARG A 1 829 ? 41.178 -15.093 -30.193 1.00 76.12 829 ARG A CA 1
ATOM 6089 C C . ARG A 1 829 ? 41.016 -15.548 -31.640 1.00 76.12 829 ARG A C 1
ATOM 6091 O O . ARG A 1 829 ? 40.455 -16.609 -31.855 1.00 76.12 829 ARG A O 1
ATOM 6098 N N . ALA A 1 830 ? 41.596 -14.836 -32.609 1.00 79.50 830 ALA A N 1
ATOM 6099 C CA . ALA A 1 830 ? 41.500 -15.217 -34.020 1.00 79.50 830 ALA A CA 1
ATOM 6100 C C . ALA A 1 830 ? 42.102 -16.606 -34.312 1.00 79.50 830 ALA A C 1
ATOM 6102 O O . ALA A 1 830 ? 41.569 -17.356 -35.126 1.00 79.50 830 ALA A O 1
ATOM 6103 N N . LEU A 1 831 ? 43.196 -16.971 -33.634 1.00 84.56 831 LEU A N 1
ATOM 6104 C CA . LEU A 1 831 ? 43.781 -18.310 -33.734 1.00 84.56 831 LEU A CA 1
ATOM 6105 C C . LEU A 1 831 ? 42.898 -19.377 -33.077 1.00 84.56 831 LEU A C 1
ATOM 6107 O O . LEU A 1 831 ? 42.768 -20.468 -33.623 1.00 84.56 831 LEU A O 1
ATOM 6111 N N . ARG A 1 832 ? 42.272 -19.069 -31.938 1.00 81.81 832 ARG A N 1
ATOM 6112 C CA . ARG A 1 832 ? 41.340 -19.978 -31.262 1.00 81.81 832 ARG A CA 1
ATOM 6113 C C . ARG A 1 832 ? 40.047 -20.167 -32.055 1.00 81.81 832 ARG A C 1
ATOM 6115 O O . ARG A 1 832 ? 39.575 -21.287 -32.151 1.00 81.81 832 ARG A O 1
ATOM 6122 N N . ASP A 1 833 ? 39.512 -19.114 -32.659 1.00 80.12 833 ASP A N 1
ATOM 6123 C CA . ASP A 1 833 ? 38.322 -19.190 -33.512 1.00 80.12 833 ASP A CA 1
ATOM 6124 C C . ASP A 1 833 ? 38.615 -20.016 -34.772 1.00 80.12 833 ASP A C 1
ATOM 6126 O O . ASP A 1 833 ? 37.777 -20.801 -35.211 1.00 80.12 833 ASP A O 1
ATOM 6130 N N . LEU A 1 834 ? 39.833 -19.906 -35.319 1.00 82.00 834 LEU A N 1
ATOM 6131 C CA . LEU A 1 834 ? 40.304 -20.786 -36.388 1.00 82.00 834 LEU A CA 1
ATOM 6132 C C . LEU A 1 834 ? 40.404 -22.252 -35.920 1.00 82.00 834 LEU A C 1
ATOM 6134 O O . LEU A 1 834 ? 40.036 -23.145 -36.678 1.00 82.00 834 LEU A O 1
ATOM 6138 N N . ASP A 1 835 ? 40.865 -22.509 -34.691 1.00 82.12 835 ASP A N 1
ATOM 6139 C CA . ASP A 1 835 ? 40.925 -23.853 -34.088 1.00 82.12 835 ASP A CA 1
ATOM 6140 C C . ASP A 1 835 ? 39.530 -24.446 -33.828 1.00 82.12 835 ASP A C 1
ATOM 6142 O O . ASP A 1 835 ? 39.251 -25.578 -34.215 1.00 82.12 835 ASP A O 1
ATOM 6146 N N . GLU A 1 836 ? 38.610 -23.669 -33.252 1.00 78.81 836 GLU A N 1
ATOM 6147 C CA . GLU A 1 836 ? 37.213 -24.072 -33.041 1.00 78.81 836 GLU A CA 1
ATOM 6148 C C . GLU A 1 836 ? 36.503 -24.345 -34.371 1.00 78.81 836 GLU A C 1
ATOM 6150 O O . GLU A 1 836 ? 35.782 -25.337 -34.501 1.00 78.81 836 GLU A O 1
ATOM 6155 N N . TRP A 1 837 ? 36.750 -23.513 -35.385 1.00 77.94 837 TRP A N 1
ATOM 6156 C CA . TRP A 1 837 ? 36.219 -23.711 -36.730 1.00 77.94 837 TRP A CA 1
ATOM 6157 C C . TRP A 1 837 ? 36.722 -25.015 -37.370 1.00 77.94 837 TRP A C 1
ATOM 6159 O O . TRP A 1 837 ? 35.933 -25.731 -37.988 1.00 77.94 837 TRP A O 1
ATOM 6169 N N . LEU A 1 838 ? 37.997 -25.380 -37.174 1.00 75.44 838 LEU A N 1
ATOM 6170 C CA . LEU A 1 838 ? 38.576 -26.627 -37.701 1.00 75.44 838 LEU A CA 1
ATOM 6171 C C . LEU A 1 838 ? 37.866 -27.893 -37.185 1.00 75.44 838 LEU A C 1
ATOM 6173 O O . LEU A 1 838 ? 37.912 -28.925 -37.859 1.00 75.44 838 LEU A O 1
ATOM 6177 N N . PHE A 1 839 ? 37.201 -27.826 -36.026 1.00 74.38 839 PHE A N 1
ATOM 6178 C CA . PHE A 1 839 ? 36.487 -28.952 -35.407 1.00 74.38 839 PHE A CA 1
ATOM 6179 C C . PHE A 1 839 ? 34.991 -28.704 -35.198 1.00 74.38 839 PHE A C 1
ATOM 6181 O O . PHE A 1 839 ? 34.344 -29.435 -34.440 1.00 74.38 839 PHE A O 1
ATOM 6188 N N . ALA A 1 840 ? 34.425 -27.698 -35.866 1.00 74.25 840 ALA A N 1
ATOM 6189 C CA . ALA A 1 840 ? 33.007 -27.400 -35.767 1.00 74.25 840 ALA A CA 1
ATOM 6190 C C . ALA A 1 840 ? 32.147 -28.618 -36.186 1.00 74.25 840 ALA A C 1
ATOM 6192 O O . ALA A 1 840 ? 32.505 -29.360 -37.102 1.00 74.25 840 ALA A O 1
ATOM 6193 N N . PRO A 1 841 ? 30.973 -28.832 -35.560 1.00 67.75 841 PRO A N 1
ATOM 6194 C CA . PRO A 1 841 ? 30.099 -29.976 -35.848 1.00 67.75 841 PRO A CA 1
ATOM 6195 C C . PRO A 1 841 ? 29.455 -29.948 -37.248 1.00 67.75 841 PRO A C 1
ATOM 6197 O O . PRO A 1 841 ? 28.817 -30.922 -37.647 1.00 67.75 841 PRO A O 1
ATOM 6200 N N . THR A 1 842 ? 29.615 -28.853 -38.000 1.00 68.19 842 THR A N 1
ATOM 6201 C CA . THR A 1 842 ? 29.182 -28.718 -39.402 1.00 68.19 842 THR A CA 1
ATOM 6202 C C . THR A 1 842 ? 30.406 -28.666 -40.318 1.00 68.19 842 THR A C 1
ATOM 6204 O O . THR A 1 842 ? 31.438 -28.144 -39.898 1.00 68.19 842 THR A O 1
ATOM 6207 N N . PRO A 1 843 ? 30.341 -29.227 -41.542 1.00 62.19 843 PRO A N 1
ATOM 6208 C CA . PRO A 1 843 ? 31.509 -29.308 -42.407 1.00 62.19 843 PRO A CA 1
ATOM 6209 C C . PRO A 1 843 ? 32.034 -27.901 -42.745 1.00 62.19 843 PRO A C 1
ATOM 6211 O O . PRO A 1 843 ? 31.241 -27.056 -43.163 1.00 62.19 843 PRO A O 1
ATOM 6214 N N . PRO A 1 844 ? 33.344 -27.650 -42.587 1.00 67.06 844 PRO A N 1
ATOM 6215 C CA . PRO A 1 844 ? 33.944 -26.349 -42.850 1.00 67.06 844 PRO A CA 1
ATOM 6216 C C . PRO A 1 844 ? 33.727 -25.917 -44.308 1.00 67.06 844 PRO A C 1
ATOM 6218 O O . PRO A 1 844 ? 34.091 -26.645 -45.235 1.00 67.06 844 PRO A O 1
ATOM 6221 N N . ASP A 1 845 ? 33.148 -24.731 -44.522 1.00 80.12 845 ASP A N 1
ATOM 6222 C CA . ASP A 1 845 ? 32.909 -24.160 -45.849 1.00 80.12 845 ASP A CA 1
ATOM 6223 C C . ASP A 1 845 ? 33.834 -22.965 -46.155 1.00 80.12 845 ASP A C 1
ATOM 6225 O O . ASP A 1 845 ? 34.417 -22.325 -45.277 1.00 80.12 845 ASP A O 1
ATOM 6229 N N . ALA A 1 846 ? 34.034 -22.690 -47.448 1.00 79.81 846 ALA A N 1
ATOM 6230 C CA . ALA A 1 846 ? 34.950 -21.640 -47.894 1.00 79.81 846 ALA A CA 1
ATOM 6231 C C . ALA A 1 846 ? 34.531 -20.210 -47.482 1.00 79.81 846 ALA A C 1
ATOM 6233 O O . ALA A 1 846 ? 35.426 -19.417 -47.196 1.00 79.81 846 ALA A O 1
ATOM 6234 N N . PRO A 1 847 ? 33.233 -19.841 -47.433 1.00 81.19 847 PRO A N 1
ATOM 6235 C CA . PRO A 1 847 ? 32.809 -18.534 -46.930 1.00 81.19 847 PRO A CA 1
ATOM 6236 C C . PRO A 1 847 ? 33.130 -18.306 -45.448 1.00 81.19 847 PRO A C 1
ATOM 6238 O O . PRO A 1 847 ? 33.679 -17.254 -45.116 1.00 81.19 847 PRO A O 1
ATOM 6241 N N . ALA A 1 848 ? 32.852 -19.271 -44.562 1.00 77.12 848 ALA A N 1
ATOM 6242 C CA . ALA A 1 848 ? 33.189 -19.127 -43.144 1.00 77.12 848 ALA A CA 1
ATOM 6243 C C . ALA A 1 848 ? 34.707 -19.097 -42.931 1.00 77.12 848 ALA A C 1
ATOM 6245 O O . ALA A 1 848 ? 35.209 -18.293 -42.146 1.00 77.12 848 ALA A O 1
ATOM 6246 N N . LEU A 1 849 ? 35.454 -19.900 -43.694 1.00 81.50 849 LEU A N 1
ATOM 6247 C CA . LEU A 1 849 ? 36.913 -19.865 -43.685 1.00 81.50 849 LEU A CA 1
ATOM 6248 C C . LEU A 1 849 ? 37.465 -18.517 -44.164 1.00 81.50 849 LEU A C 1
ATOM 6250 O O . LEU A 1 849 ? 38.385 -17.983 -43.554 1.00 81.50 849 LEU A O 1
ATOM 6254 N N . ALA A 1 850 ? 36.903 -17.939 -45.229 1.00 81.44 850 ALA A N 1
ATOM 6255 C CA . ALA A 1 850 ? 37.303 -16.620 -45.714 1.00 81.44 850 ALA A CA 1
ATOM 6256 C C . ALA A 1 850 ? 37.112 -15.544 -44.632 1.00 81.44 850 ALA A C 1
ATOM 6258 O O . ALA A 1 850 ? 37.962 -14.665 -44.488 1.00 81.44 850 ALA A O 1
ATOM 6259 N N . LEU A 1 851 ? 36.041 -15.646 -43.838 1.00 79.12 851 LEU A N 1
ATOM 6260 C CA . LEU A 1 851 ? 35.780 -14.760 -42.705 1.00 79.12 851 LEU A CA 1
ATOM 6261 C C . LEU A 1 851 ? 36.787 -14.970 -41.563 1.00 79.12 851 LEU A C 1
ATOM 6263 O O . LEU A 1 851 ? 37.356 -13.997 -41.070 1.00 79.12 851 LEU A O 1
ATOM 6267 N N . ALA A 1 852 ? 37.070 -16.221 -41.190 1.00 78.94 852 ALA A N 1
ATOM 6268 C CA . ALA A 1 852 ? 38.072 -16.553 -40.173 1.00 78.94 852 ALA A CA 1
ATOM 6269 C C . ALA A 1 852 ? 39.489 -16.115 -40.595 1.00 78.94 852 ALA A C 1
ATOM 6271 O O . ALA A 1 852 ? 40.247 -15.566 -39.799 1.00 78.94 852 ALA A O 1
ATOM 6272 N N . MET A 1 853 ? 39.835 -16.278 -41.874 1.00 81.75 853 MET A N 1
ATOM 6273 C CA . MET A 1 853 ? 41.102 -15.822 -42.454 1.00 81.75 853 MET A CA 1
ATOM 6274 C C . MET A 1 853 ? 41.183 -14.296 -42.516 1.00 81.75 853 MET A C 1
ATOM 6276 O O . MET A 1 853 ? 42.250 -13.737 -42.266 1.00 81.75 853 MET A O 1
ATOM 6280 N N . ALA A 1 854 ? 40.073 -13.608 -42.800 1.00 77.88 854 ALA A N 1
ATOM 6281 C CA . ALA A 1 854 ? 40.007 -12.153 -42.715 1.00 77.88 854 ALA A CA 1
ATOM 6282 C C . ALA A 1 854 ? 40.226 -11.679 -41.270 1.00 77.88 854 ALA A C 1
ATOM 6284 O O . ALA A 1 854 ? 41.030 -10.776 -41.051 1.00 77.88 854 ALA A O 1
ATOM 6285 N N . ALA A 1 855 ? 39.590 -12.324 -40.285 1.00 76.38 855 ALA A N 1
ATOM 6286 C CA . ALA A 1 855 ? 39.776 -12.036 -38.861 1.00 76.38 855 ALA A CA 1
ATOM 6287 C C . ALA A 1 855 ? 41.223 -12.281 -38.401 1.00 76.38 855 ALA A C 1
ATOM 6289 O O . ALA A 1 855 ? 41.798 -11.448 -37.700 1.00 76.38 855 ALA A O 1
ATOM 6290 N N . LEU A 1 856 ? 41.848 -13.373 -38.851 1.00 80.00 856 LEU A N 1
ATOM 6291 C CA . LEU A 1 856 ? 43.257 -13.659 -38.582 1.00 80.00 856 LEU A CA 1
ATOM 6292 C C . LEU A 1 856 ? 44.182 -12.620 -39.225 1.00 80.00 856 LEU A C 1
ATOM 6294 O O . LEU A 1 856 ? 45.080 -12.111 -38.558 1.00 80.00 856 LEU A O 1
ATOM 6298 N N . ARG A 1 857 ? 43.951 -12.258 -40.493 1.00 80.00 857 ARG A N 1
ATOM 6299 C CA . ARG A 1 857 ? 44.701 -11.191 -41.173 1.00 80.00 857 ARG A CA 1
ATOM 6300 C C . ARG A 1 857 ? 44.584 -9.874 -40.409 1.00 80.00 857 ARG A C 1
ATOM 6302 O O . ARG A 1 857 ? 45.593 -9.220 -40.171 1.00 80.00 857 ARG A O 1
ATOM 6309 N N . PHE A 1 858 ? 43.380 -9.514 -39.979 1.00 74.50 858 PHE A N 1
ATOM 6310 C CA . PHE A 1 858 ? 43.146 -8.342 -39.142 1.00 74.50 858 PHE A CA 1
ATOM 6311 C C . PHE A 1 858 ? 43.936 -8.408 -37.834 1.00 74.50 858 PHE A C 1
ATOM 6313 O O . PHE A 1 858 ? 44.649 -7.466 -37.499 1.00 74.50 858 PHE A O 1
ATOM 6320 N N . ALA A 1 859 ? 43.892 -9.536 -37.132 1.00 75.25 859 ALA A N 1
ATOM 6321 C CA . ALA A 1 859 ? 44.601 -9.699 -35.870 1.00 75.25 859 ALA A CA 1
ATOM 6322 C C . ALA A 1 859 ? 46.137 -9.673 -36.006 1.00 75.25 859 ALA A C 1
ATOM 6324 O O . ALA A 1 859 ? 46.824 -9.285 -35.063 1.00 75.25 859 ALA A O 1
ATOM 6325 N N . ILE A 1 860 ? 46.682 -10.064 -37.165 1.00 74.00 860 ILE A N 1
ATOM 6326 C CA . ILE A 1 860 ? 48.125 -10.041 -37.457 1.00 74.00 860 ILE A CA 1
ATOM 6327 C C . ILE A 1 860 ? 48.644 -8.612 -37.658 1.00 74.00 860 ILE A C 1
ATOM 6329 O O . ILE A 1 860 ? 49.725 -8.282 -37.173 1.00 74.00 860 ILE A O 1
ATOM 6333 N N . PHE A 1 861 ? 47.895 -7.771 -38.372 1.00 65.62 861 PHE A N 1
ATOM 6334 C CA . PHE A 1 861 ? 48.337 -6.419 -38.734 1.00 65.62 861 PHE A CA 1
ATOM 6335 C C . PHE A 1 861 ? 47.880 -5.328 -37.762 1.00 65.62 861 PHE A C 1
ATOM 6337 O O . PHE A 1 861 ? 48.341 -4.196 -37.870 1.00 65.62 861 PHE A O 1
ATOM 6344 N N . MET A 1 862 ? 46.997 -5.647 -36.812 1.00 64.19 862 MET A N 1
ATOM 6345 C CA . MET A 1 862 ? 46.379 -4.661 -35.916 1.00 64.19 862 MET A CA 1
ATOM 6346 C C . MET A 1 862 ? 46.544 -5.030 -34.432 1.00 64.19 862 MET A C 1
ATOM 6348 O O . MET A 1 862 ? 45.554 -5.236 -33.726 1.00 64.19 862 MET A O 1
ATOM 6352 N N . PRO A 1 863 ? 47.786 -5.149 -33.926 1.00 57.47 863 PRO A N 1
ATOM 6353 C CA . PRO A 1 863 ? 48.039 -5.495 -32.532 1.00 57.47 863 PRO A CA 1
ATOM 6354 C C . PRO A 1 863 ? 47.790 -4.319 -31.574 1.00 57.47 863 PRO A C 1
ATOM 6356 O O . PRO A 1 863 ? 47.555 -4.551 -30.389 1.00 57.47 863 PRO A O 1
ATOM 6359 N N . THR A 1 864 ? 47.841 -3.072 -32.059 1.00 67.12 864 THR A N 1
ATOM 6360 C CA . THR A 1 864 ? 47.698 -1.854 -31.249 1.00 67.12 864 THR A CA 1
ATOM 6361 C C . THR A 1 864 ? 46.745 -0.848 -31.901 1.00 67.12 864 THR A C 1
ATOM 6363 O O . THR A 1 864 ? 46.767 -0.618 -33.112 1.00 67.12 864 THR A O 1
ATOM 6366 N N . ALA A 1 865 ? 45.874 -0.252 -31.087 1.00 74.44 865 ALA A N 1
ATOM 6367 C CA . ALA A 1 865 ? 44.903 0.747 -31.523 1.00 74.44 865 ALA A CA 1
ATOM 6368 C C . ALA A 1 865 ? 45.587 2.088 -31.852 1.00 74.44 865 ALA A C 1
ATOM 6370 O O . ALA A 1 865 ? 46.440 2.565 -31.102 1.00 74.44 865 ALA A O 1
ATOM 6371 N N . GLY A 1 866 ? 45.212 2.694 -32.980 1.00 82.44 866 GLY A N 1
ATOM 6372 C CA . GLY A 1 866 ? 45.560 4.072 -33.345 1.00 82.44 866 GLY A CA 1
ATOM 6373 C C . GLY A 1 866 ? 44.490 5.056 -32.866 1.00 82.44 866 GLY A C 1
ATOM 6374 O O . GLY A 1 866 ? 43.470 4.644 -32.317 1.00 82.44 866 GLY A O 1
ATOM 6375 N N . THR A 1 867 ? 44.681 6.359 -33.081 1.00 88.88 867 THR A N 1
ATOM 6376 C CA . THR A 1 867 ? 43.666 7.363 -32.714 1.00 88.88 867 THR A CA 1
ATOM 6377 C C . THR A 1 867 ? 42.581 7.450 -33.786 1.00 88.88 867 THR A C 1
ATOM 6379 O O . THR A 1 867 ? 42.843 7.809 -34.934 1.00 88.88 867 THR A O 1
ATOM 6382 N N . ALA A 1 868 ? 41.346 7.116 -33.420 1.00 92.12 868 ALA A N 1
ATOM 6383 C CA . ALA A 1 868 ? 40.205 7.143 -34.333 1.00 92.12 868 ALA A CA 1
ATOM 6384 C C . ALA A 1 868 ? 39.579 8.538 -34.395 1.00 92.12 868 ALA A C 1
ATOM 6386 O O . ALA A 1 868 ? 39.371 9.079 -35.481 1.00 92.12 868 ALA A O 1
ATOM 6387 N N . LEU A 1 869 ? 39.355 9.148 -33.234 1.00 94.62 869 LEU A N 1
ATOM 6388 C CA . LEU A 1 869 ? 38.755 10.470 -33.109 1.00 94.62 869 LEU A CA 1
ATOM 6389 C C . LEU A 1 869 ? 39.556 11.296 -32.104 1.00 94.62 869 LEU A C 1
ATOM 6391 O O . LEU A 1 869 ? 39.761 10.852 -30.977 1.00 94.62 869 LEU A O 1
ATOM 6395 N N . ALA A 1 870 ? 39.994 12.485 -32.510 1.00 94.00 870 ALA A N 1
ATOM 6396 C CA . ALA A 1 870 ? 40.625 13.467 -31.638 1.00 94.00 870 ALA A CA 1
ATOM 6397 C C . ALA A 1 870 ? 39.720 14.690 -31.462 1.00 94.00 870 ALA A C 1
ATOM 6399 O O . ALA A 1 870 ? 39.383 15.370 -32.433 1.00 94.00 870 ALA A O 1
ATOM 6400 N N . LEU A 1 871 ? 39.352 14.963 -30.213 1.00 95.19 871 LEU A N 1
ATOM 6401 C CA . LEU A 1 871 ? 38.639 16.156 -29.772 1.00 95.19 871 LEU A CA 1
ATOM 6402 C C . LEU A 1 871 ? 39.673 17.112 -29.171 1.00 95.19 871 LEU A C 1
ATOM 6404 O O . LEU A 1 871 ? 40.168 16.879 -28.066 1.00 95.19 871 LEU A O 1
ATOM 6408 N N . GLN A 1 872 ? 40.056 18.150 -29.914 1.00 92.06 872 GLN A N 1
ATOM 6409 C CA . GLN A 1 872 ? 41.196 18.998 -29.548 1.00 92.06 872 GLN A CA 1
ATOM 6410 C C . GLN A 1 872 ? 40.917 19.903 -28.345 1.00 92.06 872 GLN A C 1
ATOM 6412 O O . GLN A 1 872 ? 41.821 20.201 -27.568 1.00 92.06 872 GLN A O 1
ATOM 6417 N N . ASP A 1 873 ? 39.668 20.310 -28.161 1.00 88.25 873 ASP A N 1
ATOM 6418 C CA . ASP A 1 873 ? 39.226 21.154 -27.058 1.00 88.25 873 ASP A CA 1
ATOM 6419 C C . ASP A 1 873 ? 37.929 20.624 -26.441 1.00 88.25 873 ASP A C 1
ATOM 6421 O O . ASP A 1 873 ? 37.378 19.603 -26.853 1.00 88.25 873 ASP A O 1
ATOM 6425 N N . ALA A 1 874 ? 37.471 21.321 -25.405 1.00 90.38 874 ALA A N 1
ATOM 6426 C CA . ALA A 1 874 ? 36.320 20.931 -24.611 1.00 90.38 874 ALA A CA 1
ATOM 6427 C C . ALA A 1 874 ? 35.154 21.925 -24.702 1.00 90.38 874 ALA A C 1
ATOM 6429 O O . ALA A 1 874 ? 34.283 21.917 -23.835 1.00 90.38 874 ALA A O 1
ATOM 6430 N N . GLU A 1 875 ? 35.157 22.854 -25.659 1.00 88.12 875 GLU A N 1
ATOM 6431 C CA . GLU A 1 875 ? 34.205 23.973 -25.686 1.00 88.12 875 GLU A CA 1
ATOM 6432 C C . GLU A 1 875 ? 32.819 23.584 -26.209 1.00 88.12 875 GLU A C 1
ATOM 6434 O O . GLU A 1 875 ? 31.830 24.188 -25.790 1.00 88.12 875 GLU A O 1
ATOM 6439 N N . GLY A 1 876 ? 32.747 22.589 -27.095 1.00 88.38 876 GLY A N 1
ATOM 6440 C CA . GLY A 1 876 ? 31.515 22.153 -27.756 1.00 88.38 876 GLY A CA 1
ATOM 6441 C C . GLY A 1 876 ? 30.751 21.027 -27.059 1.00 88.38 876 GLY A C 1
ATOM 6442 O O . GLY A 1 876 ? 31.287 20.292 -26.229 1.00 88.38 876 GLY A O 1
ATOM 6443 N N . ASP A 1 877 ? 29.484 20.872 -27.445 1.00 95.75 877 ASP A N 1
ATOM 6444 C CA . ASP A 1 877 ? 28.644 19.727 -27.094 1.00 95.75 877 ASP A CA 1
ATOM 6445 C C . ASP A 1 877 ? 28.899 18.570 -28.066 1.00 95.75 877 ASP A C 1
ATOM 6447 O O . ASP A 1 877 ? 28.612 18.653 -29.263 1.00 95.75 877 ASP A O 1
ATOM 6451 N N . VAL A 1 878 ? 29.435 17.476 -27.536 1.00 97.62 878 VAL A N 1
ATOM 6452 C CA . VAL A 1 878 ? 29.824 16.274 -28.269 1.00 97.62 878 VAL A CA 1
ATOM 6453 C C . VAL A 1 878 ? 28.862 15.139 -27.940 1.00 97.62 878 VAL A C 1
ATOM 6455 O O . VAL A 1 878 ? 28.713 14.759 -26.778 1.00 97.62 878 VAL A O 1
ATOM 6458 N N . LEU A 1 879 ? 28.229 14.579 -28.969 1.00 97.44 879 LEU A N 1
ATOM 6459 C CA . LEU A 1 879 ? 27.408 13.374 -28.893 1.00 97.44 879 LEU A CA 1
ATOM 6460 C C . LEU A 1 879 ? 28.027 12.286 -29.770 1.00 97.44 879 LEU A C 1
ATOM 6462 O O . LEU A 1 879 ? 28.065 12.429 -30.992 1.00 97.44 879 LEU A O 1
ATOM 6466 N N . LEU A 1 880 ? 28.464 11.201 -29.145 1.00 97.69 880 LEU A N 1
ATOM 6467 C CA . LEU A 1 880 ? 28.641 9.914 -29.800 1.00 97.69 880 LEU A CA 1
ATOM 6468 C C . LEU A 1 880 ? 27.403 9.080 -29.453 1.00 97.69 880 LEU A C 1
ATOM 6470 O O . LEU A 1 880 ? 26.932 9.108 -28.311 1.00 97.69 880 LEU A O 1
ATOM 6474 N N . ALA A 1 881 ? 26.801 8.456 -30.459 1.00 96.38 881 ALA A N 1
ATOM 6475 C CA . ALA A 1 881 ? 25.661 7.580 -30.250 1.00 96.38 881 ALA A CA 1
ATOM 6476 C C . ALA A 1 881 ? 25.668 6.416 -31.234 1.00 96.38 881 ALA A C 1
ATOM 6478 O O . ALA A 1 881 ? 25.876 6.610 -32.435 1.00 96.38 881 ALA A O 1
ATOM 6479 N N . ASP A 1 882 ? 25.373 5.216 -30.742 1.00 97.00 882 ASP A N 1
ATOM 6480 C CA . ASP A 1 882 ? 25.200 4.022 -31.570 1.00 97.00 882 ASP A CA 1
ATOM 6481 C C . ASP A 1 882 ? 26.420 3.761 -32.488 1.00 97.00 882 ASP A C 1
ATOM 6483 O O . ASP A 1 882 ? 26.275 3.252 -33.599 1.00 97.00 882 ASP A O 1
ATOM 6487 N N . SER A 1 883 ? 27.622 4.184 -32.068 1.00 96.62 883 SER A N 1
ATOM 6488 C CA . SER A 1 883 ? 28.839 4.207 -32.887 1.00 96.62 883 SER A CA 1
ATOM 6489 C C . SER A 1 883 ? 29.930 3.286 -32.343 1.00 96.62 883 SER A C 1
ATOM 6491 O O . SER A 1 883 ? 30.039 3.019 -31.146 1.00 96.62 883 SER A O 1
ATOM 6493 N N . HIS A 1 884 ? 30.781 2.797 -33.239 1.00 94.06 884 HIS A N 1
ATOM 6494 C CA . HIS A 1 884 ? 31.925 1.948 -32.925 1.00 94.06 884 HIS A CA 1
ATOM 6495 C C . HIS A 1 884 ? 33.225 2.724 -33.149 1.00 94.06 884 HIS A C 1
ATOM 6497 O O . HIS A 1 884 ? 33.628 2.986 -34.281 1.00 94.06 884 HIS A O 1
ATOM 6503 N N . ILE A 1 885 ? 33.899 3.084 -32.064 1.00 92.62 885 ILE A N 1
ATOM 6504 C CA . ILE A 1 885 ? 35.232 3.682 -32.060 1.00 92.62 885 ILE A CA 1
ATOM 6505 C C . ILE A 1 885 ? 36.242 2.572 -31.766 1.00 92.62 885 ILE A C 1
ATOM 6507 O O . ILE A 1 885 ? 36.678 2.374 -30.629 1.00 92.62 885 ILE A O 1
ATOM 6511 N N . ASP A 1 886 ? 36.617 1.832 -32.807 1.00 85.94 886 ASP A N 1
ATOM 6512 C CA . ASP A 1 886 ? 37.640 0.787 -32.749 1.00 85.94 886 ASP A CA 1
ATOM 6513 C C . ASP A 1 886 ? 39.036 1.442 -32.846 1.00 85.94 886 ASP A C 1
ATOM 6515 O O . ASP A 1 886 ? 39.746 1.339 -33.846 1.00 85.94 886 ASP A O 1
ATOM 6519 N N . GLY A 1 887 ? 39.392 2.205 -31.811 1.00 85.25 887 GLY A N 1
ATOM 6520 C CA . GLY A 1 887 ? 40.613 3.003 -31.703 1.00 85.25 887 GLY A CA 1
ATOM 6521 C C . GLY A 1 887 ? 40.581 3.920 -30.474 1.00 85.25 887 GLY A C 1
ATOM 6522 O O . GLY A 1 887 ? 39.616 3.924 -29.708 1.00 85.25 887 GLY A O 1
ATOM 6523 N N . HIS A 1 888 ? 41.616 4.729 -30.259 1.00 88.94 888 HIS A N 1
ATOM 6524 C CA . HIS A 1 888 ? 41.593 5.722 -29.185 1.00 88.94 888 HIS A CA 1
ATOM 6525 C C . HIS A 1 888 ? 40.624 6.864 -29.521 1.00 88.94 888 HIS A C 1
ATOM 6527 O O . HIS A 1 888 ? 40.725 7.477 -30.589 1.00 88.94 888 HIS A O 1
ATOM 6533 N N . LEU A 1 889 ? 39.732 7.171 -28.579 1.00 93.81 889 LEU A N 1
ATOM 6534 C CA . LEU A 1 889 ? 39.064 8.461 -28.462 1.00 93.81 889 LEU A CA 1
ATOM 6535 C C . LEU A 1 889 ? 39.986 9.380 -27.660 1.00 93.81 889 LEU A C 1
ATOM 6537 O O . LEU A 1 889 ? 40.153 9.213 -26.452 1.00 93.81 889 LEU A O 1
ATOM 6541 N N . LEU A 1 890 ? 40.631 10.311 -28.349 1.00 92.81 890 LEU A N 1
ATOM 6542 C CA . LEU A 1 890 ? 41.583 11.232 -27.756 1.00 92.81 890 LEU A CA 1
ATOM 6543 C C . LEU A 1 890 ? 40.891 12.540 -27.374 1.00 92.81 890 LEU A C 1
ATOM 6545 O O . LEU A 1 890 ? 40.292 13.195 -28.224 1.00 92.81 890 LEU A O 1
ATOM 6549 N N . CYS A 1 891 ? 41.013 12.939 -26.112 1.00 93.69 891 CYS A N 1
ATOM 6550 C CA . CYS A 1 891 ? 40.436 14.174 -25.595 1.00 93.69 891 CYS A CA 1
ATOM 6551 C C . CYS A 1 891 ? 41.509 15.225 -25.288 1.00 93.69 891 CYS A C 1
ATOM 6553 O O . CYS A 1 891 ? 42.595 14.908 -24.790 1.00 93.69 891 CYS A O 1
ATOM 6555 N N . TYR A 1 892 ? 41.131 16.489 -25.480 1.00 92.44 892 TYR A N 1
ATOM 6556 C CA . TYR A 1 892 ? 41.863 17.693 -25.082 1.00 92.44 892 TYR A CA 1
ATOM 6557 C C . TYR A 1 892 ? 43.183 17.943 -25.813 1.00 92.44 892 TYR A C 1
ATOM 6559 O O . TYR A 1 892 ? 44.115 18.507 -25.236 1.00 92.44 892 TYR A O 1
ATOM 6567 N N . GLY A 1 893 ? 43.279 17.508 -27.065 1.00 88.94 893 GLY A N 1
ATOM 6568 C CA . GLY A 1 893 ? 44.417 17.848 -27.906 1.00 88.94 893 GLY A CA 1
ATOM 6569 C C . GLY A 1 893 ? 44.547 16.954 -29.125 1.00 88.94 893 GLY A C 1
ATOM 6570 O O . GLY A 1 893 ? 43.610 16.257 -29.519 1.00 88.94 893 GLY A O 1
ATOM 6571 N N . SER A 1 894 ? 45.722 17.010 -29.742 1.00 80.19 894 SER A N 1
ATOM 6572 C CA . SER A 1 894 ? 45.952 16.416 -31.064 1.00 80.19 894 SER A CA 1
ATOM 6573 C C . SER A 1 894 ? 46.797 15.137 -31.060 1.00 80.19 894 SER A C 1
ATOM 6575 O O . SER A 1 894 ? 46.679 14.330 -31.981 1.00 80.19 894 SER A O 1
ATOM 6577 N N . GLN A 1 895 ? 47.609 14.922 -30.019 1.00 80.44 895 GLN A N 1
ATOM 6578 C CA . GLN A 1 895 ? 48.524 13.779 -29.909 1.00 80.44 895 GLN A CA 1
ATOM 6579 C C . GLN A 1 895 ? 48.329 13.024 -28.599 1.00 80.44 895 GLN A C 1
ATOM 6581 O O . GLN A 1 895 ? 48.228 13.639 -27.541 1.00 80.44 895 GLN A O 1
ATOM 6586 N N . GLY A 1 896 ? 48.245 11.694 -28.671 1.00 73.44 896 GLY A N 1
ATOM 6587 C CA . GLY A 1 896 ? 47.948 10.842 -27.520 1.00 73.44 896 GLY A CA 1
ATOM 6588 C C . GLY A 1 896 ? 49.165 10.542 -26.656 1.00 73.44 896 GLY A C 1
ATOM 6589 O O . GLY A 1 896 ? 50.244 10.286 -27.178 1.00 73.44 896 GLY A O 1
ATOM 6590 N N . THR A 1 897 ? 48.963 10.505 -25.336 1.00 69.81 897 THR A N 1
ATOM 6591 C CA . THR A 1 897 ? 50.036 10.185 -24.392 1.00 69.81 897 THR A CA 1
ATOM 6592 C C . THR A 1 897 ? 50.318 8.689 -24.280 1.00 69.81 897 THR A C 1
ATOM 6594 O O . THR A 1 897 ? 49.403 7.874 -24.163 1.00 69.81 897 THR A O 1
ATOM 6597 N N . ALA A 1 898 ? 51.602 8.323 -24.273 1.00 65.19 898 ALA A N 1
ATOM 6598 C CA . ALA A 1 898 ? 52.062 6.959 -23.989 1.00 65.19 898 ALA A CA 1
ATOM 6599 C C . ALA A 1 898 ? 52.422 6.745 -22.503 1.00 65.19 898 ALA A C 1
ATOM 6601 O O . ALA A 1 898 ? 52.894 5.674 -22.119 1.00 65.19 898 ALA A O 1
ATOM 6602 N N . GLU A 1 899 ? 52.254 7.768 -21.661 1.00 72.06 899 GLU A N 1
ATOM 6603 C CA . GLU A 1 899 ? 52.704 7.752 -20.272 1.00 72.06 899 GLU A CA 1
ATOM 6604 C C . GLU A 1 899 ? 51.663 7.139 -19.322 1.00 72.06 899 GLU A C 1
ATOM 6606 O O . GLU A 1 899 ? 50.458 7.347 -19.455 1.00 72.06 899 GLU A O 1
ATOM 6611 N N . ASN A 1 900 ? 52.131 6.408 -18.305 1.00 74.62 900 ASN A N 1
ATOM 6612 C CA . ASN A 1 900 ? 51.275 5.987 -17.200 1.00 74.62 900 ASN A CA 1
ATOM 6613 C C . ASN A 1 900 ? 50.976 7.193 -16.292 1.00 74.62 900 ASN A C 1
ATOM 6615 O O . ASN A 1 900 ? 51.866 7.706 -15.612 1.00 74.62 900 ASN A O 1
ATOM 6619 N N . LEU A 1 901 ? 49.713 7.621 -16.256 1.00 84.88 901 LEU A N 1
ATOM 6620 C CA . LEU A 1 901 ? 49.291 8.826 -15.537 1.00 84.88 901 LEU A CA 1
ATOM 6621 C C . LEU A 1 901 ? 48.973 8.594 -14.053 1.00 84.88 901 LEU A C 1
ATOM 6623 O O . LEU A 1 901 ? 48.558 9.532 -13.375 1.00 84.88 901 LEU A O 1
ATOM 6627 N N . GLN A 1 902 ? 49.183 7.390 -13.515 1.00 85.19 902 GLN A N 1
ATOM 6628 C CA . GLN A 1 902 ? 48.829 7.046 -12.134 1.00 85.19 902 GLN A CA 1
ATOM 6629 C C . GLN A 1 902 ? 49.382 8.041 -11.106 1.00 85.19 902 GLN A C 1
ATOM 6631 O O . GLN A 1 902 ? 48.617 8.627 -10.347 1.00 85.19 902 GLN A O 1
ATOM 6636 N N . ALA A 1 903 ? 50.698 8.280 -11.109 1.00 84.62 903 ALA A N 1
ATOM 6637 C CA . ALA A 1 903 ? 51.337 9.175 -10.142 1.00 84.62 903 ALA A CA 1
ATOM 6638 C C . ALA A 1 903 ? 50.814 10.619 -10.247 1.00 84.62 903 ALA A C 1
ATOM 6640 O O . ALA A 1 903 ? 50.657 11.306 -9.236 1.00 84.62 903 ALA A O 1
ATOM 6641 N N . LEU A 1 904 ? 50.504 11.058 -11.470 1.00 87.69 904 LEU A N 1
ATOM 6642 C CA . LEU A 1 904 ? 49.942 12.376 -11.738 1.00 87.69 904 LEU A CA 1
ATOM 6643 C C . LEU A 1 904 ? 48.532 12.508 -11.154 1.00 87.69 904 LEU A C 1
ATOM 6645 O O . LEU A 1 904 ? 48.227 13.497 -10.491 1.00 87.69 904 LEU A O 1
ATOM 6649 N N . ILE A 1 905 ? 47.690 11.498 -11.375 1.00 89.44 905 ILE A N 1
ATOM 6650 C CA . ILE A 1 905 ? 46.296 11.469 -10.923 1.00 89.44 905 ILE A CA 1
ATOM 6651 C C . ILE A 1 905 ? 46.224 11.364 -9.399 1.00 89.44 905 ILE A C 1
ATOM 6653 O O . ILE A 1 905 ? 45.443 12.082 -8.781 1.00 89.44 905 ILE A O 1
ATOM 6657 N N . SER A 1 906 ? 47.087 10.559 -8.779 1.00 89.25 906 SER A N 1
ATOM 6658 C CA . SER A 1 906 ? 47.237 10.481 -7.322 1.00 89.25 906 SER A CA 1
ATOM 6659 C C . SER A 1 906 ? 47.642 11.823 -6.703 1.00 89.25 906 SER A C 1
ATOM 6661 O O . SER A 1 906 ? 47.051 12.280 -5.721 1.00 89.25 906 SER A O 1
ATOM 6663 N N . GLN A 1 907 ? 48.625 12.511 -7.299 1.00 89.38 907 GLN A N 1
ATOM 6664 C CA . GLN A 1 907 ? 49.019 13.851 -6.858 1.00 89.38 907 GLN A CA 1
ATOM 6665 C C . GLN A 1 907 ? 47.868 14.854 -7.021 1.00 89.38 907 GLN A C 1
ATOM 6667 O O . GLN A 1 907 ? 47.645 15.686 -6.135 1.00 89.38 907 GLN A O 1
ATOM 6672 N N . ALA A 1 908 ? 47.128 14.763 -8.126 1.00 89.12 908 ALA A N 1
ATOM 6673 C CA . ALA A 1 908 ? 45.990 15.624 -8.397 1.00 89.12 908 ALA A CA 1
ATOM 6674 C C . ALA A 1 908 ? 44.818 15.380 -7.439 1.00 89.12 908 ALA A C 1
ATOM 6676 O O . ALA A 1 908 ? 44.250 16.354 -6.953 1.00 89.12 908 ALA A O 1
ATOM 6677 N N . ASP A 1 909 ? 44.492 14.128 -7.094 1.00 91.00 909 ASP A N 1
ATOM 6678 C CA . ASP A 1 909 ? 43.457 13.795 -6.103 1.00 91.00 909 ASP A CA 1
ATOM 6679 C C . ASP A 1 909 ? 43.747 14.470 -4.760 1.00 91.00 909 ASP A C 1
ATOM 6681 O O . ASP A 1 909 ? 42.899 15.190 -4.225 1.00 91.00 909 ASP A O 1
ATOM 6685 N N . LYS A 1 910 ? 44.982 14.326 -4.263 1.00 89.00 910 LYS A N 1
ATOM 6686 C CA . LYS A 1 910 ? 45.407 14.955 -3.009 1.00 89.00 910 LYS A CA 1
ATOM 6687 C C . LYS A 1 910 ? 45.235 16.471 -3.056 1.00 89.00 910 LYS A C 1
ATOM 6689 O O . LYS A 1 910 ? 44.648 17.038 -2.138 1.00 89.00 910 LYS A O 1
ATOM 6694 N N . GLN A 1 911 ? 45.723 17.122 -4.115 1.00 90.62 911 GLN A N 1
ATOM 6695 C CA . GLN A 1 911 ? 45.669 18.581 -4.236 1.00 90.62 911 GLN A CA 1
ATOM 6696 C C . GLN A 1 911 ? 44.250 19.123 -4.478 1.00 90.62 911 GLN A C 1
ATOM 6698 O O . GLN A 1 911 ? 43.924 20.207 -3.991 1.00 90.62 911 GLN A O 1
ATOM 6703 N N . LEU A 1 912 ? 43.393 18.383 -5.188 1.00 89.06 912 LEU A N 1
ATOM 6704 C CA . LEU A 1 912 ? 41.979 18.725 -5.366 1.00 89.06 912 LEU A CA 1
ATOM 6705 C C . LEU A 1 912 ? 41.223 18.641 -4.038 1.00 89.06 912 LEU A C 1
ATOM 6707 O O . LEU A 1 912 ? 40.494 19.569 -3.691 1.00 89.06 912 LEU A O 1
ATOM 6711 N N . ARG A 1 913 ? 41.443 17.580 -3.249 1.00 87.06 913 ARG A N 1
ATOM 6712 C CA . ARG A 1 913 ? 40.808 17.413 -1.929 1.00 87.06 913 ARG A CA 1
ATOM 6713 C C . ARG A 1 913 ? 41.263 18.460 -0.917 1.00 87.06 913 ARG A C 1
ATOM 6715 O O . ARG A 1 913 ? 40.463 18.890 -0.092 1.00 87.06 913 ARG A O 1
ATOM 6722 N N . THR A 1 914 ? 42.523 18.896 -0.979 1.00 87.00 914 THR A N 1
ATOM 6723 C CA . THR A 1 914 ? 43.036 19.987 -0.132 1.00 87.00 914 THR A CA 1
ATOM 6724 C C . THR A 1 914 ? 42.718 21.382 -0.677 1.00 87.00 914 THR A C 1
ATOM 6726 O O . THR A 1 914 ? 43.048 22.371 -0.027 1.00 87.00 914 THR A O 1
ATOM 6729 N N . GLY A 1 915 ? 42.102 21.485 -1.860 1.00 83.94 915 GLY A N 1
ATOM 6730 C CA . GLY A 1 915 ? 41.751 22.754 -2.506 1.00 83.94 915 GLY A CA 1
ATOM 6731 C C . GLY A 1 915 ? 42.940 23.557 -3.049 1.00 83.94 915 GLY A C 1
ATOM 6732 O O . GLY A 1 915 ? 42.775 24.725 -3.403 1.00 83.94 915 GLY A O 1
ATOM 6733 N N . SER A 1 916 ? 44.135 22.958 -3.110 1.00 86.94 916 SER A N 1
ATOM 6734 C CA . SER A 1 916 ? 45.348 23.581 -3.659 1.00 86.94 916 SER A CA 1
ATOM 6735 C C . SER A 1 916 ? 45.430 23.481 -5.181 1.00 86.94 916 SER A C 1
ATOM 6737 O O . SER A 1 916 ? 46.186 24.222 -5.792 1.00 86.94 916 SER A O 1
ATOM 6739 N N . LEU A 1 917 ? 44.655 22.587 -5.794 1.00 89.19 917 LEU A N 1
ATOM 6740 C CA . LEU A 1 917 ? 44.422 22.546 -7.233 1.00 89.19 917 LEU A CA 1
ATOM 6741 C C . LEU A 1 917 ? 42.966 22.932 -7.492 1.00 89.19 917 LEU A C 1
ATOM 6743 O O . LEU A 1 917 ? 42.065 22.460 -6.797 1.00 89.19 917 LEU A O 1
ATOM 6747 N N . ARG A 1 918 ? 42.721 23.797 -8.479 1.00 88.94 918 ARG A N 1
ATOM 6748 C CA . ARG A 1 918 ? 41.362 24.206 -8.871 1.00 88.94 918 ARG A CA 1
ATOM 6749 C C . ARG A 1 918 ? 41.014 23.661 -10.240 1.00 88.94 918 ARG A C 1
ATOM 6751 O O . ARG A 1 918 ? 41.866 23.581 -11.112 1.00 88.94 918 ARG A O 1
ATOM 6758 N N . TRP A 1 919 ? 39.753 23.335 -10.452 1.00 88.44 919 TRP A N 1
ATOM 6759 C CA . TRP A 1 919 ? 39.265 23.003 -11.781 1.00 88.44 919 TRP A CA 1
ATOM 6760 C C . TRP A 1 919 ? 38.927 24.263 -12.590 1.00 88.44 919 TRP A C 1
ATOM 6762 O O . TRP A 1 919 ? 38.547 25.290 -12.022 1.00 88.44 919 TRP A O 1
ATOM 6772 N N . VAL A 1 920 ? 38.991 24.156 -13.918 1.00 86.88 920 VAL A N 1
ATOM 6773 C CA . VAL A 1 920 ? 38.485 25.165 -14.861 1.00 86.88 920 VAL A CA 1
ATOM 6774 C C . VAL A 1 920 ? 37.614 24.439 -15.891 1.00 86.88 920 VAL A C 1
ATOM 6776 O O . VAL A 1 920 ? 38.154 23.825 -16.809 1.00 86.88 920 VAL A O 1
ATOM 6779 N N . PRO A 1 921 ? 36.278 24.426 -15.742 1.00 85.12 921 PRO A N 1
ATOM 6780 C CA . PRO A 1 921 ? 35.405 23.743 -16.680 1.00 85.12 921 PRO A CA 1
ATOM 6781 C C . PRO A 1 921 ? 35.138 24.641 -17.886 1.00 85.12 921 PRO A C 1
ATOM 6783 O O . PRO A 1 921 ? 35.077 25.870 -17.773 1.00 85.12 921 PRO A O 1
ATOM 6786 N N . THR A 1 922 ? 34.908 24.026 -19.034 1.00 90.00 922 THR A N 1
ATOM 6787 C CA . THR A 1 922 ? 34.252 24.676 -20.171 1.00 90.00 922 THR A CA 1
ATOM 6788 C C . THR A 1 922 ? 32.728 24.630 -20.011 1.00 90.00 922 THR A C 1
ATOM 6790 O O . THR A 1 922 ? 32.212 24.258 -18.955 1.00 90.00 922 THR A O 1
ATOM 6793 N N . GLN A 1 923 ? 31.981 25.042 -21.040 1.00 87.62 923 GLN A N 1
ATOM 6794 C CA . GLN A 1 923 ? 30.539 24.772 -21.125 1.00 87.62 923 GLN A CA 1
ATOM 6795 C C . GLN A 1 923 ? 30.216 23.468 -21.863 1.00 87.62 923 GLN A C 1
ATOM 6797 O O . GLN A 1 923 ? 29.108 22.962 -21.695 1.00 87.62 923 GLN A O 1
ATOM 6802 N N . GLY A 1 924 ? 31.172 22.926 -22.621 1.00 91.69 924 GLY A N 1
ATOM 6803 C CA . GLY A 1 924 ? 30.976 21.746 -23.449 1.00 91.69 924 GLY A CA 1
ATOM 6804 C C . GLY A 1 924 ? 30.785 20.463 -22.650 1.00 91.69 924 GLY A C 1
ATOM 6805 O O . GLY A 1 924 ? 31.199 20.337 -21.488 1.00 91.69 924 GLY A O 1
ATOM 6806 N N . GLN A 1 925 ? 30.155 19.490 -23.295 1.00 95.75 925 GLN A N 1
ATOM 6807 C CA . GLN A 1 925 ? 29.811 18.196 -22.718 1.00 95.75 925 GLN A CA 1
ATOM 6808 C C . GLN A 1 925 ? 30.224 17.071 -23.656 1.00 95.75 925 GLN A C 1
ATOM 6810 O O . GLN A 1 925 ? 30.067 17.194 -24.863 1.00 95.75 925 GLN A O 1
ATOM 6815 N N . LEU A 1 926 ? 30.673 15.949 -23.099 1.00 97.44 926 LEU A N 1
ATOM 6816 C CA . LEU A 1 926 ? 30.893 14.711 -23.839 1.00 97.44 926 LEU A CA 1
ATOM 6817 C C . LEU A 1 926 ? 29.824 13.693 -23.442 1.00 97.44 926 LEU A C 1
ATOM 6819 O O . LEU A 1 926 ? 29.746 13.300 -22.278 1.00 97.44 926 LEU A O 1
ATOM 6823 N N . ARG A 1 927 ? 28.988 13.281 -24.394 1.00 97.88 927 ARG A N 1
ATOM 6824 C CA . ARG A 1 927 ? 27.954 12.258 -24.205 1.00 97.88 927 ARG A CA 1
ATOM 6825 C C . ARG A 1 927 ? 28.248 11.067 -25.101 1.00 97.88 927 ARG A C 1
ATOM 6827 O O . ARG A 1 927 ? 28.363 11.238 -26.309 1.00 97.88 927 ARG A O 1
ATOM 6834 N N . LEU A 1 928 ? 28.353 9.898 -24.489 1.00 97.88 928 LEU A N 1
ATOM 6835 C CA . LEU A 1 928 ? 28.491 8.602 -25.141 1.00 97.88 928 LEU A CA 1
ATOM 6836 C C . LEU A 1 928 ? 27.219 7.804 -24.838 1.00 97.88 928 LEU A C 1
ATOM 6838 O O . LEU A 1 928 ? 26.808 7.736 -23.673 1.00 97.88 928 LEU A O 1
ATOM 6842 N N . ARG A 1 929 ? 26.569 7.243 -25.856 1.00 96.81 929 ARG A N 1
ATOM 6843 C CA . ARG A 1 929 ? 25.310 6.503 -25.699 1.00 96.81 929 ARG A CA 1
ATOM 6844 C C . ARG A 1 929 ? 25.287 5.283 -26.600 1.00 96.81 929 ARG A C 1
ATOM 6846 O O . ARG A 1 929 ? 25.208 5.430 -27.816 1.00 96.81 929 ARG A O 1
ATOM 6853 N N . ASN A 1 930 ? 25.230 4.094 -26.004 1.00 96.12 930 ASN A N 1
ATOM 6854 C CA . ASN A 1 930 ? 25.222 2.840 -26.760 1.00 96.12 930 ASN A CA 1
ATOM 6855 C C . ASN A 1 930 ? 26.417 2.747 -27.734 1.00 96.12 930 ASN A C 1
ATOM 6857 O O . ASN A 1 930 ? 26.303 2.244 -28.850 1.00 96.12 930 ASN A O 1
ATOM 6861 N N . ASP A 1 931 ? 27.563 3.303 -27.329 1.00 95.62 931 ASP A N 1
ATOM 6862 C CA . ASP A 1 931 ? 28.781 3.298 -28.131 1.00 95.62 931 ASP A CA 1
ATOM 6863 C C . ASP A 1 931 ? 29.701 2.159 -27.711 1.00 95.62 931 ASP A C 1
ATOM 6865 O O . ASP A 1 931 ? 29.858 1.845 -26.528 1.00 95.62 931 ASP A O 1
ATOM 6869 N N . ARG A 1 932 ? 30.409 1.591 -28.681 1.00 93.69 932 ARG A N 1
ATOM 6870 C CA . ARG A 1 932 ? 31.559 0.730 -28.422 1.00 93.69 932 ARG A CA 1
ATOM 6871 C C . ARG A 1 932 ? 32.816 1.565 -28.574 1.00 93.69 932 ARG A C 1
ATOM 6873 O O . ARG A 1 932 ? 33.177 1.922 -29.688 1.00 93.69 932 ARG A O 1
ATOM 6880 N N . VAL A 1 933 ? 33.504 1.858 -27.480 1.00 91.69 933 VAL A N 1
ATOM 6881 C CA . VAL A 1 933 ? 34.751 2.631 -27.498 1.00 91.69 933 VAL A CA 1
ATOM 6882 C C . VAL A 1 933 ? 35.898 1.725 -27.086 1.00 91.69 933 VAL A C 1
ATOM 6884 O O . VAL A 1 933 ? 35.848 1.070 -26.051 1.00 91.69 933 VAL A O 1
ATOM 6887 N N . TRP A 1 934 ? 36.965 1.672 -27.877 1.00 87.00 934 TRP A N 1
ATOM 6888 C CA . TRP A 1 934 ? 38.137 0.893 -27.493 1.00 87.00 934 TRP A CA 1
ATOM 6889 C C . TRP A 1 934 ? 38.799 1.510 -26.257 1.00 87.00 934 TRP A C 1
ATOM 6891 O O . TRP A 1 934 ? 38.818 0.903 -25.189 1.00 87.00 934 TRP A O 1
ATOM 6901 N N . GLN A 1 935 ? 39.291 2.746 -26.350 1.00 88.06 935 GLN A N 1
ATOM 6902 C CA . GLN A 1 935 ? 39.906 3.411 -25.200 1.00 88.06 935 GLN A CA 1
ATOM 6903 C C . GLN A 1 935 ? 39.749 4.928 -25.252 1.00 88.06 935 GLN A C 1
ATOM 6905 O O . GLN A 1 935 ? 39.941 5.528 -26.306 1.00 88.06 935 GLN A O 1
ATOM 6910 N N . ILE A 1 936 ? 39.456 5.552 -24.111 1.00 91.88 936 ILE A N 1
ATOM 6911 C CA . ILE A 1 936 ? 39.499 7.007 -23.939 1.00 91.88 936 ILE A CA 1
ATOM 6912 C C . ILE A 1 936 ? 40.862 7.407 -23.380 1.00 91.88 936 ILE A C 1
ATOM 6914 O O . ILE A 1 936 ? 41.246 6.965 -22.296 1.00 91.88 936 ILE A O 1
ATOM 6918 N N . ASN A 1 937 ? 41.563 8.279 -24.104 1.00 90.38 937 ASN A N 1
ATOM 6919 C CA . ASN A 1 937 ? 42.886 8.784 -23.750 1.00 90.38 937 ASN A CA 1
ATOM 6920 C C . ASN A 1 937 ? 42.918 10.312 -23.668 1.00 90.38 937 ASN A C 1
ATOM 6922 O O . ASN A 1 937 ? 42.091 11.011 -24.251 1.00 90.38 937 ASN A O 1
ATOM 6926 N N . LEU A 1 938 ? 43.920 10.827 -22.955 1.00 91.25 938 LEU A N 1
ATOM 6927 C CA . LEU A 1 938 ? 44.205 12.257 -22.861 1.00 91.25 938 LEU A CA 1
ATOM 6928 C C . LEU A 1 938 ? 45.371 12.626 -23.777 1.00 91.25 938 LEU A C 1
ATOM 6930 O O . LEU A 1 938 ? 46.302 11.836 -23.965 1.00 91.25 938 LEU A O 1
ATOM 6934 N N . ALA A 1 939 ? 45.326 13.837 -24.324 1.00 90.50 939 ALA A N 1
ATOM 6935 C CA . ALA A 1 939 ? 46.408 14.349 -25.145 1.00 90.50 939 ALA A CA 1
ATOM 6936 C C . ALA A 1 939 ? 47.650 14.730 -24.330 1.00 90.50 939 ALA A C 1
ATOM 6938 O O . ALA A 1 939 ? 47.548 15.229 -23.206 1.00 90.50 939 ALA A O 1
ATOM 6939 N N . ASP A 1 940 ? 48.829 14.545 -24.927 1.00 88.50 940 ASP A N 1
ATOM 6940 C CA . ASP A 1 940 ? 50.121 14.915 -24.341 1.00 88.50 940 ASP A CA 1
ATOM 6941 C C . ASP A 1 940 ? 50.157 16.393 -23.940 1.00 88.50 940 ASP A C 1
ATOM 6943 O O . ASP A 1 940 ? 50.609 16.737 -22.851 1.00 88.50 940 ASP A O 1
ATOM 6947 N N . GLU A 1 941 ? 49.611 17.269 -24.782 1.00 88.69 941 GLU A N 1
ATOM 6948 C CA . GLU A 1 941 ? 49.507 18.714 -24.545 1.00 88.69 941 GLU A CA 1
ATOM 6949 C C . GLU A 1 941 ? 48.770 19.017 -23.227 1.00 88.69 941 GLU A C 1
ATOM 6951 O O . GLU A 1 941 ? 49.235 19.810 -22.395 1.00 88.69 941 GLU A O 1
ATOM 6956 N N . TYR A 1 942 ? 47.650 18.326 -22.997 1.00 90.25 942 TYR A N 1
ATOM 6957 C CA . TYR A 1 942 ? 46.864 18.453 -21.776 1.00 90.25 942 TYR A CA 1
ATOM 6958 C C . TYR A 1 942 ? 47.631 17.919 -20.566 1.00 90.25 942 TYR A C 1
ATOM 6960 O O . TYR A 1 942 ? 47.706 18.585 -19.532 1.00 90.25 942 TYR A O 1
ATOM 6968 N N . VAL A 1 943 ? 48.247 16.741 -20.696 1.00 90.69 943 VAL A N 1
ATOM 6969 C CA . VAL A 1 943 ? 49.022 16.098 -19.624 1.00 90.69 943 VAL A CA 1
ATOM 6970 C C . VAL A 1 943 ? 50.210 16.963 -19.199 1.00 90.69 943 VAL A C 1
ATOM 6972 O O . VAL A 1 943 ? 50.422 17.166 -18.001 1.00 90.69 943 VAL A O 1
ATOM 6975 N N . GLN A 1 944 ? 50.967 17.521 -20.146 1.00 89.62 944 GLN A N 1
ATOM 6976 C CA . GLN A 1 944 ? 52.100 18.403 -19.849 1.00 89.62 944 GLN A CA 1
ATOM 6977 C C . GLN A 1 944 ? 51.648 19.691 -19.157 1.00 89.62 944 GLN A C 1
ATOM 6979 O O . GLN A 1 944 ? 52.264 20.123 -18.178 1.00 89.62 944 GLN A O 1
ATOM 6984 N N . THR A 1 945 ? 50.535 20.275 -19.602 1.00 87.75 945 THR A N 1
ATOM 6985 C CA . THR A 1 945 ? 49.969 21.464 -18.952 1.00 87.75 945 THR A CA 1
ATOM 6986 C C . THR A 1 945 ? 49.487 21.133 -17.537 1.00 87.75 945 THR A C 1
ATOM 6988 O O . THR A 1 945 ? 49.802 21.855 -16.591 1.00 87.75 945 THR A O 1
ATOM 6991 N N . ALA A 1 946 ? 48.802 20.003 -17.348 1.00 88.75 946 ALA A N 1
ATOM 6992 C CA . ALA A 1 946 ? 48.363 19.538 -16.034 1.00 88.75 946 ALA A CA 1
ATOM 6993 C C . ALA A 1 946 ? 49.547 19.313 -15.076 1.00 88.75 946 ALA A C 1
ATOM 6995 O O . ALA A 1 946 ? 49.494 19.756 -13.929 1.00 88.75 946 ALA A O 1
ATOM 6996 N N . LYS A 1 947 ? 50.651 18.716 -15.549 1.00 90.19 947 LYS A N 1
ATOM 6997 C CA . LYS A 1 947 ? 51.904 18.556 -14.786 1.00 90.19 947 LYS A CA 1
ATOM 6998 C C . LYS A 1 947 ? 52.469 19.885 -14.293 1.00 90.19 947 LYS A C 1
ATOM 7000 O O . LYS A 1 947 ? 52.825 20.005 -13.121 1.00 90.19 947 LYS A O 1
ATOM 7005 N N . GLN A 1 948 ? 52.528 20.892 -15.163 1.00 88.75 948 GLN A N 1
ATOM 7006 C CA . GLN A 1 948 ? 53.009 22.225 -14.789 1.00 88.75 948 GLN A CA 1
ATOM 7007 C C . GLN A 1 948 ? 52.115 22.874 -13.723 1.00 88.75 948 GLN A C 1
ATOM 7009 O O . GLN A 1 948 ? 52.622 23.432 -12.749 1.00 88.75 948 GLN A O 1
ATOM 7014 N N . GLN A 1 949 ? 50.792 22.754 -13.862 1.00 88.12 949 GLN A N 1
ATOM 7015 C CA . GLN A 1 949 ? 49.828 23.334 -12.919 1.00 88.12 949 GLN A CA 1
ATOM 7016 C C . GLN A 1 949 ? 49.847 22.633 -11.552 1.00 88.12 949 GLN A C 1
ATOM 7018 O O . GLN A 1 949 ? 49.769 23.298 -10.518 1.00 88.12 949 GLN A O 1
ATOM 7023 N N . LEU A 1 950 ? 50.047 21.313 -11.526 1.00 87.31 950 LEU A N 1
ATOM 7024 C CA . LEU A 1 950 ? 50.218 20.523 -10.299 1.00 87.31 950 LEU A CA 1
ATOM 7025 C C . LEU A 1 950 ? 51.495 20.884 -9.526 1.00 87.31 950 LEU A C 1
ATOM 7027 O O . LEU A 1 950 ? 51.506 20.845 -8.293 1.00 87.31 950 LEU A O 1
ATOM 7031 N N . ALA A 1 951 ? 52.566 21.272 -1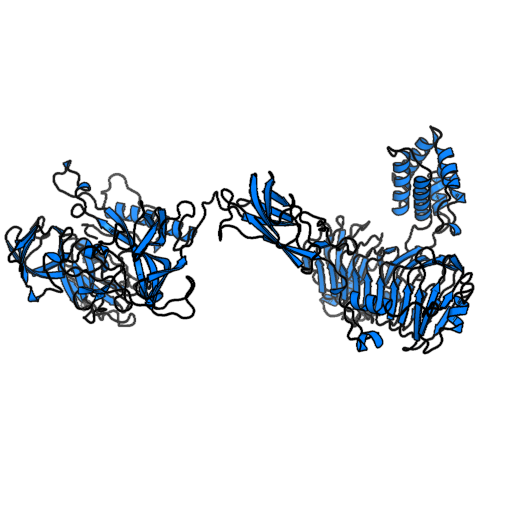0.226 1.00 86.00 951 ALA A N 1
ATOM 7032 C CA . ALA A 1 951 ? 53.798 21.757 -9.599 1.00 86.00 951 ALA A CA 1
ATOM 7033 C C . ALA A 1 951 ? 53.641 23.161 -8.984 1.00 86.00 951 ALA A C 1
ATOM 7035 O O . ALA A 1 951 ? 54.332 23.491 -8.022 1.00 86.00 951 ALA A O 1
ATOM 7036 N N . GLN A 1 952 ? 52.727 23.980 -9.515 1.00 84.31 952 GLN A N 1
ATOM 7037 C CA . GLN A 1 952 ? 52.515 25.374 -9.103 1.00 84.31 952 GLN A CA 1
ATOM 7038 C C . GLN A 1 952 ? 51.306 25.573 -8.172 1.00 84.31 952 GLN A C 1
ATOM 7040 O O . GLN A 1 952 ? 51.072 26.696 -7.734 1.00 84.31 952 GLN A O 1
ATOM 7045 N N . SER A 1 953 ? 50.552 24.512 -7.841 1.00 75.44 953 SER A N 1
ATOM 7046 C CA . SER A 1 953 ? 49.256 24.611 -7.132 1.00 75.44 953 SER A CA 1
ATOM 7047 C C . SER A 1 953 ? 48.286 25.576 -7.837 1.00 75.44 953 SER A C 1
ATOM 7049 O O . SER A 1 953 ? 47.690 26.464 -7.226 1.00 75.44 953 SER A O 1
ATOM 7051 N N . GLY A 1 954 ? 48.217 25.446 -9.164 1.00 79.06 954 GLY A N 1
ATOM 7052 C CA . GLY A 1 954 ? 47.447 26.312 -10.049 1.00 79.06 954 GLY A CA 1
ATOM 7053 C C . GLY A 1 954 ? 46.040 25.786 -10.336 1.00 79.06 954 GLY A C 1
ATOM 7054 O O . GLY A 1 954 ? 45.353 25.237 -9.471 1.00 79.06 954 GLY A O 1
ATOM 7055 N N . ALA A 1 955 ? 45.594 25.968 -11.575 1.00 86.62 955 ALA A N 1
ATOM 7056 C CA . ALA A 1 955 ? 44.299 25.486 -12.036 1.00 86.62 955 ALA A CA 1
ATOM 7057 C C . ALA A 1 955 ? 44.496 24.456 -13.153 1.00 86.62 955 ALA A C 1
ATOM 7059 O O . ALA A 1 955 ? 45.345 24.650 -14.020 1.00 86.62 955 ALA A O 1
ATOM 7060 N N . LEU A 1 956 ? 43.737 23.360 -13.130 1.00 85.44 956 LEU A N 1
ATOM 7061 C CA . LEU A 1 956 ? 43.751 22.369 -14.201 1.00 85.44 956 LEU A CA 1
ATOM 7062 C C . LEU A 1 956 ? 43.397 23.030 -15.540 1.00 85.44 956 LEU A C 1
ATOM 7064 O O . LEU A 1 956 ? 42.604 23.978 -15.557 1.00 85.44 956 LEU A O 1
ATOM 7068 N N . PRO A 1 957 ? 43.953 22.532 -16.659 1.00 84.56 957 PRO A N 1
ATOM 7069 C CA . PRO A 1 957 ? 43.581 23.025 -17.977 1.00 84.56 957 PRO A CA 1
ATOM 7070 C C . PRO A 1 957 ? 42.079 22.826 -18.236 1.00 84.56 957 PRO A C 1
ATOM 7072 O O . PRO A 1 957 ? 41.407 22.051 -17.552 1.00 84.56 957 PRO A O 1
ATOM 7075 N N . ARG A 1 958 ? 41.543 23.560 -19.218 1.00 86.00 958 ARG A N 1
ATOM 7076 C CA . ARG A 1 958 ? 40.111 23.543 -19.539 1.00 86.00 958 ARG A CA 1
ATOM 7077 C C . ARG A 1 958 ? 39.666 22.128 -19.920 1.00 86.00 958 ARG A C 1
ATOM 7079 O O . ARG A 1 958 ? 40.156 21.582 -20.903 1.00 86.00 958 ARG A O 1
ATOM 7086 N N . ALA A 1 959 ? 38.742 21.564 -19.148 1.00 91.19 959 ALA A N 1
ATOM 7087 C CA . ALA A 1 959 ? 38.169 20.235 -19.363 1.00 91.19 959 ALA A CA 1
ATOM 7088 C C . ALA A 1 959 ? 36.654 20.325 -19.577 1.00 91.19 959 ALA A C 1
ATOM 7090 O O . ALA A 1 959 ? 36.039 21.333 -19.213 1.00 91.19 959 ALA A O 1
ATOM 7091 N N . PHE A 1 960 ? 36.046 19.261 -20.112 1.00 95.69 960 PHE A N 1
ATOM 7092 C CA . PHE A 1 960 ? 34.598 19.207 -20.319 1.00 95.69 960 PHE A CA 1
ATOM 7093 C C . PHE A 1 960 ? 33.850 19.466 -19.009 1.00 95.69 960 PHE A C 1
ATOM 7095 O O . PHE A 1 960 ? 34.248 19.000 -17.935 1.00 95.69 960 PHE A O 1
ATOM 7102 N N . ARG A 1 961 ? 32.722 20.178 -19.094 1.00 95.31 961 ARG A N 1
ATOM 7103 C CA . ARG A 1 961 ? 31.827 20.400 -17.951 1.00 95.31 961 ARG A CA 1
ATOM 7104 C C . ARG A 1 961 ? 31.255 19.090 -17.432 1.00 95.31 961 ARG A C 1
ATOM 7106 O O . ARG A 1 961 ? 31.142 18.895 -16.223 1.00 95.31 961 ARG A O 1
ATOM 7113 N N . SER A 1 962 ? 30.872 18.206 -18.344 1.00 95.88 962 SER A N 1
ATOM 7114 C CA . SER A 1 962 ? 30.349 16.890 -18.004 1.00 95.88 962 SER A CA 1
ATOM 7115 C C . SER A 1 962 ? 30.756 15.843 -19.023 1.00 95.88 962 SER A C 1
ATOM 7117 O O . SER A 1 962 ? 30.701 16.106 -20.223 1.00 95.88 962 SER A O 1
ATOM 7119 N N . LEU A 1 963 ? 31.074 14.650 -18.533 1.00 97.25 963 LEU A N 1
ATOM 7120 C CA . LEU A 1 963 ? 31.204 13.434 -19.322 1.00 97.25 963 LEU A CA 1
ATOM 7121 C C . LEU A 1 963 ? 30.133 12.448 -18.855 1.00 97.25 963 LEU A C 1
ATOM 7123 O O . LEU A 1 963 ? 30.102 12.067 -17.684 1.00 97.25 963 LEU A O 1
ATOM 7127 N N . VAL A 1 964 ? 29.246 12.059 -19.765 1.00 97.25 964 VAL A N 1
ATOM 7128 C CA . VAL A 1 964 ? 28.183 11.082 -19.513 1.00 97.25 964 VAL A CA 1
ATOM 7129 C C . VAL A 1 964 ? 28.368 9.914 -20.468 1.00 97.25 964 VAL A C 1
ATOM 7131 O O . VAL A 1 964 ? 28.391 10.126 -21.675 1.00 97.25 964 VAL A O 1
ATOM 7134 N N . ALA A 1 965 ? 28.481 8.702 -19.935 1.00 96.94 965 ALA A N 1
ATOM 7135 C CA . ALA A 1 965 ? 28.479 7.475 -20.723 1.00 96.94 965 ALA A CA 1
ATOM 7136 C C . ALA A 1 965 ? 27.355 6.558 -20.235 1.00 96.94 965 ALA A C 1
ATOM 7138 O O . ALA A 1 965 ? 27.309 6.222 -19.044 1.00 96.94 965 ALA A O 1
ATOM 7139 N N . SER A 1 966 ? 26.451 6.191 -21.141 1.00 95.75 966 SER A N 1
ATOM 7140 C CA . SER A 1 966 ? 25.338 5.278 -20.872 1.00 95.75 966 SER A CA 1
ATOM 7141 C C . SER A 1 966 ? 25.312 4.129 -21.871 1.00 95.75 966 SER A C 1
ATOM 7143 O O . SER A 1 966 ? 25.426 4.375 -23.075 1.00 95.75 966 SER A O 1
ATOM 7145 N N . ASP A 1 967 ? 25.145 2.900 -21.385 1.00 95.88 967 ASP A N 1
ATOM 7146 C CA . ASP A 1 967 ? 25.042 1.693 -22.218 1.00 95.88 967 ASP A CA 1
ATOM 7147 C C . ASP A 1 967 ? 26.261 1.476 -23.141 1.00 95.88 967 ASP A C 1
ATOM 7149 O O . ASP A 1 967 ? 26.156 0.856 -24.195 1.00 95.88 967 ASP A O 1
ATOM 7153 N N . CYS A 1 968 ? 27.431 2.025 -22.795 1.00 94.75 968 CYS A N 1
ATOM 7154 C CA . CYS A 1 968 ? 28.630 1.922 -23.628 1.00 94.75 968 CYS A CA 1
ATOM 7155 C C . CYS A 1 968 ? 29.462 0.684 -23.278 1.00 94.75 968 CYS A C 1
ATOM 7157 O O . CYS A 1 968 ? 29.497 0.246 -22.128 1.00 94.75 968 CYS A O 1
ATOM 7159 N N . ALA A 1 969 ? 30.201 0.162 -24.257 1.00 92.19 969 ALA A N 1
ATOM 7160 C CA . ALA A 1 969 ? 31.177 -0.908 -24.066 1.00 92.19 969 ALA A CA 1
ATOM 7161 C C . ALA A 1 969 ? 32.611 -0.381 -24.231 1.00 92.19 969 ALA A C 1
ATOM 7163 O O . ALA A 1 969 ? 32.969 0.109 -25.305 1.00 92.19 969 ALA A O 1
ATOM 7164 N N . PHE A 1 970 ? 33.437 -0.518 -23.191 1.00 89.75 970 PHE A N 1
ATOM 7165 C CA . PHE A 1 970 ? 34.847 -0.120 -23.172 1.00 89.75 970 PHE A CA 1
ATOM 7166 C C . PHE A 1 970 ? 35.762 -1.346 -23.231 1.00 89.75 970 PHE A C 1
ATOM 7168 O O . PHE A 1 970 ? 35.848 -2.093 -22.258 1.00 89.75 970 PHE A O 1
ATOM 7175 N N . ASN A 1 971 ? 36.458 -1.542 -24.356 1.00 78.25 971 ASN A N 1
ATOM 7176 C CA . ASN A 1 971 ? 37.083 -2.837 -24.698 1.00 78.25 971 ASN A CA 1
ATOM 7177 C C . ASN A 1 971 ? 38.609 -2.783 -24.909 1.00 78.25 971 ASN A C 1
ATOM 7179 O O . ASN A 1 971 ? 39.194 -3.648 -25.562 1.00 78.25 971 ASN A O 1
ATOM 7183 N N . GLY A 1 972 ? 39.256 -1.726 -24.425 1.00 70.50 972 GLY A N 1
ATOM 7184 C CA . GLY A 1 972 ? 40.671 -1.458 -24.654 1.00 70.50 972 GLY A CA 1
ATOM 7185 C C . GLY A 1 972 ? 41.597 -2.213 -23.707 1.00 70.50 972 GLY A C 1
ATOM 7186 O O . GLY A 1 972 ? 41.327 -2.361 -22.519 1.00 70.50 972 GLY A O 1
ATOM 7187 N N . ALA A 1 973 ? 42.761 -2.606 -24.225 1.00 65.81 973 ALA A N 1
ATOM 7188 C CA . ALA A 1 973 ? 43.838 -3.232 -23.457 1.00 65.81 973 ALA A CA 1
ATOM 7189 C C . ALA A 1 973 ? 44.676 -2.224 -22.639 1.00 65.81 973 ALA A C 1
ATOM 7191 O O . ALA A 1 973 ? 45.845 -2.485 -22.369 1.00 65.81 973 ALA A O 1
ATOM 7192 N N . GLY A 1 974 ? 44.122 -1.064 -22.278 1.00 75.75 974 GLY A N 1
ATOM 7193 C CA . GLY A 1 974 ? 44.780 0.026 -21.550 1.00 75.75 974 GLY A CA 1
ATOM 7194 C C . GLY A 1 974 ? 43.798 0.744 -20.613 1.00 75.75 974 GLY A C 1
ATOM 7195 O O . GLY A 1 974 ? 42.588 0.563 -20.751 1.00 75.75 974 GLY A O 1
ATOM 7196 N N . PRO A 1 975 ? 44.285 1.537 -19.639 1.00 84.62 975 PRO A N 1
ATOM 7197 C CA . PRO A 1 975 ? 43.416 2.236 -18.697 1.00 84.62 975 PRO A CA 1
ATOM 7198 C C . PRO A 1 975 ? 42.555 3.290 -19.399 1.00 84.62 975 PRO A C 1
ATOM 7200 O O . PRO A 1 975 ? 43.047 4.068 -20.216 1.00 84.62 975 PRO A O 1
ATOM 7203 N N . GLN A 1 976 ? 41.278 3.345 -19.025 1.00 89.69 976 GLN A N 1
ATOM 7204 C CA . GLN A 1 976 ? 40.345 4.377 -19.475 1.00 89.69 976 GLN A CA 1
ATOM 7205 C C . GLN A 1 976 ? 40.558 5.669 -18.676 1.00 89.69 976 GLN A C 1
ATOM 7207 O O . GLN A 1 976 ? 40.559 5.637 -17.442 1.00 89.69 976 GLN A O 1
ATOM 7212 N N . TYR A 1 977 ? 40.713 6.810 -19.348 1.00 92.00 977 TYR A N 1
ATOM 7213 C CA . TYR A 1 977 ? 40.884 8.108 -18.689 1.00 92.00 977 TYR A CA 1
ATOM 7214 C C . TYR A 1 977 ? 39.632 8.974 -18.830 1.00 92.00 977 TYR A C 1
ATOM 7216 O O . TYR A 1 977 ? 39.488 9.754 -19.772 1.00 92.00 977 TYR A O 1
ATOM 7224 N N . PHE A 1 978 ? 38.734 8.872 -17.852 1.00 94.38 978 PHE A N 1
ATOM 7225 C CA . PHE A 1 978 ? 37.559 9.731 -17.755 1.00 94.38 978 PHE A CA 1
ATOM 7226 C C . PHE A 1 978 ? 37.928 11.006 -17.000 1.00 94.38 978 PHE A C 1
ATOM 7228 O O . PHE A 1 978 ? 38.180 10.989 -15.795 1.00 94.38 978 PHE A O 1
ATOM 7235 N N . LEU A 1 979 ? 37.960 12.130 -17.705 1.00 93.69 979 LEU A N 1
ATOM 7236 C CA . LEU A 1 979 ? 38.299 13.422 -17.124 1.00 93.69 979 LEU A CA 1
ATOM 7237 C C . LEU A 1 979 ? 37.239 14.438 -17.523 1.00 93.69 979 LEU A C 1
ATOM 7239 O O . LEU A 1 979 ? 37.070 14.683 -18.710 1.00 93.69 979 LEU A O 1
ATOM 7243 N N . ALA A 1 980 ? 36.543 15.018 -16.550 1.00 94.88 980 ALA A N 1
ATOM 7244 C CA . ALA A 1 980 ? 35.590 16.114 -16.730 1.00 94.88 980 ALA A CA 1
ATOM 7245 C C . ALA A 1 980 ? 35.272 16.730 -15.365 1.00 94.88 980 ALA A C 1
ATOM 7247 O O . ALA A 1 980 ? 35.530 16.122 -14.331 1.00 94.88 980 ALA A O 1
ATOM 7248 N N . TRP A 1 981 ? 34.659 17.911 -15.327 1.00 94.12 981 TRP A N 1
ATOM 7249 C CA . TRP A 1 981 ? 34.235 18.501 -14.055 1.00 94.12 981 TRP A CA 1
ATOM 7250 C C . TRP A 1 981 ? 33.163 17.641 -13.352 1.00 94.12 981 TRP A C 1
ATOM 7252 O O . TRP A 1 981 ? 33.236 17.444 -12.136 1.00 94.12 981 TRP A O 1
ATOM 7262 N N . HIS A 1 982 ? 32.211 17.078 -14.102 1.00 94.69 982 HIS A N 1
ATOM 7263 C CA . HIS A 1 982 ? 31.230 16.094 -13.625 1.00 94.69 982 HIS A CA 1
ATOM 7264 C C . HIS A 1 982 ? 31.281 14.809 -14.458 1.00 94.69 982 HIS A C 1
ATOM 7266 O O . HIS A 1 982 ? 31.355 14.880 -15.683 1.00 94.69 982 HIS A O 1
ATOM 7272 N N . ILE A 1 983 ? 31.184 13.644 -13.816 1.00 96.81 983 ILE A N 1
ATOM 7273 C CA . ILE A 1 983 ? 31.156 12.344 -14.505 1.00 96.81 983 ILE A CA 1
ATOM 7274 C C . ILE A 1 983 ? 29.892 11.561 -14.133 1.00 96.81 983 ILE A C 1
ATOM 7276 O O . ILE A 1 983 ? 29.508 11.499 -12.964 1.00 96.81 983 ILE A O 1
ATOM 7280 N N . ALA A 1 984 ? 29.256 10.934 -15.119 1.00 96.88 984 ALA A N 1
ATOM 7281 C CA . ALA A 1 984 ? 28.210 9.940 -14.900 1.00 96.88 984 ALA A CA 1
ATOM 7282 C C . ALA A 1 984 ? 28.434 8.724 -15.807 1.00 96.88 984 ALA A C 1
ATOM 7284 O O . ALA A 1 984 ? 28.416 8.857 -17.028 1.00 96.88 984 ALA A O 1
ATOM 7285 N N . LEU A 1 985 ? 28.627 7.550 -15.208 1.00 96.56 985 LEU A N 1
ATOM 7286 C CA . LEU A 1 985 ? 28.770 6.270 -15.906 1.00 96.56 985 LEU A CA 1
ATOM 7287 C C . LEU A 1 985 ? 27.594 5.368 -15.507 1.00 96.56 985 LEU A C 1
ATOM 7289 O O . LEU A 1 985 ? 27.478 5.003 -14.334 1.00 96.56 985 LEU A O 1
ATOM 7293 N N . THR A 1 986 ? 26.703 5.053 -16.450 1.00 94.94 986 THR A N 1
ATOM 7294 C CA . THR A 1 986 ? 25.488 4.254 -16.210 1.00 94.94 986 THR A CA 1
ATOM 7295 C C . THR A 1 986 ? 25.403 3.058 -17.157 1.00 94.94 986 THR A C 1
ATOM 7297 O O . THR A 1 986 ? 25.564 3.234 -18.357 1.00 94.94 986 THR A O 1
ATOM 7300 N N . ASP A 1 987 ? 25.164 1.857 -16.630 1.00 94.31 987 ASP A N 1
ATOM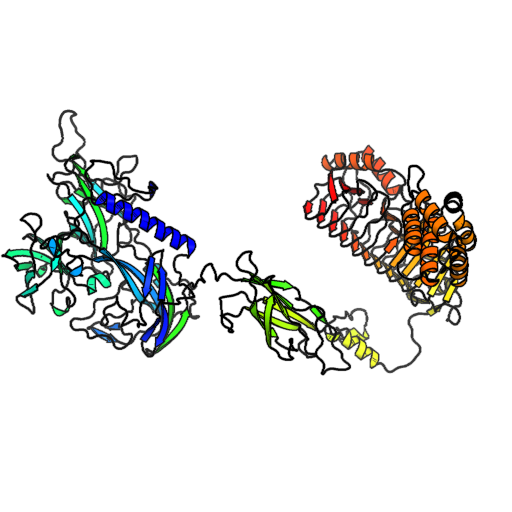 7301 C CA . ASP A 1 987 ? 24.929 0.625 -17.404 1.00 94.31 987 ASP A CA 1
ATOM 7302 C C . ASP A 1 987 ? 26.015 0.313 -18.456 1.00 94.31 987 ASP A C 1
ATOM 7304 O O . ASP A 1 987 ? 25.766 -0.329 -19.472 1.00 94.31 987 ASP A O 1
ATOM 7308 N N . ASN A 1 988 ? 27.255 0.762 -18.221 1.00 93.62 988 ASN A N 1
ATOM 7309 C CA . ASN A 1 988 ? 28.360 0.497 -19.139 1.00 93.62 988 ASN A CA 1
ATOM 7310 C C . ASN A 1 988 ? 28.984 -0.874 -18.872 1.00 93.62 988 ASN A C 1
ATOM 7312 O O . ASN A 1 988 ? 29.129 -1.291 -17.720 1.00 93.62 988 ASN A O 1
ATOM 7316 N N . LEU A 1 989 ? 29.447 -1.528 -19.931 1.00 91.38 989 LEU A N 1
ATOM 7317 C CA . LEU A 1 989 ? 30.274 -2.726 -19.865 1.00 91.38 989 LEU A CA 1
ATOM 7318 C C . LEU A 1 989 ? 31.746 -2.342 -20.031 1.00 91.38 989 LEU A C 1
ATOM 7320 O O . LEU A 1 989 ? 32.114 -1.651 -20.978 1.00 91.38 989 LEU A O 1
ATOM 7324 N N . VAL A 1 990 ? 32.605 -2.812 -19.135 1.00 85.38 990 VAL A N 1
ATOM 7325 C CA . VAL A 1 990 ? 34.054 -2.644 -19.247 1.00 85.38 990 VAL A CA 1
ATOM 7326 C C . VAL A 1 990 ? 34.716 -4.013 -19.332 1.00 85.38 990 VAL A C 1
ATOM 7328 O O . VAL A 1 990 ? 34.784 -4.753 -18.350 1.00 85.38 990 VAL A O 1
ATOM 7331 N N . GLU A 1 991 ? 35.276 -4.315 -20.497 1.00 75.31 991 GLU A N 1
ATOM 7332 C CA . GLU A 1 991 ? 36.116 -5.487 -20.727 1.00 75.31 991 GLU A CA 1
ATOM 7333 C C . GLU A 1 991 ? 37.587 -5.093 -20.531 1.00 75.31 991 GLU A C 1
ATOM 7335 O O . GLU A 1 991 ? 38.322 -4.842 -21.486 1.00 75.31 991 GLU A O 1
ATOM 7340 N N . ALA A 1 992 ? 38.030 -4.984 -19.275 1.00 63.53 992 ALA A N 1
ATOM 7341 C CA . ALA A 1 992 ? 39.425 -4.673 -18.968 1.00 63.53 992 ALA A CA 1
ATOM 7342 C C . ALA A 1 992 ? 40.271 -5.953 -18.874 1.00 63.53 992 ALA A C 1
ATOM 7344 O O . ALA A 1 992 ? 39.924 -6.905 -18.183 1.00 63.53 992 ALA A O 1
ATOM 7345 N N . THR A 1 993 ? 41.443 -5.959 -19.511 1.00 58.31 993 THR A N 1
ATOM 7346 C CA . THR A 1 993 ? 42.428 -7.057 -19.414 1.00 58.31 993 THR A CA 1
ATOM 7347 C C . THR A 1 993 ? 43.326 -6.980 -18.170 1.00 58.31 993 THR A C 1
ATOM 7349 O O . THR A 1 993 ? 44.267 -7.763 -18.041 1.00 58.31 993 THR A O 1
ATOM 7352 N N . PHE A 1 994 ? 43.075 -6.032 -17.261 1.00 62.44 994 PHE A N 1
ATOM 7353 C CA . PHE A 1 994 ? 43.855 -5.807 -16.039 1.00 62.44 994 PHE A CA 1
ATOM 7354 C C . PHE A 1 994 ? 42.964 -5.820 -14.798 1.00 62.44 994 PHE A C 1
ATOM 7356 O O . PHE A 1 994 ? 41.754 -5.652 -14.879 1.00 62.44 994 PHE A O 1
ATOM 7363 N N . SER A 1 995 ? 43.582 -5.894 -13.617 1.00 68.00 995 SER A N 1
ATOM 7364 C CA . SER A 1 995 ? 42.889 -5.773 -12.327 1.00 68.00 995 SER A CA 1
ATOM 7365 C C . SER A 1 995 ? 42.273 -4.386 -12.066 1.00 68.00 995 SER A C 1
ATOM 7367 O O . SER A 1 995 ? 41.700 -4.159 -11.002 1.00 68.00 995 SER A O 1
ATOM 7369 N N . PHE A 1 996 ? 42.411 -3.428 -12.988 1.00 79.50 996 PHE A N 1
ATOM 7370 C CA . PHE A 1 996 ? 41.828 -2.095 -12.874 1.00 79.50 996 PHE A CA 1
ATOM 7371 C C . PHE A 1 996 ? 41.375 -1.550 -14.240 1.00 79.50 996 PHE A C 1
ATOM 7373 O O . PHE A 1 996 ? 42.002 -1.811 -15.263 1.00 79.50 996 PHE A O 1
ATOM 7380 N N . VAL A 1 997 ? 40.263 -0.812 -14.232 1.00 81.06 997 VAL A N 1
ATOM 7381 C CA . VAL A 1 997 ? 39.556 -0.237 -15.390 1.00 81.06 997 VAL A CA 1
ATOM 7382 C C . VAL A 1 997 ? 40.248 1.023 -15.911 1.00 81.06 997 VAL A C 1
ATOM 7384 O O . VAL A 1 997 ? 40.336 1.250 -17.115 1.00 81.06 997 VAL A O 1
ATOM 7387 N N . GLY A 1 998 ? 40.720 1.874 -15.001 1.00 88.75 998 GLY A N 1
ATOM 7388 C CA . GLY A 1 998 ? 41.263 3.182 -15.344 1.00 88.75 998 GLY A CA 1
ATOM 7389 C C . GLY A 1 998 ? 41.032 4.207 -14.244 1.00 88.75 998 GLY A C 1
ATOM 7390 O O . GLY A 1 998 ? 40.942 3.851 -13.065 1.00 88.75 998 GLY A O 1
ATOM 7391 N N . TYR A 1 999 ? 40.929 5.473 -14.638 1.00 91.81 999 TYR A N 1
ATOM 7392 C CA . TYR A 1 999 ? 40.812 6.610 -13.734 1.00 91.81 999 TYR A CA 1
ATOM 7393 C C . TYR A 1 999 ? 39.640 7.510 -14.119 1.00 91.81 999 TYR A C 1
ATOM 7395 O O . TYR A 1 999 ? 39.490 7.883 -15.281 1.00 91.81 999 TYR A O 1
ATOM 7403 N N . ALA A 1 1000 ? 38.849 7.901 -13.123 1.00 94.12 1000 ALA A N 1
ATOM 7404 C CA . ALA A 1 1000 ? 37.793 8.894 -13.243 1.00 94.12 1000 ALA A CA 1
ATOM 7405 C C . ALA A 1 1000 ? 38.110 10.102 -12.358 1.00 94.12 1000 ALA A C 1
ATOM 7407 O O . ALA A 1 1000 ? 38.031 10.037 -11.130 1.00 94.12 1000 ALA A O 1
ATOM 7408 N N . MET A 1 1001 ? 38.485 11.215 -12.977 1.00 93.25 1001 MET A N 1
ATOM 7409 C CA . MET A 1 1001 ? 38.876 12.439 -12.288 1.00 93.25 1001 MET A CA 1
ATOM 7410 C C . MET A 1 1001 ? 37.819 13.523 -12.516 1.00 93.25 1001 MET A C 1
ATOM 7412 O O . MET A 1 1001 ? 37.593 13.942 -13.650 1.00 93.25 1001 MET A O 1
ATOM 7416 N N . ALA A 1 1002 ? 37.166 13.949 -11.429 1.00 93.75 1002 ALA A N 1
ATOM 7417 C CA . ALA A 1 1002 ? 36.058 14.910 -11.436 1.00 93.75 1002 ALA A CA 1
ATOM 7418 C C . ALA A 1 1002 ? 35.859 15.590 -10.073 1.00 93.75 1002 ALA A C 1
ATOM 7420 O O . ALA A 1 1002 ? 36.402 15.136 -9.068 1.00 93.75 1002 ALA A O 1
ATOM 7421 N N . MET A 1 1003 ? 35.038 16.646 -10.028 1.00 90.62 1003 MET A N 1
ATOM 7422 C CA . MET A 1 1003 ? 34.531 17.237 -8.777 1.00 90.62 1003 MET A CA 1
ATOM 7423 C C . MET A 1 1003 ? 33.375 16.434 -8.174 1.00 90.62 1003 MET A C 1
ATOM 7425 O O . MET A 1 1003 ? 33.195 16.427 -6.957 1.00 90.62 1003 MET A O 1
ATOM 7429 N N . GLN A 1 1004 ? 32.572 15.777 -9.015 1.00 91.56 1004 GLN A N 1
ATOM 7430 C CA . GLN A 1 1004 ? 31.487 14.875 -8.612 1.00 91.56 1004 GLN A CA 1
ATOM 7431 C C . GLN A 1 1004 ? 31.347 13.746 -9.638 1.00 91.56 1004 GLN A C 1
ATOM 7433 O O . GLN A 1 1004 ? 31.515 13.987 -10.837 1.00 91.56 1004 GLN A O 1
ATOM 7438 N N . GLY A 1 1005 ? 30.998 12.544 -9.173 1.00 93.06 1005 GLY A N 1
ATOM 7439 C CA . GLY A 1 1005 ? 30.883 11.356 -10.018 1.00 93.06 1005 GLY A CA 1
ATOM 7440 C C . GLY A 1 1005 ? 29.766 10.410 -9.576 1.00 93.06 1005 GLY A C 1
ATOM 7441 O O . GLY A 1 1005 ? 29.675 10.095 -8.387 1.00 93.06 1005 GLY A O 1
ATOM 7442 N N . LYS A 1 1006 ? 28.947 9.950 -10.532 1.00 94.94 1006 LYS A N 1
ATOM 7443 C CA . LYS A 1 1006 ? 27.907 8.921 -10.342 1.00 94.94 1006 LYS A CA 1
ATOM 7444 C C . LYS A 1 1006 ? 28.202 7.672 -11.169 1.00 94.94 1006 LYS A C 1
ATOM 7446 O O . LYS A 1 1006 ? 28.512 7.783 -12.352 1.00 94.94 1006 LYS A O 1
ATOM 7451 N N . TYR A 1 1007 ? 28.060 6.500 -10.554 1.00 95.50 1007 TYR A N 1
ATOM 7452 C CA . TYR A 1 1007 ? 28.431 5.209 -11.139 1.00 95.50 1007 TYR A CA 1
ATOM 7453 C C . TYR A 1 1007 ? 27.338 4.162 -10.871 1.00 95.50 1007 TYR A C 1
ATOM 7455 O O . TYR A 1 1007 ? 27.267 3.601 -9.775 1.00 95.50 1007 TYR A O 1
ATOM 7463 N N . LEU A 1 1008 ? 26.464 3.908 -11.843 1.00 93.06 1008 LEU A N 1
ATOM 7464 C CA . LEU A 1 1008 ? 25.246 3.107 -11.671 1.00 93.06 1008 LEU A CA 1
ATOM 7465 C C . LEU A 1 1008 ? 25.236 1.911 -12.633 1.00 93.06 1008 LEU A C 1
ATOM 7467 O O . LEU A 1 1008 ? 25.452 2.102 -13.819 1.00 93.06 1008 LEU A O 1
ATOM 7471 N N . GLY A 1 1009 ? 24.995 0.692 -12.148 1.00 91.19 1009 GLY A N 1
ATOM 7472 C CA . GLY A 1 1009 ? 24.726 -0.472 -13.014 1.00 91.19 1009 GLY A CA 1
ATOM 7473 C C . GLY A 1 1009 ? 25.869 -0.936 -13.932 1.00 91.19 1009 GLY A C 1
ATOM 7474 O O . GLY A 1 1009 ? 25.663 -1.795 -14.782 1.00 91.19 1009 GLY A O 1
ATOM 7475 N N . ASN A 1 1010 ? 27.087 -0.407 -13.781 1.00 92.81 1010 ASN A N 1
ATOM 7476 C CA . ASN A 1 1010 ? 28.201 -0.748 -14.668 1.00 92.81 1010 ASN A CA 1
ATOM 7477 C C . ASN A 1 1010 ? 28.748 -2.152 -14.361 1.00 92.81 1010 ASN A C 1
ATOM 7479 O O . ASN A 1 1010 ? 28.841 -2.551 -13.197 1.00 92.81 1010 ASN A O 1
ATOM 7483 N N . MET A 1 1011 ? 29.181 -2.871 -15.392 1.00 88.88 1011 MET A N 1
ATOM 7484 C CA . MET A 1 1011 ? 29.654 -4.254 -15.315 1.00 88.88 1011 MET A CA 1
ATOM 7485 C C . MET A 1 1011 ? 31.138 -4.352 -15.692 1.00 88.88 1011 MET A C 1
ATOM 7487 O O . MET A 1 1011 ? 31.555 -3.784 -16.699 1.00 88.88 1011 MET A O 1
ATOM 7491 N N . ALA A 1 1012 ? 31.934 -5.088 -14.912 1.00 85.50 1012 ALA A N 1
ATOM 7492 C CA . ALA A 1 1012 ? 33.329 -5.420 -15.226 1.00 85.50 1012 ALA A CA 1
ATOM 7493 C C . ALA A 1 1012 ? 33.762 -6.741 -14.558 1.00 85.50 1012 ALA A C 1
ATOM 7495 O O . ALA A 1 1012 ? 33.228 -7.123 -13.516 1.00 85.50 1012 ALA A O 1
ATOM 7496 N N . GLU A 1 1013 ? 34.770 -7.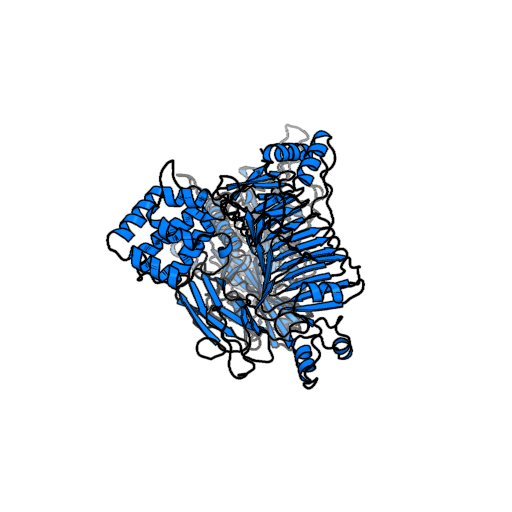428 -15.101 1.00 81.75 1013 GLU A N 1
ATOM 7497 C CA . GLU A 1 1013 ? 35.308 -8.673 -14.524 1.00 81.75 1013 GLU A CA 1
ATOM 7498 C C . GLU A 1 1013 ? 36.322 -8.412 -13.391 1.00 81.75 1013 GLU A C 1
ATOM 7500 O O . GLU A 1 1013 ? 37.531 -8.486 -13.586 1.00 81.75 1013 GLU A O 1
ATOM 7505 N N . ALA A 1 1014 ? 35.839 -8.145 -12.172 1.00 78.25 1014 ALA A N 1
ATOM 7506 C CA . ALA A 1 1014 ? 36.676 -7.981 -10.970 1.00 78.25 1014 ALA A CA 1
ATOM 7507 C C . ALA A 1 1014 ? 37.785 -6.909 -11.110 1.00 78.25 1014 ALA A C 1
ATOM 7509 O O . ALA A 1 1014 ? 38.932 -7.114 -10.705 1.00 78.25 1014 ALA A O 1
ATOM 7510 N N . CYS A 1 1015 ? 37.430 -5.745 -11.658 1.00 82.88 1015 CYS A N 1
ATOM 7511 C CA . CYS A 1 1015 ? 38.353 -4.639 -11.919 1.00 82.88 1015 CYS A CA 1
ATOM 7512 C C . CYS A 1 1015 ? 38.047 -3.421 -11.036 1.00 82.88 1015 CYS A C 1
ATOM 7514 O O . CYS A 1 1015 ? 36.893 -3.141 -10.719 1.00 82.88 1015 CYS A O 1
ATOM 7516 N N . THR A 1 1016 ? 39.067 -2.633 -10.697 1.00 88.19 1016 THR A N 1
ATOM 7517 C CA . THR A 1 1016 ? 38.911 -1.365 -9.959 1.00 88.19 1016 THR A CA 1
ATOM 7518 C C . THR A 1 1016 ? 38.902 -0.141 -10.881 1.00 88.19 1016 THR A C 1
ATOM 7520 O O . THR A 1 1016 ? 39.824 0.042 -11.667 1.00 88.19 1016 THR A O 1
ATOM 7523 N N . LEU A 1 1017 ? 37.923 0.753 -10.762 1.00 91.12 1017 LEU A N 1
ATOM 7524 C CA . LEU A 1 1017 ? 37.975 2.112 -11.307 1.00 91.12 1017 LEU A CA 1
ATOM 7525 C C . LEU A 1 1017 ? 38.444 3.078 -10.207 1.00 91.12 1017 LEU A C 1
ATOM 7527 O O . LEU A 1 1017 ? 37.808 3.195 -9.155 1.00 91.12 1017 LEU A O 1
ATOM 7531 N N . TYR A 1 1018 ? 39.564 3.765 -10.444 1.00 92.00 1018 TYR A N 1
ATOM 7532 C CA . TYR A 1 1018 ? 40.130 4.709 -9.484 1.00 92.00 1018 TYR A CA 1
ATOM 7533 C C . TYR A 1 1018 ? 39.504 6.095 -9.630 1.00 92.00 1018 TYR A C 1
ATOM 7535 O O . TYR A 1 1018 ? 39.588 6.709 -10.690 1.00 92.00 1018 TYR A O 1
ATOM 7543 N N . THR A 1 1019 ? 38.914 6.625 -8.564 1.00 93.88 1019 THR A N 1
ATOM 7544 C CA . THR A 1 1019 ? 38.282 7.948 -8.566 1.00 93.88 1019 THR A CA 1
ATOM 7545 C C . THR A 1 1019 ? 39.187 9.005 -7.942 1.00 93.88 1019 THR A C 1
ATOM 7547 O O . THR A 1 1019 ? 39.738 8.798 -6.860 1.00 93.88 1019 THR A O 1
ATOM 7550 N N . ALA A 1 1020 ? 39.311 10.157 -8.601 1.00 91.81 1020 ALA A N 1
ATOM 7551 C CA . ALA A 1 1020 ? 40.110 11.294 -8.153 1.00 91.81 1020 ALA A CA 1
ATOM 7552 C C . ALA A 1 1020 ? 39.272 12.583 -8.080 1.00 91.81 1020 ALA A C 1
ATOM 7554 O O . ALA A 1 1020 ? 38.463 12.869 -8.964 1.00 91.81 1020 ALA A O 1
ATOM 7555 N N . GLY A 1 1021 ? 39.467 13.376 -7.026 1.00 88.75 1021 GLY A N 1
ATOM 7556 C CA . GLY A 1 1021 ? 38.840 14.686 -6.820 1.00 88.75 1021 GLY A CA 1
ATOM 7557 C C . GLY A 1 1021 ? 37.437 14.668 -6.205 1.00 88.75 1021 GLY A C 1
ATOM 7558 O O . GLY A 1 1021 ? 36.922 15.732 -5.868 1.00 88.75 1021 GLY A O 1
ATOM 7559 N N . HIS A 1 1022 ? 36.830 13.493 -6.011 1.00 91.94 1022 HIS A N 1
ATOM 7560 C CA . HIS A 1 1022 ? 35.471 13.353 -5.481 1.00 91.94 1022 HIS A CA 1
ATOM 7561 C C . HIS A 1 1022 ? 35.274 12.049 -4.699 1.00 91.94 1022 HIS A C 1
ATOM 7563 O O . HIS A 1 1022 ? 36.116 11.150 -4.726 1.00 91.94 1022 HIS A O 1
ATOM 7569 N N . ASN A 1 1023 ? 34.147 11.955 -3.994 1.00 88.62 1023 ASN A N 1
ATOM 7570 C CA . ASN A 1 1023 ? 33.662 10.701 -3.424 1.00 88.62 1023 ASN A CA 1
ATOM 7571 C C . ASN A 1 1023 ? 32.667 10.081 -4.408 1.00 88.62 1023 ASN A C 1
ATOM 7573 O O . ASN A 1 1023 ? 31.753 10.767 -4.861 1.00 88.62 1023 ASN A O 1
ATOM 7577 N N . ALA A 1 1024 ? 32.864 8.812 -4.754 1.00 86.12 1024 ALA A N 1
ATOM 7578 C CA . ALA A 1 1024 ? 32.030 8.120 -5.726 1.00 86.12 1024 ALA A CA 1
ATOM 7579 C C . ALA A 1 1024 ? 30.645 7.790 -5.143 1.00 86.12 1024 ALA A C 1
ATOM 7581 O O . ALA A 1 1024 ? 30.550 7.099 -4.128 1.00 86.12 1024 ALA A O 1
ATOM 7582 N N . GLU A 1 1025 ? 29.574 8.236 -5.801 1.00 86.94 1025 GLU A N 1
ATOM 7583 C CA . GLU A 1 1025 ? 28.214 7.753 -5.538 1.00 86.94 1025 GLU A CA 1
ATOM 7584 C C . GLU A 1 1025 ? 27.935 6.551 -6.446 1.00 86.94 1025 GLU A C 1
ATOM 7586 O O . GLU A 1 1025 ? 27.973 6.679 -7.672 1.00 86.94 1025 GLU A O 1
ATOM 7591 N N . ALA A 1 1026 ? 27.687 5.377 -5.857 1.00 86.31 1026 ALA A N 1
ATOM 7592 C CA . ALA A 1 1026 ? 27.647 4.117 -6.592 1.00 86.31 1026 ALA A CA 1
ATOM 7593 C C . ALA A 1 1026 ? 26.471 3.216 -6.203 1.00 86.31 1026 ALA A C 1
ATOM 7595 O O . ALA A 1 1026 ? 26.161 3.079 -5.020 1.00 86.31 1026 ALA A O 1
ATOM 7596 N N . PHE A 1 1027 ? 25.851 2.559 -7.187 1.00 81.94 1027 PHE A N 1
ATOM 7597 C CA . PHE A 1 1027 ? 24.761 1.603 -6.962 1.00 81.94 1027 PHE A CA 1
ATOM 7598 C C . PHE A 1 1027 ? 24.755 0.512 -8.040 1.00 81.94 1027 PHE A C 1
ATOM 7600 O O . PHE A 1 1027 ? 24.777 0.814 -9.229 1.00 81.94 1027 PHE A O 1
ATOM 7607 N N . GLY A 1 1028 ? 24.715 -0.758 -7.628 1.00 83.75 1028 GLY A N 1
ATOM 7608 C CA . GLY A 1 1028 ? 24.490 -1.883 -8.544 1.00 83.75 1028 GLY A CA 1
ATOM 7609 C C . GLY A 1 1028 ? 25.608 -2.185 -9.553 1.00 83.75 1028 GLY A C 1
ATOM 7610 O O . GLY A 1 1028 ? 25.324 -2.824 -10.556 1.00 83.75 1028 GLY A O 1
ATOM 7611 N N . ASN A 1 1029 ? 26.855 -1.752 -9.324 1.00 87.19 1029 ASN A N 1
ATOM 7612 C CA . ASN A 1 1029 ? 27.962 -2.072 -10.235 1.00 87.19 1029 ASN A CA 1
ATOM 7613 C C . ASN A 1 1029 ? 28.414 -3.536 -10.051 1.00 87.19 1029 ASN A C 1
ATOM 7615 O O . ASN A 1 1029 ? 28.870 -3.918 -8.969 1.00 87.19 1029 ASN A O 1
ATOM 7619 N N . GLY A 1 1030 ? 28.279 -4.366 -11.086 1.00 81.31 1030 GLY A N 1
ATOM 7620 C CA . GLY A 1 1030 ? 28.624 -5.786 -11.057 1.00 81.31 1030 GLY A CA 1
ATOM 7621 C C . GLY A 1 1030 ? 30.102 -6.015 -11.357 1.00 81.31 1030 GLY A C 1
ATOM 7622 O O . GLY A 1 1030 ? 30.549 -5.830 -12.481 1.00 81.31 1030 GLY A O 1
ATOM 7623 N N . GLY A 1 1031 ? 30.877 -6.402 -10.341 1.00 82.12 1031 GLY A N 1
ATOM 7624 C CA . GLY A 1 1031 ? 32.300 -6.745 -10.481 1.00 82.12 1031 GLY A CA 1
ATOM 7625 C C . GLY A 1 1031 ? 33.256 -5.563 -10.721 1.00 82.12 1031 GLY A C 1
ATOM 7626 O O . GLY A 1 1031 ? 34.469 -5.760 -10.685 1.00 82.12 1031 GLY A O 1
ATOM 7627 N N . MET A 1 1032 ? 32.748 -4.335 -10.869 1.00 89.06 1032 MET A N 1
ATOM 7628 C CA . MET A 1 1032 ? 33.555 -3.111 -10.893 1.00 89.06 1032 MET A CA 1
ATOM 7629 C C . MET A 1 1032 ? 33.646 -2.478 -9.495 1.00 89.06 1032 MET A C 1
ATOM 7631 O O . MET A 1 1032 ? 32.663 -1.947 -8.975 1.00 89.06 1032 MET A O 1
ATOM 7635 N N . ALA A 1 1033 ? 34.832 -2.500 -8.887 1.00 89.00 1033 ALA A N 1
ATOM 7636 C CA . ALA A 1 1033 ? 35.104 -1.829 -7.618 1.00 89.00 1033 ALA A CA 1
ATOM 7637 C C . ALA A 1 1033 ? 35.444 -0.348 -7.838 1.00 89.00 1033 ALA A C 1
ATOM 7639 O O . ALA A 1 1033 ? 36.150 -0.004 -8.780 1.00 89.00 1033 ALA A O 1
ATOM 7640 N N . LEU A 1 1034 ? 34.991 0.537 -6.950 1.00 90.44 1034 LEU A N 1
ATOM 7641 C CA . LEU A 1 1034 ? 35.349 1.960 -6.970 1.00 90.44 1034 LEU A CA 1
ATOM 7642 C C . LEU A 1 1034 ? 36.261 2.253 -5.786 1.00 90.44 1034 LEU A C 1
ATOM 7644 O O . LEU A 1 1034 ? 35.949 1.896 -4.650 1.00 90.44 1034 LEU A O 1
ATOM 7648 N N . THR A 1 1035 ? 37.418 2.854 -6.035 1.00 89.56 1035 THR A N 1
ATOM 7649 C CA . THR A 1 1035 ? 38.408 3.146 -4.987 1.00 89.56 1035 THR A CA 1
ATOM 7650 C C . THR A 1 1035 ? 39.035 4.505 -5.242 1.00 89.56 1035 THR A C 1
ATOM 7652 O O . THR A 1 1035 ? 39.235 4.884 -6.389 1.00 89.56 1035 THR A O 1
ATOM 7655 N N . ASN A 1 1036 ? 39.368 5.251 -4.189 1.00 86.25 1036 ASN A N 1
ATOM 7656 C CA . ASN A 1 1036 ? 40.114 6.496 -4.364 1.00 86.25 1036 ASN A CA 1
ATOM 7657 C C . ASN A 1 1036 ? 41.470 6.215 -5.026 1.00 86.25 1036 ASN A C 1
ATOM 7659 O O . ASN A 1 1036 ? 42.076 5.171 -4.771 1.00 86.25 1036 ASN A O 1
ATOM 7663 N N . ALA A 1 1037 ? 41.931 7.132 -5.878 1.00 80.06 1037 ALA A N 1
ATOM 7664 C CA . ALA A 1 1037 ? 43.255 7.030 -6.482 1.00 80.06 1037 ALA A CA 1
ATOM 7665 C C . ALA A 1 1037 ? 44.332 6.841 -5.383 1.00 80.06 1037 ALA A C 1
ATOM 7667 O O . ALA A 1 1037 ? 44.261 7.527 -4.360 1.00 80.06 1037 ALA A O 1
ATOM 7668 N N . PRO A 1 1038 ? 45.260 5.878 -5.554 1.00 67.12 1038 PRO A N 1
ATOM 7669 C CA . PRO A 1 1038 ? 46.190 5.440 -4.509 1.00 67.12 1038 PRO A CA 1
ATOM 7670 C C . PRO A 1 1038 ? 47.254 6.473 -4.136 1.00 67.12 1038 PRO A C 1
ATOM 7672 O O . PRO A 1 1038 ? 47.581 7.320 -4.994 1.00 67.12 1038 PRO A O 1
#

Sequence (1038 aa):
MKADLTRSTDQPALHYRSVRMQQGRVQLDADWNEQNAIVNRRVETETRDTLGDVAAPLALDGFDLTVSGGNIAISPGRIYLNGLLCENAAAATLISQPSLPGNVSPIIVTSSGYLGLPPAGAVPLTSIQNYGSGGALAAPADGVYVAYIETWLRHITALEDPLIREVALGGPDSATRDQLVWQIKLLDVGAVSPAPTCATPLAPWDALIKPPDGTLGARAEPGATATDLCLLTPEAGYRSLENQLYRVEIHDDGSGGGKARFKWSRDNGCIVSTVVRWLNDPTANEFEVASIGRDAYLSISAGCWVEFYDDTHELLGLAGTLVKVTRTAGNVVTVDLTTATGPLDQPLFASNPRVRRWDDLVELTSKPAAAAYADGWIALENGVQVRFVDGHFRVGDYWTIPARTATSDVLWPAAADGKALFMAPEGTLRAFGKLALFACSGGVWSKLDDCRAVFPTLSQLTNLFYVGGDGQSVLPDSLNPASNVALPKPLEVAVFNGQFPVANASVSFVVTEGALAGGGLSAIATTTANGIASVSWSLANSANLTQTCVATLLASGAPVSGKYNQIHFNAQLSVAAQVAYDPAKCPDMTAAKINTVQAAIDALCAKGGGGGGGCCVTVGLGGQYGDLQAALLELSKPGSEVCLCLLPGLHVLSKPVSLAGDSKTHLAIHGIGPGAQLQMDALGIALSGYGSVALQDFDAFCTGDGLPFVFDHCDQVRLEQVNINGLKSSAGALVTVGGARQITVQGCTLRAWQTAVSDTLDMVIARIPLLESLRPICVEAALWLPVSLDAARAFLAFISVPDQARLLASQIGRATSGDNAIRPMTLYRALRDLDEWLFAPTPPDAPALALAMAALRFAIFMPTAGTALALQDAEGDVLLADSHIDGHLLCYGSQGTAENLQALISQADKQLRTGSLRWVPTQGQLRLRNDRVWQINLADEYVQTAKQQLAQSGALPRAFRSLVASDCAFNGAGPQYFLAWHIALTDNLVEATFSFVGYAMAMQGKYLGNMAEACTLYTAGHNAEAFGNGGMALTNAP

Foldseek 3Di:
DQDQAQDADADVVVPDQAQDDDPPDDDGPNRVNNRVVNVLVVQLQVQCVVANQKEFAPVFRWQAWDDDWLWIKTGFGWMAHSSDIDGRHHIAIQLGGPLAPQQWQLEDELLFLFTDFQPQPRDGDPHRWDADPVRDTDFDDFAKKFWKKKKFWDKADCLQPVVQDDVVVVDDRPDIDTDIDMHIGIYGQGHDPPPDELPDDGVSVCVSQPAWPKWKFKKFFAADDDPDPPDDRPQTFFADPDWWKKKKFWQDQCSVVDFTKIFMARRNLNQKWFFDDFPPPPQGQKTFTPAQADDPVGGDAAQWKKFKAASNCSSRLHGGWIFGFHGDDGRMTGTDPVRTPDDDGPSSHVHSIMITITHDMGGDDADAPPPDLPPAWDDDDRRMTMHMHDTRDDGGFMDIWTGDPVVSMIPADADPVRRTDIDGGPGIDMGMFGAFMWGDDPSRIDTPYGRHHYDHPLVLQKAKAFDDDFAFEDADDPVCLQDFAKTPAWGKIFIDSVPAGDFQWKKKKAKPAFAKPPRDRIDIFTAHNRRMTTIITTHRSDPCFKIKMKIATDDPNHGDPPRYDIDMGIYGHDDQQPAFDDCVVPVVCVVVVPTTRVSVVVVVPVPDDDPDDDQEFEEDDVTPHNAPQVCCVVQQEALGAYHYEYEFDEHEDPAAAADEYALNGHYEYEYQADRGEYEAELHAHAYEHYVEYEYYRYEYEYEDAHAHEHYELHQYYYYERYEYEYEHALQFANYEHYNYAYYEHENYEFAYFYFDDPCLVVVLCVLQVLCPLLVVCLDPVCLPPQQDLVSLVVSCVVCVPPVNLVSNLVSLVRCCDDPNHPPLVLLNVLSVVVNCLSPPPDDRHSVVSSVSSSSNSNCSGGSGFHHRYEYQAAAHAHEYESYEANHEHEYNRRGFDPDDCLVVLLLQQVLLVVVLEAEAEHAYEAEAYLYEHAAYTYHPVQVVQSVVCSVVSHYRPYFHQEYEYENYEHRYQDAHEADHQEYEYELYEYEYPDQARHEHEHCAYEEENYEYQQHEYEYGSYDYHYDNYHNYHYYHRD